Protein AF-0000000084991645 (afdb_homodimer)

Solvent-accessible surface area (backbone atoms only — not comparable to full-atom values): 66213 Å² total; per-residue (Å²): 34,76,32,82,81,72,76,71,93,60,74,43,80,43,55,63,69,74,59,46,62,80,83,34,65,67,55,45,44,59,74,73,52,82,64,73,61,48,51,68,72,48,49,83,68,48,49,91,61,70,72,67,43,76,24,62,48,41,53,52,46,53,53,43,52,25,33,62,68,34,44,82,46,57,60,59,41,47,58,47,40,65,35,20,52,59,52,23,55,68,50,42,47,54,89,88,53,82,75,77,60,52,61,56,59,56,50,39,51,72,48,69,46,44,94,54,62,62,58,60,49,52,35,51,50,53,43,50,52,38,39,76,71,65,46,53,80,43,35,43,37,27,41,49,72,44,76,26,35,39,67,50,62,66,83,64,44,37,53,42,75,59,69,72,48,53,76,64,55,48,52,48,45,48,37,61,76,48,49,66,68,72,61,86,70,67,70,86,71,74,75,81,66,82,75,81,72,88,77,85,83,84,90,86,90,83,91,86,89,86,84,88,86,88,85,77,91,81,88,89,80,90,86,80,91,80,90,85,79,78,77,76,79,75,80,75,80,76,74,83,76,76,80,70,74,72,75,68,74,68,66,78,62,73,68,78,83,42,69,88,48,32,40,34,77,85,28,66,53,42,25,52,31,72,50,92,64,43,69,75,38,34,8,31,28,43,35,38,29,24,27,69,74,63,51,36,60,72,43,79,48,66,43,41,26,66,58,69,67,48,73,49,49,62,60,52,53,53,50,39,30,68,75,72,64,39,67,52,47,32,38,22,42,47,46,88,44,36,41,69,69,49,49,53,54,36,48,75,70,62,25,46,63,44,38,50,54,70,80,82,68,78,74,53,86,73,33,68,52,70,82,64,41,45,76,39,78,89,78,52,31,35,33,40,86,86,70,47,63,20,40,62,70,85,46,57,50,92,77,45,24,35,37,25,36,34,54,44,78,72,40,69,81,38,91,55,38,74,40,52,30,89,52,89,79,48,39,44,72,47,73,38,50,76,60,41,67,58,53,53,50,41,53,57,51,51,68,35,71,68,29,54,54,41,52,49,42,40,60,56,32,52,50,48,54,50,50,44,36,39,73,47,34,52,48,52,45,37,90,42,66,41,63,69,48,37,36,48,52,50,38,49,41,50,40,36,51,39,50,52,47,51,41,52,64,70,66,47,82,70,71,69,85,64,77,67,74,81,63,80,80,74,77,80,69,82,73,80,72,80,78,76,74,71,74,63,66,70,59,65,67,62,61,66,71,71,63,64,73,84,67,79,74,73,77,69,119,34,75,31,81,82,70,76,68,94,60,73,43,83,43,54,63,70,72,61,46,63,80,82,33,66,67,54,44,44,60,72,72,51,81,63,73,61,47,51,68,73,48,49,83,68,46,48,90,63,69,73,68,42,76,23,62,47,39,52,52,46,53,53,43,52,24,32,63,67,35,44,82,45,56,60,58,41,45,57,46,40,67,34,20,53,60,53,23,55,70,50,42,47,54,89,87,52,81,75,77,60,52,63,56,58,55,50,37,51,70,47,70,46,44,94,53,62,62,56,58,51,52,35,51,51,52,44,51,52,38,38,74,72,63,46,51,78,44,34,44,37,28,41,49,72,46,75,27,36,40,68,51,64,65,85,66,43,38,52,44,74,61,70,72,48,54,75,66,55,51,52,46,47,49,39,59,76,49,48,65,66,69,59,85,67,60,67,84,64,67,64,84,61,76,77,76,73,84,81,87,75,84,86,82,82,80,82,77,83,84,83,80,84,87,84,84,87,89,91,90,84,77,83,75,84,81,88,85,81,74,79,78,77,75,82,77,80,71,78,85,72,80,79,70,74,70,72,70,75,63,68,73,60,73,66,79,82,42,68,87,46,32,40,34,78,84,26,65,54,42,25,51,30,72,49,92,64,43,69,74,39,33,8,31,28,42,35,37,30,23,24,68,72,64,53,34,61,74,41,77,48,64,42,40,26,66,58,67,67,47,73,49,48,60,59,52,52,53,51,40,31,67,75,71,64,38,66,52,46,32,39,22,42,48,47,88,44,35,42,70,69,49,48,52,55,36,48,74,72,63,24,47,62,44,39,49,55,69,81,82,68,79,75,54,85,72,33,67,53,71,83,64,40,45,74,39,78,88,78,53,30,33,34,40,85,86,68,46,64,21,40,61,69,84,46,57,50,93,77,43,26,34,36,25,37,34,54,44,78,71,41,68,81,39,91,56,38,73,39,51,29,90,52,89,79,47,39,43,72,47,75,40,49,74,60,42,66,60,53,52,50,39,54,56,52,52,69,36,71,67,30,53,54,41,51,51,42,40,59,56,34,52,50,47,54,51,51,45,34,40,73,46,35,52,49,52,44,38,90,40,67,42,63,69,48,36,37,48,52,51,38,48,42,49,39,35,51,39,50,53,46,51,43,51,64,70,66,47,83,70,72,68,84,62,78,67,73,79,63,81,80,73,76,80,68,83,73,76,76,79,79,75,74,72,73,62,65,68,58,63,67,59,59,66,72,70,60,62,71,86,66,77,73,76,75,72,118

Nearest PDB structures (foldseek):
  7pik-assembly1_B  TM=5.637E-01  e=6.445E-02  Escherichia coli
  7svw-assembly1_B  TM=2.177E-01  e=2.384E-02  [Scytonema hofmanni] UTEX 2349
  8ea4-assembly1_Z  TM=2.662E-01  e=5.770E-02  Scytonema hofmannii
  7pik-assembly1_D  TM=2.515E-01  e=8.496E-02  Escherichia coli
  7pik-assembly1_D  TM=5.291E-01  e=9.976E-02  Escherichia coli

InterPro domains:
  IPR008490 Transposase InsH, N-terminal [PF05598] (16-110)
  IPR025668 Transposase DDE domain [PF13751] (383-503)
  IPR047629 IS1182 transposase [NF033551] (4-504)

Organism: Ammonifex degensii (strain DSM 10501 / KC4) (NCBI:txid429009)

Foldseek 3Di:
DDDDDDDDDDDDDDDCVVVDDCPDPLNLLVVQDDLVCLCVLLVVLDDPDDDDADDRSLLLLLVLVCQLFVPLDLQVSQVCCLPDPSSCVSSPHDNPDDDDHSVSNVCCPVPSCPPHCSLVVLLQVLVLSCVVVVQFQLAEKEKDKDWAFEPAFPVQWDWPVVVPDDPVVNCVVCCVVVVPPPPPVPDDPPDVPDPDPDDDDYDDDDYDDDDDDDDDDDDDDDDDDDDDDDDDPPDPPPPPDPPPPPPPPPPCPVPPDAQNTIAHPVFRQWHWADDPPDDIGTTKMKMWMFGLQLLATQFIAIHHRPDQPLVVVLVGSVVSCVSNVRPYAEYEYEQSNDDPVSLVSCVVSNHQYLYHHDDPFDDPVQADGPVQWDADPVQRWIAHPVGFIWDFPPDAPVVFKTKTFGDPVVLVPPPCQRRADPDPRGGHIDIATPSNVSNVVSVVVCPDPVSVVSVVSNVPRPVVLVVCCVPRRPRNHQSDHDRVSSRSSVSSSSSSVNSSSSSVQVVPPPHDPRPPPPPDPPPPPPPPPPPDDPVPPVVPPVVPPPPDPPPPPPPPD/DDDDDDDDDDDDDDDCVVVDDCPDPLNLLVVQDDLVVLCVVLVVLDDPDDDDADDRSLLLLLVLVCQLFVPLDLQVSQVCCLPDPSSCVSSPHDNPDDDDHSVSNVCCPVPSCPPHCSLVVLLQVLVLSCVVVVQFQLAEKEKEKDWAFEPAFPVQWDWPVVVPDDPVVNVVVCCVVVVPPPPPVPPPPPCPVDPDPDDDDDDDDDDDDDPDDDDDYDYDDDPPDDDDDDPDPDDPPPPPDDPPPPPPPPPCPVPPDAQNTIAHPVFRQWHWADDPPDDIGTTKMKMWMFGLQLLATQFIAIHHRPDQSLVVVLVGSVVSCVSNVRPYAEYEYEQSNDDPVSLVSCVVSNHQYLYHHDDPFDDPVQADGPVQWDADPVQRWTAHPVGFIWDFPPDAPVVFKTKTFGDPVVLVPPPCQRRADPDPRGGHIDIATPSNVSNVVSVVVCPDPVSVVSVVSNVPRPVVLVVCCVPRRPRNHQSDHDRVSSRSSVSSSSSSVNSSSSSVQVVPPDHDPRPPPPPDPPPPPPPPPPPDDPVPPVVPPVVPPPPDPPPPPPPPD

pLDDT: mean 70.87, std 28.63, range [14.46, 98.44]

Secondary structure (DSSP, 8-state):
----PPP---EEEEEGGGGS-TT-HHHHHHHH---THHHHHHGGGS-SSSS----HHHHHHHHHHHHHTT---HHHHHHHHHHBHHHHHHHT--TTSPPPPTHHHHHHHHTTTTT--HHHHHHHHHHHHHHHTT----SEEEEEEEEEE-SS-GGG-EEHHHHTS-HHHHHHHHHHHS---GGGGSS----TT-----------------------------------------------------------------TTTEE-SS-TT-EEE--TTS--EEEEEEEEEEETTT--EEEEEEEETTS-THHHHHHHHHHHHHHH-----EEE--GGG--HHHHHHHHHTT-EEE------S---TTS--GGGSEEETTTTEEE-TTSPEEEEEEEEETTTEEEEE--HHHHHT-TTHHHH-S-SSS--EEEEETTHHHHHHHHHHHTSHHHHHHHHHHHHHHHHHHHHHHHHS-TTB-SSSSHHHHHHHHHHHHHHHHHHHHHHHHH-SS----------------------SGGGGGGTTHHHHTTS---------/----PPP---EEEEEGGGGS-TT-HHHHHHHH---THHHHHHGGGS-SSSS----HHHHHHHHHHHHHTT---HHHHHHHHHHBHHHHHHHT--TTSPPPPTHHHHHHHHTTTTT--HHHHHHHHHHHHHHHTT----SEEEEEEEEEE-SS-GGG-EEHHHHTS-HHHHHHHHHHHS---GGGGSS----TT------S----------------------------------------------------------TTTEE-SS-TT-EEE--TTS--EEEEEEEEEEETTT--EEEEEEEETTS-THHHHHHHHHHHHHHH-----EEE--GGG--HHHHHHHHHTT-EEE------S---TTS--GGGSEEETTTTEEE-TTSPEEEEEEEEETTTEEEEE--HHHHHT-TTHHHH-S-SSS--EEEEETTHHHHHHHHHHHTSHHHHHHHHHHHHHHHHHHHHHHHHS--SB-SSSSHHHHHHHHHHHHHHHHHHHHHHHHH-SS----------------------SGGGTHHHHHHHHTTS---------

Radius of gyration: 40.31 Å; Cα contacts (8 Å, |Δi|>4): 1397; chains: 2; bounding box: 101×146×81 Å

Structure (mmCIF, N/CA/C/O backbone):
data_AF-0000000084991645-model_v1
#
loop_
_entity.id
_entity.type
_entity.pdbx_description
1 polymer 'Transposase IS4 family protein'
#
loop_
_atom_site.group_PDB
_atom_site.id
_atom_site.type_symbol
_atom_site.label_atom_id
_atom_site.label_alt_id
_atom_site.label_comp_id
_atom_site.label_asym_id
_atom_site.label_entity_id
_atom_site.label_seq_id
_atom_site.pdbx_PDB_ins_code
_atom_site.Cartn_x
_atom_site.Cartn_y
_atom_site.Cartn_z
_atom_site.occupancy
_atom_site.B_iso_or_equiv
_atom_site.auth_seq_id
_atom_site.auth_comp_id
_atom_site.auth_asym_id
_atom_site.auth_atom_id
_atom_site.pdbx_PDB_model_num
ATOM 1 N N . MET A 1 1 ? 23.016 -5.145 -33.125 1 59.25 1 MET A N 1
ATOM 2 C CA . MET A 1 1 ? 23.844 -6.238 -32.594 1 59.25 1 MET A CA 1
ATOM 3 C C . MET A 1 1 ? 23.641 -6.395 -31.094 1 59.25 1 MET A C 1
ATOM 5 O O . MET A 1 1 ? 23.484 -5.406 -30.375 1 59.25 1 MET A O 1
ATOM 9 N N . MET A 1 2 ? 23.594 -7.562 -30.828 1 62.94 2 MET A N 1
ATOM 10 C CA . MET A 1 2 ? 23.406 -7.848 -29.406 1 62.94 2 MET A CA 1
ATOM 11 C C . MET A 1 2 ? 24.656 -7.5 -28.609 1 62.94 2 MET A C 1
ATOM 13 O O . MET A 1 2 ? 25.75 -7.961 -28.938 1 62.94 2 MET A O 1
ATOM 17 N N . GLY A 1 3 ? 24.594 -6.559 -27.672 1 61.94 3 GLY A N 1
ATOM 18 C CA . GLY A 1 3 ? 25.734 -6.273 -26.828 1 61.94 3 GLY A CA 1
ATOM 19 C C . GLY A 1 3 ? 26.062 -7.398 -25.859 1 61.94 3 GLY A C 1
ATOM 20 O O . GLY A 1 3 ? 25.172 -8.148 -25.453 1 61.94 3 GLY A O 1
ATOM 21 N N . GLN A 1 4 ? 27.422 -7.738 -25.75 1 62 4 GLN A N 1
ATOM 22 C CA . GLN A 1 4 ? 27.859 -8.734 -24.781 1 62 4 GLN A CA 1
ATOM 23 C C . GLN A 1 4 ? 28.734 -8.102 -23.703 1 62 4 GLN A C 1
ATOM 25 O O . GLN A 1 4 ? 29.734 -7.449 -24 1 62 4 GLN A O 1
ATOM 30 N N . LYS A 1 5 ? 28.281 -8.172 -22.484 1 66.94 5 LYS A N 1
ATOM 31 C CA . LYS A 1 5 ? 29.047 -7.629 -21.375 1 66.94 5 LYS A CA 1
ATOM 32 C C . LYS A 1 5 ? 29.875 -8.719 -20.688 1 66.94 5 LYS A C 1
ATOM 34 O O . LYS A 1 5 ? 29.359 -9.781 -20.359 1 66.94 5 LYS A O 1
ATOM 39 N N . VAL A 1 6 ? 31.203 -8.602 -20.688 1 56.81 6 VAL A N 1
ATOM 40 C CA . VAL A 1 6 ? 32.094 -9.516 -19.984 1 56.81 6 VAL A CA 1
ATOM 41 C C . VAL A 1 6 ? 32.438 -8.953 -18.609 1 56.81 6 VAL A C 1
ATOM 43 O O . VAL A 1 6 ? 32.812 -7.785 -18.484 1 56.81 6 VAL A O 1
ATOM 46 N N . ARG A 1 7 ? 32.219 -9.734 -17.625 1 60.66 7 ARG A N 1
ATOM 47 C CA . ARG A 1 7 ? 32.469 -9.312 -16.25 1 60.66 7 ARG A CA 1
ATOM 48 C C . ARG A 1 7 ? 33.969 -9.273 -15.961 1 60.66 7 ARG A C 1
ATOM 50 O O . ARG A 1 7 ? 34.688 -10.211 -16.281 1 60.66 7 ARG A O 1
ATOM 57 N N . GLN A 1 8 ? 34.531 -7.973 -15.633 1 57.75 8 GLN A N 1
ATOM 58 C CA . GLN A 1 8 ? 35.938 -7.812 -15.281 1 57.75 8 GLN A CA 1
ATOM 59 C C . GLN A 1 8 ? 36.094 -7.191 -13.891 1 57.75 8 GLN A C 1
ATOM 61 O O . GLN A 1 8 ? 35.219 -6.441 -13.445 1 57.75 8 GLN A O 1
ATOM 66 N N . CYS A 1 9 ? 36.875 -7.816 -12.969 1 58.09 9 CYS A N 1
ATOM 67 C CA . CYS A 1 9 ? 37.219 -7.215 -11.688 1 58.09 9 CYS A CA 1
ATOM 68 C C . CYS A 1 9 ? 38.281 -6.141 -11.859 1 58.09 9 CYS A C 1
ATOM 70 O O . CYS A 1 9 ? 39.406 -6.441 -12.234 1 58.09 9 CYS A O 1
ATOM 72 N N . SER A 1 10 ? 37.875 -4.871 -11.93 1 60.88 10 SER A N 1
ATOM 73 C CA . SER A 1 10 ? 38.812 -3.797 -12.133 1 60.88 10 SER A CA 1
ATOM 74 C C . SER A 1 10 ? 39.156 -3.088 -10.828 1 60.88 10 SER A C 1
ATOM 76 O O . SER A 1 10 ? 38.375 -3.164 -9.859 1 60.88 10 SER A O 1
ATOM 78 N N . MET A 1 11 ? 40.469 -2.699 -10.734 1 70.06 11 MET A N 1
ATOM 79 C CA . MET A 1 11 ? 40.938 -1.85 -9.641 1 70.06 11 MET A CA 1
ATOM 80 C C . MET A 1 11 ? 40.5 -0.405 -9.852 1 70.06 11 MET A C 1
ATOM 82 O O . MET A 1 11 ? 40.438 0.071 -10.984 1 70.06 11 MET A O 1
ATOM 86 N N . PHE A 1 12 ? 40 0.158 -8.859 1 69.19 12 PHE A N 1
ATOM 87 C CA . PHE A 1 12 ? 39.625 1.561 -8.938 1 69.19 12 PHE A CA 1
ATOM 88 C C . PHE A 1 12 ? 40.625 2.445 -8.203 1 69.19 12 PHE A C 1
ATOM 90 O O . PHE A 1 12 ? 41.031 2.131 -7.09 1 69.19 12 PHE A O 1
ATOM 97 N N . PHE A 1 13 ? 41.25 3.359 -9 1 68.69 13 PHE A N 1
ATOM 98 C CA . PHE A 1 13 ? 42.156 4.355 -8.43 1 68.69 13 PHE A CA 1
ATOM 99 C C . PHE A 1 13 ? 41.594 5.758 -8.602 1 68.69 13 PHE A C 1
ATOM 101 O O . PHE A 1 13 ? 41.594 6.309 -9.703 1 68.69 13 PHE A O 1
ATOM 108 N N . GLY A 1 14 ? 40.906 6.273 -7.594 1 69.38 14 GLY A N 1
ATOM 109 C CA . GLY A 1 14 ? 40.375 7.621 -7.684 1 69.38 14 GLY A CA 1
ATOM 110 C C . GLY A 1 14 ? 39.5 8 -6.5 1 69.38 14 GLY A C 1
ATOM 111 O O . GLY A 1 14 ? 39.375 7.234 -5.543 1 69.38 14 GLY A O 1
ATOM 112 N N . CYS A 1 15 ? 39.188 9.312 -6.523 1 77.5 15 CYS A N 1
ATOM 113 C CA . CYS A 1 15 ? 38.25 9.812 -5.539 1 77.5 15 CYS A CA 1
ATOM 114 C C . CYS A 1 15 ? 36.844 9.289 -5.828 1 77.5 15 CYS A C 1
ATOM 116 O O . CYS A 1 15 ? 36.25 9.633 -6.844 1 77.5 15 CYS A O 1
ATOM 118 N N . TRP A 1 16 ? 36.438 8.398 -4.98 1 81.75 16 TRP A N 1
ATOM 119 C CA . TRP A 1 16 ? 35.156 7.742 -5.227 1 81.75 16 TRP A CA 1
ATOM 120 C C . TRP A 1 16 ? 34 8.758 -5.184 1 81.75 16 TRP A C 1
ATOM 122 O O . TRP A 1 16 ? 32.938 8.508 -5.727 1 81.75 16 TRP A O 1
ATOM 132 N N . HIS A 1 17 ? 34.25 9.945 -4.613 1 83.5 17 HIS A N 1
ATOM 133 C CA . HIS A 1 17 ? 33.219 10.984 -4.551 1 83.5 17 HIS A CA 1
ATOM 134 C C . HIS A 1 17 ? 32.844 11.469 -5.945 1 83.5 17 HIS A C 1
ATOM 136 O O . HIS A 1 17 ? 31.719 11.961 -6.156 1 83.5 17 HIS A O 1
ATOM 142 N N . SER A 1 18 ? 33.781 11.344 -6.824 1 83.19 18 SER A N 1
ATOM 143 C CA . SER A 1 18 ? 33.531 11.828 -8.18 1 83.19 18 SER A CA 1
ATOM 144 C C . SER A 1 18 ? 32.531 10.945 -8.914 1 83.19 18 SER A C 1
ATOM 146 O O . SER A 1 18 ? 31.969 11.344 -9.938 1 83.19 18 SER A O 1
ATOM 148 N N . LEU A 1 19 ? 32.312 9.781 -8.352 1 85.69 19 LEU A N 1
ATOM 149 C CA . LEU A 1 19 ? 31.406 8.844 -8.984 1 85.69 19 LEU A CA 1
ATOM 150 C C . LEU A 1 19 ? 29.953 9.227 -8.703 1 85.69 19 LEU A C 1
ATOM 152 O O . LEU A 1 19 ? 29.031 8.742 -9.367 1 85.69 19 LEU A O 1
ATOM 156 N N . ILE A 1 20 ? 29.719 10.094 -7.738 1 90 20 ILE A N 1
ATOM 157 C CA . ILE A 1 20 ? 28.375 10.547 -7.387 1 90 20 ILE A CA 1
ATOM 158 C C . ILE A 1 20 ? 28.047 11.812 -8.172 1 90 20 ILE A C 1
ATOM 160 O O . ILE A 1 20 ? 28.781 12.805 -8.109 1 90 20 ILE A O 1
ATOM 164 N N . PRO A 1 21 ? 27 11.773 -8.898 1 90.31 21 PRO A N 1
ATOM 165 C CA . PRO A 1 21 ? 26.625 12.969 -9.664 1 90.31 21 PRO A CA 1
ATOM 166 C C . PRO A 1 21 ? 26.422 14.195 -8.773 1 90.31 21 PRO A C 1
ATOM 168 O O . PRO A 1 21 ? 25.906 14.078 -7.664 1 90.31 21 PRO A O 1
ATOM 171 N N . GLU A 1 22 ? 26.719 15.297 -9.281 1 89.56 22 GLU A N 1
ATOM 172 C CA . GLU A 1 22 ? 26.609 16.547 -8.523 1 89.56 22 GLU A CA 1
ATOM 173 C C . GLU A 1 22 ? 25.141 16.891 -8.234 1 89.56 22 GLU A C 1
ATOM 175 O O . GLU A 1 22 ? 24.844 17.484 -7.195 1 89.56 22 GLU A O 1
ATOM 180 N N . ASN A 1 23 ? 24.297 16.469 -9.086 1 90.38 23 ASN A N 1
ATOM 181 C CA . ASN A 1 23 ? 22.891 16.781 -8.93 1 90.38 23 ASN A CA 1
ATOM 182 C C . ASN A 1 23 ? 22.141 15.664 -8.203 1 90.38 23 ASN A C 1
ATOM 184 O O . ASN A 1 23 ? 20.906 15.633 -8.203 1 90.38 23 ASN A O 1
ATOM 188 N N . HIS A 1 24 ? 22.938 14.844 -7.594 1 93.81 24 HIS A N 1
ATOM 189 C CA . HIS A 1 24 ? 22.281 13.781 -6.832 1 93.81 24 HIS A CA 1
ATOM 190 C C . HIS A 1 24 ? 21.438 14.359 -5.699 1 93.81 24 HIS A C 1
ATOM 192 O O . HIS A 1 24 ? 21.828 15.336 -5.062 1 93.81 24 HIS A O 1
ATOM 198 N N . PHE A 1 25 ? 20.391 13.797 -5.422 1 94.75 25 PHE A N 1
ATOM 199 C CA . PHE A 1 25 ? 19.422 14.273 -4.453 1 94.75 25 PHE A CA 1
ATOM 200 C C . PHE A 1 25 ? 20.062 14.5 -3.094 1 94.75 25 PHE A C 1
ATOM 202 O O . PHE A 1 25 ? 19.875 15.547 -2.475 1 94.75 25 PHE A O 1
ATOM 209 N N . LEU A 1 26 ? 20.828 13.547 -2.598 1 95.94 26 LEU A N 1
ATOM 210 C CA . LEU A 1 26 ? 21.422 13.641 -1.265 1 95.94 26 LEU A CA 1
ATOM 211 C C . LEU A 1 26 ? 22.438 14.773 -1.199 1 95.94 26 LEU A C 1
ATOM 213 O O . LEU A 1 26 ? 22.625 15.391 -0.147 1 95.94 26 LEU A O 1
ATOM 217 N N . ARG A 1 27 ? 23.109 15.062 -2.281 1 94.44 27 ARG A N 1
ATOM 218 C CA . ARG A 1 27 ? 24.016 16.219 -2.326 1 94.44 27 ARG A CA 1
ATOM 219 C C . ARG A 1 27 ? 23.234 17.516 -2.297 1 94.44 27 ARG A C 1
ATOM 221 O O . ARG A 1 27 ? 23.688 18.5 -1.704 1 94.44 27 ARG A O 1
ATOM 228 N N . GLN A 1 28 ? 22.094 17.5 -2.957 1 95.62 28 GLN A N 1
ATOM 229 C CA . GLN A 1 28 ? 21.219 18.656 -2.896 1 95.62 28 GLN A CA 1
ATOM 230 C C . GLN A 1 28 ? 20.688 18.891 -1.479 1 95.62 28 GLN A C 1
ATOM 232 O O . GLN A 1 28 ? 20.578 20.031 -1.029 1 95.62 28 GLN A O 1
ATOM 237 N N . VAL A 1 29 ? 20.359 17.828 -0.797 1 96.88 29 VAL A N 1
ATOM 238 C CA . VAL A 1 29 ? 19.922 17.922 0.59 1 96.88 29 VAL A CA 1
ATOM 239 C C . VAL A 1 29 ? 21.016 18.578 1.439 1 96.88 29 VAL A C 1
ATOM 241 O O . VAL A 1 29 ? 20.734 19.453 2.26 1 96.88 29 VAL A O 1
ATOM 244 N N . GLU A 1 30 ? 22.25 18.141 1.214 1 93.75 30 GLU A N 1
ATOM 245 C CA . GLU A 1 30 ? 23.375 18.672 1.968 1 93.75 30 GLU A CA 1
ATOM 246 C C . GLU A 1 30 ? 23.547 20.156 1.729 1 93.75 30 GLU A C 1
ATOM 248 O O . GLU A 1 30 ? 23.984 20.891 2.625 1 93.75 30 GLU A O 1
ATOM 253 N N . ARG A 1 31 ? 23.188 20.594 0.629 1 92.88 31 ARG A N 1
ATOM 254 C CA . ARG A 1 31 ? 23.359 22 0.271 1 92.88 31 ARG A CA 1
ATOM 255 C C . ARG A 1 31 ? 22.266 22.859 0.891 1 92.88 31 ARG A C 1
ATOM 257 O O . ARG A 1 31 ? 22.484 24.016 1.239 1 92.88 31 ARG A O 1
ATOM 264 N N . VAL A 1 32 ? 21.125 22.266 1.075 1 93.88 32 VAL A N 1
ATOM 265 C CA . VAL A 1 32 ? 19.969 23.094 1.419 1 93.88 32 VAL A CA 1
ATOM 266 C C . VAL A 1 32 ? 19.672 22.969 2.912 1 93.88 32 VAL A C 1
ATOM 268 O O . VAL A 1 32 ? 19.156 23.906 3.523 1 93.88 32 VAL A O 1
ATOM 271 N N . VAL A 1 33 ? 19.984 21.875 3.539 1 96.19 33 VAL A N 1
ATOM 272 C CA . VAL A 1 33 ? 19.594 21.625 4.926 1 96.19 33 VAL A CA 1
ATOM 273 C C . VAL A 1 33 ? 20.828 21.688 5.82 1 96.19 33 VAL A C 1
ATOM 275 O O . VAL A 1 33 ? 21.859 21.078 5.5 1 96.19 33 VAL A O 1
ATOM 278 N N . ASP A 1 34 ? 20.719 22.375 6.906 1 94.81 34 ASP A N 1
ATOM 279 C CA . ASP A 1 34 ? 21.734 22.391 7.941 1 94.81 34 ASP A CA 1
ATOM 280 C C . ASP A 1 34 ? 21.422 21.391 9.055 1 94.81 34 ASP A C 1
ATOM 282 O O . ASP A 1 34 ? 20.484 21.609 9.828 1 94.81 34 ASP A O 1
ATOM 286 N N . PHE A 1 35 ? 22.219 20.359 9.188 1 93.94 35 PHE A N 1
ATOM 287 C CA . PHE A 1 35 ? 21.953 19.312 10.172 1 93.94 35 PHE A CA 1
ATOM 288 C C . PHE A 1 35 ? 22.781 19.547 11.438 1 93.94 35 PHE A C 1
ATOM 290 O O . PHE A 1 35 ? 22.688 18.781 12.391 1 93.94 35 PHE A O 1
ATOM 297 N N . SER A 1 36 ? 23.531 20.594 11.57 1 89.56 36 SER A N 1
ATOM 298 C CA . SER A 1 36 ? 24.453 20.828 12.672 1 89.56 36 SER A CA 1
ATOM 299 C C . SER A 1 36 ? 23.703 21.062 13.984 1 89.56 36 SER A C 1
ATOM 301 O O . SER A 1 36 ? 24.266 20.891 15.062 1 89.56 36 SER A O 1
ATOM 303 N N . PHE A 1 37 ? 22.438 21.438 13.891 1 92.06 37 PHE A N 1
ATOM 304 C CA . PHE A 1 37 ? 21.641 21.734 15.078 1 92.06 37 PHE A CA 1
ATOM 305 C C . PHE A 1 37 ? 21.375 20.469 15.891 1 92.06 37 PHE A C 1
ATOM 307 O O . PHE A 1 37 ? 21.078 20.531 17.078 1 92.06 37 PHE A O 1
ATOM 314 N N . ILE A 1 38 ? 21.5 19.312 15.297 1 91.31 38 ILE A N 1
ATOM 315 C CA . ILE A 1 38 ? 21.125 18.047 15.922 1 91.31 38 ILE A CA 1
ATOM 316 C C . ILE A 1 38 ? 22.047 17.766 17.109 1 91.31 38 ILE A C 1
ATOM 318 O O . ILE A 1 38 ? 21.578 17.391 18.188 1 91.31 38 ILE A O 1
ATOM 322 N N . ARG A 1 39 ? 23.328 17.969 16.969 1 87.31 39 ARG A N 1
ATOM 323 C CA . ARG A 1 39 ? 24.297 17.719 18.047 1 87.31 39 ARG A CA 1
ATOM 324 C C . ARG A 1 39 ? 23.984 18.578 19.266 1 87.31 39 ARG A C 1
ATOM 326 O O . ARG A 1 39 ? 24.016 18.094 20.391 1 87.31 39 ARG A O 1
ATOM 333 N N . LYS A 1 40 ? 23.578 19.797 18.984 1 87.25 40 LYS A N 1
ATOM 334 C CA . LYS A 1 40 ? 23.281 20.719 20.062 1 87.25 40 LYS A CA 1
ATOM 335 C C . LYS A 1 40 ? 22 20.297 20.797 1 87.25 40 LYS A C 1
ATOM 337 O O . LYS A 1 40 ? 21.938 20.375 22.031 1 87.25 40 LYS A O 1
ATOM 342 N N . LYS A 1 41 ? 21.094 19.812 20.062 1 87.06 41 LYS A N 1
ATOM 343 C CA . LYS A 1 41 ? 19.781 19.5 20.625 1 87.06 41 LYS A CA 1
ATOM 344 C C . LYS A 1 41 ? 19.844 18.219 21.469 1 87.06 41 LYS A C 1
ATOM 346 O O . LYS A 1 41 ? 19.078 18.062 22.422 1 87.06 41 LYS A O 1
ATOM 351 N N . VAL A 1 42 ? 20.797 17.328 21.156 1 85.94 42 VAL A N 1
ATOM 352 C CA . VAL A 1 42 ? 20.812 16.047 21.844 1 85.94 42 VAL A CA 1
ATOM 353 C C . VAL A 1 42 ? 21.984 16 22.828 1 85.94 42 VAL A C 1
ATOM 355 O O . VAL A 1 42 ? 22.156 15.008 23.547 1 85.94 42 VAL A O 1
ATOM 358 N N . ALA A 1 43 ? 22.797 16.969 22.984 1 82.69 43 ALA A N 1
ATOM 359 C CA . ALA A 1 43 ? 24 17.016 23.812 1 82.69 43 ALA A CA 1
ATOM 360 C C . ALA A 1 43 ? 23.688 16.625 25.25 1 82.69 43 ALA A C 1
ATOM 362 O O . ALA A 1 43 ? 24.484 15.953 25.906 1 82.69 43 ALA A O 1
ATOM 363 N N . HIS A 1 44 ? 22.516 17 25.688 1 81.62 44 HIS A N 1
ATOM 364 C CA . HIS A 1 44 ? 22.156 16.766 27.078 1 81.62 44 HIS A CA 1
ATOM 365 C C . HIS A 1 44 ? 21.844 15.297 27.344 1 81.62 44 HIS A C 1
ATOM 367 O O . HIS A 1 44 ? 21.828 14.859 28.484 1 81.62 44 HIS A O 1
ATOM 373 N N . LEU A 1 45 ? 21.656 14.531 26.344 1 80.06 45 LEU A N 1
ATOM 374 C CA . LEU A 1 45 ? 21.312 13.125 26.5 1 80.06 45 LEU A CA 1
ATOM 375 C C . LEU A 1 45 ? 22.547 12.25 26.562 1 80.06 45 LEU A C 1
ATOM 377 O O . LEU A 1 45 ? 22.469 11.055 26.844 1 80.06 45 LEU A O 1
ATOM 381 N N . TYR A 1 46 ? 23.688 12.805 26.266 1 78.88 46 TYR A N 1
ATOM 382 C CA . TYR A 1 46 ? 24.922 12.031 26.234 1 78.88 46 TYR A CA 1
ATOM 383 C C . TYR A 1 46 ? 25.766 12.305 27.484 1 78.88 46 TYR A C 1
ATOM 385 O O . TYR A 1 46 ? 25.797 13.43 27.984 1 78.88 46 TYR A O 1
ATOM 393 N N . SER A 1 47 ? 26.312 11.148 27.906 1 75 47 SER A N 1
ATOM 394 C CA . SER A 1 47 ? 27.203 11.273 29.047 1 75 47 SER A CA 1
ATOM 395 C C . SER A 1 47 ? 28.578 11.797 28.625 1 75 47 SER A C 1
ATOM 397 O O . SER A 1 47 ? 28.953 11.672 27.453 1 75 47 SER A O 1
ATOM 399 N N . HIS A 1 48 ? 29.203 12.477 29.484 1 70.38 48 HIS A N 1
ATOM 400 C CA . HIS A 1 48 ? 30.531 13.008 29.203 1 70.38 48 HIS A CA 1
ATOM 401 C C . HIS A 1 48 ? 31.594 11.922 29.312 1 70.38 48 HIS A C 1
ATOM 403 O O . HIS A 1 48 ? 32.719 12.117 28.891 1 70.38 48 HIS A O 1
ATOM 409 N N . THR A 1 49 ? 31.109 10.742 29.859 1 67.94 49 THR A N 1
ATOM 410 C CA . THR A 1 49 ? 32.062 9.664 30.062 1 67.94 49 THR A CA 1
ATOM 411 C C . THR A 1 49 ? 31.609 8.383 29.375 1 67.94 49 THR A C 1
ATOM 413 O O . THR A 1 49 ? 30.438 8.258 29.016 1 67.94 49 THR A O 1
ATOM 416 N N . GLY A 1 50 ? 32.562 7.512 28.859 1 63.19 50 GLY A N 1
ATOM 417 C CA . GLY A 1 50 ? 32.219 6.199 28.344 1 63.19 50 GLY A CA 1
ATOM 418 C C . GLY A 1 50 ? 32.625 6.016 26.891 1 63.19 50 GLY A C 1
ATOM 419 O O . GLY A 1 50 ? 33.25 6.898 26.297 1 63.19 50 GLY A O 1
ATOM 420 N N . ARG A 1 51 ? 32.375 4.898 26.375 1 63.75 51 ARG A N 1
ATOM 421 C CA . ARG A 1 51 ? 32.656 4.551 25 1 63.75 51 ARG A CA 1
ATOM 422 C C . ARG A 1 51 ? 31.859 5.414 24.031 1 63.75 51 ARG A C 1
ATOM 424 O O . ARG A 1 51 ? 30.672 5.645 24.234 1 63.75 51 ARG A O 1
ATOM 431 N N . PRO A 1 52 ? 32.656 5.977 23.219 1 68.81 52 PRO A N 1
ATOM 432 C CA . PRO A 1 52 ? 31.984 6.852 22.266 1 68.81 52 PRO A CA 1
ATOM 433 C C . PRO A 1 52 ? 30.891 6.125 21.469 1 68.81 52 PRO A C 1
ATOM 435 O O . PRO A 1 52 ? 31.094 4.984 21.047 1 68.81 52 PRO A O 1
ATOM 438 N N . SER A 1 53 ? 29.766 6.797 21.531 1 77.69 53 SER A N 1
ATOM 439 C CA . SER A 1 53 ? 28.625 6.285 20.766 1 77.69 53 SER A CA 1
ATOM 440 C C . SER A 1 53 ? 28.594 6.883 19.359 1 77.69 53 SER A C 1
ATOM 442 O O . SER A 1 53 ? 29.484 7.645 18.984 1 77.69 53 SER A O 1
ATOM 444 N N . ILE A 1 54 ? 27.734 6.492 18.578 1 82.38 54 ILE A N 1
ATOM 445 C CA . ILE A 1 54 ? 27.562 6.988 17.219 1 82.38 54 ILE A CA 1
ATOM 446 C C . ILE A 1 54 ? 27.156 8.461 17.25 1 82.38 54 ILE A C 1
ATOM 448 O O . ILE A 1 54 ? 26.406 8.883 18.141 1 82.38 54 ILE A O 1
ATOM 452 N N . ASP A 1 55 ? 27.766 9.234 16.391 1 86.38 55 ASP A N 1
ATOM 453 C CA . ASP A 1 55 ? 27.375 10.633 16.219 1 86.38 55 ASP A CA 1
ATOM 454 C C . ASP A 1 55 ? 25.875 10.758 15.969 1 86.38 55 ASP A C 1
ATOM 456 O O . ASP A 1 55 ? 25.344 10.148 15.039 1 86.38 55 ASP A O 1
ATOM 460 N N . PRO A 1 56 ? 25.188 11.547 16.812 1 88.31 56 PRO A N 1
ATOM 461 C CA . PRO A 1 56 ? 23.734 11.68 16.641 1 88.31 56 PRO A CA 1
ATOM 462 C C . PRO A 1 56 ? 23.344 12.227 15.273 1 88.31 56 PRO A C 1
ATOM 464 O O . PRO A 1 56 ? 22.281 11.891 14.758 1 88.31 56 PRO A O 1
ATOM 467 N N . GLU A 1 57 ? 24.156 13.109 14.773 1 91.31 57 GLU A N 1
ATOM 468 C CA . GLU A 1 57 ? 23.859 13.602 13.43 1 91.31 57 GLU A CA 1
ATOM 469 C C . GLU A 1 57 ? 23.875 12.461 12.414 1 91.31 57 GLU A C 1
ATOM 471 O O . GLU A 1 57 ? 23.016 12.398 11.539 1 91.31 57 GLU A O 1
ATOM 476 N N . VAL A 1 58 ? 24.859 11.602 12.547 1 91.62 58 VAL A N 1
ATOM 477 C CA . VAL A 1 58 ? 24.969 10.445 11.664 1 91.62 58 VAL A CA 1
ATOM 478 C C . VAL A 1 58 ? 23.75 9.539 11.828 1 91.62 58 VAL A C 1
ATOM 480 O O . VAL A 1 58 ? 23.203 9.047 10.844 1 91.62 58 VAL A O 1
ATOM 483 N N . LEU A 1 59 ? 23.375 9.398 13.062 1 91.5 59 LEU A N 1
ATOM 484 C CA . LEU A 1 59 ? 22.234 8.547 13.352 1 91.5 59 LEU A CA 1
ATOM 485 C C . LEU A 1 59 ? 20.969 9.078 12.664 1 91.5 59 LEU A C 1
ATOM 487 O O . LEU A 1 59 ? 20.25 8.32 12.023 1 91.5 59 LEU A O 1
ATOM 491 N N . ILE A 1 60 ? 20.719 10.328 12.742 1 93.19 60 ILE A N 1
ATOM 492 C CA . ILE A 1 60 ? 19.531 10.938 12.156 1 93.19 60 ILE A CA 1
ATOM 493 C C . ILE A 1 60 ? 19.609 10.891 10.633 1 93.19 60 ILE A C 1
ATOM 495 O O . ILE A 1 60 ? 18.609 10.648 9.953 1 93.19 60 ILE A O 1
ATOM 499 N N . ARG A 1 61 ? 20.797 11.102 10.094 1 95.69 61 ARG A N 1
ATOM 500 C CA . ARG A 1 61 ? 21 11.008 8.656 1 95.69 61 ARG A CA 1
ATOM 501 C C . ARG A 1 61 ? 20.688 9.609 8.148 1 95.69 61 ARG A C 1
ATOM 503 O O . ARG A 1 61 ? 20.062 9.453 7.09 1 95.69 61 ARG A O 1
ATOM 510 N N . ILE A 1 62 ? 21.109 8.609 8.914 1 95.5 62 ILE A N 1
ATOM 511 C CA . ILE A 1 62 ? 20.828 7.219 8.562 1 95.5 62 ILE A CA 1
ATOM 512 C C . ILE A 1 62 ? 19.328 6.992 8.531 1 95.5 62 ILE A C 1
ATOM 514 O O . ILE A 1 62 ? 18.797 6.422 7.57 1 95.5 62 ILE A O 1
ATOM 518 N N . LEU A 1 63 ? 18.656 7.492 9.523 1 94.56 63 LEU A N 1
ATOM 519 C CA . LEU A 1 63 ? 17.203 7.328 9.594 1 94.56 63 LEU A CA 1
ATOM 520 C C 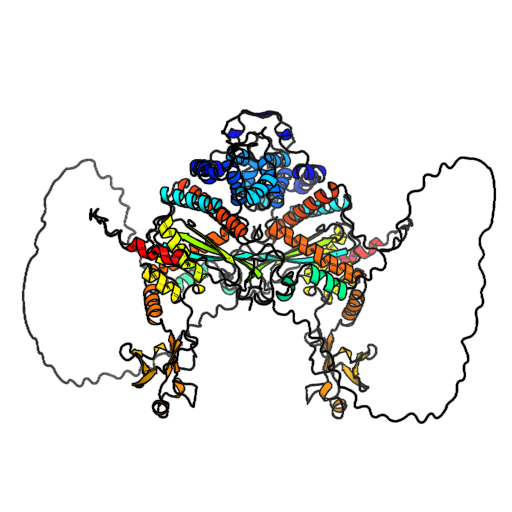. LEU A 1 63 ? 16.516 8.031 8.422 1 94.56 63 LEU A C 1
ATOM 522 O O . LEU A 1 63 ? 15.609 7.48 7.809 1 94.56 63 LEU A O 1
ATOM 526 N N . LEU A 1 64 ? 16.969 9.188 8.125 1 96.88 64 LEU A N 1
ATOM 527 C CA . LEU A 1 64 ? 16.359 9.961 7.047 1 96.88 64 LEU A CA 1
ATOM 528 C C . LEU A 1 64 ? 16.531 9.242 5.711 1 96.88 64 LEU A C 1
ATOM 530 O O . LEU A 1 64 ? 15.641 9.289 4.859 1 96.88 64 LEU A O 1
ATOM 534 N N . ILE A 1 65 ? 17.688 8.57 5.477 1 96.81 65 ILE A N 1
ATOM 535 C CA . ILE A 1 65 ? 17.891 7.797 4.254 1 96.81 65 ILE A CA 1
ATOM 536 C C . ILE A 1 65 ? 16.75 6.777 4.109 1 96.81 65 ILE A C 1
ATOM 538 O O . ILE A 1 65 ? 16.172 6.629 3.031 1 96.81 65 ILE A O 1
ATOM 542 N N . GLY A 1 66 ? 16.438 6.102 5.195 1 95.12 66 GLY A N 1
ATOM 543 C CA . GLY A 1 66 ? 15.352 5.137 5.172 1 95.12 66 GLY A CA 1
ATOM 544 C C . GLY A 1 66 ? 14.031 5.738 4.75 1 95.12 66 GLY A C 1
ATOM 545 O O . GLY A 1 66 ? 13.305 5.16 3.936 1 95.12 66 GLY A O 1
ATOM 546 N N . TYR A 1 67 ? 13.758 6.898 5.211 1 95.56 67 TYR A N 1
ATOM 547 C CA . TYR A 1 67 ? 12.469 7.531 4.945 1 95.56 67 TYR A CA 1
ATOM 548 C C . TYR A 1 67 ? 12.469 8.219 3.586 1 95.56 67 TYR A C 1
ATOM 550 O O . TYR A 1 67 ? 11.438 8.312 2.928 1 95.56 67 TYR A O 1
ATOM 558 N N . PHE A 1 68 ? 13.672 8.703 3.143 1 95.88 68 PHE A N 1
ATOM 559 C CA . PHE A 1 68 ? 13.773 9.289 1.811 1 95.88 68 PHE A CA 1
ATOM 560 C C . PHE A 1 68 ? 13.445 8.25 0.739 1 95.88 68 PHE A C 1
ATOM 562 O O . PHE A 1 68 ? 12.781 8.57 -0.251 1 95.88 68 PHE A O 1
ATOM 569 N N . TYR A 1 69 ? 13.891 7.082 0.966 1 92.5 69 TYR A N 1
ATOM 570 C CA . TYR A 1 69 ? 13.859 6.09 -0.104 1 92.5 69 TYR A CA 1
ATOM 571 C C . TYR A 1 69 ? 12.875 4.973 0.216 1 92.5 69 TYR A C 1
ATOM 573 O O . TYR A 1 69 ? 12.836 3.953 -0.479 1 92.5 69 TYR A O 1
ATOM 581 N N . GLY A 1 70 ? 12.172 5.102 1.301 1 88.88 70 GLY A N 1
ATOM 582 C CA . GLY A 1 70 ? 11.117 4.164 1.638 1 88.88 70 GLY A CA 1
ATOM 583 C C . GLY A 1 70 ? 11.641 2.809 2.074 1 88.88 70 GLY A C 1
ATOM 584 O O . GLY A 1 70 ? 11.039 1.776 1.762 1 88.88 70 GLY A O 1
ATOM 585 N N . ILE A 1 71 ? 12.789 2.717 2.691 1 90.06 71 ILE A N 1
ATOM 586 C CA . ILE A 1 71 ? 13.352 1.473 3.207 1 90.06 71 ILE A CA 1
ATOM 587 C C . ILE A 1 71 ? 12.828 1.221 4.621 1 90.06 71 ILE A C 1
ATOM 589 O O . ILE A 1 71 ? 13.203 1.929 5.559 1 90.06 71 ILE A O 1
ATOM 593 N N . THR A 1 72 ? 12.023 0.264 4.816 1 82.81 72 THR A N 1
ATOM 594 C CA . THR A 1 72 ? 11.305 0.07 6.07 1 82.81 72 THR A CA 1
ATOM 595 C C . THR A 1 72 ? 12.109 -0.802 7.027 1 82.81 72 THR A C 1
ATOM 597 O O . THR A 1 72 ? 12.031 -0.639 8.25 1 82.81 72 THR A O 1
ATOM 600 N N . SER A 1 73 ? 12.914 -1.683 6.539 1 87 73 SER A N 1
ATOM 601 C CA . SER A 1 73 ? 13.734 -2.553 7.375 1 87 73 SER A CA 1
ATOM 602 C C . SER A 1 73 ? 15.062 -1.894 7.723 1 87 73 SER A C 1
ATOM 604 O O . SER A 1 73 ? 15.82 -1.506 6.832 1 87 73 SER A O 1
ATOM 606 N N . GLU A 1 74 ? 15.305 -1.829 8.969 1 89.25 74 GLU A N 1
ATOM 607 C CA . GLU A 1 74 ? 16.562 -1.216 9.406 1 89.25 74 GLU A CA 1
ATOM 608 C C . GLU A 1 74 ? 17.75 -2.08 9.023 1 89.25 74 GLU A C 1
ATOM 610 O O . GLU A 1 74 ? 18.844 -1.561 8.75 1 89.25 74 GLU A O 1
ATOM 615 N N . ARG A 1 75 ? 17.531 -3.354 9.047 1 87.75 75 ARG A N 1
ATOM 616 C CA . ARG A 1 75 ? 18.594 -4.254 8.594 1 87.75 75 ARG A CA 1
ATOM 617 C C . ARG A 1 75 ? 18.922 -4.02 7.121 1 87.75 75 ARG A C 1
ATOM 619 O O . ARG A 1 75 ? 20.094 -3.9 6.75 1 87.75 75 ARG A O 1
ATOM 626 N N . GLU A 1 76 ? 17.875 -3.965 6.367 1 89.62 76 GLU A N 1
ATOM 627 C CA . GLU A 1 76 ? 18.047 -3.697 4.945 1 89.62 76 GLU A CA 1
ATOM 628 C C . GLU A 1 76 ? 18.672 -2.324 4.719 1 89.62 76 GLU A C 1
ATOM 630 O O . GLU A 1 76 ? 19.5 -2.154 3.818 1 89.62 76 GLU A O 1
ATOM 635 N N . LEU A 1 77 ? 18.297 -1.396 5.523 1 93.31 77 LEU A N 1
ATOM 636 C CA . LEU A 1 77 ? 18.844 -0.044 5.426 1 93.31 77 LEU A CA 1
ATOM 637 C C . LEU A 1 77 ? 20.359 -0.047 5.609 1 93.31 77 LEU A C 1
ATOM 639 O O . LEU A 1 77 ? 21.078 0.513 4.785 1 93.31 77 LEU A O 1
ATOM 643 N N . MET A 1 78 ? 20.828 -0.729 6.594 1 93.19 78 MET A N 1
ATOM 644 C CA . MET A 1 78 ? 22.25 -0.76 6.871 1 93.19 78 MET A CA 1
ATOM 645 C C . MET A 1 78 ? 23 -1.542 5.797 1 93.19 78 MET A C 1
ATOM 647 O O . MET A 1 78 ? 24.125 -1.191 5.438 1 93.19 78 MET A O 1
ATOM 651 N N . GLU A 1 79 ? 22.359 -2.564 5.277 1 91.44 79 GLU A N 1
ATOM 652 C CA . GLU A 1 79 ? 22.969 -3.33 4.188 1 91.44 79 GLU A CA 1
ATOM 653 C C . GLU A 1 79 ? 23.141 -2.473 2.939 1 91.44 79 GLU A C 1
ATOM 655 O O . GLU A 1 79 ? 24.156 -2.566 2.248 1 91.44 79 GLU A O 1
ATOM 660 N N . GLN A 1 80 ? 22.188 -1.669 2.697 1 92.81 80 GLN A N 1
ATOM 661 C CA . GLN A 1 80 ? 22.266 -0.8 1.527 1 92.81 80 GLN A CA 1
ATOM 662 C C . GLN A 1 80 ? 23.297 0.295 1.723 1 92.81 80 GLN A C 1
ATOM 664 O O . GLN A 1 80 ? 24.016 0.66 0.783 1 92.81 80 GLN A O 1
ATOM 669 N N . ILE A 1 81 ? 23.391 0.816 2.889 1 94.56 81 ILE A N 1
ATOM 670 C CA . ILE A 1 81 ? 24.359 1.87 3.176 1 94.56 81 ILE A CA 1
ATOM 671 C C . ILE A 1 81 ? 25.781 1.339 2.971 1 94.56 81 ILE A C 1
ATOM 673 O O . ILE A 1 81 ? 26.656 2.066 2.506 1 94.56 81 ILE A O 1
ATOM 677 N N . ARG A 1 82 ? 26 0.116 3.232 1 92.19 82 ARG A N 1
ATOM 678 C CA . ARG A 1 82 ? 27.312 -0.51 3.105 1 92.19 82 ARG A CA 1
ATOM 679 C C . ARG A 1 82 ? 27.797 -0.485 1.659 1 92.19 82 ARG A C 1
ATOM 681 O O . ARG A 1 82 ? 29 -0.378 1.401 1 92.19 82 ARG A O 1
ATOM 688 N N . VAL A 1 83 ? 26.875 -0.514 0.749 1 93.31 83 VAL A N 1
ATOM 689 C CA . VAL A 1 83 ? 27.297 -0.726 -0.631 1 93.31 83 VAL A CA 1
ATOM 690 C C . VAL A 1 83 ? 26.875 0.465 -1.49 1 93.31 83 VAL A C 1
ATOM 692 O O . VAL A 1 83 ? 27.109 0.481 -2.699 1 93.31 83 VAL A O 1
ATOM 695 N N . ASN A 1 84 ? 26.266 1.469 -0.958 1 94.75 84 ASN A N 1
ATOM 696 C CA . ASN A 1 84 ? 25.797 2.635 -1.704 1 94.75 84 ASN A CA 1
ATOM 697 C C . ASN A 1 84 ? 26.703 3.844 -1.466 1 94.75 84 ASN A C 1
ATOM 699 O O . ASN A 1 84 ? 26.797 4.34 -0.342 1 94.75 84 ASN A O 1
ATOM 703 N N . LEU A 1 85 ? 27.281 4.367 -2.482 1 92.38 85 LEU A N 1
ATOM 704 C CA . LEU A 1 85 ? 28.266 5.438 -2.389 1 92.38 85 LEU A CA 1
ATOM 705 C C . LEU A 1 85 ? 27.609 6.738 -1.931 1 92.38 85 LEU A C 1
ATOM 707 O O . LEU A 1 85 ? 28.172 7.465 -1.111 1 92.38 85 LEU A O 1
ATOM 711 N N . ALA A 1 86 ? 26.469 7.016 -2.43 1 94.38 86 ALA A N 1
ATOM 712 C CA . ALA A 1 86 ? 25.766 8.258 -2.084 1 94.38 86 ALA A CA 1
ATOM 713 C C . ALA A 1 86 ? 25.328 8.25 -0.621 1 94.38 86 ALA A C 1
ATOM 715 O O . ALA A 1 86 ? 25.391 9.281 0.055 1 94.38 86 ALA A O 1
ATOM 716 N N . PHE A 1 87 ? 24.875 7.059 -0.165 1 96.31 87 PHE A N 1
ATOM 717 C CA . PHE A 1 87 ? 24.469 6.93 1.229 1 96.31 87 PHE A CA 1
ATOM 718 C C . PHE A 1 87 ? 25.656 7.148 2.164 1 96.31 87 PHE A C 1
ATOM 720 O O . PHE A 1 87 ? 25.547 7.871 3.154 1 96.31 87 PHE A O 1
ATOM 727 N N . ARG A 1 88 ? 26.797 6.555 1.822 1 92.75 88 ARG A N 1
ATOM 728 C CA . ARG A 1 88 ? 28 6.684 2.643 1 92.75 88 ARG A CA 1
ATOM 729 C C . ARG A 1 88 ? 28.484 8.133 2.676 1 92.75 88 ARG A C 1
ATOM 731 O O . ARG A 1 88 ? 28.859 8.641 3.732 1 92.75 88 ARG A O 1
ATOM 738 N N . GLU A 1 89 ? 28.469 8.742 1.524 1 92.25 89 GLU A N 1
ATOM 739 C CA . GLU A 1 89 ? 28.875 10.148 1.483 1 92.25 89 GLU A CA 1
ATOM 740 C C . GLU A 1 89 ? 27.953 11.008 2.35 1 92.25 89 GLU A C 1
ATOM 742 O O . GLU A 1 89 ? 28.438 11.891 3.068 1 92.25 89 GLU A O 1
ATOM 747 N N . PHE A 1 90 ? 26.703 10.805 2.344 1 94.69 90 PHE A N 1
ATOM 748 C CA . PHE A 1 90 ? 25.719 11.586 3.066 1 94.69 90 PHE A CA 1
ATOM 749 C C . PHE A 1 90 ? 25.922 11.469 4.574 1 94.69 90 PHE A C 1
ATOM 751 O O . PHE A 1 90 ? 25.719 12.438 5.312 1 94.69 90 PHE A O 1
ATOM 758 N N . ILE A 1 91 ? 26.266 10.242 5.012 1 93.38 91 ILE A N 1
ATOM 759 C CA . ILE A 1 91 ? 26.438 10.055 6.449 1 93.38 91 ILE A CA 1
ATOM 760 C C . ILE A 1 91 ? 27.875 10.383 6.848 1 93.38 91 ILE A C 1
ATOM 762 O O . ILE A 1 91 ? 28.219 10.336 8.031 1 93.38 91 ILE A O 1
ATOM 766 N N . GLY A 1 92 ? 28.797 10.617 5.902 1 88.75 92 GLY A N 1
ATOM 767 C CA . GLY A 1 92 ? 30.156 11.047 6.16 1 88.75 92 GLY A CA 1
ATOM 768 C C . GLY A 1 92 ? 31.125 9.898 6.406 1 88.75 92 GLY A C 1
ATOM 769 O O . GLY A 1 92 ? 32.094 10.055 7.129 1 88.75 92 GLY A O 1
ATOM 770 N N . TYR A 1 93 ? 30.844 8.695 5.867 1 88.12 93 TYR A N 1
ATOM 771 C CA . TYR A 1 93 ? 31.688 7.531 6.047 1 88.12 93 TYR A CA 1
ATOM 772 C C . TYR A 1 93 ? 32.5 7.234 4.781 1 88.12 93 TYR A C 1
ATOM 774 O O . TYR A 1 93 ? 31.953 7.316 3.672 1 88.12 93 TYR A O 1
ATOM 782 N N . GLU A 1 94 ? 33.688 6.902 4.992 1 84.56 94 GLU A N 1
ATOM 783 C CA . GLU A 1 94 ? 34.531 6.504 3.879 1 84.56 94 GLU A CA 1
ATOM 784 C C . GLU A 1 94 ? 34.312 5.039 3.508 1 84.56 94 GLU A C 1
ATOM 786 O O . GLU A 1 94 ? 33.625 4.309 4.227 1 84.56 94 GLU A O 1
ATOM 791 N N . LEU A 1 95 ? 34.812 4.625 2.373 1 82.56 95 LEU A N 1
ATOM 792 C CA . LEU A 1 95 ? 34.531 3.305 1.821 1 82.56 95 LEU A CA 1
ATOM 793 C C . LEU A 1 95 ? 35.125 2.213 2.715 1 82.56 95 LEU A C 1
ATOM 795 O O . LEU A 1 95 ? 34.594 1.108 2.785 1 82.56 95 LEU A O 1
ATOM 799 N N . ASP A 1 96 ? 36.188 2.488 3.398 1 76.56 96 ASP A N 1
ATOM 800 C CA . ASP A 1 96 ? 36.875 1.471 4.191 1 76.56 96 ASP A CA 1
ATOM 801 C C . ASP A 1 96 ? 36.406 1.499 5.645 1 76.56 96 ASP A C 1
ATOM 803 O O . ASP A 1 96 ? 36.844 0.666 6.453 1 76.56 96 ASP A O 1
ATOM 807 N N . GLU A 1 97 ? 35.531 2.422 5.926 1 82.88 97 GLU A N 1
ATOM 808 C CA . GLU A 1 97 ? 35.031 2.52 7.289 1 82.88 97 GLU A CA 1
ATOM 809 C C . GLU A 1 97 ? 33.844 1.577 7.508 1 82.88 97 GLU A C 1
ATOM 811 O O . GLU A 1 97 ? 32.938 1.501 6.672 1 82.88 97 GLU A O 1
ATOM 816 N N . GLU A 1 98 ? 33.875 0.939 8.594 1 85.19 98 GLU A N 1
ATOM 817 C CA . GLU A 1 98 ? 32.812 0.013 8.914 1 85.19 98 GLU A CA 1
ATOM 818 C C . GLU A 1 98 ? 31.547 0.761 9.383 1 85.19 98 GLU A C 1
ATOM 820 O O . GLU A 1 98 ? 31.641 1.721 10.148 1 85.19 98 GLU A O 1
ATOM 825 N N . ILE A 1 99 ? 30.484 0.308 8.922 1 87.12 99 ILE A N 1
ATOM 826 C CA . ILE A 1 99 ? 29.219 0.921 9.266 1 87.12 99 ILE A CA 1
ATOM 827 C C . ILE A 1 99 ? 28.688 0.321 10.57 1 87.12 99 ILE A C 1
ATOM 829 O O . ILE A 1 99 ? 28.938 -0.853 10.859 1 87.12 99 ILE A O 1
ATOM 833 N N . PRO A 1 100 ? 28.031 1.139 11.328 1 86.44 100 PRO A N 1
ATOM 834 C CA . PRO A 1 100 ? 27.438 0.617 12.562 1 86.44 100 PRO A CA 1
ATOM 835 C C . PRO A 1 100 ? 26.469 -0.526 12.32 1 86.44 100 PRO A C 1
ATOM 837 O O . PRO A 1 100 ? 25.875 -0.624 11.234 1 86.44 100 PRO A O 1
ATOM 840 N N . ASP A 1 101 ? 26.266 -1.276 13.312 1 87.62 101 ASP A N 1
ATOM 841 C CA . ASP A 1 101 ? 25.312 -2.381 13.242 1 87.62 101 ASP A CA 1
ATOM 842 C C . ASP A 1 101 ? 23.875 -1.869 13.281 1 87.62 101 ASP A C 1
ATOM 844 O O . ASP A 1 101 ? 23.609 -0.821 13.875 1 87.62 101 ASP A O 1
ATOM 848 N N . HIS A 1 102 ? 23.062 -2.66 12.734 1 87.31 102 HIS A N 1
ATOM 849 C CA . HIS A 1 102 ? 21.656 -2.266 12.656 1 87.31 102 HIS A CA 1
ATOM 850 C C . HIS A 1 102 ? 21.047 -2.115 14.055 1 87.31 102 HIS A C 1
ATOM 852 O O . HIS A 1 102 ? 20.109 -1.338 14.25 1 87.31 102 HIS A O 1
ATOM 858 N N . SER A 1 103 ? 21.547 -2.805 15 1 88.25 103 SER A N 1
ATOM 859 C CA . SER A 1 103 ? 21.016 -2.783 16.359 1 88.25 103 SER A CA 1
ATOM 860 C C . SER A 1 103 ? 21.234 -1.424 17.016 1 88.25 103 SER A C 1
ATOM 862 O O . SER A 1 103 ? 20.578 -1.09 18 1 88.25 103 SER A O 1
ATOM 864 N N . THR A 1 104 ? 22.188 -0.646 16.5 1 87.25 104 THR A N 1
ATOM 865 C CA . THR A 1 104 ? 22.469 0.68 17.031 1 87.25 104 THR A CA 1
ATOM 866 C C . THR A 1 104 ? 21.234 1.582 16.922 1 87.25 104 THR A C 1
ATOM 868 O O . THR A 1 104 ? 20.984 2.4 17.812 1 87.25 104 THR A O 1
ATOM 871 N N . LEU A 1 105 ? 20.516 1.406 15.922 1 87.38 105 LEU A N 1
ATOM 872 C CA . LEU A 1 105 ? 19.328 2.232 15.703 1 87.38 105 LEU A CA 1
ATOM 873 C C . LEU A 1 105 ? 18.266 1.94 16.766 1 87.38 105 LEU A C 1
ATOM 875 O O . LEU A 1 105 ? 17.719 2.863 17.375 1 87.38 105 LEU A O 1
ATOM 879 N N . SER A 1 106 ? 18.062 0.686 16.953 1 85.25 106 SER A N 1
ATOM 880 C CA . SER A 1 106 ? 17.062 0.284 17.938 1 85.25 106 SER A CA 1
ATOM 881 C C . SER A 1 106 ? 17.531 0.62 19.359 1 85.25 106 SER A C 1
ATOM 883 O O . SER A 1 106 ? 16.719 1.039 20.188 1 85.25 106 SER A O 1
ATOM 885 N N . LYS A 1 107 ? 18.781 0.45 19.641 1 85.88 107 LYS A N 1
ATOM 886 C CA . LYS A 1 107 ? 19.312 0.745 20.953 1 85.88 107 LYS A CA 1
ATOM 887 C C . LYS A 1 107 ? 19.141 2.221 21.312 1 85.88 107 LYS A C 1
ATOM 889 O O . LYS A 1 107 ? 18.797 2.559 22.438 1 85.88 107 LYS A O 1
ATOM 894 N N . ASN A 1 108 ? 19.391 3.074 20.391 1 85.12 108 ASN A N 1
ATOM 895 C CA . ASN A 1 108 ? 19.234 4.504 20.641 1 85.12 108 ASN A CA 1
ATOM 896 C C . ASN A 1 108 ? 17.766 4.895 20.781 1 85.12 108 ASN A C 1
ATOM 898 O O . ASN A 1 108 ? 17.422 5.742 21.594 1 85.12 108 ASN A O 1
ATOM 902 N N . ARG A 1 109 ? 16.938 4.273 20 1 83.06 109 ARG A N 1
ATOM 903 C CA . ARG A 1 109 ? 15.5 4.551 20.047 1 83.06 109 ARG A CA 1
ATOM 904 C C . ARG A 1 109 ? 14.898 4.164 21.391 1 83.06 109 ARG A C 1
ATOM 906 O O . ARG A 1 109 ? 14.109 4.918 21.969 1 83.06 109 ARG A O 1
ATOM 913 N N . HIS A 1 110 ? 15.289 3.057 21.906 1 83.81 110 HIS A N 1
ATOM 914 C CA . HIS A 1 110 ? 14.719 2.527 23.125 1 83.81 110 HIS A CA 1
ATOM 915 C C . HIS A 1 110 ? 15.531 2.953 24.344 1 83.81 110 HIS A C 1
ATOM 917 O O . HIS A 1 110 ? 15.125 2.719 25.484 1 83.81 110 HIS A O 1
ATOM 923 N N . GLY A 1 111 ? 16.594 3.57 24.125 1 85.38 111 GLY A N 1
ATOM 924 C CA . GLY A 1 111 ? 17.438 3.994 25.234 1 85.38 111 GLY A CA 1
ATOM 925 C C . GLY A 1 111 ? 17.531 5.504 25.359 1 85.38 111 GLY A C 1
ATOM 926 O O . GLY A 1 111 ? 16.703 6.137 26 1 85.38 111 GLY A O 1
ATOM 927 N N . ARG A 1 112 ? 18.422 6.008 24.625 1 80.94 112 ARG A N 1
ATOM 928 C CA . ARG A 1 112 ? 18.812 7.406 24.75 1 80.94 112 ARG A CA 1
ATOM 929 C C . ARG A 1 112 ? 17.672 8.336 24.344 1 80.94 112 ARG A C 1
ATOM 931 O O . ARG A 1 112 ? 17.484 9.391 24.938 1 80.94 112 ARG A O 1
ATOM 938 N N . PHE A 1 113 ? 16.969 7.902 23.391 1 84.12 113 PHE A N 1
ATOM 939 C CA . PHE A 1 113 ? 15.969 8.805 22.828 1 84.12 113 PHE A CA 1
ATOM 940 C C . PHE A 1 113 ? 14.594 8.492 23.406 1 84.12 113 PHE A C 1
ATOM 942 O O . PHE A 1 113 ? 13.625 9.211 23.141 1 84.12 113 PHE A O 1
ATOM 949 N N . LYS A 1 114 ? 14.531 7.477 24.141 1 83.44 114 LYS A N 1
ATOM 950 C CA . LYS A 1 114 ? 13.242 7.078 24.688 1 83.44 114 LYS A CA 1
ATOM 951 C C . LYS A 1 114 ? 12.656 8.18 25.562 1 83.44 114 LYS A C 1
ATOM 953 O O . LYS A 1 114 ? 13.344 8.711 26.438 1 83.44 114 LYS A O 1
ATOM 958 N N . GLY A 1 115 ? 11.422 8.508 25.281 1 81.69 115 GLY A N 1
ATOM 959 C CA . GLY A 1 115 ? 10.727 9.477 26.094 1 81.69 115 GLY A CA 1
ATOM 960 C C . GLY A 1 115 ? 11.188 10.898 25.859 1 81.69 115 GLY A C 1
ATOM 961 O O . GLY A 1 115 ? 10.844 11.805 26.625 1 81.69 115 GLY A O 1
ATOM 962 N N . THR A 1 116 ? 11.984 11.062 24.875 1 86.56 116 THR A N 1
ATOM 963 C CA . THR A 1 116 ? 12.484 12.406 24.594 1 86.56 116 THR A CA 1
ATOM 964 C C . THR A 1 116 ? 11.695 13.031 23.438 1 86.56 116 THR A C 1
ATOM 966 O O . THR A 1 116 ? 10.898 12.359 22.781 1 86.56 116 THR A O 1
ATOM 969 N N . SER A 1 117 ? 11.898 14.312 23.281 1 89.38 117 SER A N 1
ATOM 970 C CA . SER A 1 117 ? 11.219 15.039 22.219 1 89.38 117 SER A CA 1
ATOM 971 C C . SER A 1 117 ? 12.164 15.312 21.047 1 89.38 117 SER A C 1
ATOM 973 O O . SER A 1 117 ? 11.977 16.281 20.312 1 89.38 117 SER A O 1
ATOM 975 N N . VAL A 1 118 ? 13.148 14.508 20.938 1 91.06 118 VAL A N 1
ATOM 976 C CA . VAL A 1 118 ? 14.219 14.758 19.969 1 91.06 118 VAL A CA 1
ATOM 977 C C . VAL A 1 118 ? 13.633 14.82 18.562 1 91.06 118 VAL A C 1
ATOM 979 O O . VAL A 1 118 ? 13.938 15.727 17.797 1 91.06 118 VAL A O 1
ATOM 982 N N . PHE A 1 119 ? 12.773 13.945 18.234 1 94.44 119 PHE A N 1
ATOM 983 C CA . PHE A 1 119 ? 12.258 13.875 16.875 1 94.44 119 PHE A CA 1
ATOM 984 C C . PHE A 1 119 ? 11.297 15.031 16.594 1 94.44 119 PHE A C 1
ATOM 986 O O . PHE A 1 119 ? 11.227 15.531 15.469 1 94.44 119 PHE A O 1
ATOM 993 N N . GLN A 1 120 ? 10.562 15.469 17.594 1 95.81 120 GLN A N 1
ATOM 994 C CA . GLN A 1 120 ? 9.742 16.672 17.453 1 95.81 120 GLN A CA 1
ATOM 995 C C . GLN A 1 120 ? 10.609 17.906 17.219 1 95.81 120 GLN A C 1
ATOM 997 O O . GLN A 1 120 ? 10.281 18.734 16.375 1 95.81 120 GLN A O 1
ATOM 1002 N N . GLU A 1 121 ? 11.656 17.938 17.922 1 95.12 121 GLU A N 1
ATOM 1003 C CA . GLU A 1 121 ? 12.57 19.062 17.781 1 95.12 121 GLU A CA 1
ATOM 1004 C C . GLU A 1 121 ? 13.211 19.109 16.406 1 95.12 121 GLU A C 1
ATOM 1006 O O . GLU A 1 121 ? 13.398 20.172 15.82 1 95.12 121 GLU A O 1
ATOM 1011 N N . ILE A 1 122 ? 13.555 17.938 15.977 1 95.88 122 ILE A N 1
ATOM 1012 C CA . ILE A 1 122 ? 14.141 17.859 14.641 1 95.88 122 ILE A CA 1
ATOM 1013 C C . ILE A 1 122 ? 13.125 18.312 13.602 1 95.88 122 ILE A C 1
ATOM 1015 O O . ILE A 1 122 ? 13.461 19.109 12.711 1 95.88 122 ILE A O 1
ATOM 1019 N N . PHE A 1 123 ? 11.977 17.859 13.734 1 98.06 123 PHE A N 1
ATOM 1020 C CA . PHE A 1 123 ? 10.906 18.266 12.828 1 98.06 123 PHE A CA 1
ATOM 1021 C C . PHE A 1 123 ? 10.711 19.766 12.852 1 98.06 123 PHE A C 1
ATOM 1023 O O . PHE A 1 123 ? 10.641 20.406 11.805 1 98.06 123 PHE A O 1
ATOM 1030 N N . ASP A 1 124 ? 10.633 20.344 14.023 1 97.81 124 ASP A N 1
ATOM 1031 C CA . ASP A 1 124 ? 10.414 21.781 14.203 1 97.81 124 ASP A CA 1
ATOM 1032 C C . ASP A 1 124 ? 11.531 22.594 13.555 1 97.81 124 ASP A C 1
ATOM 1034 O O . ASP A 1 124 ? 11.281 23.625 12.93 1 97.81 124 ASP A O 1
ATOM 1038 N N . GLU A 1 125 ? 12.719 22.094 13.734 1 97.56 125 GLU A N 1
ATOM 1039 C CA . GLU A 1 125 ? 13.859 22.828 13.18 1 97.56 125 GLU A CA 1
ATOM 1040 C C . GLU A 1 125 ? 13.828 22.812 11.648 1 97.56 125 GLU A C 1
ATOM 1042 O O . GLU A 1 125 ? 14.203 23.797 11.008 1 97.56 125 GLU A O 1
ATOM 1047 N N . ILE A 1 126 ? 13.461 21.719 11.102 1 97.88 126 ILE A N 1
ATOM 1048 C CA . ILE A 1 126 ? 13.359 21.656 9.648 1 97.88 126 ILE A CA 1
ATOM 1049 C C . ILE A 1 126 ? 12.266 22.609 9.164 1 97.88 126 ILE A C 1
ATOM 1051 O O . ILE A 1 126 ? 12.422 23.266 8.125 1 97.88 126 ILE A O 1
ATOM 1055 N N . VAL A 1 127 ? 11.141 22.688 9.891 1 98.19 127 VAL A N 1
ATOM 1056 C CA . VAL A 1 127 ? 10.086 23.641 9.547 1 98.19 127 VAL A CA 1
ATOM 1057 C C . VAL A 1 127 ? 10.633 25.062 9.594 1 98.19 127 VAL A C 1
ATOM 1059 O O . VAL A 1 127 ? 10.375 25.875 8.703 1 98.19 127 VAL A O 1
ATOM 1062 N N . ARG A 1 128 ? 11.461 25.406 10.602 1 97.81 128 ARG A N 1
ATOM 1063 C CA . ARG A 1 128 ? 12.062 26.734 10.727 1 97.81 128 ARG A CA 1
ATOM 1064 C C . ARG A 1 128 ? 12.977 27.031 9.539 1 97.81 128 ARG A C 1
ATOM 1066 O O . ARG A 1 128 ? 13 28.156 9.039 1 97.81 128 ARG A O 1
ATOM 1073 N N . GLN A 1 129 ? 13.703 26.016 9.156 1 97.5 129 GLN A N 1
ATOM 1074 C CA . GLN A 1 129 ? 14.562 26.219 8 1 97.5 129 GLN A CA 1
ATOM 1075 C C . GLN A 1 129 ? 13.742 26.438 6.734 1 97.5 129 GLN A C 1
ATOM 1077 O O . GLN A 1 129 ? 14.133 27.234 5.867 1 97.5 129 GLN A O 1
ATOM 1082 N N . CYS A 1 130 ? 12.625 25.75 6.617 1 97.69 130 CYS A N 1
ATOM 1083 C CA . CYS A 1 130 ? 11.734 26 5.492 1 97.69 130 CYS A CA 1
ATOM 1084 C C . CYS A 1 130 ? 11.188 27.422 5.535 1 97.69 130 CYS A C 1
ATOM 1086 O O . CYS A 1 130 ? 11.055 28.062 4.496 1 97.69 130 CYS A O 1
ATOM 1088 N N . MET A 1 131 ? 10.898 27.922 6.715 1 97.12 131 MET A N 1
ATOM 1089 C CA . MET A 1 131 ? 10.438 29.297 6.902 1 97.12 131 MET A CA 1
ATOM 1090 C C . MET A 1 131 ? 11.5 30.297 6.473 1 97.12 131 MET A C 1
ATOM 1092 O O . MET A 1 131 ? 11.211 31.25 5.754 1 97.12 131 MET A O 1
ATOM 1096 N N . ALA A 1 132 ? 12.711 30.016 6.902 1 96.44 132 ALA A N 1
ATOM 1097 C CA . ALA A 1 132 ? 13.828 30.891 6.574 1 96.44 132 ALA A CA 1
ATOM 1098 C C . ALA A 1 132 ? 14.062 30.938 5.066 1 96.44 132 ALA A C 1
ATOM 1100 O O . ALA A 1 132 ? 14.484 31.969 4.531 1 96.44 132 ALA A O 1
ATOM 1101 N N . ALA A 1 133 ? 13.719 29.875 4.391 1 95.81 133 ALA A N 1
ATOM 1102 C CA . ALA A 1 133 ? 13.883 29.797 2.943 1 95.81 133 ALA A CA 1
ATOM 1103 C C . ALA A 1 133 ? 12.695 30.406 2.217 1 95.81 133 ALA A C 1
ATOM 1105 O O . ALA A 1 133 ? 12.656 30.453 0.985 1 95.81 133 ALA A O 1
ATOM 1106 N N . GLY A 1 134 ? 11.641 30.797 2.988 1 94.62 134 GLY A N 1
ATOM 1107 C CA . GLY A 1 134 ? 10.484 31.469 2.398 1 94.62 134 GLY A CA 1
ATOM 1108 C C . GLY A 1 134 ? 9.461 30.5 1.847 1 94.62 134 GLY A C 1
ATOM 1109 O O . GLY A 1 134 ? 8.672 30.859 0.971 1 94.62 134 GLY A O 1
ATOM 1110 N N . LEU A 1 135 ? 9.453 29.297 2.357 1 96.19 135 LEU A N 1
ATOM 1111 C CA . LEU A 1 135 ? 8.57 28.281 1.796 1 96.19 135 LEU A CA 1
ATOM 1112 C C . LEU A 1 135 ? 7.297 28.156 2.621 1 96.19 135 LEU A C 1
ATOM 1114 O O . LEU A 1 135 ? 6.383 27.422 2.242 1 96.19 135 LEU A O 1
ATOM 1118 N N . VAL A 1 136 ? 7.223 28.859 3.754 1 96.75 136 VAL A N 1
ATOM 1119 C CA . VAL A 1 136 ? 6.066 28.812 4.641 1 96.75 136 VAL A CA 1
ATOM 1120 C C . VAL A 1 136 ? 5.551 30.219 4.906 1 96.75 136 VAL A C 1
ATOM 1122 O O . VAL A 1 136 ? 6.316 31.109 5.289 1 96.75 136 VAL A O 1
ATOM 1125 N N . ALA A 1 137 ? 4.305 30.453 4.754 1 94.19 137 ALA A N 1
ATOM 1126 C CA . ALA A 1 137 ? 3.688 31.75 5.047 1 94.19 137 ALA A CA 1
ATOM 1127 C C . ALA A 1 137 ? 3.053 31.75 6.438 1 94.19 137 ALA A C 1
ATOM 1129 O O . ALA A 1 137 ? 3.111 32.75 7.152 1 94.19 137 ALA A O 1
ATOM 1130 N N . GLY A 1 138 ? 2.486 30.641 6.824 1 93.88 138 GLY A N 1
ATOM 1131 C CA . GLY A 1 138 ? 1.848 30.531 8.125 1 93.88 138 GLY A CA 1
ATOM 1132 C C . GLY A 1 138 ? 0.51 31.234 8.203 1 93.88 138 GLY A C 1
ATOM 1133 O O . GLY A 1 138 ? 0.021 31.547 9.289 1 93.88 138 GLY A O 1
ATOM 1134 N N . LYS A 1 139 ? -0.12 31.562 7.125 1 94.5 139 LYS A N 1
ATOM 1135 C CA . LYS A 1 139 ? -1.37 32.312 7.074 1 94.5 139 LYS A CA 1
ATOM 1136 C C . LYS A 1 139 ? -2.572 31.375 6.965 1 94.5 139 LYS A C 1
ATOM 1138 O O . LYS A 1 139 ? -3.592 31.594 7.625 1 94.5 139 LYS A O 1
ATOM 1143 N N . HIS A 1 140 ? -2.467 30.453 6.105 1 95.81 140 HIS A N 1
ATOM 1144 C CA . HIS A 1 140 ? -3.52 29.453 5.965 1 95.81 140 HIS A CA 1
ATOM 1145 C C . HIS A 1 140 ? -2.977 28.047 6.195 1 95.81 140 HIS A C 1
ATOM 1147 O O . HIS A 1 140 ? -2.014 27.641 5.543 1 95.81 140 HIS A O 1
ATOM 1153 N N . LEU A 1 141 ? -3.617 27.375 7.055 1 96.88 141 LEU A N 1
ATOM 1154 C CA . LEU A 1 141 ? -3.234 26 7.355 1 96.88 141 LEU A CA 1
ATOM 1155 C C . LEU A 1 141 ? -4.387 25.031 7.07 1 96.88 141 LEU A C 1
ATOM 1157 O O . LEU A 1 141 ? -5.527 25.297 7.461 1 96.88 141 LEU A O 1
ATOM 1161 N N . SER A 1 142 ? -4.09 24.016 6.324 1 96.94 142 SER A N 1
ATOM 1162 C CA . SER A 1 142 ? -5.059 22.953 6.082 1 96.94 142 SER A CA 1
ATOM 1163 C C . SER A 1 142 ? -4.855 21.781 7.043 1 96.94 142 SER A C 1
ATOM 1165 O O . SER A 1 142 ? -3.725 21.328 7.25 1 96.94 142 SER A O 1
ATOM 1167 N N . PHE A 1 143 ? -5.918 21.406 7.668 1 96.62 143 PHE A N 1
ATOM 1168 C CA . PHE A 1 143 ? -5.891 20.312 8.641 1 96.62 143 PHE A CA 1
ATOM 1169 C C . PHE A 1 143 ? -6.609 19.094 8.102 1 96.62 143 PHE A C 1
ATOM 1171 O O . PHE A 1 143 ? -7.695 19.203 7.535 1 96.62 143 PHE A O 1
ATOM 1178 N N . ASP A 1 144 ? -5.992 17.938 8.227 1 95.12 144 ASP A N 1
ATOM 1179 C CA . ASP A 1 144 ? -6.613 16.672 7.836 1 95.12 144 ASP A CA 1
ATOM 1180 C C . ASP A 1 144 ? -5.988 15.492 8.586 1 95.12 144 ASP A C 1
ATOM 1182 O O . ASP A 1 144 ? -4.973 15.656 9.266 1 95.12 144 ASP A O 1
ATOM 1186 N N . GLY A 1 145 ? -6.711 14.398 8.531 1 93.12 145 GLY A N 1
ATOM 1187 C CA . GLY A 1 145 ? -6.234 13.188 9.18 1 93.12 145 GLY A CA 1
ATOM 1188 C C . GLY A 1 145 ? -6.219 11.984 8.266 1 93.12 145 GLY A C 1
ATOM 1189 O O . GLY A 1 145 ? -7.012 11.906 7.324 1 93.12 145 GLY A O 1
ATOM 1190 N N . THR A 1 146 ? -5.27 11.102 8.508 1 92.62 146 THR A N 1
ATOM 1191 C CA . THR A 1 146 ? -5.211 9.844 7.773 1 92.62 146 THR A CA 1
ATOM 1192 C C . THR A 1 146 ? -5.023 8.664 8.727 1 92.62 146 THR A C 1
ATOM 1194 O O . THR A 1 146 ? -4.523 8.844 9.844 1 92.62 146 THR A O 1
ATOM 1197 N N . THR A 1 147 ? -5.469 7.527 8.328 1 90.5 147 THR A N 1
ATOM 1198 C CA . THR A 1 147 ? -5.367 6.336 9.164 1 90.5 147 THR A CA 1
ATOM 1199 C C . THR A 1 147 ? -4.094 5.559 8.844 1 90.5 147 THR A C 1
ATOM 1201 O O . THR A 1 147 ? -3.662 5.512 7.688 1 90.5 147 THR A O 1
ATOM 1204 N N . ILE A 1 148 ? -3.488 5.043 9.844 1 92.38 148 ILE A N 1
ATOM 1205 C CA . ILE A 1 148 ? -2.324 4.168 9.742 1 92.38 148 ILE A CA 1
ATOM 1206 C C . ILE A 1 148 ? -2.648 2.807 10.352 1 92.38 148 ILE A C 1
ATOM 1208 O O . ILE A 1 148 ? -3.084 2.725 11.508 1 92.38 148 ILE A O 1
ATOM 1212 N N . GLN A 1 149 ? -2.443 1.767 9.617 1 89.94 149 GLN A N 1
ATOM 1213 C CA . GLN A 1 149 ? -2.703 0.428 10.133 1 89.94 149 GLN A CA 1
ATOM 1214 C C . GLN A 1 149 ? -1.647 0.023 11.156 1 89.94 149 GLN A C 1
ATOM 1216 O O . GLN A 1 149 ? -0.451 0.218 10.938 1 89.94 149 GLN A O 1
ATOM 1221 N N . ALA A 1 150 ? -2.131 -0.528 12.203 1 90.19 150 ALA A N 1
ATOM 1222 C CA . ALA A 1 150 ? -1.223 -0.913 13.273 1 90.19 150 ALA A CA 1
ATOM 1223 C C . ALA A 1 150 ? -0.415 -2.15 12.898 1 90.19 150 ALA A C 1
ATOM 1225 O O . ALA A 1 150 ? -0.791 -2.889 11.984 1 90.19 150 ALA A O 1
ATOM 1226 N N . ASN A 1 151 ? 0.72 -2.211 13.531 1 84.06 151 ASN A N 1
ATOM 1227 C CA . ASN A 1 151 ? 1.506 -3.436 13.414 1 84.06 151 ASN A CA 1
ATOM 1228 C C . ASN A 1 151 ? 0.959 -4.539 14.312 1 84.06 151 ASN A C 1
ATOM 1230 O O . ASN A 1 151 ? 1.644 -4.992 15.227 1 84.06 151 ASN A O 1
ATOM 1234 N N . ALA A 1 152 ? -0.229 -4.82 14.156 1 80.5 152 ALA A N 1
ATOM 1235 C CA . ALA A 1 152 ? -0.99 -5.824 14.898 1 80.5 152 ALA A CA 1
ATOM 1236 C C . ALA A 1 152 ? -2.221 -6.27 14.109 1 80.5 152 ALA A C 1
ATOM 1238 O O . ALA A 1 152 ? -2.789 -5.492 13.344 1 80.5 152 ALA A O 1
ATOM 1239 N N . SER A 1 153 ? -2.562 -7.48 14.289 1 75.06 153 SER A N 1
ATOM 1240 C CA . SER A 1 153 ? -3.686 -8.039 13.547 1 75.06 153 SER A CA 1
ATOM 1241 C C . SER A 1 153 ? -5.012 -7.723 14.227 1 75.06 153 SER A C 1
ATOM 1243 O O . SER A 1 153 ? -5.117 -7.773 15.453 1 75.06 153 SER A O 1
ATOM 1245 N N . TYR A 1 154 ? -5.961 -7.32 13.453 1 74.12 154 TYR A N 1
ATOM 1246 C CA . TYR A 1 154 ? -7.32 -7.082 13.93 1 74.12 154 TYR A CA 1
ATOM 1247 C C . TYR A 1 154 ? -7.898 -8.336 14.57 1 74.12 154 TYR A C 1
ATOM 1249 O O . TYR A 1 154 ? -8.57 -8.266 15.602 1 74.12 154 TYR A O 1
ATOM 1257 N N . ASP A 1 155 ? -7.59 -9.477 14.094 1 69.25 155 ASP A N 1
ATOM 1258 C CA . ASP A 1 155 ? -8.18 -10.742 14.523 1 69.25 155 ASP A CA 1
ATOM 1259 C C . ASP A 1 155 ? -7.574 -11.211 15.844 1 69.25 155 ASP A C 1
ATOM 1261 O O . ASP A 1 155 ? -8.156 -12.047 16.547 1 69.25 155 ASP A O 1
ATOM 1265 N N . SER A 1 156 ? -6.484 -10.633 16.219 1 70.5 156 SER A N 1
ATOM 1266 C CA . SER A 1 156 ? -5.797 -11.07 17.422 1 70.5 156 SER A CA 1
ATOM 1267 C C . SER A 1 156 ? -6.301 -10.32 18.656 1 70.5 156 SER A C 1
ATOM 1269 O O . SER A 1 156 ? -5.844 -10.562 19.766 1 70.5 156 SER A O 1
ATOM 1271 N N . MET A 1 157 ? -7.25 -9.555 18.469 1 77 157 MET A N 1
ATOM 1272 C CA . MET A 1 157 ? -7.758 -8.758 19.578 1 77 157 MET A CA 1
ATOM 1273 C C . MET A 1 157 ? -8.445 -9.648 20.609 1 77 157 MET A C 1
ATOM 1275 O O . MET A 1 157 ? -9.07 -10.648 20.25 1 77 157 MET A O 1
ATOM 1279 N N . VAL A 1 158 ? -8.273 -9.359 21.875 1 72.12 158 VAL A N 1
ATOM 1280 C CA . VAL A 1 158 ? -8.805 -10.148 22.969 1 72.12 158 VAL A CA 1
ATOM 1281 C C . VAL A 1 158 ? -9.789 -9.305 23.781 1 72.12 158 VAL A C 1
ATOM 1283 O O . VAL A 1 158 ? -9.672 -8.078 23.828 1 72.12 158 VAL A O 1
ATOM 1286 N N . PRO A 1 159 ? -10.844 -9.93 24.312 1 71.94 159 PRO A N 1
ATOM 1287 C CA . PRO A 1 159 ? -11.781 -9.18 25.156 1 71.94 159 PRO A CA 1
ATOM 1288 C C . PRO A 1 159 ? -11.102 -8.531 26.359 1 71.94 159 PRO A C 1
ATOM 1290 O O . PRO A 1 159 ? -10.148 -9.094 26.906 1 71.94 159 PRO A O 1
ATOM 1293 N N . ARG A 1 160 ? -11.453 -7.289 26.641 1 66.06 160 ARG A N 1
ATOM 1294 C CA . ARG A 1 160 ? -10.844 -6.48 27.703 1 66.06 160 ARG A CA 1
ATOM 1295 C C . ARG A 1 160 ? -10.883 -7.211 29.031 1 66.06 160 ARG A C 1
ATOM 1297 O O . ARG A 1 160 ? -9.977 -7.059 29.859 1 66.06 160 ARG A O 1
ATOM 1304 N N . ARG A 1 161 ? -11.898 -7.906 29.375 1 54.16 161 ARG A N 1
ATOM 1305 C CA . ARG A 1 161 ? -11.984 -8.594 30.656 1 54.16 161 ARG A CA 1
ATOM 1306 C C . ARG A 1 161 ? -10.805 -9.539 30.859 1 54.16 161 ARG A C 1
ATOM 1308 O O . ARG A 1 161 ? -10.328 -9.727 31.969 1 54.16 161 ARG A O 1
ATOM 1315 N N . VAL A 1 162 ? -10.406 -10.125 29.844 1 47.25 162 VAL A N 1
ATOM 1316 C CA . VAL A 1 162 ? -9.352 -11.125 29.938 1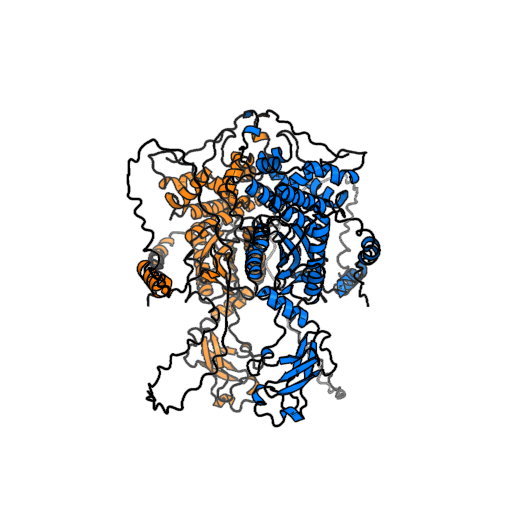 47.25 162 VAL A CA 1
ATOM 1317 C C . VAL A 1 162 ? -8.008 -10.438 30.188 1 47.25 162 VAL A C 1
ATOM 1319 O O . VAL A 1 162 ? -7.148 -10.977 30.891 1 47.25 162 VAL A O 1
ATOM 1322 N N . VAL A 1 163 ? -7.766 -9.414 29.562 1 48.94 163 VAL A N 1
ATOM 1323 C CA . VAL A 1 163 ? -6.48 -8.742 29.734 1 48.94 163 VAL A CA 1
ATOM 1324 C C . VAL A 1 163 ? -6.367 -8.188 31.156 1 48.94 163 VAL A C 1
ATOM 1326 O O . VAL A 1 163 ? -5.258 -7.984 31.656 1 48.94 163 VAL A O 1
ATOM 1329 N N . GLU A 1 164 ? -7.395 -7.871 31.875 1 43.28 164 GLU A N 1
ATOM 1330 C CA . GLU A 1 164 ? -7.246 -7.473 33.281 1 43.28 164 GLU A CA 1
ATOM 1331 C C . GLU A 1 164 ? -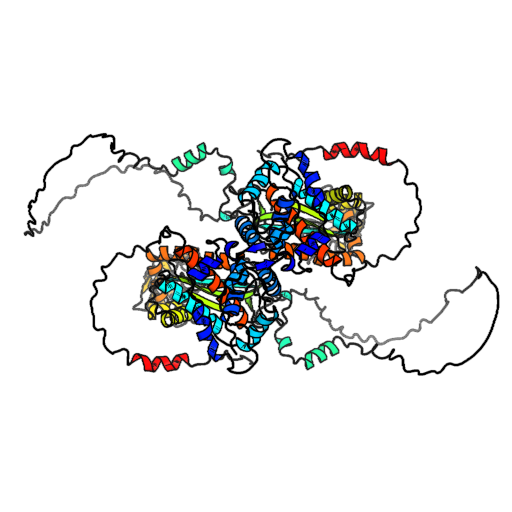6.91 -8.672 34.156 1 43.28 164 GLU A C 1
ATOM 1333 O O . GLU A 1 164 ? -6.66 -8.508 35.344 1 43.28 164 GLU A O 1
ATOM 1338 N N . MET A 1 165 ? -7.059 -9.977 33.812 1 38.03 165 MET A N 1
ATOM 1339 C CA . MET A 1 165 ? -6.645 -11.07 34.688 1 38.03 165 MET A CA 1
ATOM 1340 C C . MET A 1 165 ? -5.125 -11.219 34.719 1 38.03 165 MET A C 1
ATOM 1342 O O . MET A 1 165 ? -4.469 -10.977 33.688 1 38.03 165 MET A O 1
ATOM 1346 N N . SER A 1 166 ? -4.426 -11.328 35.875 1 36.75 166 SER A N 1
ATOM 1347 C CA . SER A 1 166 ? -2.992 -11.523 36.094 1 36.75 166 SER A CA 1
ATOM 1348 C C . SER A 1 166 ? -2.465 -12.672 35.25 1 36.75 166 SER A C 1
ATOM 1350 O O . SER A 1 166 ? -3.215 -13.586 34.875 1 36.75 166 SER A O 1
ATOM 1352 N N . PRO A 1 167 ? -1.304 -12.672 34.719 1 37.19 167 PRO A N 1
ATOM 1353 C CA . PRO A 1 167 ? -0.711 -13.859 34.125 1 37.19 167 PRO A CA 1
ATOM 1354 C C . PRO A 1 167 ? -1.036 -15.141 34.875 1 37.19 167 PRO A C 1
ATOM 1356 O O . PRO A 1 167 ? -1.24 -16.188 34.25 1 37.19 167 PRO A O 1
ATOM 1359 N N . ALA A 1 168 ? -1.04 -15.016 36.188 1 39.09 168 ALA A N 1
ATOM 1360 C CA . ALA A 1 168 ? -1.222 -16.172 37.031 1 39.09 168 ALA A CA 1
ATOM 1361 C C . ALA A 1 168 ? -2.619 -16.766 36.875 1 39.09 168 ALA A C 1
ATOM 1363 O O . ALA A 1 168 ? -2.775 -17.984 36.781 1 39.09 168 ALA A O 1
ATOM 1364 N N . GLU A 1 169 ? -3.576 -15.953 36.875 1 43 169 GLU A N 1
ATOM 1365 C CA . GLU A 1 169 ? -4.941 -16.469 36.875 1 43 169 GLU A CA 1
ATOM 1366 C C . GLU A 1 169 ? -5.344 -17.016 35.5 1 43 169 GLU A C 1
ATOM 1368 O O . GLU A 1 169 ? -6.074 -18 35.406 1 43 169 GLU A O 1
ATOM 1373 N N . TYR A 1 170 ? -4.824 -16.5 34.5 1 37.25 170 TYR A N 1
ATOM 1374 C CA . TYR A 1 170 ? -5.059 -16.953 33.125 1 37.25 170 TYR A CA 1
ATOM 1375 C C . TYR A 1 170 ? -4.379 -18.281 32.875 1 37.25 170 TYR A C 1
ATOM 1377 O O . TYR A 1 170 ? -4.984 -19.203 32.312 1 37.25 170 TYR A O 1
ATOM 1385 N N . ILE A 1 171 ? -3.152 -18.516 33.344 1 40.91 171 ILE A N 1
ATOM 1386 C CA . ILE A 1 171 ? -2.52 -19.828 33.344 1 40.91 171 ILE A CA 1
ATOM 1387 C C . ILE A 1 171 ? -3.385 -20.812 34.156 1 40.91 171 ILE A C 1
ATOM 1389 O O . ILE A 1 171 ? -3.586 -21.953 33.719 1 40.91 171 ILE A O 1
ATOM 1393 N N . GLN A 1 172 ? -3.871 -20.328 35.219 1 41.59 172 GLN A N 1
ATOM 1394 C CA . GLN A 1 172 ? -4.684 -21.234 36.031 1 41.59 172 GLN A CA 1
ATOM 1395 C C . GLN A 1 172 ? -5.965 -21.625 35.281 1 41.59 172 GLN A C 1
ATOM 1397 O O . GLN A 1 172 ? -6.367 -22.797 35.312 1 41.59 172 GLN A O 1
ATOM 1402 N N . LYS A 1 173 ? -6.637 -20.641 34.625 1 40.38 173 LYS A N 1
ATOM 1403 C CA . LYS A 1 173 ? -7.902 -20.984 33.969 1 40.38 173 LYS A CA 1
ATOM 1404 C C . LYS A 1 173 ? -7.664 -21.797 32.688 1 40.38 173 LYS A C 1
ATOM 1406 O O . LYS A 1 173 ? -8.398 -22.75 32.406 1 40.38 173 LYS A O 1
ATOM 1411 N N . VAL A 1 174 ? -6.691 -21.438 31.844 1 39.03 174 VAL A N 1
ATOM 1412 C CA . VAL A 1 174 ? -6.305 -22.328 30.766 1 39.03 174 VAL A CA 1
ATOM 1413 C C . VAL A 1 174 ? -5.898 -23.688 31.328 1 39.03 174 VAL A C 1
ATOM 1415 O O . VAL A 1 174 ? -6.262 -24.734 30.781 1 39.03 174 VAL A O 1
ATOM 1418 N N . GLU A 1 175 ? -5.098 -23.641 32.312 1 38.53 175 GLU A N 1
ATOM 1419 C CA . GLU A 1 175 ? -4.781 -24.891 33 1 38.53 175 GLU A CA 1
ATOM 1420 C C . GLU A 1 175 ? -6.043 -25.578 33.5 1 38.53 175 GLU A C 1
ATOM 1422 O O . GLU A 1 175 ? -6.141 -26.812 33.5 1 38.53 175 GLU A O 1
ATOM 1427 N N . GLN A 1 176 ? -6.961 -24.797 34.062 1 41.28 176 GLN A N 1
ATOM 1428 C CA . GLN A 1 176 ? -8.188 -25.438 34.5 1 41.28 176 GLN A CA 1
ATOM 1429 C C . GLN A 1 176 ? -9.039 -25.906 33.312 1 41.28 176 GLN A C 1
ATOM 1431 O O . GLN A 1 176 ? -9.688 -26.953 33.406 1 41.28 176 GLN A O 1
ATOM 1436 N N . GLU A 1 177 ? -9.312 -25.031 32.344 1 37.25 177 GLU A N 1
ATOM 1437 C CA . GLU A 1 177 ? -10.172 -25.469 31.25 1 37.25 177 GLU A CA 1
ATOM 1438 C C . GLU A 1 177 ? -9.453 -26.469 30.344 1 37.25 177 GLU A C 1
ATOM 1440 O O . GLU A 1 177 ? -10.086 -27.344 29.75 1 37.25 177 GLU A O 1
ATOM 1445 N N . ASN A 1 178 ? -8.172 -26.109 29.969 1 31.75 178 ASN A N 1
ATOM 1446 C CA . ASN A 1 178 ? -7.359 -27.188 29.406 1 31.75 178 ASN A CA 1
ATOM 1447 C C . ASN A 1 178 ? -6.465 -27.828 30.469 1 31.75 178 ASN A C 1
ATOM 1449 O O . ASN A 1 178 ? -5.363 -27.344 30.734 1 31.75 178 ASN A O 1
ATOM 1453 N N . PRO A 1 179 ? -7.027 -28.438 31.375 1 29.28 179 PRO A N 1
ATOM 1454 C CA . PRO A 1 179 ? -6.121 -29.172 32.25 1 29.28 179 PRO A CA 1
ATOM 1455 C C . PRO A 1 179 ? -5.035 -29.938 31.5 1 29.28 179 PRO A C 1
ATOM 1457 O O . PRO A 1 179 ? -5.344 -30.75 30.641 1 29.28 179 PRO A O 1
ATOM 1460 N N . VAL A 1 180 ? -4.008 -29.141 31.094 1 29.83 180 VAL A N 1
ATOM 1461 C CA . VAL A 1 180 ? -2.957 -30.094 30.734 1 29.83 180 VAL A CA 1
ATOM 1462 C C . VAL A 1 180 ? -2.986 -31.266 31.703 1 29.83 180 VAL A C 1
ATOM 1464 O O . VAL A 1 180 ? -2.898 -31.094 32.906 1 29.83 180 VAL A O 1
ATOM 1467 N N . THR A 1 181 ? -3.76 -32.219 31.375 1 26.47 181 THR A N 1
ATOM 1468 C CA . THR A 1 181 ? -3.408 -33.438 32.094 1 26.47 181 THR A CA 1
ATOM 1469 C C . THR A 1 181 ? -1.896 -33.562 32.25 1 26.47 181 THR A C 1
ATOM 1471 O O . THR A 1 181 ? -1.162 -33.438 31.266 1 26.47 181 THR A O 1
ATOM 1474 N N . PRO A 1 182 ? -1.283 -33.188 33.406 1 27.11 182 PRO A N 1
ATOM 1475 C CA . PRO A 1 182 ? 0.099 -33.5 33.781 1 27.11 182 PRO A CA 1
ATOM 1476 C C . PRO A 1 182 ? 0.56 -34.844 33.188 1 27.11 182 PRO A C 1
ATOM 1478 O O . PRO A 1 182 ? 1.605 -35.375 33.594 1 27.11 182 PRO A O 1
ATOM 1481 N N . GLU A 1 183 ? -0.348 -35.5 32.406 1 23.66 183 GLU A N 1
ATOM 1482 C CA . GLU A 1 183 ? 0.154 -36.875 32.406 1 23.66 183 GLU A CA 1
ATOM 1483 C C . GLU A 1 183 ? 1.619 -36.938 32 1 23.66 183 GLU A C 1
ATOM 1485 O O . GLU A 1 183 ? 2.41 -37.656 32.562 1 23.66 183 GLU A O 1
ATOM 1490 N N . VAL A 1 184 ? 1.955 -36.562 30.641 1 24.98 184 VAL A N 1
ATOM 1491 C CA . VAL A 1 184 ? 3.049 -37.438 30.219 1 24.98 184 VAL A CA 1
ATOM 1492 C C . VAL A 1 184 ? 4.383 -36.875 30.688 1 24.98 184 VAL A C 1
ATOM 1494 O O . VAL A 1 184 ? 5.129 -36.281 29.891 1 24.98 184 VAL A O 1
ATOM 1497 N N . GLU A 1 185 ? 4.426 -35.781 31.547 1 24.44 185 GLU A N 1
ATOM 1498 C CA . GLU A 1 185 ? 5.77 -35.438 32 1 24.44 185 GLU A CA 1
ATOM 1499 C C . GLU A 1 185 ? 6.539 -36.656 32.469 1 24.44 185 GLU A C 1
ATOM 1501 O O . GLU A 1 185 ? 7.746 -36.594 32.719 1 24.44 185 GLU A O 1
ATOM 1506 N N . GLU A 1 186 ? 5.879 -37.594 33.125 1 21.39 186 GLU A N 1
ATOM 1507 C CA . GLU A 1 186 ? 6.676 -38.344 34.094 1 21.39 186 GLU A CA 1
ATOM 1508 C C . GLU A 1 186 ? 7.816 -39.094 33.406 1 21.39 186 GLU A C 1
ATOM 1510 O O . GLU A 1 186 ? 8.875 -39.281 34 1 21.39 186 GLU A O 1
ATOM 1515 N N . GLU A 1 187 ? 7.574 -39.844 32.281 1 20.5 187 GLU A N 1
ATOM 1516 C CA . GLU A 1 187 ? 8.398 -41.062 32.375 1 20.5 187 GLU A CA 1
ATOM 1517 C C . GLU A 1 187 ? 9.859 -40.75 32.062 1 20.5 187 GLU A C 1
ATOM 1519 O O . GLU A 1 187 ? 10.758 -41.25 32.75 1 20.5 187 GLU A O 1
ATOM 1524 N N . GLN A 1 188 ? 10.328 -40.375 30.766 1 20.55 188 GLN A N 1
ATOM 1525 C CA . GLN A 1 188 ? 11.594 -41 30.438 1 20.55 188 GLN A CA 1
ATOM 1526 C C . GLN A 1 188 ? 12.773 -40.188 30.953 1 20.55 188 GLN A C 1
ATOM 1528 O O . GLN A 1 188 ? 13.203 -39.219 30.328 1 20.55 188 GLN A O 1
ATOM 1533 N N . GLN A 1 189 ? 12.758 -39.719 32.156 1 20.64 189 GLN A N 1
ATOM 1534 C CA . GLN A 1 189 ? 13.977 -39.312 32.844 1 20.64 189 GLN A CA 1
ATOM 1535 C C . GLN A 1 189 ? 15.047 -40.406 32.719 1 20.64 189 GLN A C 1
ATOM 1537 O O . GLN A 1 189 ? 15.164 -41.25 33.594 1 20.64 189 GLN A O 1
ATOM 1542 N N . MET A 1 190 ? 15.203 -41.156 31.484 1 21.02 190 MET A N 1
ATOM 1543 C CA . MET A 1 190 ? 16.219 -42.219 31.609 1 21.02 190 MET A CA 1
ATOM 1544 C C . MET A 1 190 ? 17.547 -41.625 32.094 1 21.02 190 MET A C 1
ATOM 1546 O O . MET A 1 190 ? 17.891 -40.5 31.734 1 21.02 190 MET A O 1
ATOM 1550 N N . SER A 1 191 ? 18.156 -42.312 33.062 1 20.62 191 SER A N 1
ATOM 1551 C CA . SER A 1 191 ? 19.328 -42.375 33.969 1 20.62 191 SER A CA 1
ATOM 1552 C C . SER A 1 191 ? 20.625 -42.438 33.156 1 20.62 191 SER A C 1
ATOM 1554 O O . SER A 1 191 ? 20.953 -43.469 32.594 1 20.62 191 SER A O 1
ATOM 1556 N N . MET A 1 192 ? 20.922 -41.562 32.125 1 21.22 192 MET A N 1
ATOM 1557 C CA . MET A 1 192 ? 22.172 -41.812 31.453 1 21.22 192 MET A CA 1
ATOM 1558 C C . MET A 1 192 ? 23.344 -41.844 32.438 1 21.22 192 MET A C 1
ATOM 1560 O O . MET A 1 192 ? 24.219 -40.969 32.375 1 21.22 192 MET A O 1
ATOM 1564 N N . GLU A 1 193 ? 23.125 -42 33.688 1 18.77 193 GLU A N 1
ATOM 1565 C CA . GLU A 1 193 ? 24.328 -41.938 34.531 1 18.77 193 GLU A CA 1
ATOM 1566 C C . GLU A 1 193 ? 25.344 -43 34.125 1 18.77 193 GLU A C 1
ATOM 1568 O O . GLU A 1 193 ? 26.531 -42.906 34.438 1 18.77 193 GLU A O 1
ATOM 1573 N N . GLU A 1 194 ? 24.969 -44.219 33.719 1 18.73 194 GLU A N 1
ATOM 1574 C CA . GLU A 1 194 ? 25.781 -45.281 34.344 1 18.73 194 GLU A CA 1
ATOM 1575 C C . GLU A 1 194 ? 27.188 -45.281 33.75 1 18.73 194 GLU A C 1
ATOM 1577 O O . GLU A 1 194 ? 27.359 -45.125 32.531 1 18.73 194 GLU A O 1
ATOM 1582 N N . GLY A 1 195 ? 28.328 -45.312 34.562 1 18.77 195 GLY A N 1
ATOM 1583 C CA . GLY A 1 195 ? 29.766 -45.5 34.719 1 18.77 195 GLY A CA 1
ATOM 1584 C C . GLY A 1 195 ? 30.25 -46.844 34.188 1 18.77 195 GLY A C 1
ATOM 1585 O O . GLY A 1 195 ? 31.406 -47.188 34.344 1 18.77 195 GLY A O 1
ATOM 1586 N N . THR A 1 196 ? 29.359 -47.812 33.688 1 18.14 196 THR A N 1
ATOM 1587 C CA . THR A 1 196 ? 30 -49.094 33.875 1 18.14 196 THR A CA 1
ATOM 1588 C C . THR A 1 196 ? 31.25 -49.219 33 1 18.14 196 THR A C 1
ATOM 1590 O O . THR A 1 196 ? 31.281 -48.688 31.875 1 18.14 196 THR A O 1
ATOM 1593 N N . THR A 1 197 ? 32.344 -49.812 33.594 1 18.08 197 THR A N 1
ATOM 1594 C CA . THR A 1 197 ? 33.656 -50.438 33.5 1 18.08 197 THR A CA 1
ATOM 1595 C C . THR A 1 197 ? 33.656 -51.594 32.531 1 18.08 197 THR A C 1
ATOM 1597 O O . THR A 1 197 ? 34.625 -52.312 32.375 1 18.08 197 THR A O 1
ATOM 1600 N N . LEU A 1 198 ? 32.562 -51.812 31.766 1 17.22 198 LEU A N 1
ATOM 1601 C CA . LEU A 1 198 ? 32.594 -53.25 31.438 1 17.22 198 LEU A CA 1
ATOM 1602 C C . LEU A 1 198 ? 33.875 -53.594 30.703 1 17.22 198 LEU A C 1
ATOM 1604 O O . LEU A 1 198 ? 34.281 -52.906 29.781 1 17.22 198 LEU A O 1
ATOM 1608 N N . ASP A 1 199 ? 34.469 -54.594 31.219 1 16.73 199 ASP A N 1
ATOM 1609 C CA . ASP A 1 199 ? 35.625 -55.5 31.141 1 16.73 199 ASP A CA 1
ATOM 1610 C C . ASP A 1 199 ? 35.688 -56.188 29.781 1 16.73 199 ASP A C 1
ATOM 1612 O O . ASP A 1 199 ? 36.719 -56.125 29.109 1 16.73 199 ASP A O 1
ATOM 1616 N N . ASP A 1 200 ? 35.219 -57.406 29.875 1 15.91 200 ASP A N 1
ATOM 1617 C CA . ASP A 1 200 ? 35.906 -58.656 29.672 1 15.91 200 ASP A CA 1
ATOM 1618 C C . ASP A 1 200 ? 35.844 -59.125 28.219 1 15.91 200 ASP A C 1
ATOM 1620 O O . ASP A 1 200 ? 35.188 -58.469 27.406 1 15.91 200 ASP A O 1
ATOM 1624 N N . SER A 1 201 ? 35.188 -60.375 28.047 1 16.19 201 SER A N 1
ATOM 1625 C CA . SER A 1 201 ? 35.719 -61.625 27.547 1 16.19 201 SER A CA 1
ATOM 1626 C C . SER A 1 201 ? 35.375 -61.844 26.078 1 16.19 201 SER A C 1
ATOM 1628 O O . SER A 1 201 ? 36.281 -62.062 25.25 1 16.19 201 SER A O 1
ATOM 1630 N N . GLY A 1 202 ? 34.5 -62.938 25.844 1 15.69 202 GLY A N 1
ATOM 1631 C CA . GLY A 1 202 ? 34.75 -64.188 25.156 1 15.69 202 GLY A CA 1
ATOM 1632 C C . GLY A 1 202 ? 34.375 -64.125 23.688 1 15.69 202 GLY A C 1
ATOM 1633 O O . GLY A 1 202 ? 34.031 -63.094 23.172 1 15.69 202 GLY A O 1
ATOM 1634 N N . THR A 1 203 ? 33.375 -65.125 23.359 1 15.86 203 THR A N 1
ATOM 1635 C CA . THR A 1 203 ? 33.438 -66.312 22.484 1 15.86 203 THR A CA 1
ATOM 1636 C C . THR A 1 203 ? 32.844 -66 21.109 1 15.86 203 THR A C 1
ATOM 1638 O O . THR A 1 203 ? 32.094 -65.062 20.953 1 15.86 203 THR A O 1
ATOM 1641 N N . PRO A 1 204 ? 32.438 -67.188 20.5 1 17.06 204 PRO A N 1
ATOM 1642 C CA . PRO A 1 204 ? 32.719 -67.812 19.219 1 17.06 204 PRO A CA 1
ATOM 1643 C C . PRO A 1 204 ? 31.703 -67.5 18.141 1 17.06 204 PRO A C 1
ATOM 1645 O O . PRO A 1 204 ? 32.062 -67.062 17.047 1 17.06 204 PRO A O 1
ATOM 1648 N N . PRO A 1 205 ? 30.547 -68.312 18.125 1 16.11 205 PRO A N 1
ATOM 1649 C CA . PRO A 1 205 ? 30.281 -69.375 17.094 1 16.11 205 PRO A CA 1
ATOM 1650 C C . PRO A 1 205 ? 29.312 -68.875 16.016 1 16.11 205 PRO A C 1
ATOM 1652 O O . PRO A 1 205 ? 28.719 -67.812 16.156 1 16.11 205 PRO A O 1
ATOM 1655 N N . GLY A 1 206 ? 28.266 -69.75 15.82 1 15.24 206 GLY A N 1
ATOM 1656 C CA . GLY A 1 206 ? 27.828 -70.562 14.75 1 15.24 206 GLY A CA 1
ATOM 1657 C C . GLY A 1 206 ? 26.688 -70 13.938 1 15.24 206 GLY A C 1
ATOM 1658 O O . GLY A 1 206 ? 26.875 -69.562 12.812 1 15.24 206 GLY A O 1
ATOM 1659 N N . SER A 1 207 ? 25.422 -70.5 14.273 1 15.24 207 SER A N 1
ATOM 1660 C CA . SER A 1 207 ? 24.625 -71.438 13.469 1 15.24 207 SER A CA 1
ATOM 1661 C C . SER A 1 207 ? 23.594 -70.688 12.633 1 15.24 207 SER A C 1
ATOM 1663 O O . SER A 1 207 ? 23.359 -69.5 12.844 1 15.24 207 SER A O 1
ATOM 1665 N N . ASN A 1 208 ? 22.359 -71.312 12.531 1 15.59 208 ASN A N 1
ATOM 1666 C CA . ASN A 1 208 ? 21.531 -72.062 11.586 1 15.59 208 ASN A CA 1
ATOM 1667 C C . ASN A 1 208 ? 20.359 -71.25 11.078 1 15.59 208 ASN A C 1
ATOM 1669 O O . ASN A 1 208 ? 20.375 -70.75 9.938 1 15.59 208 ASN A O 1
ATOM 1673 N N . GLY A 1 209 ? 19.078 -71.625 11.445 1 15.2 209 GLY A N 1
ATOM 1674 C CA . GLY A 1 209 ? 18 -72.312 10.742 1 15.2 209 GLY A CA 1
ATOM 1675 C C . GLY A 1 209 ? 16.938 -71.375 10.227 1 15.2 209 GLY A C 1
ATOM 1676 O O . GLY A 1 209 ? 17.016 -70.125 10.438 1 15.2 209 GLY A O 1
ATOM 1677 N N . ASN A 1 210 ? 15.586 -71.625 10.586 1 15.67 210 ASN A N 1
ATOM 1678 C CA . ASN A 1 210 ? 14.336 -72.125 10.016 1 15.67 210 ASN A CA 1
ATOM 1679 C C . ASN A 1 210 ? 13.336 -71 9.773 1 15.67 210 ASN A C 1
ATOM 1681 O O . ASN A 1 210 ? 13.328 -70 10.508 1 15.67 210 ASN A O 1
ATOM 1685 N N . PHE A 1 211 ? 12.602 -71 8.477 1 17.56 211 PHE A N 1
ATOM 1686 C CA . PHE A 1 211 ? 11.648 -70.562 7.48 1 17.56 211 PHE A CA 1
ATOM 1687 C C . PHE A 1 211 ? 10.242 -70.5 8.062 1 17.56 211 PHE A C 1
ATOM 1689 O O . PHE A 1 211 ? 9.641 -71.562 8.336 1 17.56 211 PHE A O 1
ATOM 1696 N N . CYS A 1 212 ? 9.852 -69.562 8.945 1 15.11 212 CYS A N 1
ATOM 1697 C CA . CYS A 1 212 ? 8.594 -69.688 9.688 1 15.11 212 CYS A CA 1
ATOM 1698 C C . CYS A 1 212 ? 7.406 -69.75 8.742 1 15.11 212 CYS A C 1
ATOM 1700 O O . CYS A 1 212 ? 7.344 -69.062 7.73 1 15.11 212 CYS A O 1
ATOM 1702 N N . SER A 1 213 ? 6.516 -70.875 9.031 1 15.04 213 SER A N 1
ATOM 1703 C CA . SER A 1 213 ? 5.266 -71.562 8.844 1 15.04 213 SER A CA 1
ATOM 1704 C C . SER A 1 213 ? 4.07 -70.625 8.844 1 15.04 213 SER A C 1
ATOM 1706 O O . SER A 1 213 ? 4.125 -69.562 9.43 1 15.04 213 SER A O 1
ATOM 1708 N N . VAL A 1 214 ? 2.959 -71.125 8.062 1 16.31 214 VAL A N 1
ATOM 1709 C CA . VAL A 1 214 ? 1.692 -70.938 7.352 1 16.31 214 VAL A CA 1
ATOM 1710 C C . VAL A 1 214 ? 0.578 -70.625 8.336 1 16.31 214 VAL A C 1
ATOM 1712 O O . VAL A 1 214 ? -0.201 -69.688 8.102 1 16.31 214 VAL A O 1
ATOM 1715 N N . ALA A 1 215 ? 0.097 -71.625 9.227 1 15.26 215 ALA A N 1
ATOM 1716 C CA . ALA A 1 215 ? -1.179 -72.312 9.094 1 15.26 215 ALA A CA 1
ATOM 1717 C C . ALA A 1 215 ? -2.307 -71.5 9.758 1 15.26 215 ALA A C 1
ATOM 1719 O O . ALA A 1 215 ? -3.344 -71.25 9.141 1 15.26 215 ALA A O 1
ATOM 1720 N N . SER A 1 216 ? -2.633 -71.938 11.047 1 14.77 216 SER A N 1
ATOM 1721 C CA . SER A 1 216 ? -3.84 -72.625 11.469 1 14.77 216 SER A CA 1
ATOM 1722 C C . SER A 1 216 ? -4.941 -71.688 11.859 1 14.77 216 SER A C 1
ATOM 1724 O O . SER A 1 216 ? -6.102 -71.812 11.477 1 14.77 216 SER A O 1
ATOM 1726 N N . GLY A 1 217 ? -5 -70.875 12.977 1 14.91 217 GLY A N 1
ATOM 1727 C CA . GLY A 1 217 ? -5.895 -71.375 14.008 1 14.91 217 GLY A CA 1
ATOM 1728 C C . GLY A 1 217 ? -7.34 -70.938 13.789 1 14.91 217 GLY A C 1
ATOM 1729 O O . GLY A 1 217 ? -7.621 -70.062 12.992 1 14.91 217 GLY A O 1
ATOM 1730 N N . PRO A 1 218 ? -8.289 -71.5 14.742 1 15.69 218 PRO A N 1
ATOM 1731 C CA . PRO A 1 218 ? -9.609 -72.062 15.016 1 15.69 218 PRO A CA 1
ATOM 1732 C C . PRO A 1 218 ? -10.688 -71 15.234 1 15.69 218 PRO A C 1
ATOM 1734 O O . PRO A 1 218 ? -11.836 -71.188 14.805 1 15.69 218 PRO A O 1
ATOM 1737 N N . GLU A 1 219 ? -10.57 -69.938 16.062 1 15.27 219 GLU A N 1
ATOM 1738 C CA . GLU A 1 219 ? -11.484 -69.938 17.203 1 15.27 219 GLU A CA 1
ATOM 1739 C C . GLU A 1 219 ? -12.906 -69.625 16.766 1 15.27 219 GLU A C 1
ATOM 1741 O O . GLU A 1 219 ? -13.117 -68.938 15.75 1 15.27 219 GLU A O 1
ATOM 1746 N N . ASP A 1 220 ? -13.875 -70 17.734 1 15.54 220 ASP A N 1
ATOM 1747 C CA . ASP A 1 220 ? -15.18 -70.438 18.188 1 15.54 220 ASP A CA 1
ATOM 1748 C C . ASP A 1 220 ? -16.219 -69.312 18.125 1 15.54 220 ASP A C 1
ATOM 1750 O O . ASP A 1 220 ? -15.875 -68.125 18.094 1 15.54 220 ASP A O 1
ATOM 1754 N N . ALA A 1 221 ? -17.547 -69.875 18.281 1 16.81 221 ALA A N 1
ATOM 1755 C CA . ALA A 1 221 ? -19 -69.812 18.172 1 16.81 221 ALA A CA 1
ATOM 1756 C C . ALA A 1 221 ? -19.609 -68.812 19.094 1 16.81 221 ALA A C 1
ATOM 1758 O O . ALA A 1 221 ? -19.219 -68.688 20.266 1 16.81 221 ALA A O 1
ATOM 1759 N N . LEU A 1 222 ? -20.031 -67.75 18.391 1 16.25 222 LEU A N 1
ATOM 1760 C CA . LEU A 1 222 ? -20.969 -66.688 18.828 1 16.25 222 LEU A CA 1
ATOM 1761 C C . LEU A 1 222 ? -22 -67.312 19.797 1 16.25 222 LEU A C 1
ATOM 1763 O O . LEU A 1 222 ? -22.625 -68.312 19.5 1 16.25 222 LEU A O 1
ATOM 1767 N N . VAL A 1 223 ? -21.969 -66.75 21.031 1 15.42 223 VAL A N 1
ATOM 1768 C CA . VAL A 1 223 ? -22.531 -66.812 22.375 1 15.42 223 VAL A CA 1
ATOM 1769 C C . VAL A 1 223 ? -24.062 -66.75 22.281 1 15.42 223 VAL A C 1
ATOM 1771 O O . VAL A 1 223 ? -24.594 -66 21.469 1 15.42 223 VAL A O 1
ATOM 1774 N N . THR A 1 224 ? -24.844 -67.562 23.062 1 15.9 224 THR A N 1
ATOM 1775 C CA . THR A 1 224 ? -26.094 -68.188 23.484 1 15.9 224 THR A CA 1
ATOM 1776 C C . THR A 1 224 ? -27.031 -67.188 24.094 1 15.9 224 THR A C 1
ATOM 1778 O O . THR A 1 224 ? -28.25 -67.188 23.859 1 15.9 224 THR A O 1
ATOM 1781 N N . ASP A 1 225 ? -26.719 -66.375 25.125 1 15.34 225 ASP A N 1
ATOM 1782 C CA . ASP A 1 225 ? -27.469 -66.562 26.359 1 15.34 225 ASP A CA 1
ATOM 1783 C C . ASP A 1 225 ? -28.875 -66 26.266 1 15.34 225 ASP A C 1
ATOM 1785 O O . ASP A 1 225 ? -29.109 -65.062 25.484 1 15.34 225 ASP A O 1
ATOM 1789 N N . ASP A 1 226 ? -29.891 -66.375 27.266 1 16.45 226 ASP A N 1
ATOM 1790 C CA . ASP A 1 226 ? -31.188 -66.812 27.781 1 16.45 226 ASP A CA 1
ATOM 1791 C C . ASP A 1 226 ? -32 -65.625 28.266 1 16.45 226 ASP A C 1
ATOM 1793 O O . ASP A 1 226 ? -33.25 -65.625 28.281 1 16.45 226 ASP A O 1
ATOM 1797 N N . THR A 1 227 ? -31.516 -64.688 29.062 1 16.64 227 THR A N 1
ATOM 1798 C CA . THR A 1 227 ? -32.25 -64.5 30.328 1 16.64 227 THR A CA 1
ATOM 1799 C C . THR A 1 227 ? -33.594 -63.875 30.094 1 16.64 227 THR A C 1
ATOM 1801 O O . THR A 1 227 ? -33.812 -63.188 29.078 1 16.64 227 THR A O 1
ATOM 1804 N N . ALA A 1 228 ? -34.562 -64 31.234 1 17.33 228 ALA A N 1
ATOM 1805 C CA . ALA A 1 228 ? -35.875 -64.125 31.891 1 17.33 228 ALA A CA 1
ATOM 1806 C C . ALA A 1 228 ? -36.562 -62.75 31.984 1 17.33 228 ALA A C 1
ATOM 1808 O O . ALA A 1 228 ? -35.906 -61.719 32.125 1 17.33 228 ALA A O 1
ATOM 1809 N N . ASP A 1 229 ? -37.938 -62.75 31.875 1 18.28 229 ASP A N 1
ATOM 1810 C CA . ASP A 1 229 ? -39.156 -61.938 31.641 1 18.28 229 ASP A CA 1
ATOM 1811 C C . ASP A 1 229 ? -39.5 -61.125 32.875 1 18.28 229 ASP A C 1
ATOM 1813 O O . ASP A 1 229 ? -40.594 -60.531 32.938 1 18.28 229 ASP A O 1
ATOM 1817 N N . THR A 1 230 ? -38.75 -61.344 33.969 1 17.88 230 THR A N 1
ATOM 1818 C CA . THR A 1 230 ? -39.531 -61 35.156 1 17.88 230 THR A CA 1
ATOM 1819 C C . THR A 1 230 ? -40.188 -59.625 35.031 1 17.88 230 THR A C 1
ATOM 1821 O O . THR A 1 230 ? -39.594 -58.719 34.406 1 17.88 230 THR A O 1
ATOM 1824 N N . PRO A 1 231 ? -41.344 -59.562 35.75 1 19.83 231 PRO A N 1
ATOM 1825 C CA . PRO A 1 231 ? -42.531 -58.719 35.688 1 19.83 231 PRO A CA 1
ATOM 1826 C C . PRO A 1 231 ? -42.281 -57.281 36.156 1 19.83 231 PRO A C 1
ATOM 1828 O O . PRO A 1 231 ? -43.156 -56.406 36.031 1 19.83 231 PRO A O 1
ATOM 1831 N N . GLN A 1 232 ? -41.031 -57.031 36.562 1 16.8 232 GLN A N 1
ATOM 1832 C CA . GLN A 1 232 ? -40.969 -56.094 37.656 1 16.8 232 GLN A CA 1
ATOM 1833 C C . GLN A 1 232 ? -41.781 -54.844 37.344 1 16.8 232 GLN A C 1
ATOM 1835 O O . GLN A 1 232 ? -41.75 -54.312 36.219 1 16.8 232 GLN A O 1
ATOM 1840 N N . GLU A 1 233 ? -42.75 -54.469 38.281 1 19.83 233 GLU A N 1
ATOM 1841 C CA . GLU A 1 233 ? -43.781 -53.5 38.625 1 19.83 233 GLU A CA 1
ATOM 1842 C C . GLU A 1 233 ? -43.25 -52.062 38.5 1 19.83 233 GLU A C 1
ATOM 1844 O O . GLU A 1 233 ? -43.969 -51.094 38.781 1 19.83 233 GLU A O 1
ATOM 1849 N N . GLY A 1 234 ? -42.094 -51.844 38 1 16.48 234 GLY A N 1
ATOM 1850 C CA . GLY A 1 234 ? -41.406 -50.656 38.469 1 16.48 234 GLY A CA 1
ATOM 1851 C C . GLY A 1 234 ? -42.219 -49.406 38.281 1 16.48 234 GLY A C 1
ATOM 1852 O O . GLY A 1 234 ? -43.031 -49.281 37.375 1 16.48 234 GLY A O 1
ATOM 1853 N N . LEU A 1 235 ? -42.406 -48.594 39.438 1 19.08 235 LEU A N 1
ATOM 1854 C CA . LEU A 1 235 ? -43.031 -47.375 39.938 1 19.08 235 LEU A CA 1
ATOM 1855 C C . LEU A 1 235 ? -42.938 -46.25 38.906 1 19.08 235 LEU A C 1
ATOM 1857 O O . LEU A 1 235 ? -41.875 -46.031 38.312 1 19.08 235 LEU A O 1
ATOM 1861 N N . SER A 1 236 ? -44.062 -45.781 38.375 1 18.72 236 SER A N 1
ATOM 1862 C CA . SER A 1 236 ? -44.469 -44.906 37.281 1 18.72 236 SER A CA 1
ATOM 1863 C C . SER A 1 236 ? -43.906 -43.5 37.469 1 18.72 236 SER A C 1
ATOM 1865 O O . SER A 1 236 ? -44.375 -42.531 36.875 1 18.72 236 SER A O 1
ATOM 1867 N N . PHE A 1 237 ? -42.906 -43.281 38.281 1 17.34 237 PHE A N 1
ATOM 1868 C CA . PHE A 1 237 ? -42.656 -41.906 38.688 1 17.34 237 PHE A CA 1
ATOM 1869 C C . PHE A 1 237 ? -42.594 -41 37.469 1 17.34 237 PHE A C 1
ATOM 1871 O O . PHE A 1 237 ? -41.781 -41.219 36.562 1 17.34 237 PHE A O 1
ATOM 1878 N N . ALA A 1 238 ? -43.719 -40.312 37.062 1 19.45 238 ALA A N 1
ATOM 1879 C CA . ALA A 1 238 ? -44.156 -39.281 36.125 1 19.45 238 ALA A CA 1
ATOM 1880 C C . ALA A 1 238 ? -43.156 -38.094 36.094 1 19.45 238 ALA A C 1
ATOM 1882 O O . ALA A 1 238 ? -43.5 -36.969 36.469 1 19.45 238 ALA A O 1
ATOM 1883 N N . SER A 1 239 ? -41.969 -38.25 36.438 1 17.55 239 SER A N 1
ATOM 1884 C CA . SER A 1 239 ? -41.125 -37.062 36.719 1 17.55 239 SER A CA 1
ATOM 1885 C C . SER A 1 239 ? -41.156 -36.094 35.531 1 17.55 239 SER A C 1
ATOM 1887 O O . SER A 1 239 ? -41.031 -36.531 34.375 1 17.55 239 SER A O 1
ATOM 1889 N N . LYS A 1 240 ? -41.781 -34.906 35.625 1 22 240 LYS A N 1
ATOM 1890 C CA . LYS A 1 240 ? -42 -33.656 34.906 1 22 240 LYS A CA 1
ATOM 1891 C C . LYS A 1 240 ? -40.719 -33.156 34.25 1 22 240 LYS A C 1
ATOM 1893 O O . LYS A 1 240 ? -39.781 -32.75 34.906 1 22 240 LYS A O 1
ATOM 1898 N N . ALA A 1 241 ? -40.312 -33.625 33.125 1 21.58 241 ALA A N 1
ATOM 1899 C CA . ALA A 1 241 ? -39.156 -33.75 32.25 1 21.58 241 ALA A CA 1
ATOM 1900 C C . ALA A 1 241 ? -38.625 -32.406 31.828 1 21.58 241 ALA A C 1
ATOM 1902 O O . ALA A 1 241 ? -39.344 -31.609 31.188 1 21.58 241 ALA A O 1
ATOM 1903 N N . GLY A 1 242 ? -37.75 -31.766 32.594 1 20.84 242 GLY A N 1
ATOM 1904 C CA . GLY A 1 242 ? -37.125 -30.469 32.625 1 20.84 242 GLY A CA 1
ATOM 1905 C C . GLY A 1 242 ? -36.562 -30.016 31.297 1 20.84 242 GLY A C 1
ATOM 1906 O O . GLY A 1 242 ? -35.844 -30.781 30.625 1 20.84 242 GLY A O 1
ATOM 1907 N N . GLY A 1 243 ? -37.312 -29.172 30.547 1 22.06 243 GLY A N 1
ATOM 1908 C CA . GLY A 1 243 ? -37.188 -28.562 29.219 1 22.06 243 GLY A CA 1
ATOM 1909 C C . GLY A 1 243 ? -35.781 -28.062 28.922 1 22.06 243 GLY A C 1
ATOM 1910 O O . GLY A 1 243 ? -35.375 -27.031 29.453 1 22.06 243 GLY A O 1
ATOM 1911 N N . GLY A 1 244 ? -34.875 -28.797 28.953 1 22.39 244 GLY A N 1
ATOM 1912 C CA . GLY A 1 244 ? -33.5 -28.359 28.766 1 22.39 244 GLY A CA 1
ATOM 1913 C C . GLY A 1 244 ? -33.281 -27.578 27.484 1 22.39 244 GLY A C 1
ATOM 1914 O O . GLY A 1 244 ? -33.656 -28.031 26.406 1 22.39 244 GLY A O 1
ATOM 1915 N N . LYS A 1 245 ? -33.25 -26.234 27.594 1 25.06 245 LYS A N 1
ATOM 1916 C CA . LYS A 1 245 ? -33 -25.203 26.609 1 25.06 245 LYS A CA 1
ATOM 1917 C C . LYS A 1 245 ? -31.906 -25.609 25.625 1 25.06 245 LYS A C 1
ATOM 1919 O O . LYS A 1 245 ? -30.781 -25.891 26.031 1 25.06 245 LYS A O 1
ATOM 1924 N N . LYS A 1 246 ? -32.281 -26.359 24.672 1 23.95 246 LYS A N 1
ATOM 1925 C CA . LYS A 1 246 ? -31.453 -26.578 23.5 1 23.95 246 LYS A CA 1
ATOM 1926 C C . LYS A 1 246 ? -30.484 -25.422 23.297 1 23.95 246 LYS A C 1
ATOM 1928 O O . LYS A 1 246 ? -30.906 -24.266 23.172 1 23.95 246 LYS A O 1
ATOM 1933 N N . MET A 1 247 ? -29.375 -25.547 23.891 1 23.72 247 MET A N 1
ATOM 1934 C CA . MET A 1 247 ? -28.281 -24.594 23.656 1 23.72 247 MET A CA 1
ATOM 1935 C C . MET A 1 247 ? -28.188 -24.25 22.172 1 23.72 247 MET A C 1
ATOM 1937 O O . MET A 1 247 ? -27.875 -25.109 21.344 1 23.72 247 MET A O 1
ATOM 1941 N N . SER A 1 248 ? -29.188 -23.578 21.578 1 26.41 248 SER A N 1
ATOM 1942 C CA . SER A 1 248 ? -29.078 -22.859 20.312 1 26.41 248 SER A CA 1
ATOM 1943 C C . SER A 1 248 ? -27.625 -22.5 20 1 26.41 248 SER A C 1
ATOM 1945 O O . SER A 1 248 ? -26.969 -21.828 20.781 1 26.41 248 SER A O 1
ATOM 1947 N N . GLY A 1 249 ? -26.906 -23.453 19.609 1 24.73 249 GLY A N 1
ATOM 1948 C CA . GLY A 1 249 ? -25.562 -23.125 19.125 1 24.73 249 GLY A CA 1
ATOM 1949 C C . GLY A 1 249 ? -25.5 -21.75 18.484 1 24.73 249 GLY A C 1
ATOM 1950 O O . GLY A 1 249 ? -26.047 -21.531 17.406 1 24.73 249 GLY A O 1
ATOM 1951 N N . LYS A 1 250 ? -25.656 -20.719 19.281 1 30.62 250 LYS A N 1
ATOM 1952 C CA . LYS A 1 250 ? -25.328 -19.344 18.922 1 30.62 250 LYS A CA 1
ATOM 1953 C C . LYS A 1 250 ? -24.266 -19.312 17.812 1 30.62 250 LYS A C 1
ATOM 1955 O O . LYS A 1 250 ? -23.156 -19.812 18 1 30.62 250 LYS A O 1
ATOM 1960 N N . SER A 1 251 ? -24.594 -19.609 16.656 1 30.23 251 SER A N 1
ATOM 1961 C CA . SER A 1 251 ? -23.766 -19.188 15.523 1 30.23 251 SER A CA 1
ATOM 1962 C C . SER A 1 251 ? -22.734 -18.141 15.953 1 30.23 251 SER A C 1
ATOM 1964 O O . SER A 1 251 ? -23.078 -17.156 16.594 1 30.23 251 SER A O 1
ATOM 1966 N N . ARG A 1 252 ? -21.625 -18.531 16.375 1 32.72 252 ARG A N 1
ATOM 1967 C CA . ARG A 1 252 ? -20.594 -17.531 16.672 1 32.72 252 ARG A CA 1
ATOM 1968 C C . ARG A 1 252 ? -20.797 -16.266 15.844 1 32.72 252 ARG A C 1
ATOM 1970 O O . ARG A 1 252 ? -20.375 -16.203 14.68 1 32.72 252 ARG A O 1
ATOM 1977 N N . ARG A 1 253 ? -21.922 -15.758 15.805 1 34.38 253 ARG A N 1
ATOM 1978 C CA . ARG A 1 253 ? -21.953 -14.359 15.375 1 34.38 253 ARG A CA 1
ATOM 1979 C C . ARG A 1 253 ? -20.672 -13.641 15.773 1 34.38 253 ARG A C 1
ATOM 1981 O O . ARG A 1 253 ? -20.344 -13.539 16.953 1 34.38 253 ARG A O 1
ATOM 1988 N N . SER A 1 254 ? -19.609 -13.836 15.039 1 42.41 254 SER A N 1
ATOM 1989 C CA . SER A 1 254 ? -18.406 -13.039 15.266 1 42.41 254 SER A CA 1
ATOM 1990 C C . SER A 1 254 ? -18.75 -11.719 15.953 1 42.41 254 SER A C 1
ATOM 1992 O O . SER A 1 254 ? -19.516 -10.914 15.43 1 42.41 254 SER A O 1
ATOM 1994 N N . GLU A 1 255 ? -19.094 -11.734 17.109 1 48.5 255 GLU A N 1
ATOM 1995 C CA . GLU A 1 255 ? -19.266 -10.516 17.891 1 48.5 255 GLU A CA 1
ATOM 1996 C C . GLU A 1 255 ? -18.469 -9.359 17.312 1 48.5 255 GLU A C 1
ATOM 1998 O O . GLU A 1 255 ? -17.281 -9.523 16.969 1 48.5 255 GLU A O 1
ATOM 2003 N N . LYS A 1 256 ? -19.156 -8.523 16.719 1 63.5 256 LYS A N 1
ATOM 2004 C CA . LYS A 1 256 ? -18.562 -7.301 16.203 1 63.5 256 LYS A CA 1
ATOM 2005 C C . LYS A 1 256 ? -17.562 -6.711 17.203 1 63.5 256 LYS A C 1
ATOM 2007 O O . LYS A 1 256 ? -17.922 -6.398 18.328 1 63.5 256 LYS A O 1
ATOM 2012 N N . LYS A 1 257 ? -16.297 -6.973 17.078 1 77 257 LYS A N 1
ATOM 2013 C CA . LYS A 1 257 ? -15.234 -6.402 17.906 1 77 257 LYS A CA 1
ATOM 2014 C C . LYS A 1 257 ? -15.344 -4.883 17.984 1 77 257 LYS A C 1
ATOM 2016 O O . LYS A 1 257 ? -15.492 -4.219 16.953 1 77 257 LYS A O 1
ATOM 2021 N N . THR A 1 258 ? -15.633 -4.375 19.297 1 76.31 258 THR A N 1
ATOM 2022 C CA . THR A 1 258 ? -15.664 -2.934 19.5 1 76.31 258 THR A CA 1
ATOM 2023 C C . THR A 1 258 ? -14.523 -2.492 20.422 1 76.31 258 THR A C 1
ATOM 2025 O O . THR A 1 258 ? -13.898 -3.32 21.078 1 76.31 258 THR A O 1
ATOM 2028 N N . ASN A 1 259 ? -14.148 -1.331 20.422 1 81.81 259 ASN A N 1
ATOM 2029 C CA . ASN A 1 259 ? -13.078 -0.77 21.25 1 81.81 259 ASN A CA 1
ATOM 2030 C C . ASN A 1 259 ? -13.406 -0.885 22.734 1 81.81 259 ASN A C 1
ATOM 2032 O O . ASN A 1 259 ? -12.5 -0.885 23.562 1 81.81 259 ASN A O 1
ATOM 2036 N N . ALA A 1 260 ? -14.641 -0.92 23.062 1 73.31 260 ALA A N 1
ATOM 2037 C CA . ALA A 1 260 ? -15.055 -1.053 24.453 1 73.31 260 ALA A CA 1
ATOM 2038 C C . ALA A 1 260 ? -14.867 -2.484 24.953 1 73.31 260 ALA A C 1
ATOM 2040 O O . ALA A 1 260 ? -14.555 -2.707 26.125 1 73.31 260 ALA A O 1
ATOM 2041 N N . THR A 1 261 ? -14.898 -3.422 24.062 1 72.75 261 THR A N 1
ATOM 2042 C CA . THR A 1 261 ? -14.93 -4.82 24.484 1 72.75 261 THR A CA 1
ATOM 2043 C C . THR A 1 261 ? -13.594 -5.496 24.203 1 72.75 261 THR A C 1
ATOM 2045 O O . THR A 1 261 ? -13.234 -6.473 24.859 1 72.75 261 THR A O 1
ATOM 2048 N N . HIS A 1 262 ? -12.914 -4.965 23.25 1 78.94 262 HIS A N 1
ATOM 2049 C CA . HIS A 1 262 ? -11.719 -5.68 22.812 1 78.94 262 HIS A CA 1
ATOM 2050 C C . HIS A 1 262 ? -10.508 -4.754 22.797 1 78.94 262 HIS A C 1
ATOM 2052 O O . HIS A 1 262 ? -10.648 -3.543 22.609 1 78.94 262 HIS A O 1
ATOM 2058 N N . ILE A 1 263 ? -9.414 -5.336 23.172 1 78.06 263 ILE A N 1
ATOM 2059 C CA . ILE A 1 263 ? -8.148 -4.609 23.141 1 78.06 263 ILE A CA 1
ATOM 2060 C C . ILE A 1 263 ? -7.07 -5.473 22.484 1 78.06 263 ILE A C 1
ATOM 2062 O O . ILE A 1 263 ? -7.113 -6.703 22.578 1 78.06 263 ILE A O 1
ATOM 2066 N N . SER A 1 264 ? -6.184 -4.859 21.812 1 82.69 264 SER A N 1
ATOM 2067 C CA . SER A 1 264 ? -5.066 -5.582 21.219 1 82.69 264 SER A CA 1
ATOM 2068 C C . SER A 1 264 ? -3.982 -5.875 22.25 1 82.69 264 SER A C 1
ATOM 2070 O O . SER A 1 264 ? -3.525 -4.973 22.953 1 82.69 264 SER A O 1
ATOM 2072 N N . ARG A 1 265 ? -3.512 -7.082 22.281 1 77.5 265 ARG A N 1
ATOM 2073 C CA . ARG A 1 265 ? -2.447 -7.473 23.203 1 77.5 265 ARG A CA 1
ATOM 2074 C C . ARG A 1 265 ? -1.084 -7.031 22.672 1 77.5 265 ARG A C 1
ATOM 2076 O O . ARG A 1 265 ? -0.227 -6.594 23.453 1 77.5 265 ARG A O 1
ATOM 2083 N N . THR A 1 266 ? -0.902 -7.133 21.484 1 82.31 266 THR A N 1
ATOM 2084 C CA . THR A 1 266 ? 0.379 -6.863 20.844 1 82.31 266 THR A CA 1
ATOM 2085 C C . THR A 1 266 ? 0.654 -5.363 20.797 1 82.31 266 THR A C 1
ATOM 2087 O O . THR A 1 266 ? 1.793 -4.93 20.984 1 82.31 266 THR A O 1
ATOM 2090 N N . ASP A 1 267 ? -0.382 -4.562 20.578 1 87.94 267 ASP A N 1
ATOM 2091 C CA . ASP A 1 267 ? -0.29 -3.107 20.531 1 87.94 267 ASP A CA 1
ATOM 2092 C C . ASP A 1 267 ? -1.456 -2.455 21.266 1 87.94 267 ASP A C 1
ATOM 2094 O O . ASP A 1 267 ? -2.428 -2.021 20.641 1 87.94 267 ASP A O 1
ATOM 2098 N N . PRO A 1 268 ? -1.292 -2.23 22.391 1 82.75 268 PRO A N 1
ATOM 2099 C CA . PRO A 1 268 ? -2.398 -1.764 23.219 1 82.75 268 PRO A CA 1
ATOM 2100 C C . PRO A 1 268 ? -2.832 -0.338 22.891 1 82.75 268 PRO A C 1
ATOM 2102 O O . PRO A 1 268 ? -3.949 0.065 23.219 1 82.75 268 PRO A O 1
ATOM 2105 N N . ASP A 1 269 ? -2.055 0.398 22.344 1 87.5 269 ASP A N 1
ATOM 2106 C CA . ASP A 1 269 ? -2.398 1.783 22.031 1 87.5 269 ASP A CA 1
ATOM 2107 C C . ASP A 1 269 ? -3.215 1.875 20.75 1 87.5 269 ASP A C 1
ATOM 2109 O O . ASP A 1 269 ? -3.852 2.896 20.484 1 87.5 269 ASP A O 1
ATOM 2113 N N . ALA A 1 270 ? -3.145 0.872 19.953 1 88.19 270 ALA A N 1
ATOM 2114 C CA . ALA A 1 270 ? -3.916 0.852 18.719 1 88.19 270 ALA A CA 1
ATOM 2115 C C . ALA A 1 270 ? -5.395 0.593 19 1 88.19 270 ALA A C 1
ATOM 2117 O O . ALA A 1 270 ? -5.738 -0.182 19.891 1 88.19 270 ALA A O 1
ATOM 2118 N N . ARG A 1 271 ? -6.246 1.312 18.266 1 87.38 271 ARG A N 1
ATOM 2119 C CA . ARG A 1 271 ? -7.684 1.141 18.438 1 87.38 271 ARG A CA 1
ATOM 2120 C C . ARG A 1 271 ? -8.375 0.926 17.094 1 87.38 271 ARG A C 1
ATOM 2122 O O . ARG A 1 271 ? -7.809 1.218 16.047 1 87.38 271 ARG A O 1
ATOM 2129 N N . ILE A 1 272 ? -9.547 0.411 17.203 1 84.25 272 ILE A N 1
ATOM 2130 C CA . ILE A 1 272 ? -10.312 0.074 16 1 84.25 272 ILE A CA 1
ATOM 2131 C C . ILE A 1 272 ? -10.883 1.346 15.383 1 84.25 272 ILE A C 1
ATOM 2133 O O . ILE A 1 272 ? -11.406 2.211 16.094 1 84.25 272 ILE A O 1
ATOM 2137 N N . PHE A 1 273 ? -10.688 1.505 14.133 1 82.44 273 PHE A N 1
ATOM 2138 C CA . PHE A 1 273 ? -11.32 2.584 13.391 1 82.44 273 PHE A CA 1
ATOM 2139 C C . PHE A 1 273 ? -12.125 2.029 12.219 1 82.44 273 PHE A C 1
ATOM 2141 O O . PHE A 1 273 ? -11.789 0.972 11.68 1 82.44 273 PHE A O 1
ATOM 2148 N N . ALA A 1 274 ? -13.25 2.654 11.945 1 77 274 ALA A N 1
ATOM 2149 C CA . ALA A 1 274 ? -14.133 2.225 10.867 1 77 274 ALA A CA 1
ATOM 2150 C C . ALA A 1 274 ? -14.469 3.387 9.93 1 77 274 ALA A C 1
ATOM 2152 O O . ALA A 1 274 ? -14.852 4.465 10.391 1 77 274 ALA A O 1
ATOM 2153 N N . ARG A 1 275 ? -14.07 3.344 8.727 1 71.69 275 ARG A N 1
ATOM 2154 C CA . ARG A 1 275 ? -14.5 4.289 7.703 1 71.69 275 ARG A CA 1
ATOM 2155 C C . ARG A 1 275 ? -15.602 3.695 6.836 1 71.69 275 ARG A C 1
ATOM 2157 O O . ARG A 1 275 ? -15.633 2.484 6.605 1 71.69 275 ARG A O 1
ATOM 2164 N N . PRO A 1 276 ? -16.484 4.582 6.52 1 65.25 276 PRO A N 1
ATOM 2165 C CA . PRO A 1 276 ? -17.609 4.059 5.719 1 65.25 276 PRO A CA 1
ATOM 2166 C C . PRO A 1 276 ? -17.141 3.305 4.477 1 65.25 276 PRO A C 1
ATOM 2168 O O . PRO A 1 276 ? -16.281 3.797 3.736 1 65.25 276 PRO A O 1
ATOM 2171 N N . GLY A 1 277 ? -17.625 2.195 4.281 1 62.81 277 GLY A N 1
ATOM 2172 C CA . GLY A 1 277 ? -17.328 1.395 3.102 1 62.81 277 GLY A CA 1
ATOM 2173 C C . GLY A 1 277 ? -16.062 0.571 3.242 1 62.81 277 GLY A C 1
ATOM 2174 O O . GLY A 1 277 ? -15.664 -0.134 2.311 1 62.81 277 GLY A O 1
ATOM 2175 N N . GLN A 1 278 ? -15.398 0.799 4.371 1 70.19 278 GLN A N 1
ATOM 2176 C CA . GLN A 1 278 ? -14.172 0.047 4.586 1 70.19 278 GLN A CA 1
ATOM 2177 C C . GLN A 1 278 ? -14.289 -0.872 5.797 1 70.19 278 GLN A C 1
ATOM 2179 O O . GLN A 1 278 ? -15.039 -0.582 6.73 1 70.19 278 GLN A O 1
ATOM 2184 N N . PRO A 1 279 ? -13.664 -1.982 5.688 1 70.62 279 PRO A N 1
ATOM 2185 C CA . PRO A 1 279 ? -13.664 -2.855 6.863 1 70.62 279 PRO A CA 1
ATOM 2186 C C . PRO A 1 279 ? -13 -2.209 8.078 1 70.62 279 PRO A C 1
ATOM 2188 O O . PRO A 1 279 ? -12.18 -1.296 7.926 1 70.62 279 PRO A O 1
ATOM 2191 N N . LYS A 1 280 ? -13.477 -2.686 9.227 1 78.88 280 LYS A N 1
ATOM 2192 C CA . LYS A 1 280 ? -12.875 -2.201 10.461 1 78.88 280 LYS A CA 1
ATOM 2193 C C . LYS A 1 280 ? -11.406 -2.6 10.555 1 78.88 280 LYS A C 1
ATOM 2195 O O . LYS A 1 280 ? -11.031 -3.705 10.156 1 78.88 280 LYS A O 1
ATOM 2200 N N . LYS A 1 281 ? -10.625 -1.689 10.922 1 83.44 281 LYS A N 1
ATOM 2201 C CA . LYS A 1 281 ? -9.195 -1.939 11.062 1 83.44 281 LYS A CA 1
ATOM 2202 C C . LYS A 1 281 ? -8.672 -1.412 12.391 1 83.44 281 LYS A C 1
ATOM 2204 O O . LYS A 1 281 ? -9.328 -0.607 13.055 1 83.44 281 LYS A O 1
ATOM 2209 N N . LEU A 1 282 ? -7.578 -2.021 12.797 1 86.94 282 LEU A N 1
ATOM 2210 C CA . LEU A 1 282 ? -6.867 -1.583 13.992 1 86.94 282 LEU A CA 1
ATOM 2211 C C . LEU A 1 282 ? -5.723 -0.642 13.633 1 86.94 282 LEU A C 1
ATOM 2213 O O . LEU A 1 282 ? -4.91 -0.953 12.758 1 86.94 282 LEU A O 1
ATOM 2217 N N . GLY A 1 283 ? -5.781 0.544 14.266 1 92.06 283 GLY A N 1
ATOM 2218 C CA . GLY A 1 283 ? -4.664 1.398 13.906 1 92.06 283 GLY A CA 1
ATOM 2219 C C . GLY A 1 283 ? -4.707 2.756 14.586 1 92.06 283 GLY A C 1
ATOM 2220 O O . GLY A 1 283 ? -5.156 2.871 15.727 1 92.06 283 GLY A O 1
ATOM 2221 N N . TYR A 1 284 ? -3.994 3.67 14.039 1 94.44 284 TYR A N 1
ATOM 2222 C CA . TYR A 1 284 ? -3.801 5.031 14.523 1 94.44 284 TYR A CA 1
ATOM 2223 C C . TYR A 1 284 ? -4.273 6.051 13.492 1 94.44 284 TYR A C 1
ATOM 2225 O O . TYR A 1 284 ? -4.559 5.695 12.352 1 94.44 284 TYR A O 1
ATOM 2233 N N . ILE A 1 285 ? -4.426 7.297 13.961 1 94.12 285 ILE A N 1
ATOM 2234 C CA . ILE A 1 285 ? -4.738 8.406 13.07 1 94.12 285 ILE A CA 1
ATOM 2235 C C . ILE A 1 285 ? -3.625 9.453 13.133 1 94.12 285 ILE A C 1
ATOM 2237 O O . ILE A 1 285 ? -3.232 9.883 14.219 1 94.12 285 ILE A O 1
ATOM 2241 N N . GLU A 1 286 ? -3.059 9.703 12.039 1 96.5 286 GLU A N 1
ATOM 2242 C CA . GLU A 1 286 ? -2.105 10.805 11.93 1 96.5 286 GLU A CA 1
ATOM 2243 C C . GLU A 1 286 ? -2.799 12.102 11.508 1 96.5 286 GLU A C 1
ATOM 2245 O O . GLU A 1 286 ? -3.422 12.156 10.445 1 96.5 286 GLU A O 1
ATOM 2250 N N . CYS A 1 287 ? -2.719 13.117 12.289 1 96.75 287 CYS A N 1
ATOM 2251 C CA . CYS A 1 287 ? -3.23 14.453 11.984 1 96.75 287 CYS A CA 1
ATOM 2252 C C . CYS A 1 287 ? -2.102 15.383 11.547 1 96.75 287 CYS A C 1
ATOM 2254 O O . CYS A 1 287 ? -1.057 15.438 12.195 1 96.75 287 CYS A O 1
ATOM 2256 N N . VAL A 1 288 ? -2.328 16.094 10.453 1 97.56 288 VAL A N 1
ATOM 2257 C CA . VAL A 1 288 ? -1.269 16.969 9.961 1 97.56 288 VAL A CA 1
ATOM 2258 C C . VAL A 1 288 ? -1.847 18.344 9.625 1 97.56 288 VAL A C 1
ATOM 2260 O O . VAL A 1 288 ? -3.041 18.469 9.344 1 97.56 288 VAL A O 1
ATOM 2263 N N . THR A 1 289 ? -1.101 19.344 9.75 1 97.56 289 THR A N 1
ATOM 2264 C CA . THR A 1 289 ? -1.348 20.688 9.211 1 97.56 289 THR A CA 1
ATOM 2265 C C . THR A 1 289 ? -0.376 21 8.07 1 97.56 289 THR A C 1
ATOM 2267 O O . THR A 1 289 ? 0.817 20.703 8.172 1 97.56 289 THR A O 1
ATOM 2270 N N . VAL A 1 290 ? -0.913 21.484 7.02 1 97.81 290 VAL A N 1
ATOM 2271 C CA . VAL A 1 290 ? -0.105 21.766 5.836 1 97.81 290 VAL A CA 1
ATOM 2272 C C . VAL A 1 290 ? -0.27 23.219 5.426 1 97.81 290 VAL A C 1
ATOM 2274 O O . VAL A 1 290 ? -1.394 23.719 5.324 1 97.81 290 VAL A O 1
ATOM 2277 N N . ASP A 1 291 ? 0.829 23.859 5.281 1 96.88 291 ASP A N 1
ATOM 2278 C CA . ASP A 1 291 ? 0.803 25.234 4.77 1 96.88 291 ASP A CA 1
ATOM 2279 C C . ASP A 1 291 ? 0.492 25.25 3.275 1 96.88 291 ASP A C 1
ATOM 2281 O O . ASP A 1 291 ? 0.988 24.422 2.52 1 96.88 291 ASP A O 1
ATOM 2285 N N . SER A 1 292 ? -0.176 26.188 2.768 1 90.38 292 SER A N 1
ATOM 2286 C CA . SER A 1 292 ? -0.735 26.203 1.419 1 90.38 292 SER A CA 1
ATOM 2287 C C . SER A 1 292 ? 0.299 26.656 0.396 1 90.38 292 SER A C 1
ATOM 2289 O O . SER A 1 292 ? 0.138 26.422 -0.804 1 90.38 292 SER A O 1
ATOM 2291 N N . LEU A 1 293 ? 1.327 27.266 0.74 1 90.56 293 LEU A N 1
ATOM 2292 C CA . LEU A 1 293 ? 2.262 27.859 -0.207 1 90.56 293 LEU A CA 1
ATOM 2293 C C . LEU A 1 293 ? 3.006 26.781 -0.99 1 90.56 293 LEU A C 1
ATOM 2295 O O . LEU A 1 293 ? 2.93 26.734 -2.221 1 90.56 293 LEU A O 1
ATOM 2299 N N . TYR A 1 294 ? 3.697 25.875 -0.293 1 93 294 TYR A N 1
ATOM 2300 C CA . TYR A 1 294 ? 4.484 24.828 -0.938 1 93 294 TYR A CA 1
ATOM 2301 C C . TYR A 1 294 ? 4.152 23.453 -0.353 1 93 294 TYR A C 1
ATOM 2303 O O . TYR A 1 294 ? 4.918 22.5 -0.518 1 93 294 TYR A O 1
ATOM 2311 N N . ASN A 1 295 ? 3.025 23.406 0.393 1 94.88 295 ASN A N 1
ATOM 2312 C CA . ASN A 1 295 ? 2.572 22.156 1.003 1 94.88 295 ASN A CA 1
ATOM 2313 C C . ASN A 1 295 ? 3.578 21.641 2.021 1 94.88 295 ASN A C 1
ATOM 2315 O O . ASN A 1 295 ? 3.857 20.438 2.064 1 94.88 295 ASN A O 1
ATOM 2319 N N . ILE A 1 296 ? 4.145 22.578 2.725 1 97.81 296 ILE A N 1
ATOM 2320 C CA . ILE A 1 296 ? 5.035 22.188 3.811 1 97.81 296 ILE A CA 1
ATOM 2321 C C . ILE A 1 296 ? 4.219 21.734 5.02 1 97.81 296 ILE A C 1
ATOM 2323 O O . ILE A 1 296 ? 3.256 22.406 5.406 1 97.81 296 ILE A O 1
ATOM 2327 N N . ILE A 1 297 ? 4.551 20.594 5.562 1 98.44 297 ILE A N 1
ATOM 2328 C CA . ILE A 1 297 ? 3.895 20.109 6.766 1 98.44 297 ILE A CA 1
ATOM 2329 C C . ILE A 1 297 ? 4.395 20.875 7.984 1 98.44 297 ILE A C 1
ATOM 2331 O O . ILE A 1 297 ? 5.594 20.906 8.258 1 98.44 297 ILE A O 1
ATOM 2335 N N . THR A 1 298 ? 3.514 21.5 8.734 1 98.31 298 THR A N 1
ATOM 2336 C CA . THR A 1 298 ? 3.936 22.359 9.836 1 98.31 298 THR A CA 1
ATOM 2337 C C . THR A 1 298 ? 3.578 21.734 11.18 1 98.31 298 THR A C 1
ATOM 2339 O O . THR A 1 298 ? 4.074 22.156 12.219 1 98.31 298 THR A O 1
ATOM 2342 N N . GLY A 1 299 ? 2.791 20.719 11.117 1 97.88 299 GLY A N 1
ATOM 2343 C CA . GLY A 1 299 ? 2.424 20.031 12.344 1 97.88 299 GLY A CA 1
ATOM 2344 C C . GLY A 1 299 ? 2.025 18.578 12.125 1 97.88 299 GLY A C 1
ATOM 2345 O O . GLY A 1 299 ? 1.432 18.25 11.102 1 97.88 299 GLY A O 1
ATOM 2346 N N . VAL A 1 300 ? 2.346 17.766 13.133 1 97.88 300 VAL A N 1
ATOM 2347 C CA . VAL A 1 300 ? 2.021 16.344 13.102 1 97.88 300 VAL A CA 1
ATOM 2348 C C . VAL A 1 300 ? 1.588 15.875 14.484 1 97.88 300 VAL A C 1
ATOM 2350 O O . VAL A 1 300 ? 2.232 16.203 15.484 1 97.88 300 VAL A O 1
ATOM 2353 N N . GLU A 1 301 ? 0.493 15.258 14.562 1 96.88 301 GLU A N 1
ATOM 2354 C CA . GLU A 1 301 ? 0.022 14.617 15.781 1 96.88 301 GLU A CA 1
ATOM 2355 C C . GLU A 1 301 ? -0.579 13.242 15.492 1 96.88 301 GLU A C 1
ATOM 2357 O O . GLU A 1 301 ? -1.232 13.055 14.461 1 96.88 301 GLU A O 1
ATOM 2362 N N . VAL A 1 302 ? -0.295 12.32 16.359 1 96.19 302 VAL A N 1
ATOM 2363 C CA . VAL A 1 302 ? -0.816 10.969 16.188 1 96.19 302 VAL A CA 1
ATOM 2364 C C . VAL A 1 302 ? -1.744 10.617 17.344 1 96.19 302 VAL A C 1
ATOM 2366 O O . VAL A 1 302 ? -1.401 10.828 18.5 1 96.19 302 VAL A O 1
ATOM 2369 N N . ILE A 1 303 ? -2.904 10.141 17.016 1 94.62 303 ILE A N 1
ATOM 2370 C CA . ILE A 1 303 ? -3.887 9.75 18.031 1 94.62 303 ILE A CA 1
ATOM 2371 C C . ILE A 1 303 ? -4.363 8.328 17.75 1 94.62 303 ILE A C 1
ATOM 2373 O O . ILE A 1 303 ? -4.172 7.797 16.656 1 94.62 303 ILE A O 1
ATOM 2377 N N . PRO A 1 304 ? -4.883 7.703 18.766 1 91.81 304 PRO A N 1
ATOM 2378 C CA . PRO A 1 304 ? -5.422 6.359 18.531 1 91.81 304 PRO A CA 1
ATOM 2379 C C . PRO A 1 304 ? -6.566 6.344 17.531 1 91.81 304 PRO A C 1
ATOM 2381 O O . PRO A 1 304 ? -7.246 7.355 17.344 1 91.81 304 PRO A O 1
ATOM 2384 N N . GLY A 1 305 ? -6.828 5.27 16.953 1 87.5 305 GLY A N 1
ATOM 2385 C CA . GLY A 1 305 ? -7.766 5.125 15.859 1 87.5 305 GLY A CA 1
ATOM 2386 C C . GLY A 1 305 ? -9.188 5.516 16.234 1 87.5 305 GLY A C 1
ATOM 2387 O O . GLY A 1 305 ? -9.977 5.898 15.367 1 87.5 305 GLY A O 1
ATOM 2388 N N . ASN A 1 306 ? -9.555 5.48 17.453 1 84.81 306 ASN A N 1
ATOM 2389 C CA . ASN A 1 306 ? -10.922 5.766 17.875 1 84.81 306 ASN A CA 1
ATOM 2390 C C . ASN A 1 306 ? -11.078 7.207 18.344 1 84.81 306 ASN A C 1
ATOM 2392 O O . ASN A 1 306 ? -12.188 7.668 18.594 1 84.81 306 ASN A O 1
ATOM 2396 N N . ALA A 1 307 ? -10.008 7.895 18.438 1 86.06 307 ALA A N 1
ATOM 2397 C CA . ALA A 1 307 ? -10.047 9.242 19 1 86.06 307 ALA A CA 1
ATOM 2398 C C . ALA A 1 307 ? -10.625 10.242 18.016 1 86.06 307 ALA A C 1
ATOM 2400 O O . ALA A 1 307 ? -10.664 9.977 16.812 1 86.06 307 ALA A O 1
ATOM 2401 N N . ASP A 1 308 ? -11.055 11.328 18.562 1 87.75 308 ASP A N 1
ATOM 2402 C CA . ASP A 1 308 ? -11.664 12.398 17.766 1 87.75 308 ASP A CA 1
ATOM 2403 C C . ASP A 1 308 ? -10.609 13.352 17.219 1 87.75 308 ASP A C 1
ATOM 2405 O O . ASP A 1 308 ? -9.906 14.016 17.984 1 87.75 308 ASP A O 1
ATOM 2409 N N . GLU A 1 309 ? -10.578 13.523 15.977 1 90.5 309 GLU A N 1
ATOM 2410 C CA . GLU A 1 309 ? -9.617 14.383 15.297 1 90.5 309 GLU A CA 1
ATOM 2411 C C . GLU A 1 309 ? -9.867 15.852 15.625 1 90.5 309 GLU A C 1
ATOM 2413 O O . GLU A 1 309 ? -8.93 16.656 15.68 1 90.5 309 GLU A O 1
ATOM 2418 N N . ALA A 1 310 ? -11.109 16.188 15.82 1 91 310 ALA A N 1
ATOM 2419 C CA . ALA A 1 310 ? -11.484 17.578 16.047 1 91 310 ALA A CA 1
ATOM 2420 C C . ALA A 1 310 ? -10.844 18.109 17.328 1 91 310 ALA A C 1
ATOM 2422 O O . ALA A 1 310 ? -10.555 19.312 17.438 1 91 310 ALA A O 1
ATOM 2423 N N . ARG A 1 311 ? -10.594 17.281 18.219 1 90.5 311 ARG A N 1
ATOM 2424 C CA . ARG A 1 311 ? -10.07 17.703 19.516 1 90.5 311 ARG A CA 1
ATOM 2425 C C . ARG A 1 311 ? -8.609 18.141 19.406 1 90.5 311 ARG A C 1
ATOM 2427 O O . ARG A 1 311 ? -8.109 18.875 20.25 1 90.5 311 ARG A O 1
ATOM 2434 N N . VAL A 1 312 ? -8.016 17.656 18.422 1 94.38 312 VAL A N 1
ATOM 2435 C CA . VAL A 1 312 ? -6.586 17.922 18.328 1 94.38 312 VAL A CA 1
ATOM 2436 C C . VAL A 1 312 ? -6.344 19.141 17.438 1 94.38 312 VAL A C 1
ATOM 2438 O O . VAL A 1 312 ? -5.266 19.734 17.469 1 94.38 312 VAL A O 1
ATOM 2441 N N . LEU A 1 313 ? -7.301 19.562 16.703 1 96.31 313 LEU A N 1
ATOM 2442 C CA . LEU A 1 313 ? -7.141 20.609 15.68 1 96.31 313 LEU A CA 1
ATOM 2443 C C . LEU A 1 313 ? -6.668 21.906 16.312 1 96.31 313 LEU A C 1
ATOM 2445 O O . LEU A 1 313 ? -5.609 22.438 15.938 1 96.31 313 LEU A O 1
ATOM 2449 N N . VAL A 1 314 ? -7.371 22.453 17.297 1 96 314 VAL A N 1
ATOM 2450 C CA . VAL A 1 314 ? -7.094 23.781 17.844 1 96 314 VAL A CA 1
ATOM 2451 C C . VAL A 1 314 ? -5.773 23.75 18.609 1 96 314 VAL A C 1
ATOM 2453 O O . VAL A 1 314 ? -4.918 24.609 18.422 1 96 314 VAL A O 1
ATOM 2456 N N . PRO A 1 315 ? -5.578 22.703 19.422 1 95.5 315 PRO A N 1
ATOM 2457 C CA . PRO A 1 315 ? -4.285 22.641 20.109 1 95.5 315 PRO A CA 1
ATOM 2458 C C . PRO A 1 315 ? -3.105 22.594 19.141 1 95.5 315 PRO A C 1
ATOM 2460 O O . PRO A 1 315 ? -2.055 23.172 19.406 1 95.5 315 PRO A O 1
ATOM 2463 N N . MET A 1 316 ? -3.246 21.969 18.078 1 96.69 316 MET A N 1
ATOM 2464 C CA . MET A 1 316 ? -2.18 21.891 17.094 1 96.69 316 MET A CA 1
ATOM 2465 C C . MET A 1 316 ? -1.892 23.266 16.484 1 96.69 316 MET A C 1
ATOM 2467 O O . MET A 1 316 ? -0.731 23.641 16.328 1 96.69 316 MET A O 1
ATOM 2471 N N . ILE A 1 317 ? -2.928 23.969 16.172 1 96.94 317 ILE A N 1
ATOM 2472 C CA . ILE A 1 317 ? -2.777 25.297 15.586 1 96.94 317 ILE A CA 1
ATOM 2473 C C . ILE A 1 317 ? -2.133 26.25 16.594 1 96.94 317 ILE A C 1
ATOM 2475 O O . ILE A 1 317 ? -1.191 26.969 16.25 1 96.94 317 ILE A O 1
ATOM 2479 N N . THR A 1 318 ? -2.607 26.188 17.812 1 96.38 318 THR A N 1
ATOM 2480 C CA . THR A 1 318 ? -2.098 27.094 18.859 1 96.38 318 THR A CA 1
ATOM 2481 C C . THR A 1 318 ? -0.623 26.812 19.125 1 96.38 318 THR A C 1
ATOM 2483 O O . THR A 1 318 ? 0.171 27.734 19.297 1 96.38 318 THR A O 1
ATOM 2486 N N . SER A 1 319 ? -0.313 25.578 19.156 1 95.69 319 SER A N 1
ATOM 2487 C CA . SER A 1 319 ? 1.078 25.203 19.391 1 95.69 319 SER A CA 1
ATOM 2488 C C . SER A 1 319 ? 1.985 25.75 18.297 1 95.69 319 SER A C 1
ATOM 2490 O O . SER A 1 319 ? 3.092 26.219 18.562 1 95.69 319 SER A O 1
ATOM 2492 N N . GLN A 1 320 ? 1.545 25.766 17.109 1 96.19 320 GLN A N 1
ATOM 2493 C CA . GLN A 1 320 ? 2.342 26.234 15.984 1 96.19 320 GLN A CA 1
ATOM 2494 C C . GLN A 1 320 ? 2.463 27.75 15.992 1 96.19 320 GLN A C 1
ATOM 2496 O O . GLN A 1 320 ? 3.5 28.297 15.609 1 96.19 320 GLN A O 1
ATOM 2501 N N . MET A 1 321 ? 1.367 28.406 16.391 1 96.25 321 MET A N 1
ATOM 2502 C CA . MET A 1 321 ? 1.424 29.875 16.516 1 96.25 321 MET A CA 1
ATOM 2503 C C . MET A 1 321 ? 2.492 30.281 17.531 1 96.25 321 MET A C 1
ATOM 2505 O O . MET A 1 321 ? 3.236 31.234 17.281 1 96.25 321 MET A O 1
ATOM 2509 N N . PHE A 1 322 ? 2.652 29.531 18.531 1 94.25 322 PHE A N 1
ATOM 2510 C CA . PHE A 1 322 ? 3.617 29.844 19.578 1 94.25 322 PHE A CA 1
ATOM 2511 C C . PHE A 1 322 ? 5.023 29.438 19.156 1 94.25 322 PHE A C 1
ATOM 2513 O O . PHE A 1 322 ? 5.969 30.219 19.297 1 94.25 322 PHE A O 1
ATOM 2520 N N . LYS A 1 323 ? 5.156 28.297 18.609 1 94.38 323 LYS A N 1
ATOM 2521 C CA . LYS A 1 323 ? 6.461 27.734 18.281 1 94.38 323 LYS A CA 1
ATOM 2522 C C . LYS A 1 323 ? 7.09 28.469 17.094 1 94.38 323 LYS A C 1
ATOM 2524 O O . LYS A 1 323 ? 8.297 28.719 17.078 1 94.38 323 LYS A O 1
ATOM 2529 N N . PHE A 1 324 ? 6.281 28.812 16.094 1 97 324 PHE A N 1
ATOM 2530 C CA . PHE A 1 324 ? 6.816 29.312 14.844 1 97 324 PHE A CA 1
ATOM 2531 C C . PHE A 1 324 ? 6.484 30.781 14.664 1 97 324 PHE A C 1
ATOM 2533 O O . PHE A 1 324 ? 6.973 31.438 13.742 1 97 324 PHE A O 1
ATOM 2540 N N . GLY A 1 325 ? 5.625 31.281 15.516 1 95 325 GLY A N 1
ATOM 2541 C CA . GLY A 1 325 ? 5.23 32.688 15.383 1 95 325 GLY A CA 1
ATOM 2542 C C . GLY A 1 325 ? 4.289 32.938 14.227 1 95 325 GLY A C 1
ATOM 2543 O O . GLY A 1 325 ? 4.32 34 13.609 1 95 325 GLY A O 1
ATOM 2544 N N . PHE A 1 326 ? 3.484 31.922 13.914 1 95 326 PHE A N 1
ATOM 2545 C CA . PHE A 1 326 ? 2.545 32.031 12.805 1 95 326 PHE A CA 1
ATOM 2546 C C . PHE A 1 326 ? 1.438 33.031 13.141 1 95 326 PHE A C 1
ATOM 2548 O O . PHE A 1 326 ? 0.943 33.062 14.273 1 95 326 PHE A O 1
ATOM 2555 N N . ARG A 1 327 ? 1.079 33.844 12.25 1 94.25 327 ARG A N 1
ATOM 2556 C CA . ARG A 1 327 ? -0.154 34.625 12.281 1 94.25 327 ARG A CA 1
ATOM 2557 C C . ARG A 1 327 ? -1.217 34.031 11.383 1 94.25 327 ARG A C 1
ATOM 2559 O O . ARG A 1 327 ? -1.426 34.469 10.258 1 94.25 327 ARG A O 1
ATOM 2566 N N . VAL A 1 328 ? -1.854 33.094 11.922 1 96.25 328 VAL A N 1
ATOM 2567 C CA . VAL A 1 328 ? -2.791 32.281 11.141 1 96.25 328 VAL A CA 1
ATOM 2568 C C . VAL A 1 328 ? -4.078 33.062 10.906 1 96.25 328 VAL A C 1
ATOM 2570 O O . VAL A 1 328 ? -4.699 33.562 11.859 1 96.25 328 VAL A O 1
ATOM 2573 N N . ASP A 1 329 ? -4.465 33.156 9.68 1 95.44 329 ASP A N 1
ATOM 2574 C CA . ASP A 1 329 ? -5.68 33.875 9.305 1 95.44 329 ASP A CA 1
ATOM 2575 C C . ASP A 1 329 ? -6.867 32.906 9.172 1 95.44 329 ASP A C 1
ATOM 2577 O O . ASP A 1 329 ? -7.992 33.281 9.531 1 95.44 329 ASP A O 1
ATOM 2581 N N . SER A 1 330 ? -6.57 31.812 8.641 1 96.44 330 SER A N 1
ATOM 2582 C CA . SER A 1 330 ? -7.668 30.891 8.375 1 96.44 330 SER A CA 1
ATOM 2583 C C . SER A 1 330 ? -7.199 29.453 8.43 1 96.44 330 SER A C 1
ATOM 2585 O O . SER A 1 330 ? -6.012 29.156 8.258 1 96.44 330 SER A O 1
ATOM 2587 N N . VAL A 1 331 ? -8.141 28.562 8.664 1 96.88 331 VAL A N 1
ATOM 2588 C CA . VAL A 1 331 ? -7.887 27.125 8.734 1 96.88 331 VAL A CA 1
ATOM 2589 C C . VAL A 1 331 ? -8.961 26.375 7.949 1 96.88 331 VAL A C 1
ATOM 2591 O O . VAL A 1 331 ? -10.141 26.719 8.016 1 96.88 331 VAL A O 1
ATOM 2594 N N . SER A 1 332 ? -8.516 25.438 7.176 1 96.12 332 SER A N 1
ATOM 2595 C CA . SER A 1 332 ? -9.461 24.594 6.453 1 96.12 332 SER A CA 1
ATOM 2596 C C . SER A 1 332 ? -9.414 23.156 6.953 1 96.12 332 SER A C 1
ATOM 2598 O O . SER A 1 332 ? -8.367 22.688 7.391 1 96.12 332 SER A O 1
ATOM 2600 N N . GLY A 1 333 ? -10.516 22.5 6.93 1 93.81 333 GLY A N 1
ATOM 2601 C CA . GLY A 1 333 ? -10.656 21.109 7.352 1 93.81 333 GLY A CA 1
ATOM 2602 C C . GLY A 1 333 ? -11.844 20.406 6.715 1 93.81 333 GLY A C 1
ATOM 2603 O O . GLY A 1 333 ? -12.531 20.984 5.875 1 93.81 333 GLY A O 1
ATOM 2604 N N . ASP A 1 334 ? -12.031 19.203 7.137 1 90.38 334 ASP A N 1
ATOM 2605 C CA . ASP A 1 334 ? -13.125 18.406 6.594 1 90.38 334 ASP A CA 1
ATOM 2606 C C . ASP A 1 334 ? -14.383 18.562 7.441 1 90.38 334 ASP A C 1
ATOM 2608 O O . ASP A 1 334 ? -14.352 19.188 8.508 1 90.38 334 ASP A O 1
ATOM 2612 N N . LYS A 1 335 ? -15.484 18.016 6.934 1 88.69 335 LYS A N 1
ATOM 2613 C CA . LYS A 1 335 ? -16.781 18.141 7.582 1 88.69 335 LYS A CA 1
ATOM 2614 C C . LYS A 1 335 ? -16.781 17.5 8.961 1 88.69 335 LYS A C 1
ATOM 2616 O O . LYS A 1 335 ? -17.5 17.922 9.867 1 88.69 335 LYS A O 1
ATOM 2621 N N . ALA A 1 336 ? -15.906 16.531 9.094 1 85.38 336 ALA A N 1
ATOM 2622 C CA . ALA A 1 336 ? -15.836 15.805 10.359 1 85.38 336 ALA A CA 1
ATOM 2623 C C . ALA A 1 336 ? -15.266 16.688 11.469 1 85.38 336 ALA A C 1
ATOM 2625 O O . ALA A 1 336 ? -15.508 16.438 12.656 1 85.38 336 ALA A O 1
ATOM 2626 N N . HIS A 1 337 ? -14.656 17.734 11.125 1 91.62 337 HIS A N 1
ATOM 2627 C CA . HIS A 1 337 ? -14.016 18.609 12.102 1 91.62 337 HIS A CA 1
ATOM 2628 C C . HIS A 1 337 ? -14.906 19.797 12.461 1 91.62 337 HIS A C 1
ATOM 2630 O O . HIS A 1 337 ? -14.555 20.609 13.32 1 91.62 337 HIS A O 1
ATOM 2636 N N . GLY A 1 338 ? -15.984 19.875 11.742 1 91.69 338 GLY A N 1
ATOM 2637 C CA . GLY A 1 338 ? -16.844 21.031 11.906 1 91.69 338 GLY A CA 1
ATOM 2638 C C . GLY A 1 338 ? -17.766 20.922 13.109 1 91.69 338 GLY A C 1
ATOM 2639 O O . GLY A 1 338 ? -18.969 20.75 12.961 1 91.69 338 GLY A O 1
ATOM 2640 N N . GLU A 1 339 ? -17.188 21.172 14.266 1 91 339 GLU A N 1
ATOM 2641 C CA . GLU A 1 339 ? -17.922 21.172 15.523 1 91 339 GLU A CA 1
ATOM 2642 C C . GLU A 1 339 ? -17.984 22.578 16.125 1 91 339 GLU A C 1
ATOM 2644 O O . GLU A 1 339 ? -17.125 23.422 15.836 1 91 339 GLU A O 1
ATOM 2649 N N . SER A 1 340 ? -19.047 22.797 16.938 1 90.5 340 SER A N 1
ATOM 2650 C CA . SER A 1 340 ? -19.25 24.109 17.531 1 90.5 340 SER A CA 1
ATOM 2651 C C . SER A 1 340 ? -18.078 24.5 18.406 1 90.5 340 SER A C 1
ATOM 2653 O O . SER A 1 340 ? -17.641 25.656 18.406 1 90.5 340 SER A O 1
ATOM 2655 N N . ARG A 1 341 ? -17.609 23.516 19.125 1 90.81 341 ARG A N 1
ATOM 2656 C CA . ARG A 1 341 ? -16.469 23.781 20.016 1 90.81 341 ARG A CA 1
ATOM 2657 C C . ARG A 1 341 ? -15.266 24.266 19.219 1 90.81 341 ARG A C 1
ATOM 2659 O O . ARG A 1 341 ? -14.609 25.234 19.609 1 90.81 341 ARG A O 1
ATOM 2666 N N . VAL A 1 342 ? -15 23.688 18.125 1 95.25 342 VAL A N 1
ATOM 2667 C CA . VAL A 1 342 ? -13.867 24.031 17.281 1 95.25 342 VAL A CA 1
ATOM 2668 C C . VAL A 1 342 ? -14.062 25.438 16.703 1 95.25 342 VAL A C 1
ATOM 2670 O O . VAL A 1 342 ? -13.133 26.25 16.719 1 95.25 342 VAL A O 1
ATOM 2673 N N . TYR A 1 343 ? -15.258 25.734 16.297 1 95.88 343 TYR A N 1
ATOM 2674 C CA . TYR A 1 343 ? -15.555 27.047 15.75 1 95.88 343 TYR A CA 1
ATOM 2675 C C . TYR A 1 343 ? -15.32 28.141 16.781 1 95.88 343 TYR A C 1
ATOM 2677 O O . TYR A 1 343 ? -14.648 29.141 16.484 1 95.88 343 TYR A O 1
ATOM 2685 N N . LYS A 1 344 ? -15.852 27.938 17.922 1 95.19 344 LYS A N 1
ATOM 2686 C CA . LYS A 1 344 ? -15.758 28.938 18.984 1 95.19 344 LYS A CA 1
ATOM 2687 C C . LYS A 1 344 ? -14.297 29.203 19.359 1 95.19 344 LYS A C 1
ATOM 2689 O O . LYS A 1 344 ? -13.891 30.344 19.5 1 95.19 344 LYS A O 1
ATOM 2694 N N . GLU A 1 345 ? -13.594 28.156 19.422 1 95.94 345 GLU A N 1
ATOM 2695 C CA . GLU A 1 345 ? -12.195 28.281 19.812 1 95.94 345 GLU A CA 1
ATOM 2696 C C . GLU A 1 345 ? -11.383 28.984 18.719 1 95.94 345 GLU A C 1
ATOM 2698 O O . GLU A 1 345 ? -10.547 29.844 19.016 1 95.94 345 GLU A O 1
ATOM 2703 N N . LEU A 1 346 ? -11.625 28.672 17.516 1 96.75 346 LEU A N 1
ATOM 2704 C CA . LEU A 1 346 ? -10.906 29.297 16.422 1 96.75 346 LEU A CA 1
ATOM 2705 C C . LEU A 1 346 ? -11.266 30.781 16.312 1 96.75 346 LEU A C 1
ATOM 2707 O O . LEU A 1 346 ? -10.383 31.625 16.141 1 96.75 346 LEU A O 1
ATOM 2711 N N . LEU A 1 347 ? -12.492 31.094 16.422 1 95.69 347 LEU A N 1
ATOM 2712 C CA . LEU A 1 347 ? -12.953 32.469 16.312 1 95.69 347 LEU A CA 1
ATOM 2713 C C . LEU A 1 347 ? -12.406 33.312 17.469 1 95.69 347 LEU A C 1
ATOM 2715 O O . LEU A 1 347 ? -12.094 34.5 17.297 1 95.69 347 LEU A O 1
ATOM 2719 N N . ALA A 1 348 ? -12.367 32.688 18.609 1 95.38 348 ALA A N 1
ATOM 2720 C CA . ALA A 1 348 ? -11.805 33.375 19.766 1 95.38 348 ALA A CA 1
ATOM 2721 C C . ALA A 1 348 ? -10.344 33.75 19.531 1 95.38 348 ALA A C 1
ATOM 2723 O O . ALA A 1 348 ? -9.859 34.75 20.078 1 95.38 348 ALA A O 1
ATOM 2724 N N . LEU A 1 349 ? -9.648 33.031 18.672 1 95.25 349 LEU A N 1
ATOM 2725 C CA . LEU A 1 349 ? -8.25 33.312 18.328 1 95.25 349 LEU A CA 1
ATOM 2726 C C . LEU A 1 349 ? -8.148 34.25 17.141 1 95.25 349 LEU A C 1
ATOM 2728 O O . LEU A 1 349 ? -7.047 34.594 16.703 1 95.25 349 LEU A O 1
ATOM 2732 N N . GLY A 1 350 ? -9.297 34.562 16.594 1 94.88 350 GLY A N 1
ATOM 2733 C CA . GLY A 1 350 ? -9.305 35.438 15.438 1 94.88 350 GLY A CA 1
ATOM 2734 C C . GLY A 1 350 ? -9.047 34.719 14.133 1 94.88 350 GLY A C 1
ATOM 2735 O O . GLY A 1 350 ? -8.633 35.344 13.141 1 94.88 350 GLY A O 1
ATOM 2736 N N . ILE A 1 351 ? -9.219 33.469 14.109 1 97.06 351 ILE A N 1
ATOM 2737 C CA . ILE A 1 351 ? -8.953 32.656 12.938 1 97.06 351 ILE A CA 1
ATOM 2738 C C . ILE A 1 351 ? -10.273 32.281 12.242 1 97.06 351 ILE A C 1
ATOM 2740 O O . ILE A 1 351 ? -11.234 31.891 12.898 1 97.06 351 ILE A O 1
ATOM 2744 N N . LYS A 1 352 ? -10.336 32.438 10.945 1 96.69 352 LYS A N 1
ATOM 2745 C CA . LYS A 1 352 ? -11.531 32.094 10.18 1 96.69 352 LYS A CA 1
ATOM 2746 C C . LYS A 1 352 ? -11.594 30.594 9.891 1 96.69 352 LYS A C 1
ATOM 2748 O O . LYS A 1 352 ? -10.727 30.047 9.203 1 96.69 352 LYS A O 1
ATOM 2753 N N . PRO A 1 353 ? -12.57 29.938 10.375 1 96.75 353 PRO A N 1
ATOM 2754 C CA . PRO A 1 353 ? -12.703 28.5 10.094 1 96.75 353 PRO A CA 1
ATOM 2755 C C . PRO A 1 353 ? -13.375 28.219 8.75 1 96.75 353 PRO A C 1
ATOM 2757 O O . PRO A 1 353 ? -14.562 28.484 8.578 1 96.75 353 PRO A O 1
ATOM 2760 N N . PHE A 1 354 ? -12.68 27.781 7.84 1 96.38 354 PHE A N 1
ATOM 2761 C CA . PHE A 1 354 ? -13.242 27.281 6.59 1 96.38 354 PHE A CA 1
ATOM 2762 C C . PHE A 1 354 ? -13.461 25.781 6.645 1 96.38 354 PHE A C 1
ATOM 2764 O O . PHE A 1 354 ? -12.852 25.031 5.883 1 96.38 354 PHE A O 1
ATOM 2771 N N . ILE A 1 355 ? -14.305 25.344 7.523 1 95.5 355 ILE A N 1
ATOM 2772 C CA . ILE A 1 355 ? -14.633 23.938 7.793 1 95.5 355 ILE A CA 1
ATOM 2773 C C . ILE A 1 355 ? -16.141 23.734 7.695 1 95.5 355 ILE A C 1
ATOM 2775 O O . ILE A 1 355 ? -16.906 24.25 8.523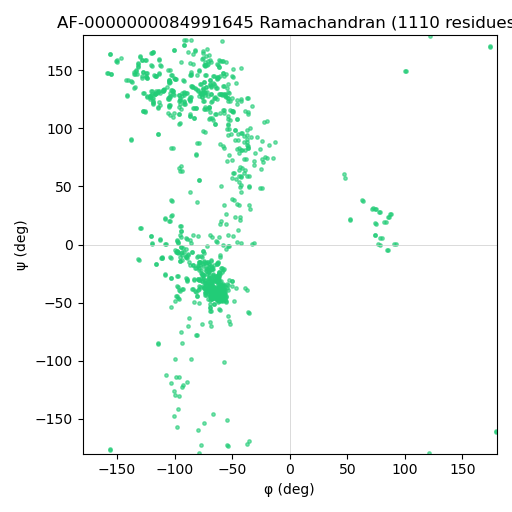 1 95.5 355 ILE A O 1
ATOM 2779 N N . PRO A 1 356 ? -16.516 23.016 6.773 1 92.44 356 PRO A N 1
ATOM 2780 C CA . PRO A 1 356 ? -17.953 22.734 6.699 1 92.44 356 PRO A CA 1
ATOM 2781 C C . PRO A 1 356 ? -18.438 21.859 7.844 1 92.44 356 PRO A C 1
ATOM 2783 O O . PRO A 1 356 ? -17.641 21.25 8.547 1 92.44 356 PRO A O 1
ATOM 2786 N N . HIS A 1 357 ? -19.719 21.938 8.117 1 89.31 357 HIS A N 1
ATOM 2787 C CA . HIS A 1 357 ? -20.297 21.125 9.18 1 89.31 357 HIS A CA 1
ATOM 2788 C C . HIS A 1 357 ? -21.375 20.203 8.633 1 89.31 357 HIS A C 1
ATOM 2790 O O . HIS A 1 357 ? -21.906 20.422 7.539 1 89.31 357 HIS A O 1
ATOM 2796 N N . GLN A 1 358 ? -21.5 19.141 9.391 1 80.69 358 GLN A N 1
ATOM 2797 C CA . GLN A 1 358 ? -22.562 18.203 9.031 1 80.69 358 GLN A CA 1
ATOM 2798 C C . GLN A 1 358 ? -23.938 18.844 9.219 1 80.69 358 GLN A C 1
ATOM 2800 O O . GLN A 1 358 ? -24.109 19.719 10.07 1 80.69 358 GLN A O 1
ATOM 2805 N N . ASN A 1 359 ? -24.844 18.453 8.32 1 69.19 359 ASN A N 1
ATOM 2806 C CA . ASN A 1 359 ? -26.188 18.984 8.422 1 69.19 359 ASN A CA 1
ATOM 2807 C C . ASN A 1 359 ? -26.953 18.359 9.594 1 69.19 359 ASN A C 1
ATOM 2809 O O . ASN A 1 359 ? -26.969 17.141 9.758 1 69.19 359 ASN A O 1
ATOM 2813 N N . PHE A 1 360 ? -27.312 19.266 10.5 1 65.5 360 PHE A N 1
ATOM 2814 C CA . PHE A 1 360 ? -28.031 18.797 11.688 1 65.5 360 PHE A CA 1
ATOM 2815 C C . PHE A 1 360 ? -29.5 18.562 11.367 1 65.5 360 PHE A C 1
ATOM 2817 O O . PHE A 1 360 ? -30.219 17.938 12.141 1 65.5 360 PHE A O 1
ATOM 2824 N N . HIS A 1 361 ? -29.875 19.156 10.25 1 60.75 361 HIS A N 1
ATOM 2825 C CA . HIS A 1 361 ? -31.328 19.156 10.047 1 60.75 361 HIS A CA 1
ATOM 2826 C C . HIS A 1 361 ? -31.75 17.984 9.172 1 60.75 361 HIS A C 1
ATOM 2828 O O . HIS A 1 361 ? -31.141 17.719 8.141 1 60.75 361 HIS A O 1
ATOM 2834 N N . GLU A 1 362 ? -32.312 16.984 9.797 1 57.16 362 GLU A N 1
ATOM 2835 C CA . GLU A 1 362 ? -32.938 15.914 9.047 1 57.16 362 GLU A CA 1
ATOM 2836 C C . GLU A 1 362 ? -33.969 16.469 8.055 1 57.16 362 GLU A C 1
ATOM 2838 O O . GLU A 1 362 ? -34.812 17.266 8.422 1 57.16 362 GLU A O 1
ATOM 2843 N N . THR A 1 363 ? -33.656 16.516 6.844 1 54.97 363 THR A N 1
ATOM 2844 C CA . THR A 1 363 ? -34.625 17.047 5.895 1 54.97 363 THR A CA 1
ATOM 2845 C C . THR A 1 363 ? -35.656 15.992 5.539 1 54.97 363 THR A C 1
ATOM 2847 O O . THR A 1 363 ? -35.312 14.922 5.031 1 54.97 363 THR A O 1
ATOM 2850 N N . ASN A 1 364 ? -36.688 15.938 6.336 1 58.34 364 ASN A N 1
ATOM 2851 C CA . ASN A 1 364 ? -37.844 15.188 5.836 1 58.34 364 ASN A CA 1
ATOM 2852 C C . ASN A 1 364 ? -38.438 15.836 4.594 1 58.34 364 ASN A C 1
ATOM 2854 O O . ASN A 1 364 ? -38.875 16.984 4.641 1 58.34 364 ASN A O 1
ATOM 2858 N N . ARG A 1 365 ? -38.312 15.195 3.57 1 60.25 365 ARG A N 1
ATOM 2859 C CA . ARG A 1 365 ? -38.688 15.727 2.264 1 60.25 365 ARG A CA 1
ATOM 2860 C C . ARG A 1 365 ? -40.188 16.031 2.209 1 60.25 365 ARG A C 1
ATOM 2862 O O . ARG A 1 365 ? -40.656 16.812 1.375 1 60.25 365 ARG A O 1
ATOM 2869 N N . ASN A 1 366 ? -40.875 15.523 3.08 1 66.25 366 ASN A N 1
ATOM 2870 C CA . ASN A 1 366 ? -42.344 15.648 2.951 1 66.25 366 ASN A CA 1
ATOM 2871 C C . ASN A 1 366 ? -42.844 16.859 3.732 1 66.25 366 ASN A C 1
ATOM 2873 O O . ASN A 1 366 ? -44.031 17.172 3.662 1 66.25 366 ASN A O 1
ATOM 2877 N N . ILE A 1 367 ? -42 17.516 4.504 1 73.19 367 ILE A N 1
ATOM 2878 C CA . ILE A 1 367 ? -42.438 18.641 5.309 1 73.19 367 ILE A CA 1
ATOM 2879 C C . ILE A 1 367 ? -41.562 19.859 5.012 1 73.19 367 ILE A C 1
ATOM 2881 O O . ILE A 1 367 ? -40.5 19.719 4.41 1 73.19 367 ILE A O 1
ATOM 2885 N N . TRP A 1 368 ? -42.219 21.031 5.371 1 75.44 368 TRP A N 1
ATOM 2886 C CA . TRP A 1 368 ? -41.469 22.25 5.148 1 75.44 368 TRP A CA 1
ATOM 2887 C C . TRP A 1 368 ? -40.094 22.188 5.824 1 75.44 368 TRP A C 1
ATOM 2889 O O . TRP A 1 368 ? -40 21.844 7.008 1 75.44 368 TRP A O 1
ATOM 2899 N N . PRO A 1 369 ? -39.188 22.422 5.031 1 78.69 369 PRO A N 1
ATOM 2900 C CA . PRO A 1 369 ? -37.844 22.469 5.648 1 78.69 369 PRO A CA 1
ATOM 2901 C C . PRO A 1 369 ? -37.719 23.578 6.684 1 78.69 369 PRO A C 1
ATOM 2903 O O . PRO A 1 369 ? -38.5 24.516 6.688 1 78.69 369 PRO A O 1
ATOM 2906 N N . GLN A 1 370 ? -36.875 23.453 7.586 1 81.44 370 GLN A N 1
ATOM 2907 C CA . GLN A 1 370 ? -36.688 24.391 8.68 1 81.44 370 GLN A CA 1
ATOM 2908 C C . GLN A 1 370 ? -36.344 25.781 8.156 1 81.44 370 GLN A C 1
ATOM 2910 O O . GLN A 1 370 ? -36.625 26.781 8.82 1 81.44 370 GLN A O 1
ATOM 2915 N N . GLU A 1 371 ? -35.906 25.859 7.027 1 78.62 371 GLU A N 1
ATOM 2916 C CA . GLU A 1 371 ? -35.469 27.141 6.438 1 78.62 371 GLU A CA 1
ATOM 2917 C C . GLU A 1 371 ? -36.688 28.047 6.176 1 78.62 371 GLU A C 1
ATOM 2919 O O . GLU A 1 371 ? -36.531 29.266 6.078 1 78.62 371 GLU A O 1
ATOM 2924 N N . LYS A 1 372 ? -37.781 27.438 6.137 1 81.06 372 LYS A N 1
ATOM 2925 C CA . LYS A 1 372 ? -38.969 28.203 5.875 1 81.06 372 LYS A CA 1
ATOM 2926 C C . LYS A 1 372 ? -39.469 28.922 7.133 1 81.06 372 LYS A C 1
ATOM 2928 O O . LYS A 1 372 ? -40.25 29.875 7.051 1 81.06 372 LYS A O 1
ATOM 2933 N N . PHE A 1 373 ? -39.031 28.469 8.211 1 86.81 373 PHE A N 1
ATOM 2934 C CA . PHE A 1 373 ? -39.406 29.078 9.477 1 86.81 373 PHE A CA 1
ATOM 2935 C C . PHE A 1 373 ? -38.406 30.188 9.852 1 86.81 373 PHE A C 1
ATOM 2937 O O . PHE A 1 373 ? -37.188 29.984 9.758 1 86.81 373 PHE A O 1
ATOM 2944 N N . ARG A 1 374 ? -38.938 31.281 10.18 1 88.25 374 ARG A N 1
ATOM 2945 C CA . ARG A 1 374 ? -38.062 32.406 10.516 1 88.25 374 ARG A CA 1
ATOM 2946 C C . ARG A 1 374 ? -37.781 32.438 12.008 1 88.25 374 ARG A C 1
ATOM 2948 O O . ARG A 1 374 ? -38.688 32.406 12.836 1 88.25 374 ARG A O 1
ATOM 2955 N N . TYR A 1 375 ? -36.562 32.562 12.281 1 90.5 375 TYR A N 1
ATOM 2956 C CA . TYR A 1 375 ? -36.156 32.625 13.68 1 90.5 375 TYR A CA 1
ATOM 2957 C C . TYR A 1 375 ? -36.062 34.062 14.156 1 90.5 375 TYR A C 1
ATOM 2959 O O . TYR A 1 375 ? -35.438 34.906 13.5 1 90.5 375 TYR A O 1
ATOM 2967 N N . ASP A 1 376 ? -36.688 34.344 15.289 1 89.06 376 ASP A N 1
ATOM 2968 C CA . ASP A 1 376 ? -36.625 35.625 15.953 1 89.06 376 ASP A CA 1
ATOM 2969 C C . ASP A 1 376 ? -35.688 35.562 17.172 1 89.06 376 ASP A C 1
ATOM 2971 O O . ASP A 1 376 ? -36.062 35 18.203 1 89.06 376 ASP A O 1
ATOM 2975 N N . ALA A 1 377 ? -34.594 36.188 17.156 1 87.44 377 ALA A N 1
ATOM 2976 C CA . ALA A 1 377 ? -33.562 36.094 18.188 1 87.44 377 ALA A CA 1
ATOM 2977 C C . ALA A 1 377 ? -33.969 36.875 19.438 1 87.44 377 ALA A C 1
ATOM 2979 O O . ALA A 1 377 ? -33.594 36.531 20.562 1 87.44 377 ALA A O 1
ATOM 2980 N N . LYS A 1 378 ? -34.75 37.906 19.25 1 88.06 378 LYS A N 1
ATOM 2981 C CA . LYS A 1 378 ? -35.125 38.719 20.391 1 88.06 378 LYS A CA 1
ATOM 2982 C C . LYS A 1 378 ? -36.062 37.969 21.328 1 88.06 378 LYS A C 1
ATOM 2984 O O . LYS A 1 378 ? -35.844 37.938 22.547 1 88.06 378 LYS A O 1
ATOM 2989 N N . GLU A 1 379 ? -37.031 37.312 20.719 1 88.06 379 GLU A N 1
ATOM 2990 C CA . GLU A 1 379 ? -38.031 36.594 21.531 1 88.06 379 GLU A CA 1
ATOM 2991 C C . GLU A 1 379 ? -37.656 35.094 21.641 1 88.06 379 GLU A C 1
ATOM 2993 O O . GLU A 1 379 ? -38.312 34.344 22.359 1 88.06 379 GLU A O 1
ATOM 2998 N N . ASP A 1 380 ? -36.531 34.781 21.016 1 87.94 380 ASP A N 1
ATOM 2999 C CA . ASP A 1 380 ? -36.094 33.406 21 1 87.94 380 ASP A CA 1
ATOM 3000 C C . ASP A 1 380 ? -37.219 32.469 20.609 1 87.94 380 ASP A C 1
ATOM 3002 O O . ASP A 1 380 ? -37.594 31.562 21.359 1 87.94 380 ASP A O 1
ATOM 3006 N N . CYS A 1 381 ? -37.812 32.656 19.484 1 90.56 381 CYS A N 1
ATOM 3007 C CA . CYS A 1 381 ? -38.906 31.844 18.969 1 90.56 381 CYS A CA 1
ATOM 3008 C C . CYS A 1 381 ? -38.844 31.75 17.453 1 90.56 381 CYS A C 1
ATOM 3010 O O . CYS A 1 381 ? -38.094 32.5 16.812 1 90.56 381 CYS A O 1
ATOM 3012 N N . TYR A 1 382 ? -39.531 30.734 16.953 1 91.62 382 TYR A N 1
ATOM 3013 C CA . TYR A 1 382 ? -39.688 30.594 15.516 1 91.62 382 TYR A CA 1
ATOM 3014 C C . TYR A 1 382 ? -41.062 31.031 15.062 1 91.62 382 TYR A C 1
ATOM 3016 O O . TYR A 1 382 ? -42.031 30.859 15.805 1 91.62 382 TYR A O 1
ATOM 3024 N N . ILE A 1 383 ? -41.094 31.594 13.883 1 90.38 383 ILE A N 1
ATOM 3025 C CA . ILE A 1 383 ? -42.344 32.031 13.312 1 90.38 383 ILE A CA 1
ATOM 3026 C C . ILE A 1 383 ? -42.688 31.172 12.078 1 90.38 383 ILE A C 1
ATOM 3028 O O . ILE A 1 383 ? -41.875 31.094 11.141 1 90.38 383 ILE A O 1
ATOM 3032 N N . CYS A 1 384 ? -43.75 30.547 12.125 1 86.75 384 CYS A N 1
ATOM 3033 C CA . CYS A 1 384 ? -44.188 29.734 11 1 86.75 384 CYS A CA 1
ATOM 3034 C C . CYS A 1 384 ? -44.625 30.609 9.836 1 86.75 384 CYS A C 1
ATOM 3036 O O . CYS A 1 384 ? -45.031 31.766 10.031 1 86.75 384 CYS A O 1
ATOM 3038 N N . PRO A 1 385 ? -44.594 30.016 8.695 1 84.44 385 PRO A N 1
ATOM 3039 C CA . PRO A 1 385 ? -45.031 30.766 7.531 1 84.44 385 PRO A CA 1
ATOM 3040 C C . PRO A 1 385 ? -46.5 31.234 7.652 1 84.44 385 PRO A C 1
ATOM 3042 O O . PRO A 1 385 ? -46.875 32.219 7.016 1 84.44 385 PRO A O 1
ATOM 3045 N N . ASN A 1 386 ? -47.25 30.625 8.484 1 83.06 386 ASN A N 1
ATOM 3046 C CA . ASN A 1 386 ? -48.656 31 8.688 1 83.06 386 ASN A CA 1
ATOM 3047 C C . ASN A 1 386 ? -48.812 31.953 9.867 1 83.06 386 ASN A C 1
ATOM 3049 O O . ASN A 1 386 ? -49.906 32.188 10.336 1 83.06 386 ASN A O 1
ATOM 3053 N N . GLY A 1 387 ? -47.719 32.406 10.383 1 82.5 387 GLY A N 1
ATOM 3054 C CA . GLY A 1 387 ? -47.75 33.438 11.391 1 82.5 387 GLY A CA 1
ATOM 3055 C C . GLY A 1 387 ? -47.812 32.906 12.812 1 82.5 387 GLY A C 1
ATOM 3056 O O . GLY A 1 387 ? -47.906 33.688 13.766 1 82.5 387 GLY A O 1
ATOM 3057 N N . LYS A 1 388 ? -47.812 31.656 12.938 1 85.75 388 LYS A N 1
ATOM 3058 C CA . LYS A 1 388 ? -47.844 31.109 14.289 1 85.75 388 LYS A CA 1
ATOM 3059 C C . LYS A 1 388 ? -46.438 31 14.891 1 85.75 388 LYS A C 1
ATOM 3061 O O . LYS A 1 388 ? -45.469 30.875 14.156 1 85.75 388 LYS A O 1
ATOM 3066 N N . VAL A 1 389 ? -46.406 31.156 16.234 1 87.69 389 VAL A N 1
ATOM 3067 C CA . VAL A 1 389 ? -45.125 31.234 16.922 1 87.69 389 VAL A CA 1
ATOM 3068 C C . VAL A 1 389 ? -44.812 29.891 17.578 1 87.69 389 VAL A C 1
ATOM 3070 O O . VAL A 1 389 ? -45.688 29.266 18.188 1 87.69 389 VAL A O 1
ATOM 3073 N N . LEU A 1 390 ? -43.625 29.438 17.297 1 90 390 LEU A N 1
ATOM 3074 C CA . LEU A 1 390 ? -43.062 28.281 18 1 90 390 LEU A CA 1
ATOM 3075 C C . LEU A 1 390 ? -42.188 28.719 19.172 1 90 390 LEU A C 1
ATOM 3077 O O . LEU A 1 390 ? -41.188 29.406 18.969 1 90 390 LEU A O 1
ATOM 3081 N N . ARG A 1 391 ? -42.5 28.312 20.344 1 87.81 391 ARG A N 1
ATOM 3082 C CA . ARG A 1 391 ? -41.812 28.766 21.547 1 87.81 391 ARG A CA 1
ATOM 3083 C C . ARG A 1 391 ? -40.875 27.688 22.062 1 87.81 391 ARG A C 1
ATOM 3085 O O . ARG A 1 391 ? -41.094 26.484 21.859 1 87.81 391 ARG A O 1
ATOM 3092 N N . TYR A 1 392 ? -39.844 28.203 22.688 1 89.12 392 TYR A N 1
ATOM 3093 C CA . TYR A 1 392 ? -38.875 27.312 23.312 1 89.12 392 TYR A CA 1
ATOM 3094 C C . TYR A 1 392 ? -39.5 26.547 24.469 1 89.12 392 TYR A C 1
ATOM 3096 O O . TYR A 1 392 ? -40.125 27.141 25.344 1 89.12 392 TYR A O 1
ATOM 3104 N N . GLN A 1 393 ? -39.375 25.234 24.422 1 83.19 393 GLN A N 1
ATOM 3105 C CA . GLN A 1 393 ? -40.031 24.375 25.406 1 83.19 393 GLN A CA 1
ATOM 3106 C C . GLN A 1 393 ? -39.156 24.219 26.641 1 83.19 393 GLN A C 1
ATOM 3108 O O . GLN A 1 393 ? -39.562 23.578 27.625 1 83.19 393 GLN A O 1
ATOM 3113 N N . GLY A 1 394 ? -37.969 24.859 26.719 1 78.94 394 GLY A N 1
ATOM 3114 C CA . GLY A 1 394 ? -37.094 24.797 27.891 1 78.94 394 GLY A CA 1
ATOM 3115 C C . GLY A 1 394 ? -36.281 23.516 27.938 1 78.94 394 GLY A C 1
ATOM 3116 O O . GLY A 1 394 ? -35.625 23.234 28.953 1 78.94 394 GLY A O 1
ATOM 3117 N N . CYS A 1 395 ? -36.344 22.688 26.922 1 78 395 CYS A N 1
ATOM 3118 C CA . CYS A 1 395 ? -35.594 21.438 26.922 1 78 395 CYS A CA 1
ATOM 3119 C C . CYS A 1 395 ? -34.5 21.453 25.859 1 78 395 CYS A C 1
ATOM 3121 O O . CYS A 1 395 ? -34.688 22.031 24.781 1 78 395 CYS A O 1
ATOM 3123 N N . ILE A 1 396 ? -33.312 21.094 26.312 1 78.81 396 ILE A N 1
ATOM 3124 C CA . ILE A 1 396 ? -32.219 20.906 25.391 1 78.81 396 ILE A CA 1
ATOM 3125 C C . ILE A 1 396 ? -32.031 19.406 25.125 1 78.81 396 ILE A C 1
ATOM 3127 O O . ILE A 1 396 ? -31.688 18.641 26.031 1 78.81 396 ILE A O 1
ATOM 3131 N N . ASP A 1 397 ? -32.312 19.109 23.922 1 75.25 397 ASP A N 1
ATOM 3132 C CA . ASP A 1 397 ? -32.188 17.719 23.5 1 75.25 397 ASP A CA 1
ATOM 3133 C C . ASP A 1 397 ? -30.719 17.328 23.344 1 75.25 397 ASP A C 1
ATOM 3135 O O . ASP A 1 397 ? -29.953 18.016 22.656 1 75.25 397 ASP A O 1
ATOM 3139 N N . ARG A 1 398 ? -30.391 16.297 23.938 1 73.19 398 ARG A N 1
ATOM 3140 C CA . ARG A 1 398 ? -29.047 15.734 23.891 1 73.19 398 ARG A CA 1
ATOM 3141 C C . ARG A 1 398 ? -28 16.781 24.25 1 73.19 398 ARG A C 1
ATOM 3143 O O . ARG A 1 398 ? -26.875 16.734 23.766 1 73.19 398 ARG A O 1
ATOM 3150 N N . GLY A 1 399 ? -28.484 17.766 24.938 1 70.88 399 GLY A N 1
ATOM 3151 C CA . GLY A 1 399 ? -27.578 18.781 25.469 1 70.88 399 GLY A CA 1
ATOM 3152 C C . GLY A 1 399 ? -27.109 19.766 24.406 1 70.88 399 GLY A C 1
ATOM 3153 O O . GLY A 1 399 ? -26.344 20.688 24.719 1 70.88 399 GLY A O 1
ATOM 3154 N N . ILE A 1 400 ? -27.625 19.516 23.219 1 81.06 400 ILE A N 1
ATOM 3155 C CA . ILE A 1 400 ? -27.047 20.391 22.203 1 81.06 400 ILE A CA 1
ATOM 3156 C C . ILE A 1 400 ? -28.156 21.031 21.359 1 81.06 400 ILE A C 1
ATOM 3158 O O . ILE A 1 400 ? -27.938 22.062 20.719 1 81.06 400 ILE A O 1
ATOM 3162 N N . MET A 1 401 ? -29.359 20.484 21.516 1 86 401 MET A N 1
ATOM 3163 C CA . MET A 1 401 ? -30.422 20.969 20.641 1 86 401 MET A CA 1
ATOM 3164 C C . MET A 1 401 ? -31.562 21.594 21.453 1 86 401 MET A C 1
ATOM 3166 O O . MET A 1 401 ? -32.188 20.922 22.266 1 86 401 MET A O 1
ATOM 3170 N N . LYS A 1 402 ? -31.859 22.844 21.156 1 86.38 402 LYS A N 1
ATOM 3171 C CA . LYS A 1 402 ? -33.031 23.5 21.734 1 86.38 402 LYS A CA 1
ATOM 3172 C C . LYS A 1 402 ? -34.312 23.125 20.984 1 86.38 402 LYS A C 1
ATOM 3174 O O . LYS A 1 402 ? -34.312 23.125 19.75 1 86.38 402 LYS A O 1
ATOM 3179 N N . VAL A 1 403 ? -35.281 22.812 21.703 1 87.81 403 VAL A N 1
ATOM 3180 C CA . VAL A 1 403 ? -36.5 22.328 21.078 1 87.81 403 VAL A CA 1
ATOM 3181 C C . VAL A 1 403 ? -37.562 23.438 21.109 1 87.81 403 VAL A C 1
ATOM 3183 O O . VAL A 1 403 ? -37.844 24 22.172 1 87.81 403 VAL A O 1
ATOM 3186 N N . TYR A 1 404 ? -38.125 23.734 19.922 1 88.75 404 TYR A N 1
ATOM 3187 C CA . TYR A 1 404 ? -39.219 24.703 19.75 1 88.75 404 TYR A CA 1
ATOM 3188 C C . TYR A 1 404 ? -40.469 24.016 19.25 1 88.75 404 TYR A C 1
ATOM 3190 O O . TYR A 1 404 ? -40.406 23.188 18.344 1 88.75 404 TYR A O 1
ATOM 3198 N N . ARG A 1 405 ? -41.531 24.297 19.859 1 87.19 405 ARG A N 1
ATOM 3199 C CA . ARG A 1 405 ? -42.812 23.656 19.469 1 87.19 405 ARG A CA 1
ATOM 3200 C C . ARG A 1 405 ? -43.938 24.656 19.406 1 87.19 405 ARG A C 1
ATOM 3202 O O . ARG A 1 405 ? -43.938 25.672 20.109 1 87.19 405 ARG A O 1
ATOM 3209 N N . THR A 1 406 ? -44.844 24.328 18.469 1 83.88 406 THR A N 1
ATOM 3210 C CA . THR A 1 406 ? -46.062 25.094 18.391 1 83.88 406 THR A CA 1
ATOM 3211 C C . THR A 1 406 ? -47.125 24.531 19.359 1 83.88 406 THR A C 1
ATOM 3213 O O . THR A 1 406 ? -47.031 23.359 19.734 1 83.88 406 THR A O 1
ATOM 3216 N N . ARG A 1 407 ? -48.031 25.422 19.719 1 79.5 407 ARG A N 1
ATOM 3217 C CA . ARG A 1 407 ? -49.156 24.922 20.5 1 79.5 407 ARG A CA 1
ATOM 3218 C C . ARG A 1 407 ? -50.125 24.125 19.641 1 79.5 407 ARG A C 1
ATOM 3220 O O . ARG A 1 407 ? -50.438 24.531 18.516 1 79.5 407 ARG A O 1
ATOM 3227 N N . PRO A 1 408 ? -50.438 23.047 20.094 1 77.5 408 PRO A N 1
ATOM 3228 C CA . PRO A 1 408 ? -51.344 22.203 19.312 1 77.5 408 PRO A CA 1
ATOM 3229 C C . PRO A 1 408 ? -52.594 22.953 18.859 1 77.5 408 PRO A C 1
ATOM 3231 O O . PRO A 1 408 ? -53.094 22.719 17.766 1 77.5 408 PRO A O 1
ATOM 3234 N N . ARG A 1 409 ? -53.062 23.906 19.625 1 76.38 409 ARG A N 1
ATOM 3235 C CA . ARG A 1 409 ? -54.312 24.625 19.297 1 76.38 409 ARG A CA 1
ATOM 3236 C C . ARG A 1 409 ? -54.094 25.516 18.078 1 76.38 409 ARG A C 1
ATOM 3238 O O . ARG A 1 409 ? -55.031 25.766 17.328 1 76.38 409 ARG A O 1
ATOM 3245 N N . ASP A 1 410 ? -52.938 25.922 17.938 1 78.25 410 ASP A N 1
ATOM 3246 C CA . ASP A 1 410 ? -52.625 26.844 16.844 1 78.25 410 ASP A CA 1
ATOM 3247 C C . ASP A 1 410 ? -52.531 26.094 15.516 1 78.25 410 ASP A C 1
ATOM 3249 O O . ASP A 1 410 ? -52.75 26.703 14.453 1 78.25 410 ASP A O 1
ATOM 3253 N N . CYS A 1 411 ? -52.281 24.781 15.555 1 77 411 CYS A N 1
ATOM 3254 C CA . CYS A 1 411 ? -52.094 24.016 14.32 1 77 411 CYS A CA 1
ATOM 3255 C C . CYS A 1 411 ? -53.312 23.188 13.984 1 77 411 CYS A C 1
ATOM 3257 O O . CYS A 1 411 ? -53.406 22.625 12.891 1 77 411 CYS A O 1
ATOM 3259 N N . LYS A 1 412 ? -54.188 23.094 14.875 1 74.31 412 LYS A N 1
ATOM 3260 C CA . LYS A 1 412 ? -55.344 22.219 14.672 1 74.31 412 LYS A CA 1
ATOM 3261 C C . LYS A 1 412 ? -56.125 22.625 13.422 1 74.31 412 LYS A C 1
ATOM 3263 O O . LYS A 1 412 ? -56.5 21.766 12.625 1 74.31 412 LYS A O 1
ATOM 3268 N N . ASP A 1 413 ? -56.344 23.906 13.258 1 73.62 413 ASP A N 1
ATOM 3269 C CA . ASP A 1 413 ? -57.125 24.359 12.133 1 73.62 413 ASP A CA 1
ATOM 3270 C C . ASP A 1 413 ? -56.281 24.969 11.047 1 73.62 413 ASP A C 1
ATOM 3272 O O . ASP A 1 413 ? -56.75 25.766 10.234 1 73.62 413 ASP A O 1
ATOM 3276 N N . CYS A 1 414 ? -55 24.641 11.062 1 79.75 414 CYS A N 1
ATOM 3277 C CA . CYS A 1 414 ? -54.094 25.234 10.102 1 79.75 414 CYS A CA 1
ATOM 3278 C C . CYS A 1 414 ? -54.25 24.594 8.727 1 79.75 414 CYS A C 1
ATOM 3280 O O . CYS A 1 414 ? -54.281 23.359 8.609 1 79.75 414 CYS A O 1
ATOM 3282 N N . PRO A 1 415 ? -54.406 25.328 7.691 1 77.56 415 PRO A N 1
ATOM 3283 C CA . PRO A 1 415 ? -54.562 24.781 6.34 1 77.56 415 PRO A CA 1
ATOM 3284 C C . PRO A 1 415 ? -53.312 24.062 5.848 1 77.56 415 PRO A C 1
ATOM 3286 O O . PRO A 1 415 ? -53.375 23.266 4.914 1 77.56 415 PRO A O 1
ATOM 3289 N N . TYR A 1 416 ? -52.219 24.297 6.453 1 78.56 416 TYR A N 1
ATOM 3290 C CA . TYR A 1 416 ? -50.969 23.703 5.992 1 78.56 416 TYR A CA 1
ATOM 3291 C C . TYR A 1 416 ? -50.5 22.609 6.949 1 78.56 416 TYR A C 1
ATOM 3293 O O . TYR A 1 416 ? -49.312 22.297 6.996 1 78.56 416 TYR A O 1
ATOM 3301 N N . LYS A 1 417 ? -51.312 22.125 7.629 1 76.06 417 LYS A N 1
ATOM 3302 C CA . LYS A 1 417 ? -50.969 21.141 8.648 1 76.06 417 LYS A CA 1
ATOM 3303 C C . LYS A 1 417 ? -50.25 19.953 8.031 1 76.06 417 LYS A C 1
ATOM 3305 O O . LYS A 1 417 ? -49.25 19.484 8.57 1 76.06 417 LYS A O 1
ATOM 3310 N N . SER A 1 418 ? -50.625 19.562 6.941 1 72 418 SER A N 1
ATOM 3311 C CA . SER A 1 418 ? -50.062 18.391 6.312 1 72 418 SER A CA 1
ATOM 3312 C C . SER A 1 418 ? -48.625 18.641 5.848 1 72 418 SER A C 1
ATOM 3314 O O . SER A 1 418 ? -47.844 17.703 5.742 1 72 418 SER A O 1
ATOM 3316 N N . GLN A 1 419 ? -48.344 19.812 5.652 1 74.44 419 GLN A N 1
ATOM 3317 C CA . GLN A 1 419 ? -47 20.125 5.168 1 74.44 419 GLN A CA 1
ATOM 3318 C C . GLN A 1 419 ? -46.062 20.484 6.324 1 74.44 419 GLN A C 1
ATOM 3320 O O . GLN A 1 419 ? -44.844 20.547 6.145 1 74.44 419 GLN A O 1
ATOM 3325 N N . ARG A 1 420 ? -46.688 20.656 7.422 1 69.69 420 ARG A N 1
ATOM 3326 C CA . ARG A 1 420 ? -45.875 21.141 8.547 1 69.69 420 ARG A CA 1
ATOM 3327 C C . ARG A 1 420 ? -45.469 20 9.453 1 69.69 420 ARG A C 1
ATOM 3329 O O . ARG A 1 420 ? -44.375 20.047 10.039 1 69.69 420 ARG A O 1
ATOM 3336 N N . THR A 1 421 ? -46.312 19.156 9.758 1 66.94 421 THR A N 1
ATOM 3337 C CA . THR A 1 421 ? -46 18.125 10.734 1 66.94 421 THR A CA 1
ATOM 3338 C C . THR A 1 421 ? -46.594 16.781 10.312 1 66.94 421 THR A C 1
ATOM 3340 O O . THR A 1 421 ? -47.625 16.734 9.633 1 66.94 421 THR A O 1
ATOM 3343 N N . THR A 1 422 ? -45.875 15.828 10.555 1 65.69 422 THR A N 1
ATOM 3344 C CA . THR A 1 422 ? -46.375 14.484 10.344 1 65.69 422 THR A CA 1
ATOM 3345 C C . THR A 1 422 ? -47.125 13.984 11.594 1 65.69 422 THR A C 1
ATOM 3347 O O . THR A 1 422 ? -47.844 12.992 11.539 1 65.69 422 THR A O 1
ATOM 3350 N N . SER A 1 423 ? -46.906 14.617 12.688 1 66.12 423 SER A N 1
ATOM 3351 C CA . SER A 1 423 ? -47.531 14.148 13.914 1 66.12 423 SER A CA 1
ATOM 3352 C C . SER A 1 423 ? -48.938 14.727 14.07 1 66.12 423 SER A C 1
ATOM 3354 O O . SER A 1 423 ? -49.156 15.914 13.836 1 66.12 423 SER A O 1
ATOM 3356 N N . GLU A 1 424 ? -49.906 13.906 14.266 1 62.34 424 GLU A N 1
ATOM 3357 C CA . GLU A 1 424 ? -51.312 14.305 14.469 1 62.34 424 GLU A CA 1
ATOM 3358 C C . GLU A 1 424 ? -51.5 14.984 15.82 1 62.34 424 GLU A C 1
ATOM 3360 O O . GLU A 1 424 ? -52.406 15.797 15.992 1 62.34 424 GLU A O 1
ATOM 3365 N N . LYS A 1 425 ? -50.75 14.625 16.781 1 61.31 425 LYS A N 1
ATOM 3366 C CA . LYS A 1 425 ? -51 15.062 18.156 1 61.31 425 LYS A CA 1
ATOM 3367 C C . LYS A 1 425 ? -50.219 16.328 18.484 1 61.31 425 LYS A C 1
ATOM 3369 O O . LYS A 1 425 ? -50.688 17.188 19.25 1 61.31 425 LYS A O 1
ATOM 3374 N N . VAL A 1 426 ? -48.938 16.281 17.875 1 64.19 426 VAL A N 1
ATOM 3375 C CA . VAL A 1 426 ? -48.062 17.359 18.312 1 64.19 426 VAL A CA 1
ATOM 3376 C C . VAL A 1 426 ? -47.75 18.281 17.125 1 64.19 426 VAL A C 1
ATOM 3378 O O . VAL A 1 426 ? -47.812 17.844 15.977 1 64.19 426 VAL A O 1
ATOM 3381 N N . GLY A 1 427 ? -47.875 19.547 17.281 1 70.75 427 GLY A N 1
ATOM 3382 C CA . GLY A 1 427 ? -47.531 20.531 16.25 1 70.75 427 GLY A CA 1
ATOM 3383 C C . GLY A 1 427 ? -46.094 20.359 15.734 1 70.75 427 GLY A C 1
ATOM 3384 O O . GLY A 1 427 ? -45.5 19.312 15.914 1 70.75 427 GLY A O 1
ATOM 3385 N N . ARG A 1 428 ? -45.656 21.25 14.93 1 78.69 428 ARG A N 1
ATOM 3386 C CA . ARG A 1 428 ? -44.312 21.25 14.32 1 78.69 428 ARG A CA 1
ATOM 3387 C C . ARG A 1 428 ? -43.25 21.469 15.375 1 78.69 428 ARG A C 1
ATOM 3389 O O . ARG A 1 428 ? -43.375 22.328 16.25 1 78.69 428 ARG A O 1
ATOM 3396 N N . THR A 1 429 ? -42.375 20.562 15.414 1 83 429 THR A N 1
ATOM 3397 C CA . THR A 1 429 ? -41.219 20.688 16.297 1 83 429 THR A CA 1
ATOM 3398 C C . THR A 1 429 ? -39.969 21.016 15.492 1 83 429 THR A C 1
ATOM 3400 O O . THR A 1 429 ? -39.688 20.391 14.469 1 83 429 THR A O 1
ATOM 3403 N N . ILE A 1 430 ? -39.344 22.094 15.898 1 84.56 430 ILE A N 1
ATOM 3404 C CA . ILE A 1 430 ? -38.062 22.484 15.273 1 84.56 430 ILE A CA 1
ATOM 3405 C C . ILE A 1 430 ? -36.969 22.438 16.312 1 84.56 430 ILE A C 1
ATOM 3407 O O . ILE A 1 430 ? -37.125 22.906 17.438 1 84.56 430 ILE A O 1
ATOM 3411 N N . LYS A 1 431 ? -35.969 21.797 15.984 1 84.69 431 LYS A N 1
ATOM 3412 C CA . LYS A 1 431 ? -34.781 21.719 16.859 1 84.69 431 LYS A CA 1
ATOM 3413 C C . LYS A 1 431 ? -33.656 22.625 16.344 1 84.69 431 LYS A C 1
ATOM 3415 O O . LYS A 1 431 ? -33.375 22.656 15.148 1 84.69 431 LYS A O 1
ATOM 3420 N N . ARG A 1 432 ? -33.219 23.438 17.25 1 86 432 ARG A N 1
ATOM 3421 C CA . ARG A 1 432 ? -32.156 24.359 16.922 1 86 432 ARG A CA 1
ATOM 3422 C C . ARG A 1 432 ? -30.922 24.125 17.797 1 86 432 ARG A C 1
ATOM 3424 O O . ARG A 1 432 ? -31.047 23.984 19.016 1 86 432 ARG A O 1
ATOM 3431 N N . HIS A 1 433 ? -29.844 24.062 17.172 1 87.62 433 HIS A N 1
ATOM 3432 C CA . HIS A 1 433 ? -28.609 23.875 17.922 1 87.62 433 HIS A CA 1
ATOM 3433 C C . HIS A 1 433 ? -28.344 25.062 18.844 1 87.62 433 HIS A C 1
ATOM 3435 O O . HIS A 1 433 ? -28.578 26.219 18.469 1 87.62 433 HIS A O 1
ATOM 3441 N N . VAL A 1 434 ? -27.828 24.844 20 1 86.31 434 VAL A N 1
ATOM 3442 C CA . VAL A 1 434 ? -27.531 25.859 21 1 86.31 434 VAL A CA 1
ATOM 3443 C C . VAL A 1 434 ? -26.578 26.891 20.406 1 86.31 434 VAL A C 1
ATOM 3445 O O . VAL A 1 434 ? -26.719 28.094 20.672 1 86.31 434 VAL A O 1
ATOM 3448 N N . ASP A 1 435 ? -25.688 26.422 19.625 1 89.12 435 ASP A N 1
ATOM 3449 C CA . ASP A 1 435 ? -24.703 27.312 19 1 89.12 435 ASP A CA 1
ATOM 3450 C C . ASP A 1 435 ? -25.062 27.578 17.547 1 89.12 435 ASP A C 1
ATOM 3452 O O . ASP A 1 435 ? -24.188 27.672 16.688 1 89.12 435 ASP A O 1
ATOM 3456 N N . ALA A 1 436 ? -26.266 27.703 17.266 1 87.56 436 ALA A N 1
ATOM 3457 C CA . ALA A 1 436 ? -26.734 27.875 15.898 1 87.56 436 ALA A CA 1
ATOM 3458 C C . ALA A 1 436 ? -26.156 29.141 15.273 1 87.56 436 ALA A C 1
ATOM 3460 O O . ALA A 1 436 ? -25.875 29.172 14.078 1 87.56 436 ALA A O 1
ATOM 3461 N N . ARG A 1 437 ? -26.016 30.172 16.062 1 87.38 437 ARG A N 1
ATOM 3462 C CA . ARG A 1 437 ? -25.484 31.438 15.562 1 87.38 437 ARG A CA 1
ATOM 3463 C C . ARG A 1 437 ? -24.062 31.266 15.016 1 87.38 437 ARG A C 1
ATOM 3465 O O . ARG A 1 437 ? -23.719 31.859 14 1 87.38 437 ARG A O 1
ATOM 3472 N N . VAL A 1 438 ? -23.359 30.484 15.742 1 92.38 438 VAL A N 1
ATOM 3473 C CA . VAL A 1 438 ? -21.984 30.25 15.32 1 92.38 438 VAL A CA 1
ATOM 3474 C C . VAL A 1 438 ? -21.969 29.5 13.984 1 92.38 438 VAL A C 1
ATOM 3476 O O . VAL A 1 438 ? -21.203 29.828 13.086 1 92.38 438 VAL A O 1
ATOM 3479 N N . PHE A 1 439 ? -22.812 28.531 13.836 1 91.81 439 PHE A N 1
ATOM 3480 C CA . PHE A 1 439 ? -22.906 27.766 12.602 1 91.81 439 PHE A CA 1
ATOM 3481 C C . PHE A 1 439 ? -23.328 28.656 11.445 1 91.81 439 PHE A C 1
ATOM 3483 O O . PHE A 1 439 ? -22.812 28.531 10.336 1 91.81 439 PHE A O 1
ATOM 3490 N N . GLU A 1 440 ? -24.297 29.5 11.719 1 88.88 440 GLU A N 1
ATOM 3491 C CA . GLU A 1 440 ? -24.766 30.422 10.688 1 88.88 440 GLU A CA 1
ATOM 3492 C C . GLU A 1 440 ? -23.641 31.359 10.242 1 88.88 440 GLU A C 1
ATOM 3494 O O . GLU A 1 440 ? -23.516 31.672 9.055 1 88.88 440 GLU A O 1
ATOM 3499 N N . TYR A 1 441 ? -22.938 31.797 11.242 1 92.62 441 TYR A N 1
ATOM 3500 C CA . TYR A 1 441 ? -21.812 32.656 10.922 1 92.62 441 TYR A CA 1
ATOM 3501 C C . TYR A 1 441 ? -20.812 31.953 10.016 1 92.62 441 TYR A C 1
ATOM 3503 O O . TYR A 1 441 ? -20.359 32.5 9.016 1 92.62 441 TYR A O 1
ATOM 3511 N N . VAL A 1 442 ? -20.453 30.766 10.359 1 94.44 442 VAL A N 1
ATOM 3512 C CA . VAL A 1 442 ? -19.484 29.984 9.578 1 94.44 442 VAL A CA 1
ATOM 3513 C C . VAL A 1 442 ? -20.047 29.719 8.188 1 94.44 442 VAL A C 1
ATOM 3515 O O . VAL A 1 442 ? -19.312 29.719 7.199 1 94.44 442 VAL A O 1
ATOM 3518 N N . ASP A 1 443 ? -21.297 29.469 8.109 1 92.06 443 ASP A N 1
ATOM 3519 C CA . ASP A 1 443 ? -21.938 29.25 6.812 1 92.06 443 ASP A CA 1
ATOM 3520 C C . ASP A 1 443 ? -21.75 30.484 5.91 1 92.06 443 ASP A C 1
ATOM 3522 O O . ASP A 1 443 ? -21.531 30.344 4.707 1 92.06 443 ASP A O 1
ATOM 3526 N N . ARG A 1 444 ? -21.875 31.625 6.473 1 92.12 444 ARG A N 1
ATOM 3527 C CA . ARG A 1 444 ? -21.656 32.844 5.719 1 92.12 444 ARG A CA 1
ATOM 3528 C C . ARG A 1 444 ? -20.203 32.969 5.262 1 92.12 444 ARG A C 1
ATOM 3530 O O . ARG A 1 444 ? -19.922 33.406 4.145 1 92.12 444 ARG A O 1
ATOM 3537 N N . LEU A 1 445 ? -19.359 32.594 6.113 1 93.94 445 LEU A N 1
ATOM 3538 C CA . LEU A 1 445 ? -17.938 32.656 5.781 1 93.94 445 LEU A CA 1
ATOM 3539 C C . LEU A 1 445 ? -17.625 31.703 4.625 1 93.94 445 LEU A C 1
ATOM 3541 O O . LEU A 1 445 ? -16.797 32.031 3.766 1 93.94 445 LEU A O 1
ATOM 3545 N N . LEU A 1 446 ? -18.234 30.516 4.609 1 94.06 446 LEU A N 1
ATOM 3546 C CA . LEU A 1 446 ? -17.969 29.469 3.617 1 94.06 446 LEU A CA 1
ATOM 3547 C C . LEU A 1 446 ? -18.469 29.891 2.242 1 94.06 446 LEU A C 1
ATOM 3549 O O . LEU A 1 446 ? -18.094 29.297 1.229 1 94.06 446 LEU A O 1
ATOM 3553 N N . LYS A 1 447 ? -19.25 30.891 2.188 1 91.81 447 LYS A N 1
ATOM 3554 C CA . LYS A 1 447 ? -19.781 31.375 0.914 1 91.81 447 LYS A CA 1
ATOM 3555 C C . LYS A 1 447 ? -18.844 32.406 0.298 1 91.81 447 LYS A C 1
ATOM 3557 O O . LYS A 1 447 ? -18.969 32.75 -0.88 1 91.81 447 LYS A O 1
ATOM 3562 N N . ARG A 1 448 ? -17.953 32.844 1.005 1 91.81 448 ARG A N 1
ATOM 3563 C CA . ARG A 1 448 ? -16.984 33.812 0.513 1 91.81 448 ARG A CA 1
ATOM 3564 C C . ARG A 1 448 ? -16.016 33.156 -0.475 1 91.81 448 ARG A C 1
ATOM 3566 O O . ARG A 1 448 ? -15.812 31.953 -0.456 1 91.81 448 ARG A O 1
ATOM 3573 N N . PRO A 1 449 ? -15.445 33.938 -1.353 1 90.81 449 PRO A N 1
ATOM 3574 C CA . PRO A 1 449 ? -14.508 33.406 -2.342 1 90.81 449 PRO A CA 1
ATOM 3575 C C . PRO A 1 449 ? -13.25 32.812 -1.703 1 90.81 449 PRO A C 1
ATOM 3577 O O . PRO A 1 449 ? -12.695 31.859 -2.227 1 90.81 449 PRO A O 1
ATOM 3580 N N . GLU A 1 450 ? -12.914 33.375 -0.646 1 90.62 450 GLU A N 1
ATOM 3581 C CA . GLU A 1 450 ? -11.75 32.875 0.061 1 90.62 450 GLU A CA 1
ATOM 3582 C C . GLU A 1 450 ? -11.969 31.406 0.47 1 90.62 450 GLU A C 1
ATOM 3584 O O . GLU A 1 450 ? -11.016 30.625 0.544 1 90.62 450 GLU A O 1
ATOM 3589 N N . ALA A 1 451 ? -13.133 31.094 0.732 1 91.19 451 ALA A N 1
ATOM 3590 C CA . ALA A 1 451 ? -13.477 29.75 1.168 1 91.19 451 ALA A CA 1
ATOM 3591 C C . ALA A 1 451 ? -13.297 28.734 0.031 1 91.19 451 ALA A C 1
ATOM 3593 O O . ALA A 1 451 ? -12.945 27.578 0.266 1 91.19 451 ALA A O 1
ATOM 3594 N N . ARG A 1 452 ? -13.508 29.188 -1.109 1 90.12 452 ARG A N 1
ATOM 3595 C CA . ARG A 1 452 ? -13.328 28.328 -2.273 1 90.12 452 ARG A CA 1
ATOM 3596 C C . ARG A 1 452 ? -11.852 27.984 -2.477 1 90.12 452 ARG A C 1
ATOM 3598 O O . ARG A 1 452 ? -11.508 26.844 -2.785 1 90.12 452 ARG A O 1
ATOM 3605 N N . GLU A 1 453 ? -11.156 28.938 -2.346 1 90 453 GLU A N 1
ATOM 3606 C CA . GLU A 1 453 ? -9.719 28.719 -2.447 1 90 453 GLU A CA 1
ATOM 3607 C C . GLU A 1 453 ? -9.227 27.781 -1.356 1 90 453 GLU A C 1
ATOM 3609 O O . GLU A 1 453 ? -8.414 26.891 -1.616 1 90 453 GLU A O 1
ATOM 3614 N N . ALA A 1 454 ? -9.703 28 -0.188 1 90.81 454 ALA A N 1
ATOM 3615 C CA . ALA A 1 454 ? -9.336 27.141 0.94 1 90.81 454 ALA A CA 1
ATOM 3616 C C . ALA A 1 454 ? -9.719 25.688 0.681 1 90.81 454 ALA A C 1
ATOM 3618 O O . ALA A 1 454 ? -8.992 24.766 1.066 1 90.81 454 ALA A O 1
ATOM 3619 N N . ALA A 1 455 ? -10.812 25.562 0.045 1 88.88 455 ALA A N 1
ATOM 3620 C CA . ALA A 1 455 ? -11.281 24.219 -0.278 1 88.88 455 ALA A CA 1
ATOM 3621 C C . ALA A 1 455 ? -10.336 23.531 -1.257 1 88.88 455 ALA A C 1
ATOM 3623 O O . ALA A 1 455 ? -10.078 22.328 -1.143 1 88.88 455 ALA A O 1
ATOM 3624 N N . ILE A 1 456 ? -9.852 24.281 -2.125 1 88.88 456 ILE A N 1
ATOM 3625 C CA . ILE A 1 456 ? -8.906 23.75 -3.096 1 88.88 456 ILE A CA 1
ATOM 3626 C C . ILE A 1 456 ? -7.617 23.344 -2.389 1 88.88 456 ILE A C 1
ATOM 3628 O O . ILE A 1 456 ? -7.082 22.25 -2.633 1 88.88 456 ILE A O 1
ATOM 3632 N N . TRP A 1 457 ? -7.207 24.141 -1.521 1 88.19 457 TRP A N 1
ATOM 3633 C CA . TRP A 1 457 ? -5.98 23.844 -0.789 1 88.19 457 TRP A CA 1
ATOM 3634 C C . TRP A 1 457 ? -6.141 22.578 0.059 1 88.19 457 TRP A C 1
ATOM 3636 O O . TRP A 1 457 ? -5.211 21.781 0.172 1 88.19 457 TRP A O 1
ATOM 3646 N N . ARG A 1 458 ? -7.203 22.484 0.611 1 86.81 458 ARG A N 1
ATOM 3647 C CA . ARG A 1 458 ? -7.469 21.297 1.429 1 86.81 458 ARG A CA 1
ATOM 3648 C C . ARG A 1 458 ? -7.395 20.031 0.593 1 86.81 458 ARG A C 1
ATOM 3650 O O . ARG A 1 458 ? -6.875 19 1.051 1 86.81 458 ARG A O 1
ATOM 3657 N N . ARG A 1 459 ? -7.879 20.125 -0.556 1 85.31 459 ARG A N 1
ATOM 3658 C CA . ARG A 1 459 ? -7.926 18.969 -1.435 1 85.31 459 ARG A CA 1
ATOM 3659 C C . ARG A 1 459 ? -6.547 18.672 -2.018 1 85.31 459 ARG A C 1
ATOM 3661 O O . ARG A 1 459 ? -6.18 17.5 -2.186 1 85.31 459 ARG A O 1
ATOM 3668 N N . THR A 1 460 ? -5.797 19.594 -2.215 1 85.62 460 THR A N 1
ATOM 3669 C CA . THR A 1 460 ? -4.535 19.406 -2.92 1 85.62 460 THR A CA 1
ATOM 3670 C C . THR A 1 460 ? -3.383 19.25 -1.932 1 85.62 460 THR A C 1
ATOM 3672 O O . THR A 1 460 ? -2.383 18.594 -2.23 1 85.62 460 THR A O 1
ATOM 3675 N N . GLY A 1 461 ? -3.52 19.797 -0.82 1 91.5 461 GLY A N 1
ATOM 3676 C CA . GLY A 1 461 ? -2.418 19.797 0.13 1 91.5 461 GLY A CA 1
ATOM 3677 C C . GLY A 1 461 ? -2.311 18.5 0.912 1 91.5 461 GLY A C 1
ATOM 3678 O O . GLY A 1 461 ? -1.55 17.609 0.539 1 91.5 461 GLY A O 1
ATOM 3679 N N . PRO A 1 462 ? -3.174 18.344 1.919 1 92.56 462 PRO A N 1
ATOM 3680 C CA . PRO A 1 462 ? -3.076 17.156 2.777 1 92.56 462 PRO A CA 1
ATOM 3681 C C . PRO A 1 462 ? -3.223 15.852 2.002 1 92.56 462 PRO A C 1
ATOM 3683 O O . PRO A 1 462 ? -2.539 14.867 2.305 1 92.56 462 PRO A O 1
ATOM 3686 N N . GLU A 1 463 ? -4.047 15.797 1.021 1 87.5 463 GLU A N 1
ATOM 3687 C CA . GLU A 1 463 ? -4.238 14.578 0.244 1 87.5 463 GLU A CA 1
ATOM 3688 C C . GLU A 1 463 ? -2.947 14.164 -0.459 1 87.5 463 GLU A C 1
ATOM 3690 O O . GLU A 1 463 ? -2.596 12.984 -0.477 1 87.5 463 GLU A O 1
ATOM 3695 N N . THR A 1 464 ? -2.26 15.109 -0.993 1 90.81 464 THR A N 1
ATOM 3696 C CA . THR A 1 464 ? -0.993 14.844 -1.665 1 90.81 464 THR A CA 1
ATOM 3697 C C . THR A 1 464 ? 0.063 14.383 -0.664 1 90.81 464 THR A C 1
ATOM 3699 O O . THR A 1 464 ? 0.804 13.43 -0.929 1 90.81 464 THR A O 1
ATOM 3702 N N . VAL A 1 465 ? 0.069 15.07 0.416 1 95.31 465 VAL A N 1
ATOM 3703 C CA . VAL A 1 465 ? 1.044 14.75 1.453 1 95.31 465 VAL A CA 1
ATOM 3704 C C . VAL A 1 465 ? 0.822 13.32 1.947 1 95.31 465 VAL A C 1
ATOM 3706 O O . VAL A 1 465 ? 1.775 12.555 2.086 1 95.31 465 VAL A O 1
ATOM 3709 N N . PHE A 1 466 ? -0.406 12.961 2.168 1 94.62 466 PHE A N 1
ATOM 3710 C CA . PHE A 1 466 ? -0.719 11.625 2.643 1 94.62 466 PHE A CA 1
ATOM 3711 C C . PHE A 1 466 ? -0.422 10.586 1.567 1 94.62 466 PHE A C 1
ATOM 3713 O O . PHE A 1 466 ? 0.104 9.508 1.863 1 94.62 466 PHE A O 1
ATOM 3720 N N . GLY A 1 467 ? -0.789 10.922 0.32 1 89.94 467 GLY A N 1
ATOM 3721 C CA . GLY A 1 467 ? -0.48 10.023 -0.78 1 89.94 467 GLY A CA 1
ATOM 3722 C C . GLY A 1 467 ? 1.001 9.719 -0.902 1 89.94 467 GLY A C 1
ATOM 3723 O O . GLY A 1 467 ? 1.39 8.555 -1.042 1 89.94 467 GLY A O 1
ATOM 3724 N N . GLU A 1 468 ? 1.787 10.672 -0.778 1 92.62 468 GLU A N 1
ATOM 3725 C CA . GLU A 1 468 ? 3.236 10.523 -0.853 1 92.62 468 GLU A CA 1
ATOM 3726 C C . GLU A 1 468 ? 3.766 9.695 0.315 1 92.62 468 GLU A C 1
ATOM 3728 O O . GLU A 1 468 ? 4.629 8.828 0.132 1 92.62 468 GLU A O 1
ATOM 3733 N N . ALA A 1 469 ? 3.273 10.039 1.458 1 94.94 469 ALA A N 1
ATOM 3734 C CA . ALA A 1 469 ? 3.73 9.352 2.66 1 94.94 469 ALA A CA 1
ATOM 3735 C C . ALA A 1 469 ? 3.473 7.852 2.562 1 94.94 469 ALA A C 1
ATOM 3737 O O . ALA A 1 469 ? 4.332 7.043 2.918 1 94.94 469 ALA A O 1
ATOM 3738 N N . LYS A 1 470 ? 2.342 7.496 2.055 1 88.44 470 LYS A N 1
ATOM 3739 C CA . LYS A 1 470 ? 1.938 6.094 1.986 1 88.44 470 LYS A CA 1
ATOM 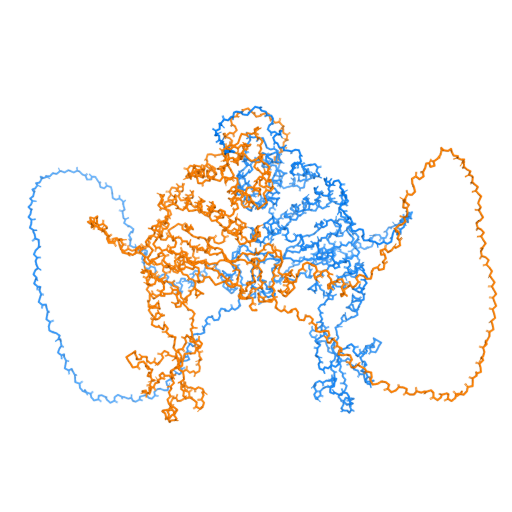3740 C C . LYS A 1 470 ? 2.631 5.379 0.829 1 88.44 470 LYS A C 1
ATOM 3742 O O . LYS A 1 470 ? 3.033 4.223 0.959 1 88.44 470 LYS A O 1
ATOM 3747 N N . GLU A 1 471 ? 2.826 6.027 -0.235 1 83.06 471 GLU A N 1
ATOM 3748 C CA . GLU A 1 471 ? 3.342 5.387 -1.441 1 83.06 471 GLU A CA 1
ATOM 3749 C C . GLU A 1 471 ? 4.867 5.309 -1.415 1 83.06 471 GLU A C 1
ATOM 3751 O O . GLU A 1 471 ? 5.449 4.309 -1.837 1 83.06 471 GLU A O 1
ATOM 3756 N N . TYR A 1 472 ? 5.484 6.379 -0.886 1 85.75 472 TYR A N 1
ATOM 3757 C CA . TYR A 1 472 ? 6.922 6.465 -1.124 1 85.75 472 TYR A CA 1
ATOM 3758 C C . TYR A 1 472 ? 7.699 6.383 0.186 1 85.75 472 TYR A C 1
ATOM 3760 O O . TYR A 1 472 ? 8.914 6.164 0.184 1 85.75 472 TYR A O 1
ATOM 3768 N N . HIS A 1 473 ? 7.012 6.59 1.261 1 90.44 473 HIS A N 1
ATOM 3769 C CA . HIS A 1 473 ? 7.773 6.711 2.498 1 90.44 473 HIS A CA 1
ATOM 3770 C C . HIS A 1 473 ? 7.363 5.645 3.506 1 90.44 473 HIS A C 1
ATOM 3772 O O . HIS A 1 473 ? 7.715 5.73 4.688 1 90.44 473 HIS A O 1
ATOM 3778 N N . GLY A 1 474 ? 6.551 4.727 3.125 1 83.25 474 GLY A N 1
ATOM 3779 C CA . GLY A 1 474 ? 6.266 3.545 3.926 1 83.25 474 GLY A CA 1
ATOM 3780 C C . GLY A 1 474 ? 5.297 3.814 5.062 1 83.25 474 GLY A C 1
ATOM 3781 O O . GLY A 1 474 ? 5.363 3.166 6.109 1 83.25 474 GLY A O 1
ATOM 3782 N N . LEU A 1 475 ? 4.426 4.762 4.953 1 89.94 475 LEU A N 1
ATOM 3783 C CA . LEU A 1 475 ? 3.574 5.141 6.074 1 89.94 475 LEU A CA 1
ATOM 3784 C C . LEU A 1 475 ? 2.23 4.418 6.004 1 89.94 475 LEU A C 1
ATOM 3786 O O . LEU A 1 475 ? 1.291 4.781 6.719 1 89.94 475 LEU A O 1
ATOM 3790 N N . ARG A 1 476 ? 2.047 3.463 5.203 1 85.25 476 ARG A N 1
ATOM 3791 C CA . ARG A 1 476 ? 0.796 2.713 5.145 1 85.25 476 ARG A CA 1
ATOM 3792 C C . ARG A 1 476 ? 0.589 1.893 6.41 1 85.25 476 ARG A C 1
ATOM 3794 O O . ARG A 1 476 ? -0.539 1.748 6.887 1 85.25 476 ARG A O 1
ATOM 3801 N N . ARG A 1 477 ? 1.669 1.389 6.871 1 87.06 477 ARG A N 1
ATOM 3802 C CA . ARG A 1 477 ? 1.647 0.58 8.086 1 87.06 477 ARG A CA 1
ATOM 3803 C C . ARG A 1 477 ? 2.621 1.125 9.125 1 87.06 477 ARG A C 1
ATOM 3805 O O . ARG A 1 477 ? 3.695 1.621 8.773 1 87.06 477 ARG A O 1
ATOM 3812 N N . ALA A 1 478 ? 2.143 0.982 10.359 1 91.38 478 ALA A N 1
ATOM 3813 C CA . ALA A 1 478 ? 3.049 1.341 11.445 1 91.38 478 ALA A CA 1
ATOM 3814 C C . ALA A 1 478 ? 4.219 0.365 11.531 1 91.38 478 ALA A C 1
ATOM 3816 O O . ALA A 1 478 ? 4.023 -0.853 11.508 1 91.38 478 ALA A O 1
ATOM 3817 N N . LYS A 1 479 ? 5.367 0.901 11.57 1 87.56 479 LYS A N 1
ATOM 3818 C CA . LYS A 1 479 ? 6.57 0.088 11.711 1 87.56 479 LYS A CA 1
ATOM 3819 C C . LYS A 1 479 ? 6.773 -0.337 13.164 1 87.56 479 LYS A C 1
ATOM 3821 O O . LYS A 1 479 ? 7.34 -1.398 13.438 1 87.56 479 LYS A O 1
ATOM 3826 N N . PHE A 1 480 ? 6.309 0.522 13.992 1 88.69 480 PHE A N 1
ATOM 3827 C CA . PHE A 1 480 ? 6.543 0.313 15.414 1 88.69 480 PHE A CA 1
ATOM 3828 C C . PHE A 1 480 ? 5.223 0.166 16.156 1 88.69 480 PHE A C 1
ATOM 3830 O O . PHE A 1 480 ? 4.152 0.429 15.609 1 88.69 480 PHE A O 1
ATOM 3837 N N . ARG A 1 481 ? 5.406 -0.321 17.359 1 88.62 481 ARG A N 1
ATOM 3838 C CA . ARG A 1 481 ? 4.242 -0.457 18.234 1 88.62 481 ARG A CA 1
ATOM 3839 C C . ARG A 1 481 ? 4.238 0.624 19.312 1 88.62 481 ARG A C 1
ATOM 3841 O O . ARG A 1 481 ? 5.293 1.003 19.828 1 88.62 481 ARG A O 1
ATOM 3848 N N . GLY A 1 482 ? 3.023 1.095 19.578 1 90.44 482 GLY A N 1
ATOM 3849 C CA . GLY A 1 482 ? 2.891 2.141 20.578 1 90.44 482 GLY A CA 1
ATOM 3850 C C . GLY A 1 482 ? 2.74 3.525 19.984 1 90.44 482 GLY A C 1
ATOM 3851 O O . GLY A 1 482 ? 3.346 3.83 18.953 1 90.44 482 GLY A O 1
ATOM 3852 N N . LEU A 1 483 ? 2.07 4.285 20.672 1 91.94 483 LEU A N 1
ATOM 3853 C CA . LEU A 1 483 ? 1.729 5.617 20.188 1 91.94 483 LEU A CA 1
ATOM 3854 C C . LEU A 1 483 ? 2.979 6.477 20.016 1 91.94 483 LEU A C 1
ATOM 3856 O O . LEU A 1 483 ? 3.137 7.168 19.016 1 91.94 483 LEU A O 1
ATOM 3860 N N . GLU A 1 484 ? 3.844 6.422 20.969 1 91.06 484 GLU A N 1
ATOM 3861 C CA . GLU A 1 484 ? 5.051 7.246 20.953 1 91.06 484 GLU A CA 1
ATOM 3862 C C . GLU A 1 484 ? 5.949 6.895 19.781 1 91.06 484 GLU A C 1
ATOM 3864 O O . GLU A 1 484 ? 6.445 7.785 19.078 1 91.06 484 GLU A O 1
ATOM 3869 N N . HIS A 1 485 ? 6.098 5.656 19.562 1 91.38 485 HIS A N 1
ATOM 3870 C CA . HIS A 1 485 ? 6.98 5.211 18.484 1 91.38 485 HIS A CA 1
ATOM 3871 C C . HIS A 1 485 ? 6.359 5.473 17.125 1 91.38 485 HIS A C 1
ATOM 3873 O O . HIS A 1 485 ? 7.074 5.754 16.156 1 91.38 485 HIS A O 1
ATOM 3879 N N . VAL A 1 486 ? 5.055 5.344 17.031 1 93.56 486 VAL A N 1
ATOM 3880 C CA . VAL A 1 486 ? 4.379 5.648 15.781 1 93.56 486 VAL A CA 1
ATOM 3881 C C . VAL A 1 486 ? 4.48 7.145 15.492 1 93.56 486 VAL A C 1
ATOM 3883 O O . VAL A 1 486 ? 4.617 7.551 14.328 1 93.56 486 VAL A O 1
ATOM 3886 N N . LYS A 1 487 ? 4.406 7.934 16.562 1 95.25 487 LYS A N 1
ATOM 3887 C CA . LYS A 1 487 ? 4.582 9.375 16.391 1 95.25 487 LYS A CA 1
ATOM 3888 C C . LYS A 1 487 ? 5.965 9.703 15.836 1 95.25 487 LYS A C 1
ATOM 3890 O O . LYS A 1 487 ? 6.102 10.562 14.969 1 95.25 487 LYS A O 1
ATOM 3895 N N . GLU A 1 488 ? 6.953 9.016 16.328 1 94.38 488 GLU A N 1
ATOM 3896 C CA . GLU A 1 488 ? 8.305 9.211 15.82 1 94.38 488 GLU A CA 1
ATOM 3897 C C . GLU A 1 488 ? 8.391 8.891 14.336 1 94.38 488 GLU A C 1
ATOM 3899 O O . GLU A 1 488 ? 9.016 9.625 13.57 1 94.38 488 GLU A O 1
ATOM 3904 N N . GLN A 1 489 ? 7.77 7.805 13.953 1 94.75 489 GLN A N 1
ATOM 3905 C CA . GLN A 1 489 ? 7.727 7.414 12.547 1 94.75 489 GLN A CA 1
ATOM 3906 C C . GLN A 1 489 ? 7.074 8.5 11.695 1 94.75 489 GLN A C 1
ATOM 3908 O O . GLN A 1 489 ? 7.578 8.844 10.625 1 94.75 489 GLN A O 1
ATOM 3913 N N . CYS A 1 490 ? 5.977 9.031 12.188 1 97.44 490 CYS A N 1
ATOM 3914 C CA . CYS A 1 490 ? 5.238 10.055 11.453 1 97.44 490 CYS A CA 1
ATOM 3915 C C . CYS A 1 490 ? 6.039 11.344 11.352 1 97.44 490 CYS A C 1
ATOM 3917 O O . CYS A 1 490 ? 6.07 11.984 10.297 1 97.44 490 CYS A O 1
ATOM 3919 N N . LEU A 1 491 ? 6.68 11.711 12.391 1 97.62 491 LEU A N 1
ATOM 3920 C CA . LEU A 1 491 ? 7.492 12.922 12.414 1 97.62 491 LEU A CA 1
ATOM 3921 C C . LEU A 1 491 ? 8.648 12.812 11.422 1 97.62 491 LEU A C 1
ATOM 3923 O O . LEU A 1 491 ? 8.922 13.758 10.68 1 97.62 491 LEU A O 1
ATOM 3927 N N . LEU A 1 492 ? 9.273 11.695 11.406 1 96.88 492 LEU A N 1
ATOM 3928 C CA . LEU A 1 492 ? 10.398 11.5 10.492 1 96.88 492 LEU A CA 1
ATOM 3929 C C . LEU A 1 492 ? 9.93 11.469 9.047 1 96.88 492 LEU A C 1
ATOM 3931 O O . LEU A 1 492 ? 10.625 11.969 8.156 1 96.88 492 LEU A O 1
ATOM 3935 N N . THR A 1 493 ? 8.789 10.844 8.836 1 97.75 493 THR A N 1
ATOM 3936 C CA . THR A 1 493 ? 8.219 10.844 7.492 1 97.75 493 THR A CA 1
ATOM 3937 C C . THR A 1 493 ? 7.93 12.273 7.027 1 97.75 493 THR A C 1
ATOM 3939 O O . THR A 1 493 ? 8.281 12.648 5.906 1 97.75 493 THR A O 1
ATOM 3942 N N . ALA A 1 494 ? 7.297 13.039 7.895 1 98.38 494 ALA A N 1
ATOM 3943 C CA . ALA A 1 494 ? 6.988 14.43 7.574 1 98.38 494 ALA A CA 1
ATOM 3944 C C . ALA A 1 494 ? 8.258 15.234 7.336 1 98.38 494 ALA A C 1
ATOM 3946 O O . ALA A 1 494 ? 8.312 16.078 6.441 1 98.38 494 ALA A O 1
ATOM 3947 N N . THR A 1 495 ? 9.266 14.977 8.133 1 98.31 495 THR A N 1
ATOM 3948 C CA . THR A 1 495 ? 10.555 15.633 7.965 1 98.31 495 THR A CA 1
ATOM 3949 C C . THR A 1 495 ? 11.148 15.328 6.59 1 98.31 495 THR A C 1
ATOM 3951 O O . THR A 1 495 ? 11.609 16.234 5.895 1 98.31 495 THR A O 1
ATOM 3954 N N . ALA A 1 496 ? 11.094 14.078 6.277 1 98.06 496 ALA A N 1
ATOM 3955 C CA . ALA A 1 496 ? 11.609 13.664 4.973 1 98.06 496 ALA A CA 1
ATOM 3956 C C . ALA A 1 496 ? 10.844 14.352 3.842 1 98.06 496 ALA A C 1
ATOM 3958 O O . ALA A 1 496 ? 11.445 14.82 2.875 1 98.06 496 ALA A O 1
ATOM 3959 N N . GLN A 1 497 ? 9.594 14.422 3.941 1 98 497 GLN A N 1
ATOM 3960 C CA . GLN A 1 497 ? 8.773 15.062 2.92 1 98 497 GLN A CA 1
ATOM 3961 C C . GLN A 1 497 ? 9.094 16.547 2.805 1 98 497 GLN A C 1
ATOM 3963 O O . GLN A 1 497 ? 9.203 17.078 1.699 1 98 497 GLN A O 1
ATOM 3968 N N . ASN A 1 498 ? 9.18 17.266 3.957 1 98.38 498 ASN A N 1
ATOM 3969 C CA . ASN A 1 498 ? 9.508 18.672 3.949 1 98.38 498 ASN A CA 1
ATOM 3970 C C . ASN A 1 498 ? 10.859 18.938 3.291 1 98.38 498 ASN A C 1
ATOM 3972 O O . ASN A 1 498 ? 11.016 19.891 2.525 1 98.38 498 ASN A O 1
ATOM 3976 N N . ILE A 1 499 ? 11.828 18.078 3.582 1 98.12 499 ILE A N 1
ATOM 3977 C CA . ILE A 1 499 ? 13.156 18.234 3.006 1 98.12 499 ILE A CA 1
ATOM 3978 C C . ILE A 1 499 ? 13.086 18.047 1.49 1 98.12 499 ILE A C 1
ATOM 3980 O O . ILE A 1 499 ? 13.695 18.812 0.739 1 98.12 499 ILE A O 1
ATOM 3984 N N . LYS A 1 500 ? 12.398 17.062 1.058 1 97.06 500 LYS A N 1
ATOM 3985 C CA . LYS A 1 500 ? 12.25 16.844 -0.376 1 97.06 500 LYS A CA 1
ATOM 3986 C C . LYS A 1 500 ? 11.609 18.047 -1.062 1 97.06 500 LYS A C 1
ATOM 3988 O O . LYS A 1 500 ? 12.039 18.453 -2.145 1 97.06 500 LYS A O 1
ATOM 3993 N N . ARG A 1 501 ? 10.648 18.594 -0.424 1 96.31 501 ARG A N 1
ATOM 3994 C CA . ARG A 1 501 ? 9.992 19.766 -0.985 1 96.31 501 ARG A CA 1
ATOM 3995 C C . ARG A 1 501 ? 10.922 20.969 -0.982 1 96.31 501 ARG A C 1
ATOM 3997 O O . ARG A 1 501 ? 10.898 21.781 -1.913 1 96.31 501 ARG A O 1
ATOM 4004 N N . MET A 1 502 ? 11.641 21.109 0.045 1 96.69 502 MET A N 1
ATOM 4005 C CA . MET A 1 502 ? 12.617 22.188 0.118 1 96.69 502 MET A CA 1
ATOM 4006 C C . MET A 1 502 ? 13.633 22.094 -1.018 1 96.69 502 MET A C 1
ATOM 4008 O O . MET A 1 502 ? 13.938 23.078 -1.68 1 96.69 502 MET A O 1
ATOM 4012 N N . VAL A 1 503 ? 14.117 20.859 -1.262 1 95.94 503 VAL A N 1
ATOM 4013 C CA . VAL A 1 503 ? 15.086 20.625 -2.326 1 95.94 503 VAL A CA 1
ATOM 4014 C C . VAL A 1 503 ? 14.461 20.953 -3.68 1 95.94 503 VAL A C 1
ATOM 4016 O O . VAL A 1 503 ? 15.078 21.625 -4.504 1 95.94 503 VAL A O 1
ATOM 4019 N N . LYS A 1 504 ? 13.297 20.516 -3.865 1 94 504 LYS A N 1
ATOM 4020 C CA . LYS A 1 504 ? 12.609 20.766 -5.133 1 94 504 LYS A CA 1
ATOM 4021 C C . LYS A 1 504 ? 12.391 22.25 -5.359 1 94 504 LYS A C 1
ATOM 4023 O O . LYS A 1 504 ? 12.578 22.75 -6.473 1 94 504 LYS A O 1
ATOM 4028 N N . ALA A 1 505 ? 11.969 22.938 -4.355 1 93.06 505 ALA A N 1
ATOM 4029 C CA . ALA A 1 505 ? 11.656 24.375 -4.453 1 93.06 505 ALA A CA 1
ATOM 4030 C C . ALA A 1 505 ? 12.922 25.188 -4.695 1 93.06 505 ALA A C 1
ATOM 4032 O O . ALA A 1 505 ? 12.906 26.156 -5.453 1 93.06 505 ALA A O 1
ATOM 4033 N N . LEU A 1 506 ? 13.977 24.828 -4.125 1 91.88 506 LEU A N 1
ATOM 4034 C CA . LEU A 1 506 ? 15.188 25.641 -4.176 1 91.88 506 LEU A CA 1
ATOM 4035 C C . LEU A 1 506 ? 16.047 25.281 -5.387 1 91.88 506 LEU A C 1
ATOM 4037 O O . LEU A 1 506 ? 16.859 26.078 -5.836 1 91.88 506 LEU A O 1
ATOM 4041 N N . THR A 1 507 ? 16.031 24.047 -5.852 1 84.44 507 THR A N 1
ATOM 4042 C CA . THR A 1 507 ? 16.812 23.656 -7.016 1 84.44 507 THR A CA 1
ATOM 4043 C C . THR A 1 507 ? 16.094 24.031 -8.305 1 84.44 507 THR A C 1
ATOM 4045 O O . THR A 1 507 ? 16.734 24.188 -9.352 1 84.44 507 THR A O 1
ATOM 4048 N N . ARG A 1 508 ? 14.766 23.828 -8.359 1 65.81 508 ARG A N 1
ATOM 4049 C CA . ARG A 1 508 ? 14.047 24.172 -9.586 1 65.81 508 ARG A CA 1
ATOM 4050 C C . ARG A 1 508 ? 14.094 25.672 -9.852 1 65.81 508 ARG A C 1
ATOM 4052 O O . ARG A 1 508 ? 13.961 26.469 -8.93 1 65.81 508 ARG A O 1
ATOM 4059 N N . ARG A 1 509 ? 14.969 26.156 -10.844 1 54.28 509 ARG A N 1
ATOM 4060 C CA . ARG A 1 509 ? 15.055 27.547 -11.289 1 54.28 509 ARG A CA 1
ATOM 4061 C C . ARG A 1 509 ? 13.688 28.203 -11.289 1 54.28 509 ARG A C 1
ATOM 4063 O O . ARG A 1 509 ? 13.57 29.422 -11.094 1 54.28 509 ARG A O 1
ATOM 4070 N N . LYS A 1 510 ? 12.641 27.672 -12.062 1 47.25 510 LYS A N 1
ATOM 4071 C CA . LYS A 1 510 ? 11.453 28.5 -12.312 1 47.25 510 LYS A CA 1
ATOM 4072 C C . LYS A 1 510 ? 10.469 28.406 -11.156 1 47.25 510 LYS A C 1
ATOM 4074 O O . LYS A 1 510 ? 10.148 27.312 -10.688 1 47.25 510 LYS A O 1
ATOM 4079 N N . PRO A 1 511 ? 10.203 29.438 -10.508 1 43.78 511 PRO A N 1
ATOM 4080 C CA . PRO A 1 511 ? 9.328 29.562 -9.336 1 43.78 511 PRO A CA 1
ATOM 4081 C C . PRO A 1 511 ? 8 28.828 -9.508 1 43.78 511 PRO A C 1
ATOM 4083 O O . PRO A 1 511 ? 7.434 28.828 -10.602 1 43.78 511 PRO A O 1
ATOM 4086 N N . PRO A 1 512 ? 7.77 27.734 -8.844 1 42.06 512 PRO A N 1
ATOM 4087 C CA . PRO A 1 512 ? 6.438 27.156 -9.023 1 42.06 512 PRO A CA 1
ATOM 4088 C C . PRO A 1 512 ? 5.348 28.219 -9.148 1 42.06 512 PRO A C 1
ATOM 4090 O O . PRO A 1 512 ? 5.512 29.344 -8.648 1 42.06 512 PRO A O 1
ATOM 4093 N N . LYS A 1 513 ? 4.516 28.281 -10.125 1 37.5 513 LYS A N 1
ATOM 4094 C CA . LYS A 1 513 ? 3.412 29.25 -10.117 1 37.5 513 LYS A CA 1
ATOM 4095 C C . LYS A 1 513 ? 2.84 29.406 -8.711 1 37.5 513 LYS A C 1
ATOM 4097 O O . LYS A 1 513 ? 2.25 28.484 -8.156 1 37.5 513 LYS A O 1
ATOM 4102 N N . VAL A 1 514 ? 3.545 30.062 -7.863 1 38.25 514 VAL A N 1
ATOM 4103 C CA . VAL A 1 514 ? 3.053 30.484 -6.559 1 38.25 514 VAL A CA 1
ATOM 4104 C C . VAL A 1 514 ? 1.584 30.891 -6.664 1 38.25 514 VAL A C 1
ATOM 4106 O O . VAL A 1 514 ? 1.229 31.766 -7.465 1 38.25 514 VAL A O 1
ATOM 4109 N N . ARG A 1 515 ? 0.725 30.047 -6.566 1 37.66 515 ARG A N 1
ATOM 4110 C CA . ARG A 1 515 ? -0.66 30.484 -6.48 1 37.66 515 ARG A CA 1
ATOM 4111 C C . ARG A 1 515 ? -0.792 31.672 -5.535 1 37.66 515 ARG A C 1
ATOM 4113 O O . ARG A 1 515 ? -0.712 31.516 -4.312 1 37.66 515 ARG A O 1
ATOM 4120 N N . GLU A 1 516 ? -0.279 32.844 -5.777 1 33.88 516 GLU A N 1
ATOM 4121 C CA . GLU A 1 516 ? -0.527 34.062 -5.023 1 33.88 516 GLU A CA 1
ATOM 4122 C C . GLU A 1 516 ? -1.993 34.188 -4.613 1 33.88 516 GLU A C 1
ATOM 4124 O O . GLU A 1 516 ? -2.887 34.094 -5.457 1 33.88 516 GLU A O 1
ATOM 4129 N N . ALA A 1 517 ? -2.424 33.75 -3.41 1 34.97 517 ALA A N 1
ATOM 4130 C CA . ALA A 1 517 ? -3.695 34.281 -2.932 1 34.97 517 ALA A CA 1
ATOM 4131 C C . ALA A 1 517 ? -3.846 35.75 -3.309 1 34.97 517 ALA A C 1
ATOM 4133 O O . ALA A 1 517 ? -2.959 36.562 -3.033 1 34.97 517 ALA A O 1
ATOM 4134 N N . ALA A 1 518 ? -4.371 36.125 -4.359 1 31.31 518 ALA A N 1
ATOM 4135 C CA . ALA A 1 518 ? -4.758 37.5 -4.742 1 31.31 518 ALA A CA 1
ATOM 4136 C C . ALA A 1 518 ? -5.258 38.281 -3.533 1 31.31 518 ALA A C 1
ATOM 4138 O O . ALA A 1 518 ? -6.461 38.344 -3.277 1 31.31 518 ALA A O 1
ATOM 4139 N N . MET A 1 519 ? -4.809 38.156 -2.23 1 31.03 519 MET A N 1
ATOM 4140 C CA . MET A 1 519 ? -5.234 39.281 -1.434 1 31.03 519 MET A CA 1
ATOM 4141 C C . MET A 1 519 ? -4.707 40.594 -2.025 1 31.03 519 MET A C 1
ATOM 4143 O O . MET A 1 519 ? -3.623 40.625 -2.611 1 31.03 519 MET A O 1
ATOM 4147 N N . PRO A 1 520 ? -5.492 41.625 -2.275 1 28.31 520 PRO A N 1
ATOM 4148 C CA . PRO A 1 520 ? -5.012 42.938 -2.705 1 28.31 520 PRO A CA 1
ATOM 4149 C C . PRO A 1 520 ? -3.77 43.406 -1.945 1 28.31 520 PRO A C 1
ATOM 4151 O O . PRO A 1 520 ? -3.576 43 -0.788 1 28.31 520 PRO A O 1
ATOM 4154 N N . ALA A 1 521 ? -2.684 43.719 -2.574 1 27.3 521 ALA A N 1
ATOM 4155 C CA . ALA A 1 521 ? -1.453 44.375 -2.113 1 27.3 521 ALA A CA 1
ATOM 4156 C C . ALA A 1 521 ? -1.757 45.531 -1.196 1 27.3 521 ALA A C 1
ATOM 4158 O O . ALA A 1 521 ? -2.039 46.656 -1.668 1 27.3 521 ALA A O 1
ATOM 4159 N N . ARG A 1 522 ? -2.572 45.531 -0.082 1 26.17 522 ARG A N 1
ATOM 4160 C CA . ARG A 1 522 ? -2.357 46.75 0.721 1 26.17 522 ARG A CA 1
ATOM 4161 C C . ARG A 1 522 ? -0.869 46.969 0.961 1 26.17 522 ARG A C 1
ATOM 4163 O O . ARG A 1 522 ? -0.118 46.031 1.216 1 26.17 522 ARG A O 1
ATOM 4170 N N . THR A 1 523 ? -0.299 48.062 0.418 1 25.27 523 THR A N 1
ATOM 4171 C CA . THR A 1 523 ? 0.97 48.75 0.688 1 25.27 523 THR A CA 1
ATOM 4172 C C . THR A 1 523 ? 1.285 48.719 2.182 1 25.27 523 THR A C 1
ATOM 4174 O O . THR A 1 523 ? 0.529 49.25 2.988 1 25.27 523 THR A O 1
ATOM 4177 N N . LEU A 1 524 ? 1.827 47.719 2.662 1 22.77 524 LEU A N 1
ATOM 4178 C CA . LEU A 1 524 ? 2.383 47.75 4.012 1 22.77 524 LEU A CA 1
ATOM 4179 C C . LEU A 1 524 ? 3.277 48.969 4.188 1 22.77 524 LEU A C 1
ATOM 4181 O O . LEU A 1 524 ? 4.391 49.031 3.662 1 22.77 524 LEU A O 1
ATOM 4185 N N . LYS A 1 525 ? 2.672 50.156 4.043 1 24.09 525 LYS A N 1
ATOM 4186 C CA . LYS A 1 525 ? 3.371 51.25 4.715 1 24.09 525 LYS A CA 1
ATOM 4187 C C . LYS A 1 525 ? 3.781 50.844 6.129 1 24.09 525 LYS A C 1
ATOM 4189 O O . LYS A 1 525 ? 2.994 50.219 6.863 1 24.09 525 LYS A O 1
ATOM 4194 N N . ALA A 1 526 ? 5.074 50.875 6.449 1 24.92 526 ALA A N 1
ATOM 4195 C CA . ALA A 1 526 ? 5.875 50.781 7.668 1 24.92 526 ALA A CA 1
ATOM 4196 C C . ALA A 1 526 ? 5.258 51.625 8.789 1 24.92 526 ALA A C 1
ATOM 4198 O O . ALA A 1 526 ? 5.555 52.812 8.93 1 24.92 526 ALA A O 1
ATOM 4199 N N . ASN A 1 527 ? 3.979 51.781 8.922 1 21.72 527 ASN A N 1
ATOM 4200 C CA . ASN A 1 527 ? 3.682 52.5 10.148 1 21.72 527 ASN A CA 1
ATOM 4201 C C . ASN A 1 527 ? 4.348 51.875 11.359 1 21.72 527 ASN A C 1
ATOM 4203 O O . ASN A 1 527 ? 4.199 50.656 11.594 1 21.72 527 ASN A O 1
ATOM 4207 N N . GLN A 1 528 ? 5.461 52.5 11.977 1 22.94 528 GLN A N 1
ATOM 4208 C CA . GLN A 1 528 ? 6.211 52.469 13.227 1 22.94 528 GLN A CA 1
ATOM 4209 C C . GLN A 1 528 ? 5.273 52.406 14.43 1 22.94 528 GLN A C 1
ATOM 4211 O O . GLN A 1 528 ? 5.105 53.406 15.141 1 22.94 528 GLN A O 1
ATOM 4216 N N . VAL A 1 529 ? 4.043 52 14.367 1 21.77 529 VAL A N 1
ATOM 4217 C CA . VAL A 1 529 ? 3.381 52.156 15.664 1 21.77 529 VAL A CA 1
ATOM 4218 C C . VAL A 1 529 ? 4.152 51.406 16.734 1 21.77 529 VAL A C 1
ATOM 4220 O O . VAL A 1 529 ? 4.578 50.25 16.5 1 21.77 529 VAL A O 1
ATOM 4223 N N . GLN A 1 530 ? 4.742 52.094 17.766 1 22.25 530 GLN A N 1
ATOM 4224 C CA . GLN A 1 530 ? 5.305 51.844 19.094 1 22.25 530 GLN A CA 1
ATOM 4225 C C . GLN A 1 530 ? 4.426 50.906 19.891 1 22.25 530 GLN A C 1
ATOM 4227 O O . GLN A 1 530 ? 3.391 51.312 20.438 1 22.25 530 GLN A O 1
ATOM 4232 N N . THR A 1 531 ? 4.016 49.844 19.422 1 22.09 531 THR A N 1
ATOM 4233 C CA . THR A 1 531 ? 3.207 48.938 20.219 1 22.09 531 THR A CA 1
ATOM 4234 C C . THR A 1 531 ? 3.891 48.625 21.547 1 22.09 531 THR A C 1
ATOM 4236 O O . THR A 1 531 ? 4.93 47.938 21.578 1 22.09 531 THR A O 1
ATOM 4239 N N . ARG A 1 532 ? 3.877 49.531 22.547 1 22.66 532 ARG A N 1
ATOM 4240 C CA . ARG A 1 532 ? 4.199 49.5 23.984 1 22.66 532 ARG A CA 1
ATOM 4241 C C . ARG A 1 532 ? 3.797 48.156 24.609 1 22.66 532 ARG A C 1
ATOM 4243 O O . ARG A 1 532 ? 3.008 47.406 24.031 1 22.66 532 ARG A O 1
ATOM 4250 N N . SER A 1 533 ? 3.83 48.062 26.172 1 22.92 533 SER A N 1
ATOM 4251 C CA . SER A 1 533 ? 4.102 47.25 27.344 1 22.92 533 SER A CA 1
ATOM 4252 C C . SER A 1 533 ? 2.943 46.312 27.656 1 22.92 533 SER A C 1
ATOM 4254 O O . SER A 1 533 ? 2.957 45.594 28.672 1 22.92 533 SER A O 1
ATOM 4256 N N . SER A 1 534 ? 1.802 46.469 27.031 1 22.42 534 SER A N 1
ATOM 4257 C CA . SER A 1 534 ? 0.722 45.844 27.781 1 22.42 534 SER A CA 1
ATOM 4258 C C . SER A 1 534 ? 0.853 44.344 27.766 1 22.42 534 SER A C 1
ATOM 4260 O O . SER A 1 534 ? -0.077 43.625 28.141 1 22.42 534 SER A O 1
ATOM 4262 N N . PHE A 1 535 ? 1.903 43.781 27.281 1 23.89 535 PHE A N 1
ATOM 4263 C CA . PHE A 1 535 ? 2.084 42.344 27.312 1 23.89 535 PHE A CA 1
ATOM 4264 C C . PHE A 1 535 ? 2.098 41.844 28.75 1 23.89 535 PHE A C 1
ATOM 4266 O O . PHE A 1 535 ? 2.299 40.625 28.984 1 23.89 535 PHE A O 1
ATOM 4273 N N . SER A 1 536 ? 2.17 42.75 29.75 1 24.34 536 SER A N 1
ATOM 4274 C CA . SER A 1 536 ? 2.385 42.25 31.109 1 24.34 536 SER A CA 1
ATOM 4275 C C . SER A 1 536 ? 1.202 41.438 31.594 1 24.34 536 SER A C 1
ATOM 4277 O O . SER A 1 536 ? 1.382 40.469 32.344 1 24.34 536 SER A O 1
ATOM 4279 N N . LEU A 1 537 ? -0.029 41.906 31.344 1 23.28 537 LEU A N 1
ATOM 4280 C CA . LEU A 1 537 ? -1.105 41.344 32.156 1 23.28 537 LEU A CA 1
ATOM 4281 C C . LEU A 1 537 ? -1.466 39.938 31.703 1 23.28 537 LEU A C 1
ATOM 4283 O O . LEU A 1 537 ? -1.867 39.125 32.531 1 23.28 537 LEU A O 1
ATOM 4287 N N . ILE A 1 538 ? -1.418 39.656 30.406 1 25.08 538 ILE A N 1
ATOM 4288 C CA . ILE A 1 538 ? -2.049 38.406 30.047 1 25.08 538 ILE A CA 1
ATOM 4289 C C . ILE A 1 538 ? -1.143 37.219 30.453 1 25.08 538 ILE A C 1
ATOM 4291 O O . ILE A 1 538 ? -1.492 36.062 30.25 1 25.08 538 ILE A O 1
ATOM 4295 N N . GLN A 1 539 ? 0.093 37.406 30.953 1 25.78 539 GLN A N 1
ATOM 4296 C CA . GLN A 1 539 ? 0.979 36.375 31.438 1 25.78 539 GLN A CA 1
ATOM 4297 C C . GLN A 1 539 ? 0.317 35.562 32.562 1 25.78 539 GLN A C 1
ATOM 4299 O O . GLN A 1 539 ? 0.56 34.344 32.688 1 25.78 539 GLN A O 1
ATOM 4304 N N . SER A 1 540 ? -0.374 36.25 33.5 1 25.97 540 SER A N 1
ATOM 4305 C CA . SER A 1 540 ? -0.698 35.562 34.75 1 25.97 540 SER A CA 1
ATOM 4306 C C . SER A 1 540 ? -1.661 34.406 34.5 1 25.97 540 SER A C 1
ATOM 4308 O O . SER A 1 540 ? -1.532 33.344 35.125 1 25.97 540 SER A O 1
ATOM 4310 N N . ASN A 1 541 ? -2.793 34.656 33.781 1 25.31 541 ASN A N 1
ATOM 4311 C CA . ASN A 1 541 ? -3.846 33.625 33.875 1 25.31 541 ASN A CA 1
ATOM 4312 C C . ASN A 1 541 ? -3.537 32.406 33.031 1 25.31 541 ASN A C 1
ATOM 4314 O O . ASN A 1 541 ? -4.227 31.391 33.125 1 25.31 541 ASN A O 1
ATOM 4318 N N . LEU A 1 542 ? -2.77 32.531 32.031 1 25.47 542 LEU A N 1
ATOM 4319 C CA . LEU A 1 542 ? -2.588 31.406 31.125 1 25.47 542 LEU A CA 1
ATOM 4320 C C . LEU A 1 542 ? -1.754 30.312 31.797 1 25.47 542 LEU A C 1
ATOM 4322 O O . LEU A 1 542 ? -1.559 29.25 31.219 1 25.47 542 LEU A O 1
ATOM 4326 N N . THR A 1 543 ? -0.965 30.562 32.844 1 27.62 543 THR A N 1
ATOM 4327 C CA . THR A 1 543 ? -0.203 29.547 33.562 1 27.62 543 THR A CA 1
ATOM 4328 C C . THR A 1 543 ? -1.13 28.469 34.094 1 27.62 543 THR A C 1
ATOM 4330 O O . THR A 1 543 ? -0.693 27.344 34.375 1 27.62 543 THR A O 1
ATOM 4333 N N . ALA A 1 544 ? -2.332 28.859 34.594 1 25.84 544 ALA A N 1
ATOM 4334 C CA . ALA A 1 544 ? -3.15 27.922 35.375 1 25.84 544 ALA A CA 1
ATOM 4335 C C . ALA A 1 544 ? -3.668 26.797 34.469 1 25.84 544 ALA A C 1
ATOM 4337 O O . ALA A 1 544 ? -3.82 25.656 34.938 1 25.84 544 ALA A O 1
ATOM 4338 N N . LEU A 1 545 ? -4.176 27.141 33.312 1 25.66 545 LEU A N 1
ATOM 4339 C CA . LEU A 1 545 ? -4.93 26.109 32.625 1 25.66 545 LEU A CA 1
ATOM 4340 C C . LEU A 1 545 ? -3.994 25.031 32.062 1 25.66 545 LEU A C 1
ATOM 4342 O O . LEU A 1 545 ? -4.438 23.938 31.688 1 25.66 545 LEU A O 1
ATOM 4346 N N . CYS A 1 546 ? -2.828 25.375 31.688 1 27.11 546 CYS A N 1
ATOM 4347 C CA . CYS A 1 546 ? -1.993 24.422 30.953 1 27.11 546 CYS A CA 1
ATOM 4348 C C . CYS A 1 546 ? -1.429 23.359 31.891 1 27.11 546 CYS A C 1
ATOM 4350 O O . CYS A 1 546 ? -0.636 22.516 31.469 1 27.11 546 CYS A O 1
ATOM 4352 N N . SER A 1 547 ? -1.438 23.578 33.188 1 26.14 547 SER A N 1
ATOM 4353 C CA . SER A 1 547 ? -0.679 22.641 34 1 26.14 547 SER A CA 1
ATOM 4354 C C . SER A 1 547 ? -1.381 21.281 34.062 1 26.14 547 SER A C 1
ATOM 4356 O O . SER A 1 547 ? -0.933 20.375 34.781 1 26.14 547 SER A O 1
ATOM 4358 N N . GLY A 1 548 ? -2.748 21.203 33.875 1 25.09 548 GLY A N 1
ATOM 4359 C CA . GLY A 1 548 ? -3.338 19.984 34.406 1 25.09 548 GLY A CA 1
ATOM 4360 C C . GLY A 1 548 ? -2.947 18.75 33.594 1 25.09 548 GLY A C 1
ATOM 4361 O O . GLY A 1 548 ? -2.711 18.844 32.375 1 25.09 548 GLY A O 1
ATOM 4362 N N . PRO A 1 549 ? -2.254 17.797 34.219 1 26.66 549 PRO A N 1
ATOM 4363 C CA . PRO A 1 549 ? -1.996 16.5 33.594 1 26.66 549 PRO A CA 1
ATOM 4364 C C . PRO A 1 549 ? -3.248 15.883 32.969 1 26.66 549 PRO A C 1
ATOM 4366 O O . PRO A 1 549 ? -4.336 15.984 33.531 1 26.66 549 PRO A O 1
ATOM 4369 N N . ILE A 1 550 ? -3.562 16.125 31.75 1 25.55 550 ILE A N 1
ATOM 4370 C CA . ILE A 1 550 ? -4.695 15.43 31.156 1 25.55 550 ILE A CA 1
ATOM 4371 C C . ILE A 1 550 ? -4.703 13.977 31.625 1 25.55 550 ILE A C 1
ATOM 4373 O O . ILE A 1 550 ? -3.877 13.172 31.188 1 25.55 550 ILE A O 1
ATOM 4377 N N . VAL A 1 551 ? -4.836 13.672 32.938 1 23.88 551 VAL A N 1
ATOM 4378 C CA . VAL A 1 551 ? -5.004 12.344 33.531 1 23.88 551 VAL A CA 1
ATOM 4379 C C . VAL A 1 551 ? -6.262 11.688 32.938 1 23.88 551 VAL A C 1
ATOM 4381 O O . VAL A 1 551 ? -7.363 12.227 33.094 1 23.88 551 VAL A O 1
ATOM 4384 N N . PHE A 1 552 ? -6.199 11.07 31.844 1 23.06 552 PHE A N 1
ATOM 4385 C CA . PHE A 1 552 ? -7.25 10.148 31.438 1 23.06 552 PHE A CA 1
ATOM 4386 C C . PHE A 1 552 ? -7.676 9.258 32.594 1 23.06 552 PHE A C 1
ATOM 4388 O O . PHE A 1 552 ? -6.84 8.625 33.25 1 23.06 552 PHE A O 1
ATOM 4395 N N . GLN A 1 553 ? -8.555 9.734 33.469 1 20.06 553 GLN A N 1
ATOM 4396 C CA . GLN A 1 553 ? -9.234 8.961 34.5 1 20.06 553 GLN A CA 1
ATOM 4397 C C . GLN A 1 553 ? -9.562 7.551 34 1 20.06 553 GLN A C 1
ATOM 4399 O O . GLN A 1 553 ? -10.031 7.375 32.875 1 20.06 553 GLN A O 1
ATOM 4404 N N . ARG A 1 554 ? -8.906 6.602 34.625 1 21.03 554 ARG A N 1
ATOM 4405 C CA . ARG A 1 554 ? -9.125 5.16 34.719 1 21.03 554 ARG A CA 1
ATOM 4406 C C . ARG A 1 554 ? -10.578 4.844 35.031 1 21.03 554 ARG A C 1
ATOM 4408 O O . ARG A 1 554 ? -11.039 5.094 36.156 1 21.03 554 ARG A O 1
ATOM 4415 N N . ALA A 1 555 ? -11.562 5.273 34.281 1 19.33 555 ALA A N 1
ATOM 4416 C CA . ALA A 1 555 ? -12.883 4.773 34.656 1 19.33 555 ALA A CA 1
ATOM 4417 C C . ALA A 1 555 ? -12.836 3.283 34.969 1 19.33 555 ALA A C 1
ATOM 4419 O O . ALA A 1 555 ? -12.734 2.443 34.094 1 19.33 555 ALA A O 1
ATOM 4420 N N . ILE A 1 556 ? -12.008 2.871 35.969 1 18.88 556 ILE A N 1
ATOM 4421 C CA . ILE A 1 556 ? -12.117 1.574 36.625 1 18.88 556 ILE A CA 1
ATOM 4422 C C . ILE A 1 556 ? -13.469 1.467 37.344 1 18.88 556 ILE A C 1
ATOM 4424 O O . ILE A 1 556 ? -13.867 0.383 37.781 1 18.88 556 ILE A O 1
ATOM 4428 N N . ALA A 1 557 ? -14.43 2.443 37.312 1 19.48 557 ALA A N 1
ATOM 4429 C CA . ALA A 1 557 ? -15.469 1.729 38.031 1 19.48 557 ALA A CA 1
ATOM 4430 C C . ALA A 1 557 ? -16.078 0.619 37.188 1 19.48 557 ALA A C 1
ATOM 4432 O O . ALA A 1 557 ? -16.266 0.784 35.969 1 19.48 557 ALA A O 1
ATOM 4433 N N . MET B 1 1 ? 30.188 9.266 25.375 1 59.59 1 MET B N 1
ATOM 4434 C CA . MET B 1 1 ? 30.641 10.453 24.672 1 59.59 1 MET B CA 1
ATOM 4435 C C . MET B 1 1 ? 30.016 10.539 23.281 1 59.59 1 MET B C 1
ATOM 4437 O O . MET B 1 1 ? 29.828 9.516 22.609 1 59.59 1 MET B O 1
ATOM 4441 N N . MET B 1 2 ? 29.703 11.664 23.062 1 63.34 2 MET B N 1
ATOM 4442 C CA . MET B 1 2 ? 29.078 11.875 21.75 1 63.34 2 MET B CA 1
ATOM 4443 C C . MET B 1 2 ? 30.094 11.719 20.641 1 63.34 2 MET B C 1
ATOM 4445 O O . MET B 1 2 ? 31.156 12.359 20.656 1 63.34 2 MET B O 1
ATOM 4449 N N . GLY B 1 3 ? 29.922 10.742 19.719 1 62.19 3 GLY B N 1
ATOM 4450 C CA . GLY B 1 3 ? 30.828 10.633 18.578 1 62.19 3 GLY B CA 1
ATOM 4451 C C . GLY B 1 3 ? 30.688 11.773 17.594 1 62.19 3 GLY B C 1
ATOM 4452 O O . GLY B 1 3 ? 29.609 12.359 17.453 1 62.19 3 GLY B O 1
ATOM 4453 N N . GLN B 1 4 ? 31.891 12.328 17.109 1 62.16 4 GLN B N 1
ATOM 4454 C CA . GLN B 1 4 ? 31.875 13.367 16.078 1 62.16 4 GLN B CA 1
ATOM 4455 C C . GLN B 1 4 ? 32.5 12.859 14.789 1 62.16 4 GLN B C 1
ATOM 4457 O O . GLN B 1 4 ? 33.625 12.391 14.789 1 62.16 4 GLN B O 1
ATOM 4462 N N . LYS B 1 5 ? 31.719 12.812 13.75 1 67.38 5 LYS B N 1
ATOM 4463 C CA . LYS B 1 5 ? 32.219 12.375 12.453 1 67.38 5 LYS B CA 1
ATOM 4464 C C . LYS B 1 5 ? 32.656 13.57 11.602 1 67.38 5 LYS B C 1
ATOM 4466 O O . LYS B 1 5 ? 31.906 14.531 11.453 1 67.38 5 LYS B O 1
ATOM 4471 N N . VAL B 1 6 ? 33.938 13.672 11.25 1 56.97 6 VAL B N 1
ATOM 4472 C CA . VAL B 1 6 ? 34.438 14.695 10.352 1 56.97 6 VAL B CA 1
ATOM 4473 C C . VAL B 1 6 ? 34.469 14.164 8.922 1 56.97 6 VAL B C 1
ATOM 4475 O O . VAL B 1 6 ? 34.969 13.062 8.664 1 56.97 6 VAL B O 1
ATOM 4478 N N . ARG B 1 7 ? 33.875 14.898 8.039 1 60.53 7 ARG B N 1
ATOM 4479 C CA . ARG B 1 7 ? 33.812 14.492 6.641 1 60.53 7 ARG B CA 1
ATOM 4480 C C . ARG B 1 7 ? 35.156 14.68 5.953 1 60.53 7 ARG B C 1
ATOM 4482 O O . ARG B 1 7 ? 35.781 15.727 6.09 1 60.53 7 ARG B O 1
ATOM 4489 N N . GLN B 1 8 ? 35.812 13.484 5.465 1 58.38 8 GLN B N 1
ATOM 4490 C CA . GLN B 1 8 ? 37.062 13.539 4.727 1 58.38 8 GLN B CA 1
ATOM 4491 C C . GLN B 1 8 ? 36.938 12.914 3.344 1 58.38 8 GLN B C 1
ATOM 4493 O O . GLN B 1 8 ? 36.125 12.008 3.146 1 58.38 8 GLN B O 1
ATOM 4498 N N . CYS B 1 9 ? 37.281 13.633 2.256 1 58.5 9 CYS B N 1
ATOM 4499 C CA . CYS B 1 9 ? 37.344 13.062 0.916 1 58.5 9 CYS B CA 1
ATOM 4500 C C . CYS B 1 9 ? 38.562 12.18 0.754 1 58.5 9 CYS B C 1
ATOM 4502 O O . CYS B 1 9 ? 39.719 12.672 0.791 1 58.5 9 CYS B O 1
ATOM 4504 N N . SER B 1 10 ? 38.438 10.859 0.91 1 61.22 10 SER B N 1
ATOM 4505 C CA . SER B 1 10 ? 39.562 9.961 0.814 1 61.22 10 SER B CA 1
ATOM 4506 C C . SER B 1 10 ? 39.625 9.273 -0.549 1 61.22 10 SER B C 1
ATOM 4508 O O . SER B 1 10 ? 38.625 9.195 -1.25 1 61.22 10 SER B O 1
ATOM 4510 N N . MET B 1 11 ? 40.938 9.102 -1.015 1 70.06 11 MET B N 1
ATOM 4511 C CA . MET B 1 11 ? 41.188 8.312 -2.215 1 70.06 11 MET B CA 1
ATOM 4512 C C . MET B 1 11 ? 41.062 6.82 -1.923 1 70.06 11 MET B C 1
ATOM 4514 O O . MET B 1 11 ? 41.406 6.367 -0.827 1 70.06 11 MET B O 1
ATOM 4518 N N . PHE B 1 12 ? 40.406 6.18 -2.76 1 69.5 12 PHE B N 1
ATOM 4519 C CA . PHE B 1 12 ? 40.281 4.734 -2.611 1 69.5 12 PHE B CA 1
ATOM 4520 C C . PHE B 1 12 ? 41.156 4.004 -3.609 1 69.5 12 PHE B C 1
ATOM 4522 O O . PHE B 1 12 ? 41.219 4.355 -4.789 1 69.5 12 PHE B O 1
ATOM 4529 N N . PHE B 1 13 ? 42.125 3.203 -3.031 1 68.88 13 PHE B N 1
ATOM 4530 C CA . PHE B 1 13 ? 43 2.352 -3.852 1 68.88 13 PHE B CA 1
ATOM 4531 C C . PHE B 1 13 ? 42.719 0.879 -3.564 1 68.88 13 PHE B C 1
ATOM 4533 O O . PHE B 1 13 ? 43.125 0.361 -2.521 1 68.88 13 PHE B O 1
ATOM 4540 N N . GLY B 1 14 ? 41.875 0.245 -4.352 1 69.75 14 GLY B N 1
ATOM 4541 C CA . GLY B 1 14 ? 41.594 -1.171 -4.148 1 69.75 14 GLY B CA 1
ATOM 4542 C C . GLY B 1 14 ? 40.5 -1.706 -5.055 1 69.75 14 GLY B C 1
ATOM 4543 O O . GLY B 1 14 ? 40 -0.989 -5.926 1 69.75 14 GLY B O 1
ATOM 4544 N N . CYS B 1 15 ? 40.438 -3.062 -4.98 1 77.56 15 CYS B N 1
ATOM 4545 C CA . CYS B 1 15 ? 39.312 -3.727 -5.676 1 77.56 15 CYS B CA 1
ATOM 4546 C C . CYS B 1 15 ? 38 -3.428 -5 1 77.56 15 CYS B C 1
ATOM 4548 O O . CYS B 1 15 ? 37.75 -3.844 -3.863 1 77.56 15 CYS B O 1
ATOM 4550 N N . TRP B 1 16 ? 37.219 -2.625 -5.68 1 81.88 16 TRP B N 1
ATOM 4551 C CA . TRP B 1 16 ? 35.969 -2.184 -5.07 1 81.88 16 TRP B CA 1
ATOM 4552 C C . TRP B 1 16 ? 35.031 -3.365 -4.82 1 81.88 16 TRP B C 1
ATOM 4554 O O . TRP B 1 16 ? 34.125 -3.281 -3.992 1 81.88 16 TRP B O 1
ATOM 4564 N N . HIS B 1 17 ? 35.312 -4.523 -5.461 1 83.5 17 HIS B N 1
ATOM 4565 C CA . HIS B 1 17 ? 34.469 -5.711 -5.262 1 83.5 17 HIS B CA 1
ATOM 4566 C C . HIS B 1 17 ? 34.594 -6.219 -3.828 1 83.5 17 HIS B C 1
ATOM 4568 O O . HIS B 1 17 ? 33.656 -6.879 -3.33 1 83.5 17 HIS B O 1
ATOM 4574 N N . SER B 1 18 ? 35.688 -5.926 -3.236 1 83.31 18 SER B N 1
ATOM 4575 C CA . SER B 1 18 ? 35.906 -6.406 -1.877 1 83.31 18 SER B CA 1
ATOM 4576 C C . SER B 1 18 ? 35.031 -5.676 -0.877 1 83.31 18 SER B C 1
ATOM 4578 O O . SER B 1 18 ? 34.844 -6.133 0.254 1 83.31 18 SER B O 1
ATOM 4580 N N . LEU B 1 19 ? 34.5 -4.578 -1.326 1 85.69 19 LEU B N 1
ATOM 4581 C CA . LEU B 1 19 ? 33.656 -3.779 -0.448 1 85.69 19 LEU B CA 1
ATOM 4582 C C . LEU B 1 19 ? 32.25 -4.395 -0.328 1 85.69 19 LEU B C 1
ATOM 4584 O O . LEU B 1 19 ? 31.5 -4.043 0.575 1 85.69 19 LEU B O 1
ATOM 4588 N N . ILE B 1 20 ? 31.906 -5.312 -1.203 1 90.06 20 ILE B N 1
ATOM 4589 C CA . ILE B 1 20 ? 30.625 -5.984 -1.18 1 90.06 20 ILE B CA 1
ATOM 4590 C C . ILE B 1 20 ? 30.719 -7.273 -0.366 1 90.06 20 ILE B C 1
ATOM 4592 O O . ILE B 1 20 ? 31.562 -8.133 -0.65 1 90.06 20 ILE B O 1
ATOM 4596 N N . PRO B 1 21 ? 29.922 -7.375 0.621 1 90.38 21 PRO B N 1
ATOM 4597 C CA . PRO B 1 21 ? 29.969 -8.602 1.427 1 90.38 21 PRO B CA 1
ATOM 4598 C C . PRO B 1 21 ? 29.719 -9.859 0.601 1 90.38 21 PRO B C 1
ATOM 4600 O O . PRO B 1 21 ? 28.906 -9.852 -0.325 1 90.38 21 PRO B O 1
ATOM 4603 N N . GLU B 1 22 ? 30.328 -10.891 0.985 1 89.69 22 GLU B N 1
ATOM 4604 C CA . GLU B 1 22 ? 30.219 -12.148 0.261 1 89.69 22 GLU B CA 1
ATOM 4605 C C . GLU B 1 22 ? 28.797 -12.727 0.369 1 89.69 22 GLU B C 1
ATOM 4607 O O . GLU B 1 22 ? 28.328 -13.391 -0.555 1 89.69 22 GLU B O 1
ATOM 4612 N N . ASN B 1 23 ? 28.172 -12.43 1.428 1 90.38 23 ASN B N 1
ATOM 4613 C CA . ASN B 1 23 ? 26.844 -12.984 1.652 1 90.38 23 ASN B CA 1
ATOM 4614 C C . ASN B 1 23 ? 25.75 -12.016 1.189 1 90.38 23 ASN B C 1
ATOM 4616 O O . ASN B 1 23 ? 24.578 -12.188 1.535 1 90.38 23 ASN B O 1
ATOM 4620 N N . HIS B 1 24 ? 26.203 -11.094 0.411 1 93.94 24 HIS B N 1
ATOM 4621 C CA . HIS B 1 24 ? 25.203 -10.172 -0.119 1 93.94 24 HIS B CA 1
ATOM 4622 C C . HIS B 1 24 ? 24.172 -10.898 -0.983 1 93.94 24 HIS B C 1
ATOM 4624 O O . HIS B 1 24 ? 24.531 -11.812 -1.733 1 93.94 24 HIS B O 1
ATOM 4630 N N . PHE B 1 25 ? 23.031 -10.516 -0.952 1 94.75 25 PHE B N 1
ATOM 4631 C CA . PHE B 1 25 ? 21.906 -11.172 -1.624 1 94.75 25 PHE B CA 1
ATOM 4632 C C . PHE B 1 25 ? 22.188 -11.32 -3.115 1 94.75 25 PHE B C 1
ATOM 4634 O O . PHE B 1 25 ? 21.984 -12.398 -3.684 1 94.75 25 PHE B O 1
ATOM 4641 N N . LEU B 1 26 ? 22.609 -10.258 -3.775 1 96 26 LEU B N 1
ATOM 4642 C CA . LEU B 1 26 ? 22.812 -10.289 -5.219 1 96 26 LEU B CA 1
ATOM 4643 C C . LEU B 1 26 ? 23.938 -11.242 -5.594 1 96 26 LEU B C 1
ATOM 4645 O O . LEU B 1 26 ? 23.922 -11.844 -6.668 1 96 26 LEU B O 1
ATOM 4649 N N . ARG B 1 27 ? 24.938 -11.398 -4.742 1 94.44 27 ARG B N 1
ATOM 4650 C CA . ARG B 1 27 ? 25.984 -12.383 -4.973 1 94.44 27 ARG B CA 1
ATOM 4651 C C . ARG B 1 27 ? 25.438 -13.805 -4.82 1 94.44 27 ARG B C 1
ATOM 4653 O O . ARG B 1 27 ? 25.859 -14.711 -5.539 1 94.44 27 ARG B O 1
ATOM 4660 N N . GLN B 1 28 ? 24.531 -13.945 -3.871 1 95.56 28 GLN B N 1
ATOM 4661 C CA . GLN B 1 28 ? 23.875 -15.234 -3.715 1 95.56 28 GLN B CA 1
ATOM 4662 C C . GLN B 1 28 ? 23.031 -15.57 -4.938 1 95.56 28 GLN B C 1
ATOM 4664 O O . GLN B 1 28 ? 22.969 -16.719 -5.367 1 95.56 28 GLN B O 1
ATOM 4669 N N . VAL B 1 29 ? 22.359 -14.609 -5.477 1 96.81 29 VAL B N 1
ATOM 4670 C CA . VAL B 1 29 ? 21.562 -14.797 -6.688 1 96.81 29 VAL B CA 1
ATOM 4671 C C . VAL B 1 29 ? 22.469 -15.281 -7.824 1 96.81 29 VAL B C 1
ATOM 4673 O O . VAL B 1 29 ? 22.125 -16.219 -8.547 1 96.81 29 VAL B O 1
ATOM 4676 N N . GLU B 1 30 ? 23.625 -14.648 -7.93 1 93.81 30 GLU B N 1
ATOM 4677 C CA . GLU B 1 30 ? 24.578 -15 -8.984 1 93.81 30 GLU B CA 1
ATOM 4678 C C . GLU B 1 30 ? 25.047 -16.453 -8.836 1 93.81 30 GLU B C 1
ATOM 4680 O O . GLU B 1 30 ? 25.328 -17.125 -9.836 1 93.81 30 GLU B O 1
ATOM 4685 N N . ARG B 1 31 ? 25.078 -16.906 -7.691 1 92.75 31 ARG B N 1
ATOM 4686 C CA . ARG B 1 31 ? 25.562 -18.25 -7.426 1 92.75 31 ARG B CA 1
ATOM 4687 C C . ARG B 1 31 ? 24.484 -19.297 -7.742 1 92.75 31 ARG B C 1
ATOM 4689 O O . ARG B 1 31 ? 24.797 -20.406 -8.164 1 92.75 31 ARG B O 1
ATOM 4696 N N . VAL B 1 32 ? 23.266 -18.906 -7.598 1 93.75 32 VAL B N 1
ATOM 4697 C CA . VAL B 1 32 ? 22.203 -19.906 -7.629 1 93.75 32 VAL B CA 1
ATOM 4698 C C . VAL B 1 32 ? 21.484 -19.859 -8.977 1 93.75 32 VAL B C 1
ATOM 4700 O O . VAL B 1 32 ? 20.969 -20.891 -9.445 1 93.75 32 VAL B O 1
ATOM 4703 N N . VAL B 1 33 ? 21.438 -18.75 -9.625 1 96.12 33 VAL B N 1
ATOM 4704 C CA . VAL B 1 33 ? 20.641 -18.594 -10.844 1 96.12 33 VAL B CA 1
ATOM 4705 C C . VAL B 1 33 ? 21.578 -18.469 -12.055 1 96.12 33 VAL B C 1
ATOM 4707 O O . VAL B 1 33 ? 22.547 -17.703 -12.016 1 96.12 33 VAL B O 1
ATOM 4710 N N . ASP B 1 34 ? 21.266 -19.203 -13.078 1 94.75 34 ASP B N 1
ATOM 4711 C CA . ASP B 1 34 ? 21.953 -19.078 -14.359 1 94.75 34 ASP B CA 1
ATOM 4712 C C . ASP B 1 34 ? 21.188 -18.172 -15.312 1 94.75 34 ASP B C 1
ATOM 4714 O O . ASP B 1 34 ? 20.109 -18.547 -15.805 1 94.75 34 ASP B O 1
ATOM 4718 N N . PHE B 1 35 ? 21.734 -17.031 -15.633 1 93.88 35 PHE B N 1
ATOM 4719 C CA . PHE B 1 35 ? 21.047 -16.062 -16.484 1 93.88 35 PHE B CA 1
ATOM 4720 C C . PHE B 1 35 ? 21.516 -16.188 -17.922 1 93.88 35 PHE B C 1
ATOM 4722 O O . PHE B 1 35 ? 21.031 -15.461 -18.812 1 93.88 35 PHE B O 1
ATOM 4729 N N . SER B 1 36 ? 22.375 -17.094 -18.297 1 89.38 36 SER B N 1
ATOM 4730 C CA . SER B 1 36 ? 22.984 -17.203 -19.609 1 89.38 36 SER B CA 1
ATOM 4731 C C . SER B 1 36 ? 21.938 -17.578 -20.672 1 89.38 36 SER B C 1
ATOM 4733 O O . SER B 1 36 ? 22.141 -17.328 -21.859 1 89.38 36 SER B O 1
ATOM 4735 N N . PHE B 1 37 ? 20.828 -18.156 -20.234 1 91.94 37 PHE B N 1
ATOM 4736 C CA . PHE B 1 37 ? 19.781 -18.609 -21.156 1 91.94 37 PHE B CA 1
ATOM 4737 C C . PHE B 1 37 ? 19.125 -17.406 -21.844 1 91.94 37 PHE B C 1
ATOM 4739 O O . PHE B 1 37 ? 18.516 -17.547 -22.906 1 91.94 37 PHE B O 1
ATOM 4746 N N . ILE B 1 38 ? 19.219 -16.234 -21.281 1 91.25 38 ILE B N 1
ATOM 4747 C CA . ILE B 1 38 ? 18.484 -15.062 -21.734 1 91.25 38 ILE B CA 1
ATOM 4748 C C . ILE B 1 38 ? 18.969 -14.672 -23.141 1 91.25 38 ILE B C 1
ATOM 4750 O O . ILE B 1 38 ? 18.172 -14.398 -24.031 1 91.25 38 ILE B O 1
ATOM 4754 N N . ARG B 1 39 ? 20.266 -14.664 -23.359 1 87.31 39 ARG B N 1
ATOM 4755 C CA . ARG B 1 39 ? 20.844 -14.289 -24.641 1 87.31 39 ARG B CA 1
ATOM 4756 C C . ARG B 1 39 ? 20.344 -15.211 -25.75 1 87.31 39 ARG B C 1
ATOM 4758 O O . ARG B 1 39 ? 19.984 -14.75 -26.844 1 87.31 39 ARG B O 1
ATOM 4765 N N . LYS B 1 40 ? 20.234 -16.469 -25.406 1 87.06 40 LYS B N 1
ATOM 4766 C CA . LYS B 1 40 ? 19.797 -17.453 -26.391 1 87.06 40 LYS B CA 1
ATOM 4767 C C . LYS B 1 40 ? 18.312 -17.266 -26.734 1 87.06 40 LYS B C 1
ATOM 4769 O O . LYS B 1 40 ? 17.922 -17.359 -27.891 1 87.06 40 LYS B O 1
ATOM 4774 N N . LYS B 1 41 ? 17.594 -16.922 -25.75 1 86.94 41 LYS B N 1
ATOM 4775 C CA . LYS B 1 41 ? 16.141 -16.828 -25.922 1 86.94 41 LYS B CA 1
ATOM 4776 C C . LYS B 1 41 ? 15.766 -15.578 -26.719 1 86.94 41 LYS B C 1
ATOM 4778 O O . LYS B 1 41 ? 14.75 -15.562 -27.422 1 86.94 41 LYS B O 1
ATOM 4783 N N . VAL B 1 42 ? 16.609 -14.531 -26.672 1 85.94 42 VAL B N 1
ATOM 4784 C CA . VAL B 1 42 ? 16.219 -13.273 -27.297 1 85.94 42 VAL B CA 1
ATOM 4785 C C . VAL B 1 42 ? 17.047 -13.062 -28.562 1 85.94 42 VAL B C 1
ATOM 4787 O O . VAL B 1 42 ? 16.875 -12.07 -29.281 1 85.94 42 VAL B O 1
ATOM 4790 N N . ALA B 1 43 ? 17.938 -13.898 -28.969 1 82.38 43 ALA B N 1
ATOM 4791 C CA . ALA B 1 43 ? 18.859 -13.766 -30.094 1 82.38 43 ALA B CA 1
ATOM 4792 C C . ALA B 1 43 ? 18.094 -13.469 -31.391 1 82.38 43 ALA B C 1
ATOM 4794 O O . ALA B 1 43 ? 18.562 -12.68 -32.219 1 82.38 43 ALA B O 1
ATOM 4795 N N . HIS B 1 44 ? 16.938 -14.023 -31.484 1 81.44 44 HIS B N 1
ATOM 4796 C CA . HIS B 1 44 ? 16.156 -13.891 -32.719 1 81.44 44 HIS B CA 1
ATOM 4797 C C . HIS B 1 44 ? 15.562 -12.5 -32.844 1 81.44 44 HIS B C 1
ATOM 4799 O O . HIS B 1 44 ? 15.156 -12.086 -33.938 1 81.44 44 HIS B O 1
ATOM 4805 N N . LEU B 1 45 ? 15.539 -11.742 -31.828 1 79.69 45 LEU B N 1
ATOM 4806 C CA . LEU B 1 45 ? 14.93 -10.414 -31.828 1 79.69 45 LEU B CA 1
ATOM 4807 C C . LEU B 1 45 ? 15.953 -9.352 -32.219 1 79.69 45 LEU B C 1
ATOM 4809 O O . LEU B 1 45 ? 15.594 -8.188 -32.438 1 79.69 45 LEU B O 1
ATOM 4813 N N . TYR B 1 46 ? 17.203 -9.719 -32.281 1 78.75 46 TYR B N 1
ATOM 4814 C CA . TYR B 1 46 ? 18.25 -8.75 -32.562 1 78.75 46 TYR B CA 1
ATOM 4815 C C . TYR B 1 46 ? 18.75 -8.914 -34 1 78.75 46 TYR B C 1
ATOM 4817 O O . TYR B 1 46 ? 18.828 -10.039 -34.5 1 78.75 46 TYR B O 1
ATOM 4825 N N . SER B 1 47 ? 18.969 -7.691 -34.531 1 74.81 47 SER B N 1
ATOM 4826 C CA . SER B 1 47 ? 19.516 -7.703 -35.875 1 74.81 47 SER B CA 1
ATOM 4827 C C . SER B 1 47 ? 21.016 -7.988 -35.875 1 74.81 47 SER B C 1
ATOM 4829 O O . SER B 1 47 ? 21.672 -7.773 -34.844 1 74.81 47 SER B O 1
ATOM 4831 N N . HIS B 1 48 ? 21.469 -8.594 -36.875 1 70.38 48 HIS B N 1
ATOM 4832 C CA . HIS B 1 48 ? 22.891 -8.898 -36.969 1 70.38 48 HIS B CA 1
ATOM 4833 C C . HIS B 1 48 ? 23.688 -7.664 -37.344 1 70.38 48 HIS B C 1
ATOM 4835 O O . HIS B 1 48 ? 24.922 -7.668 -37.281 1 70.38 48 HIS B O 1
ATOM 4841 N N . THR B 1 49 ? 22.906 -6.582 -37.75 1 67.75 49 THR B N 1
ATOM 4842 C CA . THR B 1 49 ? 23.594 -5.371 -38.188 1 67.75 49 THR B CA 1
ATOM 4843 C C . THR B 1 49 ? 23.125 -4.164 -37.375 1 67.75 49 THR B C 1
ATOM 4845 O O . THR B 1 49 ? 22.094 -4.227 -36.688 1 67.75 49 THR B O 1
ATOM 4848 N N . GLY B 1 50 ? 24.016 -3.143 -37.125 1 62.72 50 GLY B N 1
ATOM 4849 C CA . GLY B 1 50 ? 23.625 -1.89 -36.5 1 62.72 50 GLY B CA 1
ATOM 4850 C C . GLY B 1 50 ? 24.375 -1.605 -35.188 1 62.72 50 GLY B C 1
ATOM 4851 O O . GLY B 1 50 ? 25.266 -2.355 -34.812 1 62.72 50 GLY B O 1
ATOM 4852 N N . ARG B 1 51 ? 24.078 -0.535 -34.594 1 63.44 51 ARG B N 1
ATOM 4853 C CA . ARG B 1 51 ? 24.703 -0.104 -33.344 1 63.44 51 ARG B CA 1
ATOM 4854 C C . ARG B 1 51 ? 24.359 -1.063 -32.219 1 63.44 51 ARG B C 1
ATOM 4856 O O . ARG B 1 51 ? 23.219 -1.501 -32.094 1 63.44 51 ARG B O 1
ATOM 4863 N N . PRO B 1 52 ? 25.438 -1.456 -31.688 1 68.56 52 PRO B N 1
ATOM 4864 C CA . PRO B 1 52 ? 25.203 -2.406 -30.594 1 68.56 52 PRO B CA 1
ATOM 4865 C C . PRO B 1 52 ? 24.281 -1.851 -29.516 1 68.56 52 PRO B C 1
ATOM 4867 O O . PRO B 1 52 ? 24.391 -0.68 -29.141 1 68.56 52 PRO B O 1
ATOM 4870 N N . SER B 1 53 ? 23.312 -2.715 -29.266 1 77.5 53 SER B N 1
ATOM 4871 C CA . SER B 1 53 ? 22.359 -2.377 -28.219 1 77.5 53 SER B CA 1
ATOM 4872 C C . SER B 1 53 ? 22.812 -2.941 -26.875 1 77.5 53 SER B C 1
ATOM 4874 O O . SER B 1 53 ? 23.875 -3.541 -26.766 1 77.5 53 SER B O 1
ATOM 4876 N N . ILE B 1 54 ? 22.141 -2.67 -25.875 1 82.19 54 ILE B N 1
ATOM 4877 C CA . ILE B 1 54 ? 22.453 -3.156 -24.531 1 82.19 54 ILE B CA 1
ATOM 4878 C C . ILE B 1 54 ? 22.281 -4.676 -24.484 1 82.19 54 ILE B C 1
ATOM 4880 O O . ILE B 1 54 ? 21.406 -5.234 -25.125 1 82.19 54 ILE B O 1
ATOM 4884 N N . ASP B 1 55 ? 23.219 -5.324 -23.828 1 86.19 55 ASP B N 1
ATOM 4885 C CA . ASP B 1 55 ? 23.125 -6.762 -23.594 1 86.19 55 ASP B CA 1
ATOM 4886 C C . ASP B 1 55 ? 21.797 -7.121 -22.938 1 86.19 55 ASP B C 1
ATOM 4888 O O . ASP B 1 55 ? 21.453 -6.582 -21.875 1 86.19 55 ASP B O 1
ATOM 4892 N N . PRO B 1 56 ? 21.047 -8.023 -23.578 1 88.19 56 PRO B N 1
ATOM 4893 C CA . PRO B 1 56 ? 19.734 -8.383 -23.031 1 88.19 56 PRO B CA 1
ATOM 4894 C C . PRO B 1 56 ? 19.828 -8.953 -21.609 1 88.19 56 PRO B C 1
ATOM 4896 O O . PRO B 1 56 ? 18.906 -8.789 -20.812 1 88.19 56 PRO B O 1
ATOM 4899 N N . GLU B 1 57 ? 20.875 -9.688 -21.375 1 91.25 57 GLU B N 1
ATOM 4900 C CA . GLU B 1 57 ? 21.047 -10.188 -20.016 1 91.25 57 GLU B CA 1
ATOM 4901 C C . GLU B 1 57 ? 21.172 -9.039 -19.016 1 91.25 57 GLU B C 1
ATOM 4903 O O . GLU B 1 57 ? 20.578 -9.094 -17.938 1 91.25 57 GLU B O 1
ATOM 4908 N N . VAL B 1 58 ? 21.922 -8.023 -19.391 1 91.56 58 VAL B N 1
ATOM 4909 C CA . VAL B 1 58 ? 22.078 -6.848 -18.547 1 91.56 58 VAL B CA 1
ATOM 4910 C C . VAL B 1 58 ? 20.734 -6.156 -18.344 1 91.56 58 VAL B C 1
ATOM 4912 O O . VAL B 1 58 ? 20.406 -5.738 -17.234 1 91.56 58 VAL B O 1
ATOM 4915 N N . LEU B 1 59 ? 20.016 -6.109 -19.422 1 91.44 59 LEU B N 1
ATOM 4916 C CA . LEU B 1 59 ? 18.703 -5.461 -19.359 1 91.44 59 LEU B CA 1
ATOM 4917 C C . LEU B 1 59 ? 17.797 -6.172 -18.375 1 91.44 59 LEU B C 1
ATOM 4919 O O . LEU B 1 59 ? 17.172 -5.527 -17.531 1 91.44 59 LEU B O 1
ATOM 4923 N N . ILE B 1 60 ? 17.734 -7.449 -18.406 1 93.12 60 ILE B N 1
ATOM 4924 C CA . ILE B 1 60 ? 16.859 -8.227 -17.531 1 93.12 60 ILE B CA 1
ATOM 4925 C C . ILE B 1 60 ? 17.359 -8.125 -16.094 1 93.12 60 ILE B C 1
ATOM 4927 O O . ILE B 1 60 ? 16.562 -8.039 -15.148 1 93.12 60 ILE B O 1
ATOM 4931 N N . ARG B 1 61 ? 18.672 -8.133 -15.898 1 95.62 61 ARG B N 1
ATOM 4932 C CA . ARG B 1 61 ? 19.25 -7.977 -14.562 1 95.62 61 ARG B CA 1
ATOM 4933 C C . ARG B 1 61 ? 18.859 -6.633 -13.953 1 95.62 61 ARG B C 1
ATOM 4935 O O . ARG B 1 61 ? 18.547 -6.555 -12.766 1 95.62 61 ARG B O 1
ATOM 4942 N N . ILE B 1 62 ? 18.891 -5.59 -14.797 1 95.5 62 ILE B N 1
ATOM 4943 C CA . ILE B 1 62 ? 18.5 -4.258 -14.344 1 95.5 62 ILE B CA 1
ATOM 4944 C C . ILE B 1 62 ? 17.047 -4.277 -13.891 1 95.5 62 ILE B C 1
ATOM 4946 O O . ILE B 1 62 ? 16.719 -3.779 -12.805 1 95.5 62 ILE B O 1
ATOM 4950 N N . LEU B 1 63 ? 16.219 -4.902 -14.664 1 94.56 63 LEU B N 1
ATOM 4951 C CA . LEU B 1 63 ? 14.797 -4.98 -14.328 1 94.56 63 LEU B CA 1
ATOM 4952 C C . LEU B 1 63 ? 14.594 -5.758 -13.031 1 94.56 63 LEU B C 1
ATOM 4954 O O . LEU B 1 63 ? 13.805 -5.348 -12.18 1 94.56 63 LEU B O 1
ATOM 4958 N N . LEU B 1 64 ? 15.273 -6.812 -12.898 1 96.88 64 LEU B N 1
ATOM 4959 C CA . LEU B 1 64 ? 15.133 -7.648 -11.711 1 96.88 64 LEU B CA 1
ATOM 4960 C C . LEU B 1 64 ? 15.547 -6.887 -10.461 1 96.88 64 LEU B C 1
ATOM 4962 O O . LEU B 1 64 ? 14.945 -7.059 -9.398 1 96.88 64 LEU B O 1
ATOM 4966 N N . ILE B 1 65 ? 16.609 -6.035 -10.531 1 96.81 65 ILE B N 1
ATOM 4967 C CA . ILE B 1 65 ? 17 -5.215 -9.391 1 96.81 65 ILE B CA 1
ATOM 4968 C C . ILE B 1 65 ? 15.812 -4.383 -8.922 1 96.81 65 ILE B C 1
ATOM 4970 O O . ILE B 1 65 ? 15.539 -4.305 -7.719 1 96.81 65 ILE B O 1
ATOM 4974 N N . GLY B 1 66 ? 15.102 -3.793 -9.859 1 95.12 66 GLY B N 1
ATOM 4975 C CA . GLY B 1 66 ? 13.922 -3.014 -9.516 1 95.12 66 GLY B CA 1
ATOM 4976 C C . GLY B 1 66 ? 12.875 -3.812 -8.758 1 95.12 66 GLY B C 1
ATOM 4977 O O . GLY B 1 66 ? 12.328 -3.338 -7.766 1 95.12 66 GLY B O 1
ATOM 4978 N N . TYR B 1 67 ? 12.68 -5 -9.156 1 95.62 67 TYR B N 1
ATOM 4979 C CA . TYR B 1 67 ? 11.641 -5.828 -8.555 1 95.62 67 TYR B CA 1
ATOM 4980 C C . TYR B 1 67 ? 12.133 -6.477 -7.266 1 95.62 67 TYR B C 1
ATOM 4982 O O . TYR B 1 67 ? 11.344 -6.715 -6.348 1 95.62 67 TYR B O 1
ATOM 4990 N N . PHE B 1 68 ? 13.461 -6.754 -7.18 1 95.88 68 PHE B N 1
ATOM 4991 C CA . PHE B 1 68 ? 14.023 -7.281 -5.945 1 95.88 68 PHE B CA 1
ATOM 4992 C C . PHE B 1 68 ? 13.836 -6.293 -4.801 1 95.88 68 PHE B C 1
ATOM 4994 O O . PHE B 1 68 ? 13.539 -6.688 -3.672 1 95.88 68 PHE B O 1
ATOM 5001 N N . TYR B 1 69 ? 14.016 -5.066 -5.117 1 92.5 69 TYR B N 1
ATOM 5002 C CA . TYR B 1 69 ? 14.125 -4.07 -4.055 1 92.5 69 TYR B CA 1
ATOM 5003 C C . TYR B 1 69 ? 12.93 -3.129 -4.066 1 92.5 69 TYR B C 1
ATOM 5005 O O . TYR B 1 69 ? 12.922 -2.115 -3.361 1 92.5 69 TYR B O 1
ATOM 5013 N N . GLY B 1 70 ? 11.977 -3.406 -4.914 1 88.88 70 GLY B N 1
ATOM 5014 C CA . GLY B 1 70 ? 10.734 -2.656 -4.922 1 88.88 70 GLY B CA 1
ATOM 5015 C C . GLY B 1 70 ? 10.891 -1.243 -5.453 1 88.88 70 GLY B C 1
ATOM 5016 O O . GLY B 1 70 ? 10.25 -0.314 -4.965 1 88.88 70 GLY B O 1
ATOM 5017 N N . ILE B 1 71 ? 11.805 -0.979 -6.367 1 90.12 71 ILE B N 1
ATOM 5018 C CA . ILE B 1 71 ? 11.992 0.327 -6.988 1 90.12 71 ILE B CA 1
ATOM 5019 C C . ILE B 1 71 ? 11.07 0.46 -8.195 1 90.12 71 ILE B C 1
ATOM 5021 O O . ILE B 1 71 ? 11.273 -0.198 -9.219 1 90.12 71 ILE B O 1
ATOM 5025 N N . THR B 1 72 ? 10.094 1.265 -8.141 1 82.94 72 THR B N 1
ATOM 5026 C CA . THR B 1 72 ? 9.031 1.309 -9.141 1 82.94 72 THR B CA 1
ATOM 5027 C C . THR B 1 72 ? 9.391 2.275 -10.266 1 82.94 72 THR B C 1
ATOM 5029 O O . THR B 1 72 ? 9 2.068 -11.414 1 82.94 72 THR B O 1
ATOM 5032 N N . SER B 1 73 ? 10.148 3.301 -9.992 1 87.06 73 SER B N 1
ATOM 5033 C CA . SER B 1 73 ? 10.547 4.27 -11.008 1 87.06 73 SER B CA 1
ATOM 5034 C C . SER B 1 73 ? 11.812 3.824 -11.727 1 87.06 73 SER B C 1
ATOM 5036 O O . SER B 1 73 ? 12.844 3.582 -11.094 1 87.06 73 SER B O 1
ATOM 5038 N N . GLU B 1 74 ? 11.711 3.768 -12.992 1 89.44 74 GLU B N 1
ATOM 5039 C CA . GLU B 1 74 ? 12.875 3.354 -13.773 1 89.44 74 GLU B CA 1
ATOM 5040 C C . GLU B 1 74 ? 13.977 4.406 -13.719 1 89.44 74 GLU B C 1
ATOM 5042 O O . GLU B 1 74 ? 15.164 4.074 -13.766 1 89.44 74 GLU B O 1
ATOM 5047 N N . ARG B 1 75 ? 13.562 5.633 -13.648 1 87.94 75 ARG B N 1
ATOM 5048 C CA . ARG B 1 75 ? 14.547 6.699 -13.492 1 87.94 75 ARG B CA 1
ATOM 5049 C C . ARG B 1 75 ? 15.297 6.555 -12.172 1 87.94 75 ARG B C 1
ATOM 5051 O O . ARG B 1 75 ? 16.531 6.637 -12.141 1 87.94 75 ARG B O 1
ATOM 5058 N N . GLU B 1 76 ? 14.523 6.344 -11.148 1 89.62 76 GLU B N 1
ATOM 5059 C CA . GLU B 1 76 ? 15.133 6.137 -9.844 1 89.62 76 GLU B CA 1
ATOM 5060 C C . GLU B 1 76 ? 16.016 4.891 -9.828 1 89.62 76 GLU B C 1
ATOM 5062 O O . GLU B 1 76 ? 17.062 4.871 -9.203 1 89.62 76 GLU B O 1
ATOM 5067 N N . LEU B 1 77 ? 15.57 3.898 -10.523 1 93.31 77 LEU B N 1
ATOM 5068 C CA . LEU B 1 77 ? 16.328 2.652 -10.609 1 93.31 77 LEU B CA 1
ATOM 5069 C C . LEU B 1 77 ? 17.703 2.898 -11.203 1 93.31 77 LEU B C 1
ATOM 5071 O O . LEU B 1 77 ? 18.719 2.482 -10.625 1 93.31 77 LEU B O 1
ATOM 5075 N N . MET B 1 78 ? 17.781 3.621 -12.266 1 93.19 78 MET B N 1
ATOM 5076 C CA . MET B 1 78 ? 19.047 3.875 -12.93 1 93.19 78 MET B CA 1
ATOM 5077 C C . MET B 1 78 ? 19.938 4.793 -12.086 1 93.19 78 MET B C 1
ATOM 5079 O O . MET B 1 78 ? 21.156 4.633 -12.062 1 93.19 78 MET B O 1
ATOM 5083 N N . GLU B 1 79 ? 19.312 5.715 -11.383 1 91.38 79 GLU B N 1
ATOM 5084 C CA . GLU B 1 79 ? 20.062 6.594 -10.492 1 91.38 79 GLU B CA 1
ATOM 5085 C C . GLU B 1 79 ? 20.703 5.805 -9.359 1 91.38 79 GLU B C 1
ATOM 5087 O O . GLU B 1 79 ? 21.844 6.078 -8.969 1 91.38 79 GLU B O 1
ATOM 5092 N N . GLN B 1 80 ? 20 4.855 -8.875 1 92.81 80 GLN B N 1
ATOM 5093 C CA . GLN B 1 80 ? 20.531 4.039 -7.793 1 92.81 80 GLN B CA 1
ATOM 5094 C C . GLN B 1 80 ? 21.641 3.119 -8.297 1 92.81 80 GLN B C 1
ATOM 5096 O O . GLN B 1 80 ? 22.641 2.896 -7.602 1 92.81 80 GLN B O 1
ATOM 5101 N N . ILE B 1 81 ? 21.484 2.598 -9.453 1 94.56 81 ILE B N 1
ATOM 5102 C CA . ILE B 1 81 ? 22.484 1.706 -10.023 1 94.56 81 ILE B CA 1
ATOM 5103 C C . ILE B 1 81 ? 23.797 2.463 -10.203 1 94.56 81 ILE B C 1
ATOM 5105 O O . ILE B 1 81 ? 24.891 1.896 -10.023 1 94.56 81 ILE B O 1
ATOM 5109 N N . ARG B 1 82 ? 23.75 3.691 -10.5 1 92.12 82 ARG B N 1
ATOM 5110 C CA . ARG B 1 82 ? 24.922 4.523 -10.727 1 92.12 82 ARG B CA 1
ATOM 5111 C C . ARG B 1 82 ? 25.797 4.605 -9.477 1 92.12 82 ARG B C 1
ATOM 5113 O O . ARG B 1 82 ? 27.016 4.699 -9.562 1 92.12 82 ARG B O 1
ATOM 5120 N N . VAL B 1 83 ? 25.156 4.508 -8.336 1 93.31 83 VAL B N 1
ATOM 5121 C CA . VAL B 1 83 ? 25.906 4.816 -7.129 1 93.31 83 VAL B CA 1
ATOM 5122 C C . VAL B 1 83 ? 25.953 3.594 -6.215 1 93.31 83 VAL B C 1
ATOM 5124 O O . VAL B 1 83 ? 26.516 3.643 -5.125 1 93.31 83 VAL B O 1
ATOM 5127 N N . ASN B 1 84 ? 25.375 2.492 -6.578 1 94.75 84 ASN B N 1
ATOM 5128 C CA . ASN B 1 84 ? 25.328 1.286 -5.758 1 94.75 84 ASN B CA 1
ATOM 5129 C C . ASN B 1 84 ? 26.312 0.234 -6.262 1 94.75 84 ASN B C 1
ATOM 5131 O O . ASN B 1 84 ? 26.172 -0.267 -7.379 1 94.75 84 ASN B O 1
ATOM 5135 N N . LEU B 1 85 ? 27.234 -0.167 -5.453 1 92.44 85 LEU B N 1
ATOM 5136 C CA . LEU B 1 85 ? 28.312 -1.071 -5.84 1 92.44 85 LEU B CA 1
ATOM 5137 C C . LEU B 1 85 ? 27.781 -2.469 -6.129 1 92.44 85 LEU B C 1
ATOM 5139 O O . LEU B 1 85 ? 28.203 -3.115 -7.086 1 92.44 85 LEU B O 1
ATOM 5143 N N . ALA B 1 86 ? 26.859 -2.922 -5.348 1 94.44 86 ALA B N 1
ATOM 5144 C CA . ALA B 1 86 ? 26.312 -4.262 -5.516 1 94.44 86 ALA B CA 1
ATOM 5145 C C . ALA B 1 86 ? 25.484 -4.359 -6.801 1 94.44 86 ALA B C 1
ATOM 5147 O O . ALA B 1 86 ? 25.531 -5.379 -7.488 1 94.44 86 ALA B O 1
ATOM 5148 N N . PHE B 1 87 ? 24.734 -3.271 -7.086 1 96.38 87 PHE B N 1
ATOM 5149 C CA . PHE B 1 87 ? 23.953 -3.242 -8.312 1 96.38 87 PHE B CA 1
ATOM 5150 C C . PHE B 1 87 ? 24.844 -3.291 -9.539 1 96.38 87 PHE B C 1
ATOM 5152 O O . PHE B 1 87 ? 24.578 -4.051 -10.477 1 96.38 87 PHE B O 1
ATOM 5159 N N . ARG B 1 88 ? 25.922 -2.502 -9.508 1 92.81 88 ARG B N 1
ATOM 5160 C CA . ARG B 1 88 ? 26.859 -2.459 -10.625 1 92.81 88 ARG B CA 1
ATOM 5161 C C . ARG B 1 88 ? 27.531 -3.809 -10.828 1 92.81 88 ARG B C 1
ATOM 5163 O O . ARG B 1 88 ? 27.688 -4.273 -11.961 1 92.81 88 ARG B O 1
ATOM 5170 N N . GLU B 1 89 ? 27.938 -4.395 -9.727 1 92.25 89 GLU B N 1
ATOM 5171 C CA . GLU B 1 89 ? 28.562 -5.715 -9.828 1 92.25 89 GLU B CA 1
ATOM 5172 C C . GLU B 1 89 ? 27.594 -6.73 -10.43 1 92.25 89 GLU B C 1
ATOM 5174 O O . GLU B 1 89 ? 27.969 -7.543 -11.266 1 92.25 89 GLU B O 1
ATOM 5179 N N . PHE B 1 90 ? 26.375 -6.727 -10.086 1 94.69 90 PHE B N 1
ATOM 5180 C CA . PHE B 1 90 ? 25.359 -7.676 -10.523 1 94.69 90 PHE B CA 1
ATOM 5181 C C . PHE B 1 90 ? 25.109 -7.559 -12.023 1 94.69 90 PHE B C 1
ATOM 5183 O O . PHE B 1 90 ? 24.875 -8.562 -12.695 1 94.69 90 PHE B O 1
ATOM 5190 N N . ILE B 1 91 ? 25.125 -6.301 -12.508 1 93.44 91 ILE B N 1
ATOM 5191 C CA . ILE B 1 91 ? 24.859 -6.125 -13.93 1 93.44 91 ILE B CA 1
ATOM 5192 C C . ILE B 1 91 ? 26.172 -6.227 -14.719 1 93.44 91 ILE B C 1
ATOM 5194 O O . ILE B 1 91 ? 26.172 -6.164 -15.945 1 93.44 91 ILE B O 1
ATOM 5198 N N . GLY B 1 92 ? 27.344 -6.27 -14.07 1 88.81 92 GLY B N 1
ATOM 5199 C CA . GLY B 1 92 ? 28.625 -6.488 -14.703 1 88.81 92 GLY B CA 1
ATOM 5200 C C . GLY B 1 92 ? 29.281 -5.203 -15.188 1 88.81 92 GLY B C 1
ATOM 5201 O O . GLY B 1 92 ? 30.047 -5.215 -16.156 1 88.81 92 GLY B O 1
ATOM 5202 N N . TYR B 1 93 ? 28.969 -4.059 -14.562 1 88.12 93 TYR B N 1
ATOM 5203 C CA . TYR B 1 93 ? 29.547 -2.775 -14.953 1 88.12 93 TYR B CA 1
ATOM 5204 C C . TYR B 1 93 ? 30.609 -2.324 -13.945 1 88.12 93 TYR B C 1
ATOM 5206 O O . TYR B 1 93 ? 30.422 -2.465 -12.734 1 88.12 93 TYR B O 1
ATOM 5214 N N . GLU B 1 94 ? 31.625 -1.804 -14.477 1 84.69 94 GLU B N 1
ATOM 5215 C CA . GLU B 1 94 ? 32.688 -1.244 -13.633 1 84.69 94 GLU B CA 1
ATOM 5216 C C . GLU B 1 94 ? 32.344 0.17 -13.18 1 84.69 94 GLU B C 1
ATOM 5218 O O . GLU B 1 94 ? 31.359 0.759 -13.656 1 84.69 94 GLU B O 1
ATOM 5223 N N . LEU B 1 95 ? 33.062 0.68 -12.219 1 82.81 95 LEU B N 1
ATOM 5224 C CA . LEU B 1 95 ? 32.75 1.954 -11.586 1 82.81 95 LEU B CA 1
ATOM 5225 C C . LEU B 1 95 ? 32.875 3.104 -12.578 1 82.81 95 LEU B C 1
ATOM 5227 O O . LEU B 1 95 ? 32.156 4.105 -12.469 1 82.81 95 LEU B O 1
ATOM 5231 N N . ASP B 1 96 ? 33.75 2.992 -13.539 1 76.75 96 ASP B N 1
ATOM 5232 C CA . ASP B 1 96 ? 34 4.086 -14.469 1 76.75 96 ASP B CA 1
ATOM 5233 C C . ASP B 1 96 ? 33.156 3.949 -15.734 1 76.75 96 ASP B C 1
ATOM 5235 O O . ASP B 1 96 ? 33.188 4.824 -16.594 1 76.75 96 ASP B O 1
ATOM 5239 N N . GLU B 1 97 ? 32.406 2.891 -15.789 1 83.06 97 GLU B N 1
ATOM 5240 C CA . GLU B 1 97 ? 31.562 2.678 -16.953 1 83.06 97 GLU B CA 1
ATOM 5241 C C . GLU B 1 97 ? 30.234 3.412 -16.812 1 83.06 97 GLU B C 1
ATOM 5243 O O . GLU B 1 97 ? 29.594 3.361 -15.766 1 83.06 97 GLU B O 1
ATOM 5248 N N . GLU B 1 98 ? 29.844 4.023 -17.844 1 85.12 98 GLU B N 1
ATOM 5249 C CA . GLU B 1 98 ? 28.578 4.758 -17.828 1 85.12 98 GLU B CA 1
ATOM 5250 C C . GLU B 1 98 ? 27.391 3.811 -17.953 1 85.12 98 GLU B C 1
ATOM 5252 O O . GLU B 1 98 ? 27.422 2.861 -18.734 1 85.12 98 GLU B O 1
ATOM 5257 N N . ILE B 1 99 ? 26.438 4.098 -17.203 1 87.12 99 ILE B N 1
ATOM 5258 C CA . ILE B 1 99 ? 25.234 3.283 -17.203 1 87.12 99 ILE B CA 1
ATOM 5259 C C . ILE B 1 99 ? 24.281 3.762 -18.297 1 87.12 99 ILE B C 1
ATOM 5261 O O . ILE B 1 99 ? 24.234 4.953 -18.609 1 87.12 99 ILE B O 1
ATOM 5265 N N . PRO B 1 100 ? 23.578 2.834 -18.859 1 86.38 100 PRO B N 1
ATOM 5266 C CA . PRO B 1 100 ? 22.594 3.227 -19.875 1 86.38 100 PRO B CA 1
ATOM 5267 C C . PRO B 1 100 ? 21.547 4.199 -19.328 1 86.38 100 PRO B C 1
ATOM 5269 O O . PRO B 1 100 ? 21.281 4.223 -18.125 1 86.38 100 PRO B O 1
ATOM 5272 N N . ASP B 1 101 ? 20.969 4.891 -20.219 1 87.56 101 ASP B N 1
ATOM 5273 C CA . ASP B 1 101 ? 19.906 5.828 -19.859 1 87.56 101 ASP B CA 1
ATOM 5274 C C . ASP B 1 101 ? 18.625 5.09 -19.516 1 87.56 101 ASP B C 1
ATOM 5276 O O . ASP B 1 101 ? 18.375 3.996 -20.031 1 87.56 101 ASP B O 1
ATOM 5280 N N . HIS B 1 102 ? 17.875 5.734 -18.734 1 87.44 102 HIS B N 1
ATOM 5281 C CA . HIS B 1 102 ? 16.625 5.121 -18.297 1 87.44 102 HIS B CA 1
ATOM 5282 C C . HIS B 1 102 ? 15.695 4.844 -19.469 1 87.44 102 HIS B C 1
ATOM 5284 O O . HIS B 1 102 ? 14.883 3.918 -19.422 1 87.44 102 HIS B O 1
ATOM 5290 N N . SER B 1 103 ? 15.797 5.594 -20.5 1 88.25 103 SER B N 1
ATOM 5291 C CA . SER B 1 103 ? 14.922 5.457 -21.656 1 88.25 103 SER B CA 1
ATOM 5292 C C . SER B 1 103 ? 15.164 4.133 -22.391 1 88.25 103 SER B C 1
ATOM 5294 O O . SER B 1 103 ? 14.32 3.674 -23.156 1 88.25 103 SER B O 1
ATOM 5296 N N . THR B 1 104 ? 16.328 3.531 -22.156 1 87.25 104 THR B N 1
ATOM 5297 C CA . THR B 1 104 ? 16.672 2.256 -22.781 1 87.25 104 THR B CA 1
ATOM 5298 C C . THR B 1 104 ? 15.68 1.171 -22.359 1 87.25 104 THR B C 1
ATOM 5300 O O . THR B 1 104 ? 15.32 0.303 -23.156 1 87.25 104 THR B O 1
ATOM 5303 N N . LEU B 1 105 ? 15.234 1.262 -21.188 1 87.56 105 LEU B N 1
ATOM 5304 C CA . LEU B 1 105 ? 14.305 0.262 -20.672 1 87.56 105 LEU B CA 1
ATOM 5305 C C . LEU B 1 105 ? 12.961 0.355 -21.391 1 87.56 105 LEU B C 1
ATOM 5307 O O . LEU B 1 105 ? 12.43 -0.656 -21.844 1 87.56 105 LEU B O 1
ATOM 5311 N N . SER B 1 106 ? 12.516 1.552 -21.484 1 85.38 106 SER B N 1
ATOM 5312 C CA . SER B 1 106 ? 11.234 1.764 -22.141 1 85.38 106 SER B CA 1
ATOM 5313 C C . SER B 1 106 ? 11.328 1.472 -23.641 1 85.38 106 SER B C 1
ATOM 5315 O O . SER B 1 106 ? 10.398 0.908 -24.219 1 85.38 106 SER B O 1
ATOM 5317 N N . LYS B 1 107 ? 12.406 1.83 -24.25 1 85.94 107 LYS B N 1
ATOM 5318 C CA . LYS B 1 107 ? 12.609 1.595 -25.672 1 85.94 107 LYS B CA 1
ATOM 5319 C C . LYS B 1 107 ? 12.586 0.102 -26 1 85.94 107 LYS B C 1
ATOM 5321 O O . LYS B 1 107 ? 12 -0.315 -27 1 85.94 107 LYS B O 1
ATOM 5326 N N . ASN B 1 108 ? 13.195 -0.679 -25.219 1 85.12 108 ASN B N 1
ATOM 5327 C CA . ASN B 1 108 ? 13.211 -2.119 -25.438 1 85.12 108 ASN B CA 1
ATOM 5328 C C . ASN B 1 108 ? 11.844 -2.744 -25.172 1 85.12 108 ASN B C 1
ATOM 5330 O O . ASN B 1 108 ? 11.422 -3.66 -25.875 1 85.12 108 ASN B O 1
ATOM 5334 N N . ARG B 1 109 ? 11.172 -2.246 -24.188 1 83.31 109 ARG B N 1
ATOM 5335 C CA . ARG B 1 109 ? 9.852 -2.754 -23.828 1 83.31 109 ARG B CA 1
ATOM 5336 C C . ARG B 1 109 ? 8.844 -2.504 -24.953 1 83.31 109 ARG B C 1
ATOM 5338 O O . ARG B 1 109 ? 8.062 -3.391 -25.297 1 83.31 109 ARG B O 1
ATOM 5345 N N . HIS B 1 110 ? 8.883 -1.354 -25.516 1 84 110 HIS B N 1
ATOM 5346 C CA . HIS B 1 110 ? 7.914 -0.957 -26.531 1 84 110 HIS B CA 1
ATOM 5347 C C . HIS B 1 110 ? 8.414 -1.281 -27.938 1 84 110 HIS B C 1
ATOM 5349 O O . HIS B 1 110 ? 7.668 -1.157 -28.906 1 84 110 HIS B O 1
ATOM 5355 N N . GLY B 1 111 ? 9.586 -1.698 -28.016 1 85.25 111 GLY B N 1
ATOM 5356 C CA . GLY B 1 111 ? 10.148 -2.008 -29.328 1 85.25 111 GLY B CA 1
ATOM 5357 C C . GLY B 1 111 ? 10.453 -3.482 -29.516 1 85.25 111 GLY B C 1
ATOM 5358 O O . GLY B 1 111 ? 9.586 -4.258 -29.922 1 85.25 111 GLY B O 1
ATOM 5359 N N . ARG B 1 112 ? 11.578 -3.822 -29.062 1 80.88 112 ARG B N 1
ATOM 5360 C CA . ARG B 1 112 ? 12.133 -5.145 -29.328 1 80.88 112 ARG B CA 1
ATOM 5361 C C . ARG B 1 112 ? 11.328 -6.23 -28.625 1 80.88 112 ARG B C 1
ATOM 5363 O O . ARG B 1 112 ? 11.148 -7.324 -29.172 1 80.88 112 ARG B O 1
ATOM 5370 N N . PHE B 1 113 ? 10.844 -5.895 -27.516 1 84.19 113 PHE B N 1
ATOM 5371 C CA . PHE B 1 113 ? 10.188 -6.934 -26.734 1 84.19 113 PHE B CA 1
ATOM 5372 C C . PHE B 1 113 ? 8.68 -6.859 -26.891 1 84.19 113 PHE B C 1
ATOM 5374 O O . PHE B 1 113 ? 7.953 -7.723 -26.391 1 84.19 113 PHE B O 1
ATOM 5381 N N . LYS B 1 114 ? 8.242 -5.895 -27.562 1 83.5 114 LYS B N 1
ATOM 5382 C CA . LYS B 1 114 ? 6.805 -5.727 -27.719 1 83.5 114 LYS B CA 1
ATOM 5383 C C . LYS B 1 114 ? 6.188 -6.93 -28.438 1 83.5 114 LYS B C 1
ATOM 5385 O O . LYS B 1 114 ? 6.688 -7.359 -29.469 1 83.5 114 LYS B O 1
ATOM 5390 N N . GLY B 1 115 ? 5.156 -7.434 -27.828 1 81.75 115 GLY B N 1
ATOM 5391 C CA . GLY B 1 115 ? 4.43 -8.523 -28.453 1 81.75 115 GLY B CA 1
ATOM 5392 C C . GLY B 1 115 ? 5.164 -9.852 -28.391 1 81.75 115 GLY B C 1
ATOM 5393 O O . GLY B 1 115 ? 4.777 -10.82 -29.047 1 81.75 115 GLY B O 1
ATOM 5394 N N . THR B 1 116 ? 6.219 -9.859 -27.656 1 86.31 116 THR B N 1
ATOM 5395 C CA . THR B 1 116 ? 6.988 -11.094 -27.547 1 86.31 116 THR B CA 1
ATOM 5396 C C . THR B 1 116 ? 6.664 -11.812 -26.234 1 86.31 116 THR B C 1
ATOM 5398 O O . THR B 1 116 ? 5.988 -11.258 -25.359 1 86.31 116 THR B O 1
ATOM 5401 N N . SER B 1 117 ? 7.098 -13.039 -26.172 1 89.44 117 SER B N 1
ATOM 5402 C CA . SER B 1 117 ? 6.871 -13.844 -24.969 1 89.44 117 SER B CA 1
ATOM 5403 C C . SER B 1 117 ? 8.133 -13.93 -24.125 1 89.44 117 SER B C 1
ATOM 5405 O O . SER B 1 117 ? 8.32 -14.898 -23.375 1 89.44 117 SER B O 1
ATOM 5407 N N . VAL B 1 118 ? 8.969 -12.969 -24.25 1 91.06 118 VAL B N 1
ATOM 5408 C CA . VAL B 1 118 ? 10.281 -13.023 -23.625 1 91.06 118 VAL B CA 1
ATOM 5409 C C . VAL B 1 118 ? 10.133 -13.141 -22.109 1 91.06 118 VAL B C 1
ATOM 5411 O O . VAL B 1 118 ? 10.781 -13.969 -21.484 1 91.06 118 VAL B O 1
ATOM 5414 N N . PHE B 1 119 ? 9.258 -12.414 -21.547 1 94.44 119 PHE B N 1
ATOM 5415 C CA . PHE B 1 119 ? 9.133 -12.391 -20.094 1 94.44 119 PHE B CA 1
ATOM 5416 C C . PHE B 1 119 ? 8.484 -13.68 -19.578 1 94.44 119 PHE B C 1
ATOM 5418 O O . PHE B 1 119 ? 8.812 -14.164 -18.5 1 94.44 119 PHE B O 1
ATOM 5425 N N . GLN B 1 120 ? 7.594 -14.242 -20.344 1 95.81 120 GLN B N 1
ATOM 5426 C CA . GLN B 1 120 ? 7.047 -15.555 -20.016 1 95.81 120 GLN B CA 1
ATOM 5427 C C . GLN B 1 120 ? 8.133 -16.625 -20.062 1 95.81 120 GLN B C 1
ATOM 5429 O O . GLN B 1 120 ? 8.195 -17.484 -19.172 1 95.81 120 GLN B O 1
ATOM 5434 N N . GLU B 1 121 ? 8.938 -16.516 -21.031 1 95.12 121 GLU B N 1
ATOM 5435 C CA . GLU B 1 121 ? 10.016 -17.484 -21.172 1 95.12 121 GLU B CA 1
ATOM 5436 C C . GLU B 1 121 ? 11.016 -17.375 -20.031 1 95.12 121 GLU B C 1
ATOM 5438 O O . GLU B 1 121 ? 11.523 -18.391 -19.547 1 95.12 121 GLU B O 1
ATOM 5443 N N . ILE B 1 122 ? 11.266 -16.172 -19.688 1 95.88 122 ILE B N 1
ATOM 5444 C CA . ILE B 1 122 ? 12.18 -15.961 -18.562 1 95.88 122 ILE B CA 1
ATOM 5445 C C . ILE B 1 122 ? 11.578 -16.562 -17.297 1 95.88 122 ILE B C 1
ATOM 5447 O O . ILE B 1 122 ? 12.266 -17.266 -16.547 1 95.88 122 ILE B O 1
ATOM 5451 N N . PHE B 1 123 ? 10.375 -16.297 -17.094 1 98.06 123 PHE B N 1
ATOM 5452 C CA . PHE B 1 123 ? 9.672 -16.844 -15.938 1 98.06 123 PHE B CA 1
ATOM 5453 C C . PHE B 1 123 ? 9.727 -18.359 -15.945 1 98.06 123 PHE B C 1
ATOM 5455 O O . PHE B 1 123 ? 10.055 -18.984 -14.93 1 98.06 123 PHE B O 1
ATOM 5462 N N . ASP B 1 124 ? 9.422 -18.984 -17.062 1 97.81 124 ASP B N 1
ATOM 5463 C CA . ASP B 1 124 ? 9.391 -20.438 -17.203 1 97.81 124 ASP B CA 1
ATOM 5464 C C . ASP B 1 124 ? 10.766 -21.031 -16.906 1 97.81 124 ASP B C 1
ATOM 5466 O O . ASP B 1 124 ? 10.867 -22.078 -16.266 1 97.81 124 ASP B O 1
ATOM 5470 N N . GLU B 1 125 ? 11.766 -20.359 -17.406 1 97.5 125 GLU B N 1
ATOM 5471 C CA . GLU B 1 125 ? 13.109 -20.875 -17.188 1 97.5 125 GLU B CA 1
ATOM 5472 C C . GLU B 1 125 ? 13.508 -20.828 -15.719 1 97.5 125 GLU B C 1
ATOM 5474 O O . GLU B 1 125 ? 14.188 -21.734 -15.227 1 97.5 125 GLU B O 1
ATOM 5479 N N . ILE B 1 126 ? 13.133 -19.812 -15.07 1 97.88 126 ILE B N 1
ATOM 5480 C CA . ILE B 1 126 ? 13.422 -19.719 -13.641 1 97.88 126 ILE B CA 1
ATOM 5481 C C . ILE B 1 126 ? 12.672 -20.828 -12.891 1 97.88 126 ILE B C 1
ATOM 5483 O O . ILE B 1 126 ? 13.211 -21.422 -11.953 1 97.88 126 ILE B O 1
ATOM 5487 N N . VAL B 1 127 ? 11.422 -21.109 -13.281 1 98.19 127 VAL B N 1
ATOM 5488 C CA . VAL B 1 127 ? 10.672 -22.203 -12.68 1 98.19 127 VAL B CA 1
ATOM 5489 C C . VAL B 1 127 ? 11.406 -23.531 -12.922 1 98.19 127 VAL B C 1
ATOM 5491 O O . VAL B 1 127 ? 11.531 -24.344 -12.008 1 98.19 127 VAL B O 1
ATOM 5494 N N . ARG B 1 128 ? 11.961 -23.75 -14.117 1 97.81 128 ARG B N 1
ATOM 5495 C CA . ARG B 1 128 ? 12.711 -24.969 -14.438 1 97.81 128 ARG B CA 1
ATOM 5496 C C . ARG B 1 128 ? 13.953 -25.094 -13.555 1 97.81 128 ARG B C 1
ATOM 5498 O O . ARG B 1 128 ? 14.297 -26.188 -13.109 1 97.81 128 ARG B O 1
ATOM 5505 N N . GLN B 1 129 ? 14.586 -23.969 -13.375 1 97.5 129 GLN B N 1
ATOM 5506 C CA . GLN B 1 129 ? 15.758 -24 -12.508 1 97.5 129 GLN B CA 1
ATOM 5507 C C . GLN B 1 129 ? 15.367 -24.328 -11.07 1 97.5 129 GLN B C 1
ATOM 5509 O O . GLN B 1 129 ? 16.109 -25.031 -10.367 1 97.5 129 GLN B O 1
ATOM 5514 N N . CYS B 1 130 ? 14.227 -23.812 -10.625 1 97.69 130 CYS B N 1
ATOM 5515 C CA . CYS B 1 130 ? 13.734 -24.188 -9.305 1 97.69 130 CYS B CA 1
ATOM 5516 C C . CYS B 1 130 ? 13.438 -25.672 -9.234 1 97.69 130 CYS B C 1
ATOM 5518 O O . CYS B 1 130 ? 13.703 -26.312 -8.211 1 97.69 130 CYS B O 1
ATOM 5520 N N . MET B 1 131 ? 12.914 -26.25 -10.297 1 97.06 131 MET B N 1
ATOM 5521 C CA . MET B 1 131 ? 12.641 -27.688 -10.383 1 97.06 131 MET B CA 1
ATOM 5522 C C . MET B 1 131 ? 13.938 -28.484 -10.289 1 97.06 131 MET B C 1
ATOM 5524 O O . MET B 1 131 ? 14.008 -29.469 -9.531 1 97.06 131 MET B O 1
ATOM 5528 N N . ALA B 1 132 ? 14.914 -28.016 -11.031 1 96.38 132 ALA B N 1
ATOM 5529 C CA . ALA B 1 132 ? 16.203 -28.688 -11.047 1 96.38 132 ALA B CA 1
ATOM 5530 C C . ALA B 1 132 ? 16.859 -28.672 -9.664 1 96.38 132 ALA B C 1
ATOM 5532 O O . ALA B 1 132 ? 17.562 -29.609 -9.289 1 96.38 132 ALA B O 1
ATOM 5533 N N . ALA B 1 133 ? 16.547 -27.656 -8.898 1 95.69 133 ALA B N 1
ATOM 5534 C CA . ALA B 1 133 ? 17.094 -27.531 -7.551 1 95.69 133 ALA B CA 1
ATOM 5535 C C . ALA B 1 133 ? 16.266 -28.312 -6.539 1 95.69 133 ALA B C 1
ATOM 5537 O O . ALA B 1 133 ? 16.578 -28.328 -5.348 1 95.69 133 ALA B O 1
ATOM 5538 N N . GLY B 1 134 ? 15.102 -28.875 -7 1 94.56 134 GLY B N 1
ATOM 5539 C CA . GLY B 1 134 ? 14.281 -29.703 -6.133 1 94.56 134 GLY B CA 1
ATOM 5540 C C . GLY B 1 134 ? 13.305 -28.906 -5.293 1 94.56 134 GLY B C 1
ATOM 5541 O O . GLY B 1 134 ? 12.852 -29.359 -4.242 1 94.56 134 GLY B O 1
ATOM 5542 N N . LEU B 1 135 ? 12.977 -27.734 -5.746 1 96.12 135 LEU B N 1
ATOM 5543 C CA . LEU B 1 135 ? 12.133 -26.859 -4.941 1 96.12 135 LEU B CA 1
ATOM 5544 C C . LEU B 1 135 ? 10.672 -26.953 -5.375 1 96.12 135 LEU B C 1
ATOM 5546 O O . LEU B 1 135 ? 9.789 -26.375 -4.742 1 96.12 135 LEU B O 1
ATOM 5550 N N . VAL B 1 136 ? 10.391 -27.703 -6.457 1 96.75 136 VAL B N 1
ATOM 5551 C CA . VAL B 1 136 ? 9.039 -27.859 -6.988 1 96.75 136 VAL B CA 1
ATOM 5552 C C . VAL B 1 136 ? 8.703 -29.344 -7.137 1 96.75 136 VAL B C 1
ATOM 5554 O O . VAL B 1 136 ? 9.477 -30.109 -7.73 1 96.75 136 VAL B O 1
ATOM 5557 N N . ALA B 1 137 ? 7.602 -29.766 -6.648 1 94.19 137 ALA B N 1
ATOM 5558 C CA . ALA B 1 137 ? 7.145 -31.141 -6.793 1 94.19 137 ALA B CA 1
ATOM 5559 C C . ALA B 1 137 ? 6.152 -31.266 -7.949 1 94.19 137 ALA B C 1
ATOM 5561 O O . ALA B 1 137 ? 6.168 -32.25 -8.68 1 94.19 137 ALA B O 1
ATOM 5562 N N . GLY B 1 138 ? 5.34 -30.281 -8.141 1 94 138 GLY B N 1
ATOM 5563 C CA . GLY B 1 138 ? 4.352 -30.297 -9.211 1 94 138 GLY B CA 1
ATOM 5564 C C . GLY B 1 138 ? 3.18 -31.219 -8.922 1 94 138 GLY B C 1
ATOM 5565 O O . GLY B 1 138 ? 2.463 -31.625 -9.844 1 94 138 GLY B O 1
ATOM 5566 N N . LYS B 1 139 ? 2.932 -31.609 -7.719 1 94.56 139 LYS B N 1
ATOM 5567 C CA . LYS B 1 139 ? 1.883 -32.562 -7.34 1 94.56 139 LYS B CA 1
ATOM 5568 C C . LYS B 1 139 ? 0.626 -31.828 -6.879 1 94.56 139 LYS B C 1
ATOM 5570 O O . LYS B 1 139 ? -0.49 -32.219 -7.234 1 94.56 139 LYS B O 1
ATOM 5575 N N . HIS B 1 140 ? 0.822 -30.875 -6.066 1 95.88 140 HIS B N 1
ATOM 5576 C CA . HIS B 1 140 ? -0.295 -30.047 -5.617 1 95.88 140 HIS B CA 1
ATOM 5577 C C . HIS B 1 140 ? -0.069 -28.578 -5.953 1 95.88 140 HIS B C 1
ATOM 5579 O O . HIS B 1 140 ? 0.96 -28.016 -5.59 1 95.88 140 HIS B O 1
ATOM 5585 N N . LEU B 1 141 ? -1.028 -28.031 -6.586 1 96.94 141 LEU B N 1
ATOM 5586 C CA . LEU B 1 141 ? -0.966 -26.625 -6.945 1 96.94 141 LEU B CA 1
ATOM 5587 C C . LEU B 1 141 ? -2.129 -25.844 -6.332 1 96.94 141 LEU B C 1
ATOM 5589 O O . LEU B 1 141 ? -3.279 -26.297 -6.402 1 96.94 141 LEU B O 1
ATOM 5593 N N . SER B 1 142 ? -1.803 -24.781 -5.672 1 96.94 142 SER B N 1
ATOM 5594 C CA . SER B 1 142 ? -2.822 -23.891 -5.141 1 96.94 142 SER B CA 1
ATOM 5595 C C . SER B 1 142 ? -3.084 -22.719 -6.098 1 96.94 142 SER B C 1
ATOM 5597 O O . SER B 1 142 ? -2.145 -22.094 -6.59 1 96.94 142 SER B O 1
ATOM 5599 N N . PHE B 1 143 ? -4.328 -22.531 -6.387 1 96.69 143 PHE B N 1
ATOM 5600 C CA . PHE B 1 143 ? -4.742 -21.484 -7.305 1 96.69 143 PHE B CA 1
ATOM 5601 C C . PHE B 1 143 ? -5.469 -20.359 -6.562 1 96.69 143 PHE B C 1
ATOM 5603 O O . PHE B 1 143 ? -6.32 -20.641 -5.711 1 96.69 143 PHE B O 1
ATOM 5610 N N . ASP B 1 144 ? -5.098 -19.125 -6.828 1 95.25 144 ASP B N 1
ATOM 5611 C CA . ASP B 1 144 ? -5.781 -17.984 -6.25 1 95.25 144 ASP B CA 1
ATOM 5612 C C . ASP B 1 144 ? -5.586 -16.734 -7.113 1 95.25 144 ASP B C 1
ATOM 5614 O O . ASP B 1 144 ? -4.781 -16.734 -8.047 1 95.25 144 ASP B O 1
ATOM 5618 N N . GLY B 1 145 ? -6.434 -15.758 -6.84 1 93.19 145 GLY B N 1
ATOM 5619 C CA . GLY B 1 145 ? -6.352 -14.508 -7.57 1 93.19 145 GLY B CA 1
ATOM 5620 C C . GLY B 1 145 ? -6.273 -13.289 -6.66 1 93.19 145 GLY B C 1
ATOM 5621 O O . GLY B 1 145 ? -6.773 -13.32 -5.535 1 93.19 145 GLY B O 1
ATOM 5622 N N . THR B 1 146 ? -5.582 -12.273 -7.141 1 92.69 146 THR B N 1
ATOM 5623 C CA . THR B 1 146 ? -5.527 -11.008 -6.422 1 92.69 146 THR B CA 1
ATOM 5624 C C . THR B 1 146 ? -5.801 -9.836 -7.363 1 92.69 146 THR B C 1
ATOM 5626 O O . THR B 1 146 ? -5.602 -9.945 -8.578 1 92.69 146 THR B O 1
ATOM 5629 N N . THR B 1 147 ? -6.305 -8.781 -6.832 1 90.56 147 THR B N 1
ATOM 5630 C CA . THR B 1 147 ? -6.633 -7.602 -7.629 1 90.56 147 THR B CA 1
ATOM 5631 C C . THR B 1 147 ? -5.461 -6.625 -7.656 1 90.56 147 THR B C 1
ATOM 5633 O O . THR B 1 147 ? -4.734 -6.492 -6.672 1 90.56 147 THR B O 1
ATOM 5636 N N . ILE B 1 148 ? -5.238 -6.051 -8.773 1 92.44 148 ILE B N 1
ATOM 5637 C CA . ILE B 1 148 ? -4.25 -5 -8.984 1 92.44 148 ILE B CA 1
ATOM 5638 C C . ILE B 1 148 ? -4.941 -3.723 -9.445 1 92.44 148 ILE B C 1
ATOM 5640 O O . ILE B 1 148 ? -5.688 -3.734 -10.43 1 92.44 148 ILE B O 1
ATOM 5644 N N . GLN B 1 149 ? -4.711 -2.635 -8.773 1 89.94 149 GLN B N 1
ATOM 5645 C CA . GLN B 1 149 ? -5.316 -1.369 -9.164 1 89.94 149 GLN B CA 1
ATOM 5646 C C . GLN B 1 149 ? -4.668 -0.82 -10.43 1 89.94 149 GLN B C 1
ATOM 5648 O O . GLN B 1 149 ? -3.439 -0.805 -10.547 1 89.94 149 GLN B O 1
ATOM 5653 N N . ALA B 1 150 ? -5.488 -0.379 -11.297 1 90.25 150 ALA B N 1
ATOM 5654 C CA . ALA B 1 150 ? -4.988 0.123 -12.57 1 90.25 150 ALA B CA 1
ATOM 5655 C C . ALA B 1 150 ? -4.316 1.483 -12.398 1 90.25 150 ALA B C 1
ATOM 5657 O O . ALA B 1 150 ? -4.551 2.176 -11.406 1 90.25 150 ALA B O 1
ATOM 5658 N N . ASN B 1 151 ? -3.428 1.705 -13.312 1 84.06 151 ASN B N 1
ATOM 5659 C CA . ASN B 1 151 ? -2.848 3.043 -13.391 1 84.06 151 ASN B CA 1
ATOM 5660 C C . ASN B 1 151 ? -3.793 4.02 -14.086 1 84.06 151 ASN B C 1
ATOM 5662 O O . ASN B 1 151 ? -3.475 4.543 -15.148 1 84.06 151 ASN B O 1
ATOM 5666 N N . ALA B 1 152 ? -4.922 4.117 -13.594 1 80.44 152 ALA B N 1
ATOM 5667 C CA . ALA B 1 152 ? -6.012 4.961 -14.086 1 80.44 152 ALA B CA 1
ATOM 5668 C C . ALA B 1 152 ? -7.031 5.227 -12.984 1 80.44 152 ALA B C 1
ATOM 5670 O O . ALA B 1 152 ? -7.223 4.395 -12.086 1 80.44 152 ALA B O 1
ATOM 5671 N N . SER B 1 153 ? -7.598 6.355 -13.047 1 74.88 153 SER B N 1
ATOM 5672 C CA . SER B 1 153 ? -8.547 6.75 -12.008 1 74.88 153 SER B CA 1
ATOM 5673 C C . SER B 1 153 ? -9.945 6.207 -12.305 1 74.88 153 SER B C 1
ATOM 5675 O O . SER B 1 153 ? -10.383 6.215 -13.453 1 74.88 153 SER B O 1
ATOM 5677 N N . TYR B 1 154 ? -10.562 5.68 -11.305 1 74.12 154 TYR B N 1
ATOM 5678 C CA . TYR B 1 154 ? -11.945 5.215 -11.398 1 74.12 154 TYR B CA 1
ATOM 5679 C C . TYR B 1 154 ? -12.867 6.344 -11.82 1 74.12 154 TYR B C 1
ATOM 5681 O O . TYR B 1 154 ? -13.781 6.137 -12.625 1 74.12 154 TYR B O 1
ATOM 5689 N N . ASP B 1 155 ? -12.625 7.543 -11.43 1 68.94 155 ASP B N 1
ATOM 5690 C CA . ASP B 1 155 ? -13.516 8.688 -11.648 1 68.94 155 ASP B CA 1
ATOM 5691 C C . ASP B 1 155 ? -13.383 9.211 -13.078 1 68.94 155 ASP B C 1
ATOM 5693 O O . ASP B 1 155 ? -14.266 9.922 -13.562 1 68.94 155 ASP B O 1
ATOM 5697 N N . SER B 1 156 ? -12.375 8.812 -13.742 1 70.62 156 SER B N 1
ATOM 5698 C CA . SER B 1 156 ? -12.133 9.328 -15.086 1 70.62 156 SER B CA 1
ATOM 5699 C C . SER B 1 156 ? -12.82 8.469 -16.141 1 70.62 156 SER B C 1
ATOM 5701 O O . SER B 1 156 ? -12.734 8.758 -17.328 1 70.62 156 SER B O 1
ATOM 5703 N N . MET B 1 157 ? -13.539 7.566 -15.711 1 77.56 157 MET B N 1
ATOM 5704 C CA . MET B 1 157 ? -14.195 6.672 -16.656 1 77.56 157 MET B CA 1
ATOM 5705 C C . MET B 1 157 ? -15.281 7.406 -17.438 1 77.56 157 MET B C 1
ATOM 5707 O O . MET B 1 157 ? -15.938 8.305 -16.906 1 77.56 157 MET B O 1
ATOM 5711 N N . VAL B 1 158 ? -15.398 7.109 -18.688 1 72.31 158 VAL B N 1
ATOM 5712 C CA . VAL B 1 158 ? -16.344 7.773 -19.594 1 72.31 158 VAL B CA 1
ATOM 5713 C C . VAL B 1 158 ? -17.359 6.766 -20.109 1 72.31 158 VAL B C 1
ATOM 5715 O O . VAL B 1 158 ? -17.078 5.574 -20.219 1 72.31 158 VAL B O 1
ATOM 5718 N N . PRO B 1 159 ? -18.609 7.195 -20.312 1 72.12 159 PRO B N 1
ATOM 5719 C CA . PRO B 1 159 ? -19.609 6.289 -20.875 1 72.12 159 PRO B CA 1
ATOM 5720 C C . PRO B 1 159 ? -19.203 5.719 -22.234 1 72.12 159 PRO B C 1
ATOM 5722 O O . PRO B 1 159 ? -18.531 6.402 -23.016 1 72.12 159 PRO B O 1
ATOM 5725 N N . ARG B 1 160 ? -19.422 4.426 -22.422 1 66 160 ARG B N 1
ATOM 5726 C CA . ARG B 1 160 ? -19 3.697 -23.609 1 66 160 ARG B CA 1
ATOM 5727 C C . ARG B 1 160 ? -19.531 4.371 -24.875 1 66 160 ARG B C 1
ATOM 5729 O O . ARG B 1 160 ? -18.875 4.348 -25.922 1 66 160 ARG B O 1
ATOM 5736 N N . ARG B 1 161 ? -20.703 4.91 -24.891 1 54.47 161 ARG B N 1
ATOM 5737 C CA . ARG B 1 161 ? -21.25 5.539 -26.094 1 54.47 161 ARG B CA 1
ATOM 5738 C C . ARG B 1 161 ? -20.344 6.66 -26.578 1 54.47 161 ARG B C 1
ATOM 5740 O O . ARG B 1 161 ? -20.234 6.895 -27.797 1 54.47 161 ARG B O 1
ATOM 5747 N N . VAL B 1 162 ? -19.766 7.328 -25.719 1 47.28 162 VAL B N 1
ATOM 5748 C CA . VAL B 1 162 ? -18.953 8.484 -26.094 1 47.28 162 VAL B CA 1
ATOM 5749 C C . VAL B 1 162 ? -17.641 8.016 -26.719 1 47.28 162 VAL B C 1
ATOM 5751 O O . VAL B 1 162 ? -17.109 8.672 -27.609 1 47.28 162 VAL B O 1
ATOM 5754 N N . VAL B 1 163 ? -17.078 7.051 -26.203 1 48.62 163 VAL B N 1
ATOM 5755 C CA . VAL B 1 163 ? -15.789 6.59 -26.719 1 48.62 163 VAL B CA 1
ATOM 5756 C C . VAL B 1 163 ? -15.984 6.023 -28.125 1 48.62 163 VAL B C 1
ATOM 5758 O O . VAL B 1 163 ? -15.039 5.98 -28.922 1 48.62 163 VAL B O 1
ATOM 5761 N N . GLU B 1 164 ? -17.109 5.516 -28.531 1 42.97 164 GLU B N 1
ATOM 5762 C CA . GLU B 1 164 ? -17.281 5.098 -29.922 1 42.97 164 GLU B CA 1
ATOM 5763 C C . GLU B 1 164 ? -17.422 6.301 -30.844 1 42.97 164 GLU B C 1
ATOM 5765 O O . GLU B 1 164 ? -17.5 6.148 -32.062 1 42.97 164 GLU B O 1
ATOM 5770 N N . MET B 1 165 ? -17.703 7.594 -30.438 1 37.91 165 MET B N 1
ATOM 5771 C CA . MET B 1 165 ? -17.766 8.703 -31.391 1 37.91 165 MET B CA 1
ATOM 5772 C C . MET B 1 165 ? -16.359 9.117 -31.812 1 37.91 165 MET B C 1
ATOM 5774 O O . MET B 1 165 ? -15.406 9.023 -31.047 1 37.91 165 MET B O 1
ATOM 5778 N N . SER B 1 166 ? -16.047 9.344 -33.156 1 36.69 166 SER B N 1
ATOM 5779 C CA . SER B 1 166 ? -14.797 9.805 -33.719 1 36.69 166 SER B CA 1
ATOM 5780 C C . SER B 1 166 ? -14.273 11.055 -33.031 1 36.69 166 SER B C 1
ATOM 5782 O O . SER B 1 166 ? -15.047 11.797 -32.438 1 36.69 166 SER B O 1
ATOM 5784 N N . PRO B 1 167 ? -13.047 11.305 -32.844 1 37.47 167 PRO B N 1
ATOM 5785 C CA . PRO B 1 167 ? -12.539 12.586 -32.344 1 37.47 167 PRO B CA 1
ATOM 5786 C C . PRO B 1 167 ? -13.305 13.781 -32.938 1 37.47 167 PRO B C 1
ATOM 5788 O O . PRO B 1 167 ? -13.531 14.773 -32.219 1 37.47 167 PRO B O 1
ATOM 5791 N N . ALA B 1 168 ? -13.648 13.664 -34.156 1 39.56 168 ALA B N 1
ATOM 5792 C CA . ALA B 1 168 ? -14.289 14.758 -34.906 1 39.56 168 ALA B CA 1
ATOM 5793 C C . ALA B 1 168 ? -15.68 15.055 -34.344 1 39.56 168 ALA B C 1
ATOM 5795 O O . ALA B 1 168 ? -16.031 16.219 -34.125 1 39.56 168 ALA B O 1
ATOM 5796 N N . GLU B 1 169 ? -16.422 14.062 -34.094 1 43.19 169 GLU B N 1
ATOM 5797 C CA . GLU B 1 169 ? -17.812 14.297 -33.719 1 43.19 169 GLU B CA 1
ATOM 5798 C C . GLU B 1 169 ? -17.922 14.758 -32.25 1 43.19 169 GLU B C 1
ATOM 5800 O O . GLU B 1 169 ? -18.781 15.586 -31.922 1 43.19 169 GLU B O 1
ATOM 5805 N N . TYR B 1 170 ? -17.062 14.383 -31.453 1 37.56 170 TYR B N 1
ATOM 5806 C CA . TYR B 1 170 ? -17 14.805 -30.047 1 37.56 170 TYR B CA 1
ATOM 5807 C C . TYR B 1 170 ? -16.547 16.25 -29.938 1 37.56 170 TYR B C 1
ATOM 5809 O O . TYR B 1 170 ? -17.141 17.031 -29.188 1 37.56 170 TYR B O 1
ATOM 5817 N N . ILE B 1 171 ? -15.594 16.719 -30.703 1 41.44 171 ILE B N 1
ATOM 5818 C CA . ILE B 1 171 ? -15.266 18.141 -30.859 1 41.44 171 ILE B CA 1
ATOM 5819 C C . ILE B 1 171 ? -16.5 18.906 -31.328 1 41.44 171 ILE B C 1
ATOM 5821 O O . ILE B 1 171 ? -16.781 19.984 -30.812 1 41.44 171 ILE B O 1
ATOM 5825 N N . GLN B 1 172 ? -17.172 18.328 -32.219 1 42.28 172 GLN B N 1
ATOM 5826 C CA . GLN B 1 172 ? -18.328 19.031 -32.719 1 42.28 172 GLN B CA 1
ATOM 5827 C C . GLN B 1 172 ? -19.406 19.172 -31.656 1 42.28 172 GLN B C 1
ATOM 5829 O O . GLN B 1 172 ? -20.031 20.234 -31.516 1 42.28 172 GLN B O 1
ATOM 5834 N N . LYS B 1 173 ? -19.688 18.109 -30.891 1 40.91 173 LYS B N 1
ATOM 5835 C CA . LYS B 1 173 ? -20.766 18.188 -29.906 1 40.91 173 LYS B CA 1
ATOM 5836 C C . LYS B 1 173 ? -20.344 19.047 -28.719 1 40.91 173 LYS B C 1
ATOM 5838 O O . LYS B 1 173 ? -21.141 19.828 -28.203 1 40.91 173 LYS B O 1
ATOM 5843 N N . VAL B 1 174 ? -19.125 18.922 -28.188 1 39.59 174 VAL B N 1
ATOM 5844 C CA . VAL B 1 174 ? -18.641 19.891 -27.203 1 39.59 174 VAL B CA 1
ATOM 5845 C C . VAL B 1 174 ? -18.703 21.297 -27.797 1 39.59 174 VAL B C 1
ATOM 5847 O O . VAL B 1 174 ? -19.094 22.25 -27.109 1 39.59 174 VAL B O 1
ATOM 5850 N N . GLU B 1 175 ? -18.25 21.422 -28.969 1 39.16 175 GLU B N 1
ATOM 5851 C CA . GLU B 1 175 ? -18.391 22.703 -29.656 1 39.16 175 GLU B CA 1
ATOM 5852 C C . GLU B 1 175 ? -19.875 23.094 -29.766 1 39.16 175 GLU B C 1
ATOM 5854 O O . GLU B 1 175 ? -20.203 24.281 -29.688 1 39.16 175 GLU B O 1
ATOM 5859 N N . GLN B 1 176 ? -20.734 22.156 -30.062 1 41.91 176 GLN B N 1
ATOM 5860 C CA . GLN B 1 176 ? -22.141 22.5 -30.141 1 41.91 176 GLN B CA 1
ATOM 5861 C C . GLN B 1 176 ? -22.703 22.828 -28.75 1 41.91 176 GLN B C 1
ATOM 5863 O O . GLN B 1 176 ? -23.547 23.719 -28.609 1 41.91 176 GLN B O 1
ATOM 5868 N N . GLU B 1 177 ? -22.562 21.953 -27.75 1 37.53 177 GLU B N 1
ATOM 5869 C CA . GLU B 1 177 ? -23.156 22.219 -26.453 1 37.53 177 GLU B CA 1
ATOM 5870 C C . GLU B 1 177 ? -22.438 23.375 -25.75 1 37.53 177 GLU B C 1
ATOM 5872 O O . GLU B 1 177 ? -23.047 24.109 -24.969 1 37.53 177 GLU B O 1
ATOM 5877 N N . ASN B 1 178 ? -21.109 23.328 -25.734 1 31.88 178 ASN B N 1
ATOM 5878 C CA . ASN B 1 178 ? -20.422 24.578 -25.406 1 31.88 178 ASN B CA 1
ATOM 5879 C C . ASN B 1 178 ? -20.031 25.344 -26.672 1 31.88 178 ASN B C 1
ATOM 5881 O O . ASN B 1 178 ? -18.984 25.109 -27.25 1 31.88 178 ASN B O 1
ATOM 5885 N N . PRO B 1 179 ? -21.016 25.781 -27.312 1 29.48 179 PRO B N 1
ATOM 5886 C CA . PRO B 1 179 ? -20.578 26.641 -28.422 1 29.48 179 PRO B CA 1
ATOM 5887 C C . PRO B 1 179 ? -19.5 27.641 -28 1 29.48 179 PRO B C 1
ATOM 5889 O O . PRO B 1 179 ? -19.703 28.391 -27.031 1 29.48 179 PRO B O 1
ATOM 5892 N N . VAL B 1 180 ? -18.312 27.125 -27.984 1 29.89 180 VAL B N 1
ATOM 5893 C CA . VAL B 1 180 ? -17.422 28.281 -27.938 1 29.89 180 VAL B CA 1
ATOM 5894 C C . VAL B 1 180 ? -18.016 29.406 -28.781 1 29.89 180 VAL B C 1
ATOM 5896 O O . VAL B 1 180 ? -18.297 29.234 -29.969 1 29.89 180 VAL B O 1
ATOM 5899 N N . THR B 1 181 ? -18.906 30.156 -28.156 1 26.67 181 THR B N 1
ATOM 5900 C CA . THR B 1 181 ? -19.062 31.406 -28.906 1 26.67 181 THR B CA 1
ATOM 5901 C C . THR B 1 181 ? -17.734 31.828 -29.531 1 26.67 181 THR B C 1
ATOM 5903 O O . THR B 1 181 ? -16.703 31.844 -28.859 1 26.67 181 THR B O 1
ATOM 5906 N N . PRO B 1 182 ? -17.547 31.547 -30.844 1 27.67 182 PRO B N 1
ATOM 5907 C CA . PRO B 1 182 ? -16.453 32.156 -31.594 1 27.67 182 PRO B CA 1
ATOM 5908 C C . PRO B 1 182 ? -16.109 33.562 -31.141 1 27.67 182 PRO B C 1
ATOM 5910 O O . PRO B 1 182 ? -15.367 34.281 -31.828 1 27.67 182 PRO B O 1
ATOM 5913 N N . GLU B 1 183 ? -16.906 34.031 -30.062 1 24.14 183 GLU B N 1
ATOM 5914 C CA . GLU B 1 183 ? -16.703 35.469 -30.188 1 24.14 183 GLU B CA 1
ATOM 5915 C C . GLU B 1 183 ? -15.219 35.812 -30.25 1 24.14 183 GLU B C 1
ATOM 5917 O O . GLU B 1 183 ? -14.812 36.688 -31.031 1 24.14 183 GLU B O 1
ATOM 5922 N N . VAL B 1 184 ? -14.492 35.594 -29.031 1 25.56 184 VAL B N 1
ATOM 5923 C CA . VAL B 1 184 ? -13.484 36.656 -29 1 25.56 184 VAL B CA 1
ATOM 5924 C C . VAL B 1 184 ? -12.312 36.281 -29.906 1 25.56 184 VAL B C 1
ATOM 5926 O O . VAL B 1 184 ? -11.242 35.906 -29.422 1 25.56 184 VAL B O 1
ATOM 5929 N N . GLU B 1 185 ? -12.453 35.125 -30.719 1 25.08 185 GLU B N 1
ATOM 5930 C CA . GLU B 1 185 ? -11.289 35.031 -31.594 1 25.08 185 GLU B CA 1
ATOM 5931 C C . GLU B 1 185 ? -11.031 36.375 -32.312 1 25.08 185 GLU B C 1
ATOM 5933 O O . GLU B 1 185 ? -9.992 36.531 -32.938 1 25.08 185 GLU B O 1
ATOM 5938 N N . GLU B 1 186 ? -12.164 37 -32.625 1 22.42 186 GLU B N 1
ATOM 5939 C CA . GLU B 1 186 ? -11.93 37.875 -33.75 1 22.42 186 GLU B CA 1
ATOM 5940 C C . GLU B 1 186 ? -10.867 38.938 -33.438 1 22.42 186 GLU B C 1
ATOM 5942 O O . GLU B 1 186 ? -10.18 39.406 -34.344 1 22.42 186 GLU B O 1
ATOM 5947 N N . GLU B 1 187 ? -11.023 39.562 -32.219 1 21.02 187 GLU B N 1
ATOM 5948 C CA . GLU B 1 187 ? -10.5 40.906 -32.5 1 21.02 187 GLU B CA 1
ATOM 5949 C C . GLU B 1 187 ? -8.992 40.875 -32.719 1 21.02 187 GLU B C 1
ATOM 5951 O O . GLU B 1 187 ? -8.477 41.562 -33.625 1 21.02 187 GLU B O 1
ATOM 5956 N N . GLN B 1 188 ? -8.156 40.531 -31.609 1 20.7 188 GLN B N 1
ATOM 5957 C CA . GLN B 1 188 ? -6.918 41.281 -31.734 1 20.7 188 GLN B CA 1
ATOM 5958 C C . GLN B 1 188 ? -5.961 40.625 -32.719 1 20.7 188 GLN B C 1
ATOM 5960 O O . GLN B 1 188 ? -5.215 39.719 -32.375 1 20.7 188 GLN B O 1
ATOM 5965 N N . GLN B 1 189 ? -6.52 40.062 -33.781 1 20.75 189 GLN B N 1
ATOM 5966 C CA . GLN B 1 189 ? -5.66 39.781 -34.906 1 20.75 189 GLN B CA 1
ATOM 5967 C C . GLN B 1 189 ? -4.785 41 -35.25 1 20.75 189 GLN B C 1
ATOM 5969 O O . GLN B 1 189 ? -5.012 41.688 -36.219 1 20.75 189 GLN B O 1
ATOM 5974 N N . MET B 1 190 ? -4.57 41.938 -34.125 1 20.86 190 MET B N 1
ATOM 5975 C CA . MET B 1 190 ? -3.85 43.094 -34.688 1 20.86 190 MET B CA 1
ATOM 5976 C C . MET B 1 190 ? -2.684 42.656 -35.562 1 20.86 190 MET B C 1
ATOM 5978 O O . MET B 1 190 ? -2.139 41.562 -35.344 1 20.86 190 MET B O 1
ATOM 5982 N N . SER B 1 191 ? -2.586 43.375 -36.625 1 20.53 191 SER B N 1
ATOM 5983 C CA . SER B 1 191 ? -1.796 43.531 -37.844 1 20.53 191 SER B CA 1
ATOM 5984 C C . SER B 1 191 ? -0.303 43.562 -37.531 1 20.53 191 SER B C 1
ATOM 5986 O O . SER B 1 191 ? 0.478 44.188 -38.25 1 20.53 191 SER B O 1
ATOM 5988 N N . MET B 1 192 ? 0.146 42.688 -36.531 1 20.77 192 MET B N 1
ATOM 5989 C CA . MET B 1 192 ? 1.566 43 -36.375 1 20.77 192 MET B CA 1
ATOM 5990 C C . MET B 1 192 ? 2.285 42.875 -37.719 1 20.77 192 MET B C 1
ATOM 5992 O O . MET B 1 192 ? 3 41.906 -37.969 1 20.77 192 MET B O 1
ATOM 5996 N N . GLU B 1 193 ? 1.405 43.094 -38.781 1 18.89 193 GLU B N 1
ATOM 5997 C CA . GLU B 1 193 ? 2.174 43.062 -40.031 1 18.89 193 GLU B CA 1
ATOM 5998 C C . GLU B 1 193 ? 3.414 43.938 -39.938 1 18.89 193 GLU B C 1
ATOM 6000 O O . GLU B 1 193 ? 4.434 43.688 -40.562 1 18.89 193 GLU B O 1
ATOM 6005 N N . GLU B 1 194 ? 3.145 45.188 -39.438 1 19.08 194 GLU B N 1
ATOM 6006 C CA . GLU B 1 194 ? 3.902 46.188 -40.188 1 19.08 194 GLU B CA 1
ATOM 6007 C C . GLU B 1 194 ? 5.402 46.062 -39.938 1 19.08 194 GLU B C 1
ATOM 6009 O O . GLU B 1 194 ? 5.832 45.938 -38.781 1 19.08 194 GLU B O 1
ATOM 6014 N N . GLY B 1 195 ? 6.191 45.594 -40.938 1 19.08 195 GLY B N 1
ATOM 6015 C CA . GLY B 1 195 ? 7.617 45.594 -41.219 1 19.08 195 GLY B CA 1
ATOM 6016 C C . GLY B 1 195 ? 8.289 46.906 -40.906 1 19.08 195 GLY B C 1
ATOM 6017 O O . GLY B 1 195 ? 9.438 47.125 -41.312 1 19.08 195 GLY B O 1
ATOM 6018 N N . THR B 1 196 ? 7.434 47.969 -40.344 1 18.56 196 THR B N 1
ATOM 6019 C CA . THR B 1 196 ? 8.062 49.219 -40.719 1 18.56 196 THR B CA 1
ATOM 6020 C C . THR B 1 196 ? 9.461 49.312 -40.094 1 18.56 196 THR B C 1
ATOM 6022 O O . THR B 1 196 ? 9.711 48.812 -39.031 1 18.56 196 THR B O 1
ATOM 6025 N N . THR B 1 197 ? 10.406 49.938 -40.938 1 18.28 197 THR B N 1
ATOM 6026 C CA . THR B 1 197 ? 11.758 50.469 -41.062 1 18.28 197 THR B CA 1
ATOM 6027 C C . THR B 1 197 ? 11.992 51.562 -40.031 1 18.28 197 THR B C 1
ATOM 6029 O O . THR B 1 197 ? 13.039 52.219 -40.031 1 18.28 197 THR B O 1
ATOM 6032 N N . LEU B 1 198 ? 10.961 51.906 -39.156 1 18.25 198 LEU B N 1
ATOM 6033 C CA . LEU B 1 198 ? 11.297 53.25 -38.719 1 18.25 198 LEU B CA 1
ATOM 6034 C C . LEU B 1 198 ? 12.688 53.281 -38.125 1 18.25 198 LEU B C 1
ATOM 6036 O O . LEU B 1 198 ? 13.148 52.312 -37.531 1 18.25 198 LEU B O 1
ATOM 6040 N N . ASP B 1 199 ? 13.344 54.5 -38.375 1 17.3 199 ASP B N 1
ATOM 6041 C CA . ASP B 1 199 ? 14.398 55.5 -38.312 1 17.3 199 ASP B CA 1
ATOM 6042 C C . ASP B 1 199 ? 14.742 55.844 -36.844 1 17.3 199 ASP B C 1
ATOM 6044 O O . ASP B 1 199 ? 13.922 55.656 -35.969 1 17.3 199 ASP B O 1
ATOM 6048 N N . ASP B 1 200 ? 15.992 56.344 -36.781 1 17.23 200 ASP B N 1
ATOM 6049 C CA . ASP B 1 200 ? 17 56.594 -35.75 1 17.23 200 ASP B CA 1
ATOM 6050 C C . ASP B 1 200 ? 16.438 57.438 -34.594 1 17.23 200 ASP B C 1
ATOM 6052 O O . ASP B 1 200 ? 16.672 57.125 -33.438 1 17.23 200 ASP B O 1
ATOM 6056 N N . SER B 1 201 ? 16.016 58.656 -34.969 1 15.88 201 SER B N 1
ATOM 6057 C CA . SER B 1 201 ? 16.688 59.75 -34.281 1 15.88 201 SER B CA 1
ATOM 6058 C C . SER B 1 201 ? 16 60.094 -32.969 1 15.88 201 SER B C 1
ATOM 6060 O O . SER B 1 201 ? 16.672 60.375 -31.984 1 15.88 201 SER B O 1
ATOM 6062 N N . GLY B 1 202 ? 14.773 60.531 -33.125 1 15.62 202 GLY B N 1
ATOM 6063 C CA . GLY B 1 202 ? 14.578 61.875 -32.625 1 15.62 202 GLY B CA 1
ATOM 6064 C C . GLY B 1 202 ? 14.391 61.906 -31.109 1 15.62 202 GLY B C 1
ATOM 6065 O O . GLY B 1 202 ? 14.211 60.875 -30.469 1 15.62 202 GLY B O 1
ATOM 6066 N N . THR B 1 203 ? 13.758 63.094 -30.781 1 16.05 203 THR B N 1
ATOM 6067 C CA . THR B 1 203 ? 13.891 64.188 -29.812 1 16.05 203 THR B CA 1
ATOM 6068 C C . THR B 1 203 ? 13.211 63.812 -28.5 1 16.05 203 THR B C 1
ATOM 6070 O O . THR B 1 203 ? 12.273 63.031 -28.484 1 16.05 203 THR B O 1
ATOM 6073 N N . PRO B 1 204 ? 13.57 64.562 -27.562 1 16.95 204 PRO B N 1
ATOM 6074 C CA . PRO B 1 204 ? 13.758 64.75 -26.109 1 16.95 204 PRO B CA 1
ATOM 6075 C C . PRO B 1 204 ? 12.438 64.812 -25.359 1 16.95 204 PRO B C 1
ATOM 6077 O O . PRO B 1 204 ? 12.344 64.438 -24.203 1 16.95 204 PRO B O 1
ATOM 6080 N N . PRO B 1 205 ? 11.367 65.438 -26.156 1 15.65 205 PRO B N 1
ATOM 6081 C CA . PRO B 1 205 ? 10.859 66.562 -25.406 1 15.65 205 PRO B CA 1
ATOM 6082 C C . PRO B 1 205 ? 10.039 66.188 -24.188 1 15.65 205 PRO B C 1
ATOM 6084 O O . PRO B 1 205 ? 9.57 65 -24.094 1 15.65 205 PRO B O 1
ATOM 6087 N N . GLY B 1 206 ? 9.789 67.188 -23.391 1 15.15 206 GLY B N 1
ATOM 6088 C CA . GLY B 1 206 ? 9.57 67.75 -22.062 1 15.15 206 GLY B CA 1
ATOM 6089 C C . GLY B 1 206 ? 8.164 67.5 -21.531 1 15.15 206 GLY B C 1
ATOM 6090 O O . GLY B 1 206 ? 7.98 67.188 -20.359 1 15.15 206 GLY B O 1
ATOM 6091 N N . SER B 1 207 ? 7.215 67.875 -22.484 1 15.03 207 SER B N 1
ATOM 6092 C CA . SER B 1 207 ? 6.398 68.938 -21.906 1 15.03 207 SER B CA 1
ATOM 6093 C C . SER B 1 207 ? 5.426 68.375 -20.875 1 15.03 207 SER B C 1
ATOM 6095 O O . SER B 1 207 ? 5.203 67.188 -20.812 1 15.03 207 SER B O 1
ATOM 6097 N N . ASN B 1 208 ? 4.332 69.125 -20.75 1 15.07 208 ASN B N 1
ATOM 6098 C CA . ASN B 1 208 ? 3.656 70 -19.828 1 15.07 208 ASN B CA 1
ATOM 6099 C C . ASN B 1 208 ? 2.475 69.312 -19.141 1 15.07 208 ASN B C 1
ATOM 6101 O O . ASN B 1 208 ? 2.293 69.438 -17.938 1 15.07 208 ASN B O 1
ATOM 6105 N N . GLY B 1 209 ? 1.578 68.75 -19.953 1 14.82 209 GLY B N 1
ATOM 6106 C CA . GLY B 1 209 ? 0.315 69.438 -19.703 1 14.82 209 GLY B CA 1
ATOM 6107 C C . GLY B 1 209 ? -0.375 69 -18.438 1 14.82 209 GLY B C 1
ATOM 6108 O O . GLY B 1 209 ? -0 67.938 -17.875 1 14.82 209 GLY B O 1
ATOM 6109 N N . ASN B 1 210 ? -1.667 69.562 -18.312 1 15.1 210 ASN B N 1
ATOM 6110 C CA . ASN B 1 210 ? -2.594 70.188 -17.422 1 15.1 210 ASN B CA 1
ATOM 6111 C C . ASN B 1 210 ? -3.445 69.25 -16.625 1 15.1 210 ASN B C 1
ATOM 6113 O O . ASN B 1 210 ? -3.943 68.25 -17.188 1 15.1 210 ASN B O 1
ATOM 6117 N N . PHE B 1 211 ? -3.242 69.188 -15.227 1 15.23 211 PHE B N 1
ATOM 6118 C CA . PHE B 1 211 ? -3.691 68.625 -13.953 1 15.23 211 PHE B CA 1
ATOM 6119 C C . PHE B 1 211 ? -5.191 68.875 -13.773 1 15.23 211 PHE B C 1
ATOM 6121 O O . PHE B 1 211 ? -5.742 68.562 -12.711 1 15.23 211 PHE B O 1
ATOM 6128 N N . CYS B 1 212 ? -5.945 69.625 -14.828 1 14.62 212 CYS B N 1
ATOM 6129 C CA . CYS B 1 212 ? -6.934 70.5 -14.195 1 14.62 212 CYS B CA 1
ATOM 6130 C C . CYS B 1 212 ? -7.836 69.688 -13.266 1 14.62 212 CYS B C 1
ATOM 6132 O O . CYS B 1 212 ? -7.871 68.438 -13.328 1 14.62 212 CYS B O 1
ATOM 6134 N N . SER B 1 213 ? -9.164 70.25 -13.141 1 14.7 213 SER B N 1
ATOM 6135 C CA . SER B 1 213 ? -10.125 71 -12.328 1 14.7 213 SER B CA 1
ATOM 6136 C C . SER B 1 213 ? -11.164 70.062 -11.719 1 14.7 213 SER B C 1
ATOM 6138 O O . SER B 1 213 ? -11.547 69.062 -12.344 1 14.7 213 SER B O 1
ATOM 6140 N N . VAL B 1 214 ? -11.406 70.188 -10.344 1 15.05 214 VAL B N 1
ATOM 6141 C CA . VAL B 1 214 ? -12.094 69.812 -9.117 1 15.05 214 VAL B CA 1
ATOM 6142 C C . VAL B 1 214 ? -13.609 69.875 -9.328 1 15.05 214 VAL B C 1
ATOM 6144 O O . VAL B 1 214 ? -14.375 69.188 -8.609 1 15.05 214 VAL B O 1
ATOM 6147 N N . ALA B 1 215 ? -14.227 70.812 -10.266 1 14.46 215 ALA B N 1
ATOM 6148 C CA . ALA B 1 215 ? -15.195 71.75 -9.688 1 14.46 215 ALA B CA 1
ATOM 6149 C C . ALA B 1 215 ? -16.438 71 -9.195 1 14.46 215 ALA B C 1
ATOM 6151 O O . ALA B 1 215 ? -16.641 69.812 -9.539 1 14.46 215 ALA B O 1
ATOM 6152 N N . SER B 1 216 ? -17.641 71.812 -9.383 1 14.62 216 SER B N 1
ATOM 6153 C CA . SER B 1 216 ? -18.672 72.562 -8.648 1 14.62 216 SER B CA 1
ATOM 6154 C C . SER B 1 216 ? -19.922 71.688 -8.453 1 14.62 216 SER B C 1
ATOM 6156 O O . SER B 1 216 ? -20.359 71.5 -7.32 1 14.62 216 SER B O 1
ATOM 6158 N N . GLY B 1 217 ? -21.141 72.125 -9.164 1 14.54 217 GLY B N 1
ATOM 6159 C CA . GLY B 1 217 ? -22.297 72.875 -8.688 1 14.54 217 GLY B CA 1
ATOM 6160 C C . GLY B 1 217 ? -23.453 71.938 -8.281 1 14.54 217 GLY B C 1
ATOM 6161 O O . GLY B 1 217 ? -23.344 70.75 -8.406 1 14.54 217 GLY B O 1
ATOM 6162 N N . PRO B 1 218 ? -24.75 72.312 -8.867 1 15.59 218 PRO B N 1
ATOM 6163 C CA . PRO B 1 218 ? -25.969 72.938 -8.305 1 15.59 218 PRO B CA 1
ATOM 6164 C C . PRO B 1 218 ? -26.984 71.875 -7.863 1 15.59 218 PRO B C 1
ATOM 6166 O O . PRO B 1 218 ? -26.781 70.688 -8.102 1 15.59 218 PRO B O 1
ATOM 6169 N N . GLU B 1 219 ? -28.344 72 -8.516 1 15.16 219 GLU B N 1
ATOM 6170 C CA . GLU B 1 219 ? -29.688 72.438 -8.172 1 15.16 219 GLU B CA 1
ATOM 6171 C C . GLU B 1 219 ? -30.594 71.25 -7.871 1 15.16 219 GLU B C 1
ATOM 6173 O O . GLU B 1 219 ? -30.25 70.125 -8.172 1 15.16 219 GLU B O 1
ATOM 6178 N N . ASP B 1 220 ? -32.094 71.438 -8.258 1 15.5 220 ASP B N 1
ATOM 6179 C CA . ASP B 1 220 ? -33.406 71.688 -7.656 1 15.5 220 ASP B CA 1
ATOM 6180 C C . ASP B 1 220 ? -34.219 70.375 -7.605 1 15.5 220 ASP B C 1
ATOM 6182 O O . ASP B 1 220 ? -34.531 69.875 -6.523 1 15.5 220 ASP B O 1
ATOM 6186 N N . ALA B 1 221 ? -35.5 70.438 -8.383 1 15.76 221 ALA B N 1
ATOM 6187 C CA . ALA B 1 221 ? -36.938 70.562 -8.125 1 15.76 221 ALA B CA 1
ATOM 6188 C C . ALA B 1 221 ? -37.625 69.188 -8.078 1 15.76 221 ALA B C 1
ATOM 6190 O O . ALA B 1 221 ? -37.125 68.188 -8.641 1 15.76 221 ALA B O 1
ATOM 6191 N N . LEU B 1 222 ? -38.844 69.188 -7.34 1 15.8 222 LEU B N 1
ATOM 6192 C CA . LEU B 1 222 ? -39.938 68.5 -6.676 1 15.8 222 LEU B CA 1
ATOM 6193 C C . LEU B 1 222 ? -40.719 67.625 -7.672 1 15.8 222 LEU B C 1
ATOM 6195 O O . LEU B 1 222 ? -41.719 67 -7.305 1 15.8 222 LEU B O 1
ATOM 6199 N N . VAL B 1 223 ? -40.25 67.5 -8.93 1 14.55 223 VAL B N 1
ATOM 6200 C CA . VAL B 1 223 ? -41.406 67.438 -9.812 1 14.55 223 VAL B CA 1
ATOM 6201 C C . VAL B 1 223 ? -42.312 66.25 -9.414 1 14.55 223 VAL B C 1
ATOM 6203 O O . VAL B 1 223 ? -41.844 65.125 -9.312 1 14.55 223 VAL B O 1
ATOM 6206 N N . THR B 1 224 ? -43.625 66.562 -8.938 1 15.84 224 THR B N 1
ATOM 6207 C CA . THR B 1 224 ? -44.906 66.125 -8.43 1 15.84 224 THR B CA 1
ATOM 6208 C C . THR B 1 224 ? -45.562 65.188 -9.445 1 15.84 224 THR B C 1
ATOM 6210 O O . THR B 1 224 ? -46.531 64.5 -9.117 1 15.84 224 THR B O 1
ATOM 6213 N N . ASP B 1 225 ? -45.219 65.25 -10.742 1 14.91 225 ASP B N 1
ATOM 6214 C CA . ASP B 1 225 ? -46.375 65.25 -11.656 1 14.91 225 ASP B CA 1
ATOM 6215 C C . ASP B 1 225 ? -47.25 64 -11.492 1 14.91 225 ASP B C 1
ATOM 6217 O O . ASP B 1 225 ? -46.781 63 -11.008 1 14.91 225 ASP B O 1
ATOM 6221 N N . ASP B 1 226 ? -48.469 64 -12.297 1 15.55 226 ASP B N 1
ATOM 6222 C CA . ASP B 1 226 ? -49.875 63.906 -12.594 1 15.55 226 ASP B CA 1
ATOM 6223 C C . ASP B 1 226 ? -50.25 62.5 -13.023 1 15.55 226 ASP B C 1
ATOM 6225 O O . ASP B 1 226 ? -51.219 61.938 -12.523 1 15.55 226 ASP B O 1
ATOM 6229 N N . THR B 1 227 ? -49.906 62.094 -14.266 1 15.99 227 THR B N 1
ATOM 6230 C CA . THR B 1 227 ? -50.969 61.875 -15.258 1 15.99 227 THR B CA 1
ATOM 6231 C C . THR B 1 227 ? -51.656 60.562 -15.039 1 15.99 227 THR B C 1
ATOM 6233 O O . THR B 1 227 ? -51.156 59.656 -14.367 1 15.99 227 THR B O 1
ATOM 6236 N N . ALA B 1 228 ? -52.719 60.281 -16.016 1 16.61 228 ALA B N 1
ATOM 6237 C CA . ALA B 1 228 ? -54.062 59.906 -16.5 1 16.61 228 ALA B CA 1
ATOM 6238 C C . ALA B 1 228 ? -54.156 58.375 -16.672 1 16.61 228 ALA B C 1
ATOM 6240 O O . ALA B 1 228 ? -53.125 57.688 -16.812 1 16.61 228 ALA B O 1
ATOM 6241 N N . ASP B 1 229 ? -55.406 57.938 -16.812 1 17.28 229 ASP B N 1
ATOM 6242 C CA . ASP B 1 229 ? -56.344 56.812 -16.594 1 17.28 229 ASP B CA 1
ATOM 6243 C C . ASP B 1 229 ? -56.062 55.656 -17.578 1 17.28 229 ASP B C 1
ATOM 6245 O O . ASP B 1 229 ? -56.625 54.562 -17.438 1 17.28 229 ASP B O 1
ATOM 6249 N N . THR B 1 230 ? -55.375 56.031 -18.672 1 16.8 230 THR B N 1
ATOM 6250 C CA . THR B 1 230 ? -56 55.469 -19.859 1 16.8 230 THR B CA 1
ATOM 6251 C C . THR B 1 230 ? -56 53.938 -19.797 1 16.8 230 THR B C 1
ATOM 6253 O O . THR B 1 230 ? -55.062 53.312 -19.328 1 16.8 230 THR B O 1
ATOM 6256 N N . PRO B 1 231 ? -57.125 53.469 -20.359 1 18.94 231 PRO B N 1
ATOM 6257 C CA . PRO B 1 231 ? -57.906 52.188 -20.344 1 18.94 231 PRO B CA 1
ATOM 6258 C C . PRO B 1 231 ? -57.125 51.031 -20.953 1 18.94 231 PRO B C 1
ATOM 6260 O O . PRO B 1 231 ? -57.562 49.906 -20.922 1 18.94 231 PRO B O 1
ATOM 6263 N N . GLN B 1 232 ? -55.812 51.344 -21.344 1 16.12 232 GLN B N 1
ATOM 6264 C CA . GLN B 1 232 ? -55.531 50.656 -22.594 1 16.12 232 GLN B CA 1
ATOM 6265 C C . GLN B 1 232 ? -55.75 49.156 -22.453 1 16.12 232 GLN B C 1
ATOM 6267 O O . GLN B 1 232 ? -55.344 48.531 -21.453 1 16.12 232 GLN B O 1
ATOM 6272 N N . GLU B 1 233 ? -56.562 48.562 -23.375 1 18.59 233 GLU B N 1
ATOM 6273 C CA . GLU B 1 233 ? -57.25 47.375 -23.875 1 18.59 233 GLU B CA 1
ATOM 6274 C C . GLU B 1 233 ? -56.25 46.219 -24.062 1 18.59 233 GLU B C 1
ATOM 6276 O O . GLU B 1 233 ? -56.656 45.125 -24.422 1 18.59 233 GLU B O 1
ATOM 6281 N N . GLY B 1 234 ? -54.938 46.469 -23.781 1 16.27 234 GLY B N 1
ATOM 6282 C CA . GLY B 1 234 ? -54.125 45.688 -24.688 1 16.27 234 GLY B CA 1
ATOM 6283 C C . GLY B 1 234 ? -54.406 44.188 -24.625 1 16.27 234 GLY B C 1
ATOM 6284 O O . GLY B 1 234 ? -54.938 43.719 -23.625 1 16.27 234 GLY B O 1
ATOM 6285 N N . LEU B 1 235 ? -54.281 43.562 -25.875 1 17.95 235 LEU B N 1
ATOM 6286 C CA . LEU B 1 235 ? -54.531 42.344 -26.609 1 17.95 235 LEU B CA 1
ATOM 6287 C C . LEU B 1 235 ? -53.938 41.125 -25.875 1 17.95 235 LEU B C 1
ATOM 6289 O O . LEU B 1 235 ? -52.75 41.125 -25.547 1 17.95 235 LEU B O 1
ATOM 6293 N N . SER B 1 236 ? -54.781 40.406 -25.172 1 17.94 236 SER B N 1
ATOM 6294 C CA . SER B 1 236 ? -54.656 39.281 -24.234 1 17.94 236 SER B CA 1
ATOM 6295 C C . SER B 1 236 ? -53.938 38.094 -24.875 1 17.94 236 SER B C 1
ATOM 6297 O O . SER B 1 236 ? -54.562 37.156 -25.328 1 17.94 236 SER B O 1
ATOM 6299 N N . PHE B 1 237 ? -52.938 38.312 -25.797 1 17.22 237 PHE B N 1
ATOM 6300 C CA . PHE B 1 237 ? -52.406 37.219 -26.625 1 17.22 237 PHE B CA 1
ATOM 6301 C C . PHE B 1 237 ? -52.094 36 -25.75 1 17.22 237 PHE B C 1
ATOM 6303 O O . PHE B 1 237 ? -51.312 36.094 -24.812 1 17.22 237 PHE B O 1
ATOM 6310 N N . ALA B 1 238 ? -52.969 35 -25.672 1 19.2 238 ALA B N 1
ATOM 6311 C CA . ALA B 1 238 ? -53.344 33.656 -25.25 1 19.2 238 ALA B CA 1
ATOM 6312 C C . ALA B 1 238 ? -52.219 32.656 -25.578 1 19.2 238 ALA B C 1
ATOM 6314 O O . ALA B 1 238 ? -52.469 31.438 -25.562 1 19.2 238 ALA B O 1
ATOM 6315 N N . SER B 1 239 ? -51.094 33.125 -26.125 1 17.59 239 SER B N 1
ATOM 6316 C CA . SER B 1 239 ? -50.219 32.125 -26.703 1 17.59 239 SER B CA 1
ATOM 6317 C C . SER B 1 239 ? -49.875 31.016 -25.703 1 17.59 239 SER B C 1
ATOM 6319 O O . SER B 1 239 ? -49.594 31.297 -24.547 1 17.59 239 SER B O 1
ATOM 6321 N N . LYS B 1 240 ? -50.406 29.75 -25.844 1 21.12 240 LYS B N 1
ATOM 6322 C CA . LYS B 1 240 ? -50.438 28.328 -25.5 1 21.12 240 LYS B CA 1
ATOM 6323 C C . LYS B 1 240 ? -49 27.812 -25.234 1 21.12 240 LYS B C 1
ATOM 6325 O O . LYS B 1 240 ? -48.312 27.422 -26.172 1 21.12 240 LYS B O 1
ATOM 6330 N N . ALA B 1 241 ? -48.219 28.422 -24.438 1 20.2 241 ALA B N 1
ATOM 6331 C CA . ALA B 1 241 ? -46.781 28.516 -24.156 1 20.2 241 ALA B CA 1
ATOM 6332 C C . ALA B 1 241 ? -46.219 27.156 -23.75 1 20.2 241 ALA B C 1
ATOM 6334 O O . ALA B 1 241 ? -46.781 26.469 -22.906 1 20.2 241 ALA B O 1
ATOM 6335 N N . GLY B 1 242 ? -45.344 26.609 -24.609 1 20.7 242 GLY B N 1
ATOM 6336 C CA . GLY B 1 242 ? -44.594 25.375 -24.828 1 20.7 242 GLY B CA 1
ATOM 6337 C C . GLY B 1 242 ? -43.938 24.844 -23.562 1 20.7 242 GLY B C 1
ATOM 6338 O O . GLY B 1 242 ? -43.312 25.594 -22.797 1 20.7 242 GLY B O 1
ATOM 6339 N N . GLY B 1 243 ? -44.625 23.922 -22.891 1 22.5 243 GLY B N 1
ATOM 6340 C CA . GLY B 1 243 ? -44.438 23.094 -21.703 1 22.5 243 GLY B CA 1
ATOM 6341 C C . GLY B 1 243 ? -42.969 22.641 -21.547 1 22.5 243 GLY B C 1
ATOM 6342 O O . GLY B 1 243 ? -42.594 21.609 -22.094 1 22.5 243 GLY B O 1
ATOM 6343 N N . GLY B 1 244 ? -42.125 23.5 -21.641 1 21.7 244 GLY B N 1
ATOM 6344 C CA . GLY B 1 244 ? -40.719 23.109 -21.594 1 21.7 244 GLY B CA 1
ATOM 6345 C C . GLY B 1 244 ? -40.375 22.281 -20.359 1 21.7 244 GLY B C 1
ATOM 6346 O O . GLY B 1 244 ? -40.688 22.703 -19.234 1 21.7 244 GLY B O 1
ATOM 6347 N N . LYS B 1 245 ? -40.406 20.953 -20.484 1 24.69 245 LYS B N 1
ATOM 6348 C CA . LYS B 1 245 ? -40 19.844 -19.609 1 24.69 245 LYS B CA 1
ATOM 6349 C C . LYS B 1 245 ? -38.812 20.234 -18.734 1 24.69 245 LYS B C 1
ATOM 6351 O O . LYS B 1 245 ? -37.719 20.516 -19.25 1 24.69 245 LYS B O 1
ATOM 6356 N N . LYS B 1 246 ? -39.094 21.062 -17.797 1 24.12 246 LYS B N 1
ATOM 6357 C CA . LYS B 1 246 ? -38.062 21.312 -16.797 1 24.12 246 LYS B CA 1
ATOM 6358 C C . LYS B 1 246 ? -37.156 20.109 -16.625 1 24.12 246 LYS B C 1
ATOM 6360 O O . LYS B 1 246 ? -37.625 19 -16.344 1 24.12 246 LYS B O 1
ATOM 6365 N N . MET B 1 247 ? -36.156 20.141 -17.344 1 23.8 247 MET B N 1
ATOM 6366 C CA . MET B 1 247 ? -35.062 19.188 -17.141 1 23.8 247 MET B CA 1
ATOM 6367 C C . MET B 1 247 ? -34.812 18.922 -15.664 1 23.8 247 MET B C 1
ATOM 6369 O O . MET B 1 247 ? -34.438 19.844 -14.93 1 23.8 247 MET B O 1
ATOM 6373 N N . SER B 1 248 ? -35.812 18.312 -14.883 1 26.72 248 SER B N 1
ATOM 6374 C CA . SER B 1 248 ? -35.562 17.672 -13.594 1 26.72 248 SER B CA 1
ATOM 6375 C C . SER B 1 248 ? -34.062 17.438 -13.375 1 26.72 248 SER B C 1
ATOM 6377 O O . SER B 1 248 ? -33.438 16.719 -14.156 1 26.72 248 SER B O 1
ATOM 6379 N N . GLY B 1 249 ? -33.406 18.469 -13.094 1 25.78 249 GLY B N 1
ATOM 6380 C CA . GLY B 1 249 ? -32 18.344 -12.734 1 25.78 249 GLY B CA 1
ATOM 6381 C C . GLY B 1 249 ? -31.703 17.078 -11.938 1 25.78 249 GLY B C 1
ATOM 6382 O O . GLY B 1 249 ? -32.062 16.969 -10.766 1 25.78 249 GLY B O 1
ATOM 6383 N N . LYS B 1 250 ? -32 15.93 -12.531 1 29.55 250 LYS B N 1
ATOM 6384 C CA . LYS B 1 250 ? -31.516 14.617 -12.109 1 29.55 250 LYS B CA 1
ATOM 6385 C C . LYS B 1 250 ? -30.266 14.742 -11.234 1 29.55 250 LYS B C 1
ATOM 6387 O O . LYS B 1 250 ? -29.234 15.25 -11.68 1 29.55 250 LYS B O 1
ATOM 6392 N N . SER B 1 251 ? -30.516 15.156 -10.039 1 30.55 251 SER B N 1
ATOM 6393 C CA . SER B 1 251 ? -29.391 14.898 -9.141 1 30.55 251 SER B CA 1
ATOM 6394 C C . SER B 1 251 ? -28.453 13.844 -9.727 1 30.55 251 SER B C 1
ATOM 6396 O O . SER B 1 251 ? -28.906 12.789 -10.172 1 30.55 251 SER B O 1
ATOM 6398 N N . ARG B 1 252 ? -27.609 14.234 -10.477 1 32.69 252 ARG B N 1
ATOM 6399 C CA . ARG B 1 252 ? -26.594 13.289 -10.938 1 32.69 252 ARG B CA 1
ATOM 6400 C C . ARG B 1 252 ? -26.422 12.133 -9.961 1 32.69 252 ARG B C 1
ATOM 6402 O O . ARG B 1 252 ? -25.734 12.258 -8.953 1 32.69 252 ARG B O 1
ATOM 6409 N N . ARG B 1 253 ? -27.5 11.531 -9.547 1 34.34 253 ARG B N 1
ATOM 6410 C CA . ARG B 1 253 ? -27.203 10.195 -9.039 1 34.34 253 ARG B CA 1
ATOM 6411 C C . ARG B 1 253 ? -25.938 9.633 -9.688 1 34.34 253 ARG B C 1
ATOM 6413 O O . ARG B 1 253 ? -25.859 9.508 -10.914 1 34.34 253 ARG B O 1
ATOM 6420 N N . SER B 1 254 ? -24.828 10.016 -9.164 1 42.41 254 SER B N 1
ATOM 6421 C CA . SER B 1 254 ? -23.625 9.352 -9.656 1 42.41 254 SER B CA 1
ATOM 6422 C C . SER B 1 254 ? -23.938 7.969 -10.219 1 42.41 254 SER B C 1
ATOM 6424 O O . SER B 1 254 ? -24.422 7.098 -9.492 1 42.41 254 SER B O 1
ATOM 6426 N N . GLU B 1 255 ? -24.641 7.879 -11.211 1 49.03 255 GLU B N 1
ATOM 6427 C CA . GLU B 1 255 ? -24.828 6.609 -11.906 1 49.03 255 GLU B CA 1
ATOM 6428 C C . GLU B 1 255 ? -23.719 5.621 -11.562 1 49.03 255 GLU B C 1
ATOM 6430 O O . GLU B 1 255 ? -22.547 5.98 -11.57 1 49.03 255 GLU B O 1
ATOM 6435 N N . LYS B 1 256 ? -24.109 4.695 -10.781 1 63.62 256 LYS B N 1
ATOM 6436 C CA . LYS B 1 256 ? -23.188 3.602 -10.469 1 63.62 256 LYS B CA 1
ATOM 6437 C C . LYS B 1 256 ? -22.438 3.143 -11.711 1 63.62 256 LYS B C 1
ATOM 6439 O O . LYS B 1 256 ? -23.047 2.746 -12.703 1 63.62 256 LYS B O 1
ATOM 6444 N N . LYS B 1 257 ? -21.281 3.6 -11.945 1 76.94 257 LYS B N 1
ATOM 6445 C CA . LYS B 1 257 ? -20.406 3.186 -13.039 1 76.94 257 LYS B CA 1
ATOM 6446 C C . LYS B 1 257 ? -20.297 1.665 -13.109 1 76.94 257 LYS B C 1
ATOM 6448 O O . LYS B 1 257 ? -20.062 1.009 -12.094 1 76.94 257 LYS B O 1
ATOM 6453 N N . THR B 1 258 ? -20.859 1.089 -14.289 1 76.31 258 THR B N 1
ATOM 6454 C CA . THR B 1 258 ? -20.719 -0.346 -14.516 1 76.31 258 THR B CA 1
ATOM 6455 C C . THR B 1 258 ? -19.828 -0.62 -15.719 1 76.31 258 THR B C 1
ATOM 6457 O O . THR B 1 258 ? -19.547 0.282 -16.516 1 76.31 258 THR B O 1
ATOM 6460 N N . ASN B 1 259 ? -19.281 -1.71 -15.844 1 81.69 259 ASN B N 1
ATOM 6461 C CA . ASN B 1 259 ? -18.422 -2.117 -16.938 1 81.69 259 ASN B CA 1
ATOM 6462 C C . ASN B 1 259 ? -19.156 -2.094 -18.281 1 81.69 259 ASN B C 1
ATOM 6464 O O . ASN B 1 259 ? -18.531 -1.976 -19.328 1 81.69 259 ASN B O 1
ATOM 6468 N N . ALA B 1 260 ? -20.422 -2.25 -18.25 1 73.5 260 ALA B N 1
ATOM 6469 C CA . ALA B 1 260 ? -21.234 -2.221 -19.484 1 73.5 260 ALA B CA 1
ATOM 6470 C C . ALA B 1 260 ? -21.422 -0.791 -19.969 1 73.5 260 ALA B C 1
ATOM 6472 O O . ALA B 1 260 ? -21.484 -0.55 -21.188 1 73.5 260 ALA B O 1
ATOM 6473 N N . THR B 1 261 ? -21.344 0.161 -19.094 1 72.75 261 THR B N 1
ATOM 6474 C CA . THR B 1 261 ? -21.719 1.527 -19.453 1 72.75 261 THR B CA 1
ATOM 6475 C C . THR B 1 261 ? -20.484 2.414 -19.547 1 72.75 261 THR B C 1
ATOM 6477 O O . THR B 1 261 ? -20.469 3.418 -20.25 1 72.75 261 THR B O 1
ATOM 6480 N N . HIS B 1 262 ? -19.484 2.006 -18.812 1 79 262 HIS B N 1
ATOM 6481 C CA . HIS B 1 262 ? -18.344 2.912 -18.734 1 79 262 HIS B CA 1
ATOM 6482 C C . HIS B 1 262 ? -17.047 2.191 -19.062 1 79 262 HIS B C 1
ATOM 6484 O O . HIS B 1 262 ? -16.938 0.977 -18.875 1 79 262 HIS B O 1
ATOM 6490 N N . ILE B 1 263 ? -16.188 2.932 -19.703 1 77.75 263 ILE B N 1
ATOM 6491 C CA . ILE B 1 263 ? -14.875 2.418 -20.047 1 77.75 263 ILE B CA 1
ATOM 6492 C C . ILE B 1 263 ? -13.812 3.459 -19.703 1 77.75 263 ILE B C 1
ATOM 6494 O O . ILE B 1 263 ? -14.078 4.664 -19.734 1 77.75 263 ILE B O 1
ATOM 6498 N N . SER B 1 264 ? -12.688 3.008 -19.312 1 82.75 264 SER B N 1
ATOM 6499 C CA . SER B 1 264 ? -11.578 3.914 -19.031 1 82.75 264 SER B CA 1
ATOM 6500 C C . SER B 1 264 ? -10.883 4.352 -20.328 1 82.75 264 SER B C 1
ATOM 6502 O O . SER B 1 264 ? -10.492 3.518 -21.141 1 82.75 264 SER B O 1
ATOM 6504 N N . ARG B 1 265 ? -10.648 5.625 -20.469 1 77.25 265 ARG B N 1
ATOM 6505 C CA . ARG B 1 265 ? -9.953 6.16 -21.625 1 77.25 265 ARG B CA 1
ATOM 6506 C C . ARG B 1 265 ? -8.445 5.957 -21.516 1 77.25 265 ARG B C 1
ATOM 6508 O O . ARG B 1 265 ? -7.777 5.648 -22.5 1 77.25 265 ARG B O 1
ATOM 6515 N N . THR B 1 266 ? -7.973 6.105 -20.406 1 82.25 266 THR B N 1
ATOM 6516 C CA . THR B 1 266 ? -6.539 6.059 -20.141 1 82.25 266 THR B CA 1
ATOM 6517 C C . THR B 1 266 ? -6.02 4.625 -20.203 1 82.25 266 THR B C 1
ATOM 6519 O O . THR B 1 266 ? -4.922 4.379 -20.719 1 82.25 266 THR B O 1
ATOM 6522 N N . ASP B 1 267 ? -6.805 3.674 -19.734 1 87.75 267 ASP B N 1
ATOM 6523 C CA . ASP B 1 267 ? -6.469 2.254 -19.734 1 87.75 267 ASP B CA 1
ATOM 6524 C C . ASP B 1 267 ? -7.672 1.403 -20.141 1 87.75 267 ASP B C 1
ATOM 6526 O O . ASP B 1 267 ? -8.352 0.835 -19.281 1 87.75 267 ASP B O 1
ATOM 6530 N N . PRO B 1 268 ? -7.793 1.183 -21.266 1 82.75 268 PRO B N 1
ATOM 6531 C CA . PRO B 1 268 ? -9 0.523 -21.781 1 82.75 268 PRO B CA 1
ATOM 6532 C C . PRO B 1 268 ? -9.086 -0.945 -21.375 1 82.75 268 PRO B C 1
ATOM 6534 O O . PRO B 1 268 ? -10.172 -1.529 -21.375 1 82.75 268 PRO B O 1
ATOM 6537 N N . ASP B 1 269 ? -8.086 -1.524 -21.078 1 87.56 269 ASP B N 1
ATOM 6538 C CA . ASP B 1 269 ? -8.102 -2.939 -20.719 1 87.56 269 ASP B CA 1
ATOM 6539 C C . ASP B 1 269 ? -8.508 -3.131 -19.25 1 87.56 269 ASP B C 1
ATOM 6541 O O . ASP B 1 269 ? -8.875 -4.234 -18.844 1 87.56 269 ASP B O 1
ATOM 6545 N N . ALA B 1 270 ? -8.375 -2.115 -18.5 1 88.06 270 ALA B N 1
ATOM 6546 C CA . ALA B 1 270 ? -8.766 -2.189 -17.094 1 88.06 270 ALA B CA 1
ATOM 6547 C C . ALA B 1 270 ? -10.289 -2.178 -16.938 1 88.06 270 ALA B C 1
ATOM 6549 O O . ALA B 1 270 ? -10.984 -1.485 -17.688 1 88.06 270 ALA B O 1
ATOM 6550 N N . ARG B 1 271 ? -10.781 -2.998 -16.016 1 87.44 271 ARG B N 1
ATOM 6551 C CA . ARG B 1 271 ? -12.219 -3.066 -15.781 1 87.44 271 ARG B CA 1
ATOM 6552 C C . ARG B 1 271 ? -12.539 -2.938 -14.297 1 87.44 271 ARG B C 1
ATOM 6554 O O . ARG B 1 271 ? -11.664 -3.109 -13.445 1 87.44 271 ARG B O 1
ATOM 6561 N N . ILE B 1 272 ? -13.758 -2.613 -14.07 1 84.38 272 ILE B N 1
ATOM 6562 C CA . ILE B 1 272 ? -14.211 -2.379 -12.703 1 84.38 272 ILE B CA 1
ATOM 6563 C C . ILE B 1 272 ? -14.367 -3.713 -11.977 1 84.38 272 ILE B C 1
ATOM 6565 O O . ILE B 1 272 ? -14.922 -4.664 -12.531 1 84.38 272 ILE B O 1
ATOM 6569 N N . PHE B 1 273 ? -13.812 -3.803 -10.828 1 82.5 273 PHE B N 1
ATOM 6570 C CA . PHE B 1 273 ? -14.031 -4.953 -9.961 1 82.5 273 PHE B CA 1
ATOM 6571 C C . PHE B 1 273 ? -14.562 -4.508 -8.602 1 82.5 273 PHE B C 1
ATOM 6573 O O . PHE B 1 273 ? -14.266 -3.402 -8.148 1 82.5 273 PHE B O 1
ATOM 6580 N N . ALA B 1 274 ? -15.461 -5.301 -8.047 1 77.31 274 ALA B N 1
ATOM 6581 C CA . ALA B 1 274 ? -16.078 -4.996 -6.754 1 77.31 274 ALA B CA 1
ATOM 6582 C C . ALA B 1 274 ? -15.945 -6.18 -5.797 1 77.31 274 ALA B C 1
ATOM 6584 O O . ALA B 1 274 ? -16.266 -7.312 -6.156 1 77.31 274 ALA B O 1
ATOM 6585 N N . ARG B 1 275 ? -15.234 -6.051 -4.75 1 71.75 275 ARG B N 1
ATOM 6586 C CA . ARG B 1 275 ? -15.211 -7.027 -3.666 1 71.75 275 ARG B CA 1
ATOM 6587 C C . ARG B 1 275 ? -16.109 -6.594 -2.514 1 71.75 275 ARG B C 1
ATOM 6589 O O . ARG B 1 275 ? -16.25 -5.398 -2.254 1 71.75 275 ARG B O 1
ATOM 6596 N N . PRO B 1 276 ? -16.719 -7.59 -1.984 1 65.19 276 PRO B N 1
ATOM 6597 C CA . PRO B 1 276 ? -17.641 -7.23 -0.898 1 65.19 276 PRO B CA 1
ATOM 6598 C C . PRO B 1 276 ? -16.969 -6.391 0.185 1 65.19 276 PRO B C 1
ATOM 6600 O O . PRO B 1 276 ? -15.875 -6.734 0.651 1 65.19 276 PRO B O 1
ATOM 6603 N N . GLY B 1 277 ? -17.547 -5.367 0.542 1 63.03 277 GLY B N 1
ATOM 6604 C CA . GLY B 1 277 ? -17.047 -4.508 1.612 1 63.03 277 GLY B CA 1
ATOM 6605 C C . GLY B 1 277 ? -16.016 -3.498 1.146 1 63.03 277 GLY B C 1
ATOM 6606 O O . GLY B 1 277 ? -15.508 -2.719 1.947 1 63.03 277 GLY B O 1
ATOM 6607 N N . GLN B 1 278 ? -15.68 -3.648 -0.127 1 70.31 278 GLN B N 1
ATOM 6608 C CA . GLN B 1 278 ? -14.688 -2.717 -0.66 1 70.31 278 GLN B CA 1
ATOM 6609 C C . GLN B 1 278 ? -15.289 -1.854 -1.769 1 70.31 278 GLN B C 1
ATOM 6611 O O . GLN B 1 278 ? -16.219 -2.281 -2.463 1 70.31 278 GLN B O 1
ATOM 6616 N N . PRO B 1 279 ? -14.844 -0.651 -1.802 1 70.81 279 PRO B N 1
ATOM 6617 C CA . PRO B 1 279 ? -15.312 0.185 -2.91 1 70.81 279 PRO B CA 1
ATOM 6618 C C . PRO B 1 279 ? -14.914 -0.37 -4.277 1 70.81 279 PRO B C 1
ATOM 6620 O O . PRO B 1 279 ? -13.953 -1.135 -4.379 1 70.81 279 PRO B O 1
ATOM 6623 N N . LYS B 1 280 ? -15.758 -0.003 -5.238 1 79 280 LYS B N 1
ATOM 6624 C CA . LYS B 1 280 ? -15.453 -0.411 -6.605 1 79 280 LYS B CA 1
ATOM 6625 C C . LYS B 1 280 ? -14.148 0.215 -7.086 1 79 280 LYS B C 1
ATOM 6627 O O . LYS B 1 280 ? -13.859 1.372 -6.777 1 79 280 LYS B O 1
ATOM 6632 N N . LYS B 1 281 ? -13.367 -0.573 -7.676 1 83.38 281 LYS B N 1
ATOM 6633 C CA . LYS B 1 281 ? -12.086 -0.101 -8.203 1 83.38 281 LYS B CA 1
ATOM 6634 C C . LYS B 1 281 ? -11.875 -0.566 -9.641 1 83.38 281 LYS B C 1
ATOM 6636 O O . LYS B 1 281 ? -12.555 -1.479 -10.109 1 83.38 281 LYS B O 1
ATOM 6641 N N . LEU B 1 282 ? -11.055 0.199 -10.32 1 86.94 282 LEU B N 1
ATOM 6642 C CA . LEU B 1 282 ? -10.641 -0.147 -11.672 1 86.94 282 LEU B CA 1
ATOM 6643 C C . LEU B 1 282 ? -9.305 -0.882 -11.664 1 86.94 282 LEU B C 1
ATOM 6645 O O . LEU B 1 282 ? -8.344 -0.426 -11.039 1 86.94 282 LEU B O 1
ATOM 6649 N N . GLY B 1 283 ? -9.359 -2.078 -12.281 1 92.06 283 GLY B N 1
ATOM 6650 C CA . GLY B 1 283 ? -8.055 -2.73 -12.273 1 92.06 283 GLY B CA 1
ATOM 6651 C C . GLY B 1 283 ? -8.07 -4.094 -12.938 1 92.06 283 GLY B C 1
ATOM 6652 O O . GLY B 1 283 ? -8.797 -4.312 -13.914 1 92.06 283 GLY B O 1
ATOM 6653 N N . TYR B 1 284 ? -7.098 -4.855 -12.633 1 94.5 284 TYR B N 1
ATOM 6654 C CA . TYR B 1 284 ? -6.832 -6.18 -13.18 1 94.5 284 TYR B CA 1
ATOM 6655 C C . TYR B 1 284 ? -6.832 -7.234 -12.086 1 94.5 284 TYR B C 1
ATOM 6657 O O . TYR B 1 284 ? -6.844 -6.902 -10.891 1 94.5 284 TYR B O 1
ATOM 6665 N N . ILE B 1 285 ? -6.914 -8.508 -12.523 1 94.12 285 ILE B N 1
ATOM 6666 C CA . ILE B 1 285 ? -6.781 -9.633 -11.609 1 94.12 285 ILE B CA 1
ATOM 6667 C C . ILE B 1 285 ? -5.578 -10.484 -12 1 94.12 285 ILE B C 1
ATOM 6669 O O . ILE B 1 285 ? -5.438 -10.867 -13.164 1 94.12 285 ILE B O 1
ATOM 6673 N N . GLU B 1 286 ? -4.695 -10.625 -11.109 1 96.5 286 GLU B N 1
ATOM 6674 C CA . GLU B 1 286 ? -3.588 -11.555 -11.297 1 96.5 286 GLU B CA 1
ATOM 6675 C C . GLU B 1 286 ? -3.924 -12.93 -10.727 1 96.5 286 GLU B C 1
ATOM 6677 O O . GLU B 1 286 ? -4.211 -13.07 -9.539 1 96.5 286 GLU B O 1
ATOM 6682 N N . CYS B 1 287 ? -3.902 -13.93 -11.523 1 96.75 287 CYS B N 1
ATOM 6683 C CA . CYS B 1 287 ? -4.086 -15.32 -11.125 1 96.75 287 CYS B CA 1
ATOM 6684 C C . CYS B 1 287 ? -2.75 -16.047 -11.039 1 96.75 287 CYS B C 1
ATOM 6686 O O . CYS B 1 287 ? -1.93 -15.953 -11.953 1 96.75 287 CYS B O 1
ATOM 6688 N N . VAL B 1 288 ? -2.553 -16.766 -9.938 1 97.56 288 VAL B N 1
ATOM 6689 C CA . VAL B 1 288 ? -1.272 -17.453 -9.781 1 97.56 288 VAL B CA 1
ATOM 6690 C C . VAL B 1 288 ? -1.509 -18.891 -9.328 1 97.56 288 VAL B C 1
ATOM 6692 O O . VAL B 1 288 ? -2.541 -19.203 -8.734 1 97.56 288 VAL B O 1
ATOM 6695 N N . THR B 1 289 ? -0.667 -19.766 -9.68 1 97.56 289 THR B N 1
ATOM 6696 C CA . THR B 1 289 ? -0.536 -21.109 -9.125 1 97.56 289 THR B CA 1
ATOM 6697 C C . THR B 1 289 ? 0.749 -21.234 -8.312 1 97.56 289 THR B C 1
ATOM 6699 O O . THR B 1 289 ? 1.805 -20.75 -8.734 1 97.56 289 THR B O 1
ATOM 6702 N N . VAL B 1 290 ? 0.611 -21.781 -7.156 1 97.81 290 VAL B N 1
ATOM 6703 C CA . VAL B 1 290 ? 1.748 -21.906 -6.25 1 97.81 290 VAL B CA 1
ATOM 6704 C C . VAL B 1 290 ? 1.94 -23.359 -5.848 1 97.81 290 VAL B C 1
ATOM 6706 O O . VAL B 1 290 ? 0.985 -24.031 -5.453 1 97.81 290 VAL B O 1
ATOM 6709 N N . ASP B 1 291 ? 3.125 -23.828 -6.031 1 96.88 291 ASP B N 1
ATOM 6710 C CA . ASP B 1 291 ? 3.459 -25.172 -5.57 1 96.88 291 ASP B CA 1
ATOM 6711 C C . ASP B 1 291 ? 3.58 -25.203 -4.047 1 96.88 291 ASP B C 1
ATOM 6713 O O . ASP B 1 291 ? 4.129 -24.281 -3.436 1 96.88 291 ASP B O 1
ATOM 6717 N N . SER B 1 292 ? 3.24 -26.219 -3.4 1 90.44 292 SER B N 1
ATOM 6718 C CA . SER B 1 292 ? 3.084 -26.297 -1.951 1 90.44 292 SER B CA 1
ATOM 6719 C C . SER B 1 292 ? 4.418 -26.562 -1.264 1 90.44 292 SER B C 1
ATOM 6721 O O . SER B 1 292 ? 4.559 -26.344 -0.06 1 90.44 292 SER B O 1
ATOM 6723 N N . LEU B 1 293 ? 5.398 -27 -1.899 1 90.44 293 LEU B N 1
ATOM 6724 C CA . LEU B 1 293 ? 6.641 -27.422 -1.26 1 90.44 293 LEU B CA 1
ATOM 6725 C C . LEU B 1 293 ? 7.387 -26.219 -0.686 1 90.44 293 LEU B C 1
ATOM 6727 O O . LEU B 1 293 ? 7.652 -26.172 0.518 1 90.44 293 LEU B O 1
ATOM 6731 N N . TYR B 1 294 ? 7.711 -25.234 -1.525 1 92.88 294 TYR B N 1
ATOM 6732 C CA . TYR B 1 294 ? 8.469 -24.062 -1.097 1 92.88 294 TYR B CA 1
ATOM 6733 C C . TYR B 1 294 ? 7.777 -22.766 -1.532 1 92.88 294 TYR B C 1
ATOM 6735 O O . TYR B 1 294 ? 8.398 -21.703 -1.566 1 92.88 294 TYR B O 1
ATOM 6743 N N . ASN B 1 295 ? 6.492 -22.906 -1.936 1 94.94 295 ASN B N 1
ATOM 6744 C CA . ASN B 1 295 ? 5.695 -21.766 -2.363 1 94.94 295 ASN B CA 1
ATOM 6745 C C . ASN B 1 295 ? 6.281 -21.109 -3.611 1 94.94 295 ASN B C 1
ATOM 6747 O O . ASN B 1 295 ? 6.336 -19.891 -3.705 1 94.94 295 ASN B O 1
ATOM 6751 N N . ILE B 1 296 ? 6.77 -21.969 -4.465 1 97.81 296 ILE B N 1
ATOM 6752 C CA . ILE B 1 296 ? 7.254 -21.469 -5.75 1 97.81 296 ILE B CA 1
ATOM 6753 C C . ILE B 1 296 ? 6.066 -21.188 -6.672 1 97.81 296 ILE B C 1
ATOM 6755 O O . ILE B 1 296 ? 5.16 -22 -6.793 1 97.81 296 ILE B O 1
ATOM 6759 N N . ILE B 1 297 ? 6.055 -20.016 -7.25 1 98.44 297 ILE B N 1
ATOM 6760 C CA . ILE B 1 297 ? 5.02 -19.656 -8.211 1 98.44 297 ILE B CA 1
ATOM 6761 C C . ILE B 1 297 ? 5.277 -20.375 -9.539 1 98.44 297 ILE B C 1
ATOM 6763 O O . ILE B 1 297 ? 6.348 -20.219 -10.141 1 98.44 297 ILE B O 1
ATOM 6767 N N . THR B 1 298 ? 4.336 -21.125 -10.031 1 98.31 298 THR B N 1
ATOM 6768 C CA . THR B 1 298 ? 4.566 -21.938 -11.227 1 98.31 298 THR B CA 1
ATOM 6769 C C . THR B 1 298 ? 3.756 -21.406 -12.406 1 98.31 298 THR B C 1
ATOM 6771 O O . THR B 1 298 ? 4.004 -21.766 -13.555 1 98.31 298 THR B O 1
ATOM 6774 N N . GLY B 1 299 ? 2.865 -20.531 -12.102 1 97.88 299 GLY B N 1
ATOM 6775 C CA . GLY B 1 299 ? 2.064 -19.938 -13.164 1 97.88 299 GLY B CA 1
ATOM 6776 C C . GLY B 1 299 ? 1.514 -18.562 -12.812 1 97.88 299 GLY B C 1
ATOM 6777 O O . GLY B 1 299 ? 1.178 -18.312 -11.648 1 97.88 299 GLY B O 1
ATOM 6778 N N . VAL B 1 300 ? 1.411 -17.734 -13.844 1 97.88 300 VAL B N 1
ATOM 6779 C CA . VAL B 1 300 ? 0.882 -16.391 -13.688 1 97.88 300 VAL B CA 1
ATOM 6780 C C . VAL B 1 300 ? 0.012 -16.031 -14.891 1 97.88 300 VAL B C 1
ATOM 6782 O O . VAL B 1 300 ? 0.396 -16.266 -16.031 1 97.88 300 VAL B O 1
ATOM 6785 N N . GLU B 1 301 ? -1.139 -15.586 -14.641 1 96.88 301 GLU B N 1
ATOM 6786 C CA . GLU B 1 301 ? -2.027 -15.055 -15.672 1 96.88 301 GLU B CA 1
ATOM 6787 C C . GLU B 1 301 ? -2.732 -13.789 -15.188 1 96.88 301 GLU B C 1
ATOM 6789 O O . GLU B 1 301 ? -3.098 -13.68 -14.016 1 96.88 301 GLU B O 1
ATOM 6794 N N . VAL B 1 302 ? -2.848 -12.852 -16.094 1 96.25 302 VAL B N 1
ATOM 6795 C CA . VAL B 1 302 ? -3.508 -11.602 -15.742 1 96.25 302 VAL B CA 1
ATOM 6796 C C . VAL B 1 302 ? -4.766 -11.422 -16.594 1 96.25 302 VAL B C 1
ATOM 6798 O O . VAL B 1 302 ? -4.73 -11.602 -17.812 1 96.25 302 VAL B O 1
ATOM 6801 N N . ILE B 1 303 ? -5.859 -11.125 -15.953 1 94.69 303 ILE B N 1
ATOM 6802 C CA . ILE B 1 303 ? -7.133 -10.922 -16.641 1 94.69 303 ILE B CA 1
ATOM 6803 C C . ILE B 1 303 ? -7.738 -9.586 -16.203 1 94.69 303 ILE B C 1
ATOM 6805 O O . ILE B 1 303 ? -7.336 -9.008 -15.195 1 94.69 303 ILE B O 1
ATOM 6809 N N . PRO B 1 304 ? -8.609 -9.07 -17.016 1 91.81 304 PRO B N 1
ATOM 6810 C CA . PRO B 1 304 ? -9.273 -7.828 -16.625 1 91.81 304 PRO B CA 1
ATOM 6811 C C . PRO B 1 304 ? -10.078 -7.977 -15.336 1 91.81 304 PRO B C 1
ATOM 6813 O O . PRO B 1 304 ? -10.508 -9.086 -14.992 1 91.81 304 PRO B O 1
ATOM 6816 N N . GLY B 1 305 ? -10.336 -6.953 -14.688 1 87.69 305 GLY B N 1
ATOM 6817 C CA . GLY B 1 305 ? -10.938 -6.938 -13.367 1 87.69 305 GLY B CA 1
ATOM 6818 C C . GLY B 1 305 ? -12.32 -7.562 -13.344 1 87.69 305 GLY B C 1
ATOM 6819 O O . GLY B 1 305 ? -12.766 -8.047 -12.297 1 87.69 305 GLY B O 1
ATOM 6820 N N . ASN B 1 306 ? -13.023 -7.609 -14.406 1 84.94 306 ASN B N 1
ATOM 6821 C CA . ASN B 1 306 ? -14.391 -8.125 -14.43 1 84.94 306 ASN B CA 1
ATOM 6822 C C . ASN B 1 306 ? -14.43 -9.578 -14.883 1 84.94 306 ASN B C 1
ATOM 6824 O O . ASN B 1 306 ? -15.484 -10.219 -14.828 1 84.94 306 ASN B O 1
ATOM 6828 N N . ALA B 1 307 ? -13.336 -10.086 -15.281 1 86.12 307 ALA B N 1
ATOM 6829 C CA . ALA B 1 307 ? -13.312 -11.43 -15.844 1 86.12 307 ALA B CA 1
ATOM 6830 C C . ALA B 1 307 ? -13.422 -12.492 -14.75 1 86.12 307 ALA B C 1
ATOM 6832 O O . ALA B 1 307 ? -13.164 -12.211 -13.578 1 86.12 307 ALA B O 1
ATOM 6833 N N . ASP B 1 308 ? -13.812 -13.648 -15.188 1 87.75 308 ASP B N 1
ATOM 6834 C CA . ASP B 1 308 ? -14 -14.781 -14.281 1 87.75 308 ASP B CA 1
ATOM 6835 C C . ASP B 1 308 ? -12.688 -15.539 -14.078 1 87.75 308 ASP B C 1
ATOM 6837 O O . ASP B 1 308 ? -12.141 -16.094 -15.031 1 87.75 308 ASP B O 1
ATOM 6841 N N . GLU B 1 309 ? -12.297 -15.672 -12.883 1 90.56 309 GLU B N 1
ATOM 6842 C CA . GLU B 1 309 ? -11.055 -16.359 -12.523 1 90.56 309 GLU B CA 1
ATOM 6843 C C . GLU B 1 309 ? -11.156 -17.859 -12.805 1 90.56 309 GLU B C 1
ATOM 6845 O O . GLU B 1 309 ? -10.156 -18.5 -13.141 1 90.56 309 GLU B O 1
ATOM 6850 N N . ALA B 1 310 ? -12.328 -18.391 -12.664 1 91.06 310 ALA B N 1
ATOM 6851 C CA . ALA B 1 310 ? -12.523 -19.828 -12.812 1 91.06 310 ALA B CA 1
ATOM 6852 C C . ALA B 1 310 ? -12.188 -20.281 -14.234 1 91.06 310 ALA B C 1
ATOM 6854 O O . ALA B 1 310 ? -11.766 -21.422 -14.438 1 91.06 310 ALA B O 1
ATOM 6855 N N . ARG B 1 311 ? -12.344 -19.438 -15.148 1 90.5 311 ARG B N 1
ATOM 6856 C CA . ARG B 1 311 ? -12.141 -19.797 -16.547 1 90.5 311 ARG B CA 1
ATOM 6857 C C . ARG B 1 311 ? -10.656 -19.984 -16.859 1 90.5 311 ARG B C 1
ATOM 6859 O O . ARG B 1 311 ? -10.297 -20.656 -17.828 1 90.5 311 ARG B O 1
ATOM 6866 N N . VAL B 1 312 ? -9.891 -19.406 -16.062 1 94.44 312 VAL B N 1
ATOM 6867 C CA . VAL B 1 312 ? -8.469 -19.438 -16.359 1 94.44 312 VAL B CA 1
ATOM 6868 C C . VAL B 1 312 ? -7.797 -20.578 -15.602 1 94.44 312 VAL B C 1
ATOM 6870 O O . VAL B 1 312 ? -6.688 -20.984 -15.938 1 94.44 312 VAL B O 1
ATOM 6873 N N . LEU B 1 313 ? -8.438 -21.141 -14.648 1 96.31 313 LEU B N 1
ATOM 6874 C CA . LEU B 1 313 ? -7.836 -22.109 -13.742 1 96.31 313 LEU B CA 1
ATOM 6875 C C . LEU B 1 313 ? -7.352 -23.328 -14.5 1 96.31 313 LEU B C 1
ATOM 6877 O O . LEU B 1 313 ? -6.164 -23.672 -14.453 1 96.31 313 LEU B O 1
ATOM 6881 N N . VAL B 1 314 ? -8.203 -24 -15.266 1 96.06 314 VAL B N 1
ATOM 6882 C CA . VAL B 1 314 ? -7.883 -25.281 -15.898 1 96.06 314 VAL B CA 1
ATOM 6883 C C . VAL B 1 314 ? -6.852 -25.062 -17 1 96.06 314 VAL B C 1
ATOM 6885 O O . VAL B 1 314 ? -5.848 -25.766 -17.078 1 96.06 314 VAL B O 1
ATOM 6888 N N . PRO B 1 315 ? -7.059 -24 -17.812 1 95.56 315 PRO B N 1
ATOM 6889 C CA . PRO B 1 315 ? -6.035 -23.75 -18.828 1 95.56 315 PRO B CA 1
ATOM 6890 C C . PRO B 1 315 ? -4.656 -23.5 -18.219 1 95.56 315 PRO B C 1
ATOM 6892 O O . PRO B 1 315 ? -3.641 -23.906 -18.797 1 95.56 315 PRO B O 1
ATOM 6895 N N . MET B 1 316 ? -4.594 -22.891 -17.141 1 96.75 316 MET B N 1
ATOM 6896 C CA . MET B 1 316 ? -3.32 -22.609 -16.484 1 96.75 316 MET B CA 1
ATOM 6897 C C . MET B 1 316 ? -2.662 -23.906 -16.016 1 96.75 316 MET B C 1
ATOM 6899 O O . MET B 1 316 ? -1.461 -24.109 -16.219 1 96.75 316 MET B O 1
ATOM 6903 N N . ILE B 1 317 ? -3.443 -24.766 -15.453 1 97 317 ILE B N 1
ATOM 6904 C CA . ILE B 1 317 ? -2.924 -26.047 -14.961 1 97 317 ILE B CA 1
ATOM 6905 C C . ILE B 1 317 ? -2.441 -26.891 -16.125 1 97 317 ILE B C 1
ATOM 6907 O O . ILE B 1 317 ? -1.339 -27.453 -16.094 1 97 317 ILE B O 1
ATOM 6911 N N . THR B 1 318 ? -3.238 -26.938 -17.172 1 96.38 318 THR B N 1
ATOM 6912 C CA . THR B 1 318 ? -2.898 -27.766 -18.328 1 96.38 318 THR B CA 1
ATOM 6913 C C . THR B 1 318 ? -1.624 -27.25 -18.984 1 96.38 318 THR B C 1
ATOM 6915 O O . THR B 1 318 ? -0.765 -28.047 -19.391 1 96.38 318 THR B O 1
ATOM 6918 N N . SER B 1 319 ? -1.538 -25.984 -19.078 1 95.75 319 SER B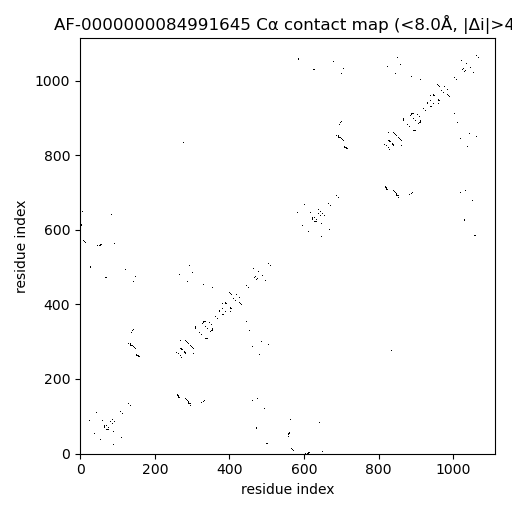 N 1
ATOM 6919 C CA . SER B 1 319 ? -0.343 -25.406 -19.672 1 95.75 319 SER B CA 1
ATOM 6920 C C . SER B 1 319 ? 0.908 -25.781 -18.891 1 95.75 319 SER B C 1
ATOM 6922 O O . SER B 1 319 ? 1.953 -26.062 -19.469 1 95.75 319 SER B O 1
ATOM 6924 N N . GLN B 1 320 ? 0.816 -25.844 -17.641 1 96.25 320 GLN B N 1
ATOM 6925 C CA . GLN B 1 320 ? 1.959 -26.156 -16.781 1 96.25 320 GLN B CA 1
ATOM 6926 C C . GLN B 1 320 ? 2.316 -27.625 -16.859 1 96.25 320 GLN B C 1
ATOM 6928 O O . GLN B 1 320 ? 3.492 -28 -16.797 1 96.25 320 GLN B O 1
ATOM 6933 N N . MET B 1 321 ? 1.272 -28.469 -16.969 1 96.25 321 MET B N 1
ATOM 6934 C CA . MET B 1 321 ? 1.524 -29.891 -17.141 1 96.25 321 MET B CA 1
ATOM 6935 C C . MET B 1 321 ? 2.324 -30.156 -18.406 1 96.25 321 MET B C 1
ATOM 6937 O O . MET B 1 321 ? 3.248 -30.969 -18.406 1 96.25 321 MET B O 1
ATOM 6941 N N . PHE B 1 322 ? 2.076 -29.406 -19.406 1 94.31 322 PHE B N 1
ATOM 6942 C CA . PHE B 1 322 ? 2.75 -29.578 -20.688 1 94.31 322 PHE B CA 1
ATOM 6943 C C . PHE B 1 322 ? 4.137 -28.938 -20.656 1 94.31 322 PHE B C 1
ATOM 6945 O O . PHE B 1 322 ? 5.117 -29.562 -21.078 1 94.31 322 PHE B O 1
ATOM 6952 N N . LYS B 1 323 ? 4.238 -27.781 -20.125 1 94.38 323 LYS B N 1
ATOM 6953 C CA . LYS B 1 323 ? 5.48 -27.016 -20.156 1 94.38 323 LYS B CA 1
ATOM 6954 C C . LYS B 1 323 ? 6.52 -27.609 -19.219 1 94.38 323 LYS B C 1
ATOM 6956 O O . LYS B 1 323 ? 7.703 -27.672 -19.547 1 94.38 323 LYS B O 1
ATOM 6961 N N . PHE B 1 324 ? 6.078 -28.062 -18.047 1 97 324 PHE B N 1
ATOM 6962 C CA . PHE B 1 324 ? 7.016 -28.453 -17 1 97 324 PHE B CA 1
ATOM 6963 C C . PHE B 1 324 ? 6.984 -29.969 -16.781 1 97 324 PHE B C 1
ATOM 6965 O O . PHE B 1 324 ? 7.812 -30.5 -16.031 1 97 324 PHE B O 1
ATOM 6972 N N . GLY B 1 325 ? 6.008 -30.609 -17.359 1 95.06 325 GLY B N 1
ATOM 6973 C CA . GLY B 1 325 ? 5.895 -32.062 -17.156 1 95.06 325 GLY B CA 1
ATOM 6974 C C . GLY B 1 325 ? 5.359 -32.406 -15.789 1 95.06 325 GLY B C 1
ATOM 6975 O O . GLY B 1 325 ? 5.727 -33.469 -15.234 1 95.06 325 GLY B O 1
ATOM 6976 N N . PHE B 1 326 ? 4.523 -31.547 -15.25 1 95.19 326 PHE B N 1
ATOM 6977 C CA . PHE B 1 326 ? 3.957 -31.797 -13.93 1 95.19 326 PHE B CA 1
ATOM 6978 C C . PHE B 1 326 ? 2.975 -32.969 -13.969 1 95.19 326 PHE B C 1
ATOM 6980 O O . PHE B 1 326 ? 2.197 -33.094 -14.914 1 95.19 326 PHE B O 1
ATOM 6987 N N . ARG B 1 327 ? 3.016 -33.781 -13.031 1 94.44 327 ARG B N 1
ATOM 6988 C CA . ARG B 1 327 ? 1.961 -34.75 -12.742 1 94.44 327 ARG B CA 1
ATOM 6989 C C . ARG B 1 327 ? 1.105 -34.312 -11.562 1 94.44 327 ARG B C 1
ATOM 6991 O O . ARG B 1 327 ? 1.286 -34.781 -10.438 1 94.44 327 ARG B O 1
ATOM 6998 N N . VAL B 1 328 ? 0.204 -33.5 -11.883 1 96.38 328 VAL B N 1
ATOM 6999 C CA . VAL B 1 328 ? -0.596 -32.844 -10.859 1 96.38 328 VAL B CA 1
ATOM 7000 C C . VAL B 1 328 ? -1.627 -33.812 -10.297 1 96.38 328 VAL B C 1
ATOM 7002 O O . VAL B 1 328 ? -2.404 -34.406 -11.055 1 96.38 328 VAL B O 1
ATOM 7005 N N . ASP B 1 329 ? -1.64 -33.938 -9 1 95.5 329 ASP B N 1
ATOM 7006 C CA . ASP B 1 329 ? -2.572 -34.812 -8.328 1 95.5 329 ASP B CA 1
ATOM 7007 C C . ASP B 1 329 ? -3.812 -34.062 -7.852 1 95.5 329 ASP B C 1
ATOM 7009 O O . ASP B 1 329 ? -4.926 -34.594 -7.902 1 95.5 329 ASP B O 1
ATOM 7013 N N . SER B 1 330 ? -3.564 -32.938 -7.395 1 96.5 330 SER B N 1
ATOM 7014 C CA . SER B 1 330 ? -4.676 -32.188 -6.812 1 96.5 330 SER B CA 1
ATOM 7015 C C . SER B 1 330 ? -4.48 -30.688 -6.961 1 96.5 330 SER B C 1
ATOM 7017 O O . SER B 1 330 ? -3.35 -30.219 -7.117 1 96.5 330 SER B O 1
ATOM 7019 N N . VAL B 1 331 ? -5.578 -29.969 -6.914 1 96.88 331 VAL B N 1
ATOM 7020 C CA . VAL B 1 331 ? -5.578 -28.5 -7.012 1 96.88 331 VAL B CA 1
ATOM 7021 C C . VAL B 1 331 ? -6.5 -27.922 -5.945 1 96.88 331 VAL B C 1
ATOM 7023 O O . VAL B 1 331 ? -7.59 -28.438 -5.699 1 96.88 331 VAL B O 1
ATOM 7026 N N . SER B 1 332 ? -6.016 -26.906 -5.301 1 96.12 332 SER B N 1
ATOM 7027 C CA . SER B 1 332 ? -6.848 -26.219 -4.324 1 96.12 332 SER B CA 1
ATOM 7028 C C . SER B 1 332 ? -7.172 -24.797 -4.781 1 96.12 332 SER B C 1
ATOM 7030 O O . SER B 1 332 ? -6.379 -24.172 -5.48 1 96.12 332 SER B O 1
ATOM 7032 N N . GLY B 1 333 ? -8.312 -24.312 -4.445 1 93.81 333 GLY B N 1
ATOM 7033 C CA . GLY B 1 333 ? -8.781 -22.984 -4.777 1 93.81 333 GLY B CA 1
ATOM 7034 C C . GLY B 1 333 ? -9.836 -22.469 -3.824 1 93.81 333 GLY B C 1
ATOM 7035 O O . GLY B 1 333 ? -10.172 -23.125 -2.842 1 93.81 333 GLY B O 1
ATOM 7036 N N . ASP B 1 334 ? -10.32 -21.312 -4.137 1 90.44 334 ASP B N 1
ATOM 7037 C CA . ASP B 1 334 ? -11.336 -20.688 -3.293 1 90.44 334 ASP B CA 1
ATOM 7038 C C . ASP B 1 334 ? -12.742 -21.062 -3.766 1 90.44 334 ASP B C 1
ATOM 7040 O O . ASP B 1 334 ? -12.898 -21.688 -4.816 1 90.44 334 ASP B O 1
ATOM 7044 N N . LYS B 1 335 ? -13.727 -20.688 -2.963 1 88.75 335 LYS B N 1
ATOM 7045 C CA . LYS B 1 335 ? -15.117 -21.047 -3.23 1 88.75 335 LYS B CA 1
ATOM 7046 C C . LYS B 1 335 ? -15.602 -20.438 -4.547 1 88.75 335 LYS B C 1
ATOM 7048 O O . LYS B 1 335 ? -16.453 -21 -5.227 1 88.75 335 LYS B O 1
ATOM 7053 N N . ALA B 1 336 ? -14.969 -19.359 -4.898 1 85.31 336 ALA B N 1
ATOM 7054 C CA . ALA B 1 336 ? -15.367 -18.656 -6.117 1 85.31 336 ALA B CA 1
ATOM 7055 C C . ALA B 1 336 ? -15 -19.453 -7.359 1 85.31 336 ALA B C 1
ATOM 7057 O O . ALA B 1 336 ? -15.586 -19.266 -8.43 1 85.31 336 ALA B O 1
ATOM 7058 N N . HIS B 1 337 ? -14.148 -20.391 -7.215 1 91.75 337 HIS B N 1
ATOM 7059 C CA . HIS B 1 337 ? -13.664 -21.172 -8.352 1 91.75 337 HIS B CA 1
ATOM 7060 C C . HIS B 1 337 ? -14.414 -22.5 -8.469 1 91.75 337 HIS B C 1
ATOM 7062 O O . HIS B 1 337 ? -14.188 -23.266 -9.406 1 91.75 337 HIS B O 1
ATOM 7068 N N . GLY B 1 338 ? -15.242 -22.719 -7.484 1 91.88 338 GLY B N 1
ATOM 7069 C CA . GLY B 1 338 ? -15.922 -24 -7.434 1 91.88 338 GLY B CA 1
ATOM 7070 C C . GLY B 1 338 ? -17.141 -24.078 -8.328 1 91.88 338 GLY B C 1
ATOM 7071 O O . GLY B 1 338 ? -18.266 -24.109 -7.848 1 91.88 338 GLY B O 1
ATOM 7072 N N . GLU B 1 339 ? -16.859 -24.234 -9.609 1 91.12 339 GLU B N 1
ATOM 7073 C CA . GLU B 1 339 ? -17.906 -24.391 -10.617 1 91.12 339 GLU B CA 1
ATOM 7074 C C . GLU B 1 339 ? -17.906 -25.797 -11.211 1 91.12 339 GLU B C 1
ATOM 7076 O O . GLU B 1 339 ? -16.891 -26.484 -11.188 1 91.12 339 GLU B O 1
ATOM 7081 N N . SER B 1 340 ? -19.125 -26.188 -11.695 1 90.5 340 SER B N 1
ATOM 7082 C CA . SER B 1 340 ? -19.266 -27.531 -12.234 1 90.5 340 SER B CA 1
ATOM 7083 C C . SER B 1 340 ? -18.328 -27.766 -13.422 1 90.5 340 SER B C 1
ATOM 7085 O O . SER B 1 340 ? -17.734 -28.828 -13.547 1 90.5 340 SER B O 1
ATOM 7087 N N . ARG B 1 341 ? -18.25 -26.719 -14.227 1 90.88 341 ARG B N 1
ATOM 7088 C CA . ARG B 1 341 ? -17.375 -26.828 -15.391 1 90.88 341 ARG B CA 1
ATOM 7089 C C . ARG B 1 341 ? -15.938 -27.094 -14.969 1 90.88 341 ARG B C 1
ATOM 7091 O O . ARG B 1 341 ? -15.266 -27.953 -15.547 1 90.88 341 ARG B O 1
ATOM 7098 N N . VAL B 1 342 ? -15.477 -26.453 -13.992 1 95.25 342 VAL B N 1
ATOM 7099 C CA . VAL B 1 342 ? -14.109 -26.594 -13.492 1 95.25 342 VAL B CA 1
ATOM 7100 C C . VAL B 1 342 ? -13.914 -28 -12.922 1 95.25 342 VAL B C 1
ATOM 7102 O O . VAL B 1 342 ? -12.906 -28.656 -13.219 1 95.25 342 VAL B O 1
ATOM 7105 N N . TYR B 1 343 ? -14.883 -28.469 -12.203 1 95.88 343 TYR B N 1
ATOM 7106 C CA . TYR B 1 343 ? -14.805 -29.797 -11.617 1 95.88 343 TYR B CA 1
ATOM 7107 C C . TYR B 1 343 ? -14.688 -30.875 -12.695 1 95.88 343 TYR B C 1
ATOM 7109 O O . TYR B 1 343 ? -13.812 -31.734 -12.633 1 95.88 343 TYR B O 1
ATOM 7117 N N . LYS B 1 344 ? -15.547 -30.766 -13.648 1 95.19 344 LYS B N 1
ATOM 7118 C CA . LYS B 1 344 ? -15.586 -31.766 -14.711 1 95.19 344 LYS B CA 1
ATOM 7119 C C . LYS B 1 344 ? -14.266 -31.812 -15.477 1 95.19 344 LYS B C 1
ATOM 7121 O O . LYS B 1 344 ? -13.734 -32.875 -15.766 1 95.19 344 LYS B O 1
ATOM 7126 N N . GLU B 1 345 ? -13.789 -30.672 -15.719 1 96 345 GLU B N 1
ATOM 7127 C CA . GLU B 1 345 ? -12.547 -30.578 -16.484 1 96 345 GLU B CA 1
ATOM 7128 C C . GLU B 1 345 ? -11.367 -31.109 -15.68 1 96 345 GLU B C 1
ATOM 7130 O O . GLU B 1 345 ? -10.516 -31.828 -16.219 1 96 345 GLU B O 1
ATOM 7135 N N . LEU B 1 346 ? -11.312 -30.812 -14.445 1 96.81 346 LEU B N 1
ATOM 7136 C CA . LEU B 1 346 ? -10.227 -31.297 -13.602 1 96.81 346 LEU B CA 1
ATOM 7137 C C . LEU B 1 346 ? -10.305 -32.812 -13.438 1 96.81 346 LEU B C 1
ATOM 7139 O O . LEU B 1 346 ? -9.289 -33.5 -13.531 1 96.81 346 LEU B O 1
ATOM 7143 N N . LEU B 1 347 ? -11.461 -33.344 -13.211 1 95.69 347 LEU B N 1
ATOM 7144 C CA . LEU B 1 347 ? -11.641 -34.75 -13.016 1 95.69 347 LEU B CA 1
ATOM 7145 C C . LEU B 1 347 ? -11.312 -35.531 -14.297 1 95.69 347 LEU B C 1
ATOM 7147 O O . LEU B 1 347 ? -10.781 -36.625 -14.242 1 95.69 347 LEU B O 1
ATOM 7151 N N . ALA B 1 348 ? -11.695 -34.906 -15.391 1 95.44 348 ALA B N 1
ATOM 7152 C CA . ALA B 1 348 ? -11.375 -35.531 -16.672 1 95.44 348 ALA B CA 1
ATOM 7153 C C . ALA B 1 348 ? -9.867 -35.656 -16.859 1 95.44 348 ALA B C 1
ATOM 7155 O O . ALA B 1 348 ? -9.398 -36.594 -17.531 1 95.44 348 ALA B O 1
ATOM 7156 N N . LEU B 1 349 ? -9.07 -34.844 -16.203 1 95.25 349 LEU B N 1
ATOM 7157 C CA . LEU B 1 349 ? -7.609 -34.875 -16.281 1 95.25 349 LEU B CA 1
ATOM 7158 C C . LEU B 1 349 ? -7.031 -35.75 -15.18 1 95.25 349 LEU B C 1
ATOM 7160 O O . LEU B 1 349 ? -5.812 -35.906 -15.086 1 95.25 349 LEU B O 1
ATOM 7164 N N . GLY B 1 350 ? -7.914 -36.25 -14.344 1 94.94 350 GLY B N 1
ATOM 7165 C CA . GLY B 1 350 ? -7.465 -37.094 -13.25 1 94.94 350 GLY B CA 1
ATOM 7166 C C . GLY B 1 350 ? -6.969 -36.281 -12.055 1 94.94 350 GLY B C 1
ATOM 7167 O O . GLY B 1 350 ? -6.207 -36.812 -11.234 1 94.94 350 GLY B O 1
ATOM 7168 N N . ILE B 1 351 ? -7.328 -35.094 -11.969 1 97.06 351 ILE B N 1
ATOM 7169 C CA . ILE B 1 351 ? -6.879 -34.219 -10.891 1 97.06 351 ILE B CA 1
ATOM 7170 C C . ILE B 1 351 ? -7.992 -34.062 -9.852 1 97.06 351 ILE B C 1
ATOM 7172 O O . ILE B 1 351 ? -9.148 -33.812 -10.203 1 97.06 351 ILE B O 1
ATOM 7176 N N . LYS B 1 352 ? -7.676 -34.188 -8.594 1 96.75 352 LYS B N 1
ATOM 7177 C CA . LYS B 1 352 ? -8.648 -34.031 -7.516 1 96.75 352 LYS B CA 1
ATOM 7178 C C . LYS B 1 352 ? -8.867 -32.531 -7.184 1 96.75 352 LYS B C 1
ATOM 7180 O O . LYS B 1 352 ? -7.938 -31.859 -6.75 1 96.75 352 LYS B O 1
ATOM 7185 N N . PRO B 1 353 ? -10.039 -32.062 -7.367 1 96.75 353 PRO B N 1
ATOM 7186 C CA . PRO B 1 353 ? -10.312 -30.672 -7.027 1 96.75 353 PRO B CA 1
ATOM 7187 C C . PRO B 1 353 ? -10.617 -30.469 -5.543 1 96.75 353 PRO B C 1
ATOM 7189 O O . PRO B 1 353 ? -11.656 -30.922 -5.059 1 96.75 353 PRO B O 1
ATOM 7192 N N . PHE B 1 354 ? -9.773 -29.891 -4.848 1 96.38 354 PHE B N 1
ATOM 7193 C CA . PHE B 1 354 ? -10.039 -29.484 -3.477 1 96.38 354 PHE B CA 1
ATOM 7194 C C . PHE B 1 354 ? -10.5 -28.031 -3.434 1 96.38 354 PHE B C 1
ATOM 7196 O O . PHE B 1 354 ? -9.836 -27.172 -2.852 1 96.38 354 PHE B O 1
ATOM 7203 N N . ILE B 1 355 ? -11.609 -27.75 -4.031 1 95.5 355 ILE B N 1
ATOM 7204 C CA . ILE B 1 355 ? -12.219 -26.422 -4.168 1 95.5 355 ILE B CA 1
ATOM 7205 C C . ILE B 1 355 ? -13.656 -26.469 -3.648 1 95.5 355 ILE B C 1
ATOM 7207 O O . ILE B 1 355 ? -14.516 -27.109 -4.246 1 95.5 355 ILE B O 1
ATOM 7211 N N . PRO B 1 356 ? -13.859 -25.781 -2.641 1 92.44 356 PRO B N 1
ATOM 7212 C CA . PRO B 1 356 ? -15.242 -25.75 -2.168 1 92.44 356 PRO B CA 1
ATOM 7213 C C . PRO B 1 356 ? -16.172 -24.984 -3.109 1 92.44 356 PRO B C 1
ATOM 7215 O O . PRO B 1 356 ? -15.703 -24.266 -4 1 92.44 356 PRO B O 1
ATOM 7218 N N . HIS B 1 357 ? -17.453 -25.25 -3.023 1 89.31 357 HIS B N 1
ATOM 7219 C CA . HIS B 1 357 ? -18.422 -24.562 -3.861 1 89.31 357 HIS B CA 1
ATOM 7220 C C . HIS B 1 357 ? -19.438 -23.812 -3.014 1 89.31 357 HIS B C 1
ATOM 7222 O O . HIS B 1 357 ? -19.594 -24.094 -1.822 1 89.31 357 HIS B O 1
ATOM 7228 N N . GLN B 1 358 ? -19.938 -22.797 -3.691 1 80.62 358 GLN B N 1
ATOM 7229 C CA . GLN B 1 358 ? -20.984 -22.047 -3.029 1 80.62 358 GLN B CA 1
ATOM 7230 C C . GLN B 1 358 ? -22.25 -22.891 -2.844 1 80.62 358 GLN B C 1
ATOM 7232 O O . GLN B 1 358 ? -22.5 -23.812 -3.633 1 80.62 358 GLN B O 1
ATOM 7237 N N . ASN B 1 359 ? -22.906 -22.641 -1.714 1 69 359 ASN B N 1
ATOM 7238 C CA . ASN B 1 359 ? -24.141 -23.375 -1.445 1 69 359 ASN B CA 1
ATOM 7239 C C . ASN B 1 359 ? -25.281 -22.906 -2.352 1 69 359 ASN B C 1
ATOM 7241 O O . ASN B 1 359 ? -25.531 -21.719 -2.482 1 69 359 ASN B O 1
ATOM 7245 N N . PHE B 1 360 ? -25.719 -23.875 -3.162 1 65.31 360 PHE B N 1
ATOM 7246 C CA . PHE B 1 360 ? -26.797 -23.562 -4.09 1 65.31 360 PHE B CA 1
ATOM 7247 C C . PHE B 1 360 ? -28.141 -23.547 -3.371 1 65.31 360 PHE B C 1
ATOM 7249 O O . PHE B 1 360 ? -29.141 -23.047 -3.912 1 65.31 360 PHE B O 1
ATOM 7256 N N . HIS B 1 361 ? -28.109 -24.156 -2.199 1 60.81 361 HIS B N 1
ATOM 7257 C CA . HIS B 1 361 ? -29.438 -24.375 -1.612 1 60.81 361 HIS B CA 1
ATOM 7258 C C . HIS B 1 361 ? -29.781 -23.266 -0.616 1 60.81 361 HIS B C 1
ATOM 7260 O O . HIS B 1 361 ? -28.953 -22.891 0.219 1 60.81 361 HIS B O 1
ATOM 7266 N N . GLU B 1 362 ? -30.625 -22.375 -1.045 1 57.22 362 GLU B N 1
ATOM 7267 C CA . GLU B 1 362 ? -31.172 -21.406 -0.111 1 57.22 362 GLU B CA 1
ATOM 7268 C C . GLU B 1 362 ? -31.797 -22.094 1.104 1 57.22 362 GLU B C 1
ATOM 7270 O O . GLU B 1 362 ? -32.594 -23.031 0.958 1 57.22 362 GLU B O 1
ATOM 7275 N N . THR B 1 363 ? -31.156 -22.094 2.184 1 54.91 363 THR B N 1
ATOM 7276 C CA . THR B 1 363 ? -31.734 -22.75 3.35 1 54.91 363 THR B CA 1
ATOM 7277 C C . THR B 1 363 ? -32.781 -21.859 4 1 54.91 363 THR B C 1
ATOM 7279 O O . THR B 1 363 ? -32.5 -20.734 4.414 1 54.91 363 THR B O 1
ATOM 7282 N N . ASN B 1 364 ? -34 -21.984 3.514 1 58.41 364 ASN B N 1
ATOM 7283 C CA . ASN B 1 364 ? -35.062 -21.406 4.324 1 58.41 364 ASN B CA 1
ATOM 7284 C C . ASN B 1 364 ? -35.188 -22.125 5.668 1 58.41 364 ASN B C 1
ATOM 7286 O O . ASN B 1 364 ? -35.438 -23.328 5.719 1 58.41 364 ASN B O 1
ATOM 7290 N N . ARG B 1 365 ? -34.875 -21.438 6.645 1 60.16 365 ARG B N 1
ATOM 7291 C CA . ARG B 1 365 ? -34.812 -22 7.988 1 60.16 365 ARG B CA 1
ATOM 7292 C C . ARG B 1 365 ? -36.156 -22.516 8.445 1 60.16 365 ARG B C 1
ATOM 7294 O O . ARG B 1 365 ? -36.25 -23.359 9.352 1 60.16 365 ARG B O 1
ATOM 7301 N N . ASN B 1 366 ? -37.125 -22.156 7.812 1 66.12 366 ASN B N 1
ATOM 7302 C CA . ASN B 1 366 ? -38.469 -22.5 8.328 1 66.12 366 ASN B CA 1
ATOM 7303 C C . ASN B 1 366 ? -38.969 -23.781 7.711 1 66.12 366 ASN B C 1
ATOM 7305 O O . ASN B 1 366 ? -40.031 -24.281 8.102 1 66.12 366 ASN B O 1
ATOM 7309 N N . ILE B 1 367 ? -38.312 -24.312 6.723 1 73.44 367 ILE B N 1
ATOM 7310 C CA . ILE B 1 367 ? -38.75 -25.531 6.051 1 73.44 367 ILE B CA 1
ATOM 7311 C C . ILE B 1 367 ? -37.656 -26.578 6.066 1 73.44 367 ILE B C 1
ATOM 7313 O O . ILE B 1 367 ? -36.5 -26.266 6.355 1 73.44 367 ILE B O 1
ATOM 7317 N N . TRP B 1 368 ? -38.188 -27.844 5.879 1 75.56 368 TRP B N 1
ATOM 7318 C CA . TRP B 1 368 ? -37.219 -28.938 5.859 1 75.56 368 TRP B CA 1
ATOM 7319 C C . TRP B 1 368 ? -36.094 -28.672 4.832 1 75.56 368 TRP B C 1
ATOM 7321 O O . TRP B 1 368 ? -36.406 -28.344 3.68 1 75.56 368 TRP B O 1
ATOM 7331 N N . PRO B 1 369 ? -34.969 -28.75 5.336 1 78.94 369 PRO B N 1
ATOM 7332 C CA . PRO B 1 369 ? -33.875 -28.594 4.375 1 78.94 369 PRO B CA 1
ATOM 7333 C C . PRO B 1 369 ? -33.875 -29.703 3.322 1 78.94 369 PRO B C 1
ATOM 7335 O O . PRO B 1 369 ? -34.469 -30.75 3.52 1 78.94 369 PRO B O 1
ATOM 7338 N N . GLN B 1 370 ? -33.344 -29.453 2.225 1 81.25 370 GLN B N 1
ATOM 7339 C CA . GLN B 1 370 ? -33.312 -30.375 1.093 1 81.25 370 GLN B CA 1
ATOM 7340 C C . GLN B 1 370 ? -32.625 -31.688 1.474 1 81.25 370 GLN B C 1
ATOM 7342 O O . GLN B 1 370 ? -32.938 -32.719 0.894 1 81.25 370 GLN B O 1
ATOM 7347 N N . GLU B 1 371 ? -31.875 -31.656 2.428 1 78.69 371 GLU B N 1
ATOM 7348 C CA . GLU B 1 371 ? -31.125 -32.844 2.848 1 78.69 371 GLU B CA 1
ATOM 7349 C C . GLU B 1 371 ? -32.031 -33.906 3.41 1 78.69 371 GLU B C 1
ATOM 7351 O O . GLU B 1 371 ? -31.688 -35.094 3.434 1 78.69 371 GLU B O 1
ATOM 7356 N N . LYS B 1 372 ? -33.156 -33.469 3.76 1 81.25 372 LYS B N 1
ATOM 7357 C CA . LYS B 1 372 ? -34.125 -34.406 4.332 1 81.25 372 LYS B CA 1
ATOM 7358 C C . LYS B 1 372 ? -34.812 -35.219 3.24 1 81.25 372 LYS B C 1
ATOM 7360 O O . LYS B 1 372 ? -35.375 -36.281 3.51 1 81.25 372 LYS B O 1
ATOM 7365 N N . PHE B 1 373 ? -34.781 -34.75 2.092 1 86.88 373 PHE B N 1
ATOM 7366 C CA . PHE B 1 373 ? -35.375 -35.438 0.964 1 86.88 373 PHE B CA 1
ATOM 7367 C C . PHE B 1 373 ? -34.375 -36.375 0.302 1 86.88 373 PHE B C 1
ATOM 7369 O O . PHE B 1 373 ? -33.219 -35.969 0.053 1 86.88 373 PHE B O 1
ATOM 7376 N N . ARG B 1 374 ? -34.781 -37.531 0.111 1 88.38 374 ARG B N 1
ATOM 7377 C CA . ARG B 1 374 ? -33.875 -38.531 -0.471 1 88.38 374 ARG B CA 1
ATOM 7378 C C . ARG B 1 374 ? -34 -38.562 -1.991 1 88.38 374 ARG B C 1
ATOM 7380 O O . ARG B 1 374 ? -35.094 -38.656 -2.525 1 88.38 374 ARG B O 1
ATOM 7387 N N . TYR B 1 375 ? -32.906 -38.469 -2.584 1 90.56 375 TYR B N 1
ATOM 7388 C CA . TYR B 1 375 ? -32.906 -38.5 -4.043 1 90.56 375 TYR B CA 1
ATOM 7389 C C . TYR B 1 375 ? -32.719 -39.938 -4.555 1 90.56 375 TYR B C 1
ATOM 7391 O O . TYR B 1 375 ? -31.828 -40.656 -4.113 1 90.56 375 TYR B O 1
ATOM 7399 N N . ASP B 1 376 ? -33.594 -40.312 -5.477 1 89.06 376 ASP B N 1
ATOM 7400 C CA . ASP B 1 376 ? -33.469 -41.594 -6.168 1 89.06 376 ASP B CA 1
ATOM 7401 C C . ASP B 1 376 ? -32.969 -41.406 -7.59 1 89.06 376 ASP B C 1
ATOM 7403 O O . ASP B 1 376 ? -33.688 -40.938 -8.461 1 89.06 376 ASP B O 1
ATOM 7407 N N . ALA B 1 377 ? -31.812 -41.844 -7.898 1 87.44 377 ALA B N 1
ATOM 7408 C CA . ALA B 1 377 ? -31.141 -41.625 -9.172 1 87.44 377 ALA B CA 1
ATOM 7409 C C . ALA B 1 377 ? -31.75 -42.469 -10.273 1 87.44 377 ALA B C 1
ATOM 7411 O O . ALA B 1 377 ? -31.75 -42.094 -11.445 1 87.44 377 ALA B O 1
ATOM 7412 N N . LYS B 1 378 ? -32.25 -43.594 -9.914 1 88.06 378 LYS B N 1
ATOM 7413 C CA . LYS B 1 378 ? -32.812 -44.5 -10.906 1 88.06 378 LYS B CA 1
ATOM 7414 C C . LYS B 1 378 ? -34.094 -43.938 -11.539 1 88.06 378 LYS B C 1
ATOM 7416 O O . LYS B 1 378 ? -34.219 -43.906 -12.766 1 88.06 378 LYS B O 1
ATOM 7421 N N . GLU B 1 379 ? -34.938 -43.438 -10.688 1 88.12 379 GLU B N 1
ATOM 7422 C CA . GLU B 1 379 ? -36.219 -42.875 -11.18 1 88.12 379 GLU B CA 1
ATOM 7423 C C . GLU B 1 379 ? -36.125 -41.375 -11.336 1 88.12 379 GLU B C 1
ATOM 7425 O O . GLU B 1 379 ? -37.094 -40.75 -11.812 1 88.12 379 GLU B O 1
ATOM 7430 N N . ASP B 1 380 ? -34.938 -40.875 -11.055 1 88 380 ASP B N 1
ATOM 7431 C CA . ASP B 1 380 ? -34.75 -39.406 -11.117 1 88 380 ASP B CA 1
ATOM 7432 C C . ASP B 1 380 ? -35.875 -38.688 -10.398 1 88 380 ASP B C 1
ATOM 7434 O O . ASP B 1 380 ? -36.562 -37.844 -11.008 1 88 380 ASP B O 1
ATOM 7438 N N . CYS B 1 381 ? -36.062 -38.906 -9.164 1 90.56 381 CYS B N 1
ATOM 7439 C CA . CYS B 1 381 ? -37.094 -38.281 -8.344 1 90.56 381 CYS B CA 1
ATOM 7440 C C . CYS B 1 381 ? -36.656 -38.156 -6.898 1 90.56 381 CYS B C 1
ATOM 7442 O O . CYS B 1 381 ? -35.625 -38.75 -6.508 1 90.56 381 CYS B O 1
ATOM 7444 N N . TYR B 1 382 ? -37.312 -37.25 -6.219 1 91.75 382 TYR B N 1
ATOM 7445 C CA . TYR B 1 382 ? -37.062 -37.094 -4.785 1 91.75 382 TYR B CA 1
ATOM 7446 C C . TYR B 1 382 ? -38.188 -37.75 -3.98 1 91.75 382 TYR B C 1
ATOM 7448 O O . TYR B 1 382 ? -39.344 -37.75 -4.414 1 91.75 382 TYR B O 1
ATOM 7456 N N . ILE B 1 383 ? -37.781 -38.281 -2.859 1 90.38 383 ILE B N 1
ATOM 7457 C CA . ILE B 1 383 ? -38.781 -38.875 -1.964 1 90.38 383 ILE B CA 1
ATOM 7458 C C . ILE B 1 383 ? -38.875 -38.062 -0.677 1 90.38 383 ILE B C 1
ATOM 7460 O O . ILE B 1 383 ? -37.875 -37.844 0.008 1 90.38 383 ILE B O 1
ATOM 7464 N N . CYS B 1 384 ? -40 -37.625 -0.41 1 87 384 CYS B N 1
ATOM 7465 C CA . CYS B 1 384 ? -40.219 -36.844 0.809 1 87 384 CYS B CA 1
ATOM 7466 C C . CYS B 1 384 ? -40.188 -37.75 2.035 1 87 384 CYS B C 1
ATOM 7468 O O . CYS B 1 384 ? -40.438 -38.969 1.93 1 87 384 CYS B O 1
ATOM 7470 N N . PRO B 1 385 ? -39.906 -37.156 3.121 1 84.75 385 PRO B N 1
ATOM 7471 C CA . PRO B 1 385 ? -39.906 -37.938 4.348 1 84.75 385 PRO B CA 1
ATOM 7472 C C . PRO B 1 385 ? -41.219 -38.625 4.625 1 84.75 385 PRO B C 1
ATOM 7474 O O . PRO B 1 385 ? -41.281 -39.656 5.32 1 84.75 385 PRO B O 1
ATOM 7477 N N . ASN B 1 386 ? -42.312 -38.188 4.059 1 83.25 386 ASN B N 1
ATOM 7478 C CA . ASN B 1 386 ? -43.625 -38.781 4.242 1 83.25 386 ASN B CA 1
ATOM 7479 C C . ASN B 1 386 ? -43.938 -39.781 3.131 1 83.25 386 ASN B C 1
ATOM 7481 O O . ASN B 1 386 ? -45.094 -40.188 2.975 1 83.25 386 ASN B O 1
ATOM 7485 N N . GLY B 1 387 ? -42.969 -40.031 2.318 1 82.75 387 GLY B N 1
ATOM 7486 C CA . GLY B 1 387 ? -43.125 -41.094 1.34 1 82.75 387 GLY B CA 1
ATOM 7487 C C . GLY B 1 387 ? -43.656 -40.625 0.007 1 82.75 387 GLY B C 1
ATOM 7488 O O . GLY B 1 387 ? -43.906 -41.438 -0.893 1 82.75 387 GLY B O 1
ATOM 7489 N N . LYS B 1 388 ? -43.875 -39.406 -0.092 1 85.88 388 LYS B N 1
ATOM 7490 C CA . LYS B 1 388 ? -44.375 -38.875 -1.363 1 85.88 388 LYS B CA 1
ATOM 7491 C C . LYS B 1 388 ? -43.25 -38.562 -2.326 1 85.88 388 LYS B C 1
ATOM 7493 O O . LYS B 1 388 ? -42.125 -38.25 -1.896 1 85.88 388 LYS B O 1
ATOM 7498 N N . VAL B 1 389 ? -43.562 -38.75 -3.631 1 87.75 389 VAL B N 1
ATOM 7499 C CA . VAL B 1 389 ? -42.531 -38.625 -4.656 1 87.75 389 VAL B CA 1
ATOM 7500 C C . VAL B 1 389 ? -42.625 -37.281 -5.336 1 87.75 389 VAL B C 1
ATOM 7502 O O . VAL B 1 389 ? -43.719 -36.812 -5.676 1 87.75 389 VAL B O 1
ATOM 7505 N N . LEU B 1 390 ? -41.469 -36.625 -5.383 1 90.12 390 LEU B N 1
ATOM 7506 C CA . LEU B 1 390 ? -41.344 -35.438 -6.184 1 90.12 390 LEU B CA 1
ATOM 7507 C C . LEU B 1 390 ? -40.75 -35.75 -7.562 1 90.12 390 LEU B C 1
ATOM 7509 O O . LEU B 1 390 ? -39.656 -36.25 -7.668 1 90.12 390 LEU B O 1
ATOM 7513 N N . ARG B 1 391 ? -41.438 -35.406 -8.602 1 87.81 391 ARG B N 1
ATOM 7514 C CA . ARG B 1 391 ? -41.031 -35.781 -9.961 1 87.81 391 ARG B CA 1
ATOM 7515 C C . ARG B 1 391 ? -40.469 -34.562 -10.695 1 87.81 391 ARG B C 1
ATOM 7517 O O . ARG B 1 391 ? -40.844 -33.438 -10.406 1 87.81 391 ARG B O 1
ATOM 7524 N N . TYR B 1 392 ? -39.562 -34.938 -11.578 1 89.19 392 TYR B N 1
ATOM 7525 C CA . TYR B 1 392 ? -38.969 -33.906 -12.422 1 89.19 392 TYR B CA 1
ATOM 7526 C C . TYR B 1 392 ? -40 -33.281 -13.344 1 89.19 392 TYR B C 1
ATOM 7528 O O . TYR B 1 392 ? -40.75 -34 -14.023 1 89.19 392 TYR B O 1
ATOM 7536 N N . GLN B 1 393 ? -40.094 -31.969 -13.305 1 83.31 393 GLN B N 1
ATOM 7537 C CA . GLN B 1 393 ? -41.125 -31.25 -14.055 1 83.31 393 GLN B CA 1
ATOM 7538 C C . GLN B 1 393 ? -40.656 -30.969 -15.484 1 83.31 393 GLN B C 1
ATOM 7540 O O . GLN B 1 393 ? -41.406 -30.438 -16.297 1 83.31 393 GLN B O 1
ATOM 7545 N N . GLY B 1 394 ? -39.469 -31.438 -15.914 1 78.81 394 GLY B N 1
ATOM 7546 C CA . GLY B 1 394 ? -38.969 -31.25 -17.266 1 78.81 394 GLY B CA 1
ATOM 7547 C C . GLY B 1 394 ? -38.406 -29.875 -17.516 1 78.81 394 GLY B C 1
ATOM 7548 O O . GLY B 1 394 ? -38.125 -29.516 -18.656 1 78.81 394 GLY B O 1
ATOM 7549 N N . CYS B 1 395 ? -38.312 -29.047 -16.5 1 78.06 395 CYS B N 1
ATOM 7550 C CA . CYS B 1 395 ? -37.781 -27.688 -16.688 1 78.06 395 CYS B CA 1
ATOM 7551 C C . CYS B 1 395 ? -36.469 -27.516 -15.953 1 78.06 395 CYS B C 1
ATOM 7553 O O . CYS B 1 395 ? -36.25 -28.094 -14.891 1 78.06 395 CYS B O 1
ATOM 7555 N N . ILE B 1 396 ? -35.531 -26.969 -16.703 1 78.81 396 ILE B N 1
ATOM 7556 C CA . ILE B 1 396 ? -34.25 -26.578 -16.125 1 78.81 396 ILE B CA 1
ATOM 7557 C C . ILE B 1 396 ? -34.219 -25.062 -15.883 1 78.81 396 ILE B C 1
ATOM 7559 O O . ILE B 1 396 ? -34.281 -24.281 -16.828 1 78.81 396 ILE B O 1
ATOM 7563 N N . ASP B 1 397 ? -34.25 -24.797 -14.641 1 75.38 397 ASP B N 1
ATOM 7564 C CA . ASP B 1 397 ? -34.219 -23.406 -14.234 1 75.38 397 ASP B CA 1
ATOM 7565 C C . ASP B 1 397 ? -32.844 -22.781 -14.477 1 75.38 397 ASP B C 1
ATOM 7567 O O . ASP B 1 397 ? -31.828 -23.328 -14.047 1 75.38 397 ASP B O 1
ATOM 7571 N N . ARG B 1 398 ? -32.844 -21.719 -15.117 1 73.44 398 ARG B N 1
ATOM 7572 C CA . ARG B 1 398 ? -31.656 -20.938 -15.43 1 73.44 398 ARG B CA 1
ATOM 7573 C C . ARG B 1 398 ? -30.594 -21.797 -16.094 1 73.44 398 ARG B C 1
ATOM 7575 O O . ARG B 1 398 ? -29.391 -21.562 -15.93 1 73.44 398 ARG B O 1
ATOM 7582 N N . GLY B 1 399 ? -31.094 -22.875 -16.641 1 71.06 399 GLY B N 1
ATOM 7583 C CA . GLY B 1 399 ? -30.203 -23.719 -17.422 1 71.06 399 GLY B CA 1
ATOM 7584 C C . GLY B 1 399 ? -29.312 -24.609 -16.562 1 71.06 399 GLY B C 1
ATOM 7585 O O . GLY B 1 399 ? -28.547 -25.406 -17.094 1 71.06 399 GLY B O 1
ATOM 7586 N N . ILE B 1 400 ? -29.516 -24.438 -15.266 1 81.12 400 ILE B N 1
ATOM 7587 C CA . ILE B 1 400 ? -28.547 -25.188 -14.484 1 81.12 400 ILE B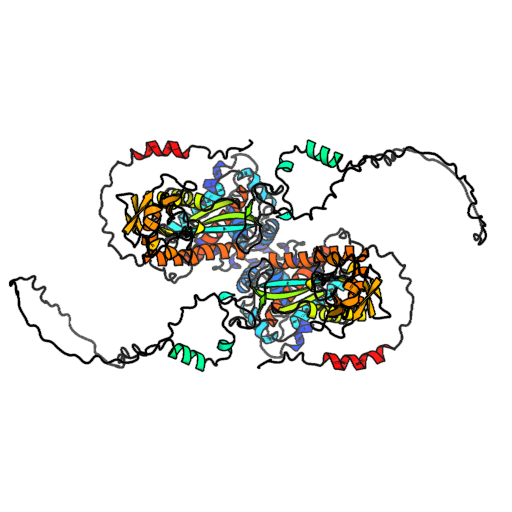 CA 1
ATOM 7588 C C . ILE B 1 400 ? -29.266 -25.969 -13.383 1 81.12 400 ILE B C 1
ATOM 7590 O O . ILE B 1 400 ? -28.719 -26.953 -12.859 1 81.12 400 ILE B O 1
ATOM 7594 N N . MET B 1 401 ? -30.531 -25.641 -13.18 1 86.06 401 MET B N 1
ATOM 7595 C CA . MET B 1 401 ? -31.219 -26.266 -12.055 1 86.06 401 MET B CA 1
ATOM 7596 C C . MET B 1 401 ? -32.406 -27.078 -12.531 1 86.06 401 MET B C 1
ATOM 7598 O O . MET B 1 401 ? -33.344 -26.531 -13.133 1 86.06 401 MET B O 1
ATOM 7602 N N . LYS B 1 402 ? -32.438 -28.344 -12.188 1 86.38 402 LYS B N 1
ATOM 7603 C CA . LYS B 1 402 ? -33.594 -29.188 -12.438 1 86.38 402 LYS B CA 1
ATOM 7604 C C . LYS B 1 402 ? -34.656 -29 -11.352 1 86.38 402 LYS B C 1
AT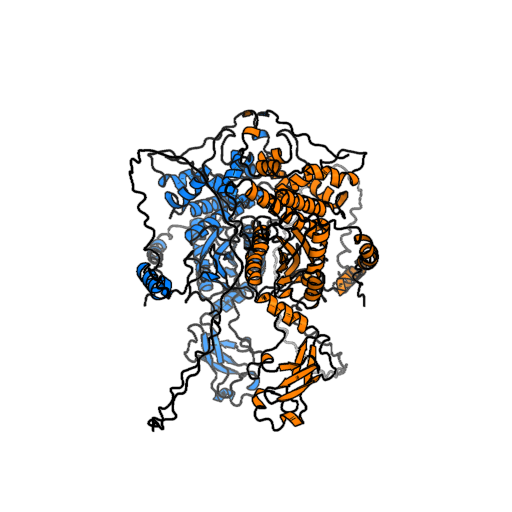OM 7606 O O . LYS B 1 402 ? -34.344 -28.984 -10.164 1 86.38 402 LYS B O 1
ATOM 7611 N N . VAL B 1 403 ? -35.844 -28.875 -11.773 1 87.88 403 VAL B N 1
ATOM 7612 C CA . VAL B 1 403 ? -36.906 -28.578 -10.828 1 87.88 403 VAL B CA 1
ATOM 7613 C C . VAL B 1 403 ? -37.75 -29.828 -10.594 1 87.88 403 VAL B C 1
ATOM 7615 O O . VAL B 1 403 ? -38.219 -30.469 -11.547 1 87.88 403 VAL B O 1
ATOM 7618 N N . TYR B 1 404 ? -37.906 -30.203 -9.297 1 88.69 404 TYR B N 1
ATOM 7619 C CA . TYR B 1 404 ? -38.719 -31.312 -8.852 1 88.69 404 TYR B CA 1
ATOM 7620 C C . TYR B 1 404 ? -39.906 -30.844 -8 1 88.69 404 TYR B C 1
ATOM 7622 O O . TYR B 1 404 ? -39.719 -29.984 -7.125 1 88.69 404 TYR B O 1
ATOM 7630 N N . ARG B 1 405 ? -41.031 -31.281 -8.297 1 87.19 405 ARG B N 1
ATOM 7631 C CA . ARG B 1 405 ? -42.219 -30.828 -7.574 1 87.19 405 ARG B CA 1
ATOM 7632 C C . ARG B 1 405 ? -43.125 -32 -7.215 1 87.19 405 ARG B C 1
ATOM 7634 O O . ARG B 1 405 ? -43.156 -33 -7.93 1 87.19 405 ARG B O 1
ATOM 7641 N N . THR B 1 406 ? -43.75 -31.812 -6.051 1 84.19 406 THR B N 1
ATOM 7642 C CA . THR B 1 406 ? -44.781 -32.75 -5.656 1 84.19 406 THR B CA 1
ATOM 7643 C C . THR B 1 406 ? -46.125 -32.375 -6.281 1 84.19 406 THR B C 1
ATOM 7645 O O . THR B 1 406 ? -46.344 -31.219 -6.637 1 84.19 406 THR B O 1
ATOM 7648 N N . ARG B 1 407 ? -46.969 -33.406 -6.402 1 79.5 407 ARG B N 1
ATOM 7649 C CA . ARG B 1 407 ? -48.344 -33.094 -6.84 1 79.5 407 ARG B CA 1
ATOM 7650 C C . ARG B 1 407 ? -49.156 -32.469 -5.719 1 79.5 407 ARG B C 1
ATOM 7652 O O . ARG B 1 407 ? -49.062 -32.906 -4.566 1 79.5 407 ARG B O 1
ATOM 7659 N N . PRO B 1 408 ? -49.75 -31.438 -6.039 1 77.69 408 PRO B N 1
ATOM 7660 C CA . PRO B 1 408 ? -50.531 -30.75 -5.008 1 77.69 408 PRO B CA 1
ATOM 7661 C C . PRO B 1 408 ? -51.469 -31.672 -4.25 1 77.69 408 PRO B C 1
ATOM 7663 O O . PRO B 1 408 ? -51.656 -31.5 -3.047 1 77.69 408 PRO B O 1
ATOM 7666 N N . ARG B 1 409 ? -51.969 -32.688 -4.883 1 76.62 409 ARG B N 1
ATOM 7667 C CA . ARG B 1 409 ? -52.938 -33.594 -4.246 1 76.62 409 ARG B CA 1
ATOM 7668 C C . ARG B 1 409 ? -52.25 -34.438 -3.154 1 76.62 409 ARG B C 1
ATOM 7670 O O . ARG B 1 409 ? -52.906 -34.812 -2.18 1 76.62 409 ARG B O 1
ATOM 7677 N N . ASP B 1 410 ? -51.031 -34.625 -3.365 1 78.38 410 ASP B N 1
ATOM 7678 C CA . ASP B 1 410 ? -50.312 -35.469 -2.426 1 78.38 410 ASP B CA 1
ATOM 7679 C C . ASP B 1 410 ? -49.969 -34.719 -1.15 1 78.38 410 ASP B C 1
ATOM 7681 O O . ASP B 1 410 ? -49.781 -35.312 -0.091 1 78.38 410 ASP B O 1
ATOM 7685 N N . CYS B 1 411 ? -49.938 -33.375 -1.223 1 77 411 CYS B N 1
ATOM 7686 C CA . CYS B 1 411 ? -49.531 -32.562 -0.082 1 77 411 CYS B CA 1
ATOM 7687 C C . CYS B 1 411 ? -50.719 -31.922 0.605 1 77 411 CYS B C 1
ATOM 7689 O O . CYS B 1 411 ? -50.594 -31.359 1.69 1 77 411 CYS B O 1
ATOM 7691 N N . LYS B 1 412 ? -51.812 -31.984 -0.008 1 74.38 412 LYS B N 1
ATOM 7692 C CA . LYS B 1 412 ? -53 -31.297 0.527 1 74.38 412 LYS B CA 1
ATOM 7693 C C . LYS B 1 412 ? -53.312 -31.797 1.933 1 74.38 412 LYS B C 1
ATOM 7695 O O . LYS B 1 412 ? -53.594 -31 2.828 1 74.38 412 LYS B O 1
ATOM 7700 N N . ASP B 1 413 ? -53.281 -33.094 2.107 1 73.88 413 ASP B N 1
ATOM 7701 C CA . ASP B 1 413 ? -53.688 -33.656 3.402 1 73.88 413 ASP B CA 1
ATOM 7702 C C . ASP B 1 413 ? -52.438 -34.094 4.195 1 73.88 413 ASP B C 1
ATOM 7704 O O . ASP B 1 413 ? -52.562 -34.938 5.094 1 73.88 413 ASP B O 1
ATOM 7708 N N . CYS B 1 414 ? -51.312 -33.562 3.838 1 79.75 414 CYS B N 1
ATOM 7709 C CA . CYS B 1 414 ? -50.094 -34 4.496 1 79.75 414 CYS B CA 1
ATOM 7710 C C . CYS B 1 414 ? -49.938 -33.344 5.871 1 79.75 414 CYS B C 1
ATOM 7712 O O . CYS B 1 414 ? -50.125 -32.156 6.012 1 79.75 414 CYS B O 1
ATOM 7714 N N . PRO B 1 415 ? -49.719 -34.094 6.91 1 77.75 415 PRO B N 1
ATOM 7715 C CA . PRO B 1 415 ? -49.562 -33.531 8.258 1 77.75 415 PRO B CA 1
ATOM 7716 C C . PRO B 1 415 ? -48.344 -32.625 8.398 1 77.75 415 PRO B C 1
ATOM 7718 O O . PRO B 1 415 ? -48.281 -31.828 9.328 1 77.75 415 PRO B O 1
ATOM 7721 N N . TYR B 1 416 ? -47.438 -32.688 7.516 1 78.81 416 TYR B N 1
ATOM 7722 C CA . TYR B 1 416 ? -46.219 -31.906 7.621 1 78.81 416 TYR B CA 1
ATOM 7723 C C . TYR B 1 416 ? -46.188 -30.781 6.598 1 78.81 416 TYR B C 1
ATOM 7725 O O . TYR B 1 416 ? -45.125 -30.281 6.227 1 78.81 416 TYR B O 1
ATOM 7733 N N . LYS B 1 417 ? -47.25 -30.438 6.191 1 76.19 417 LYS B N 1
ATOM 7734 C CA . LYS B 1 417 ? -47.344 -29.438 5.133 1 76.19 417 LYS B CA 1
ATOM 7735 C C . LYS B 1 417 ? -46.688 -28.125 5.547 1 76.19 417 LYS B C 1
ATOM 7737 O O . LYS B 1 417 ? -45.969 -27.516 4.762 1 76.19 417 LYS B O 1
ATOM 7742 N N . SER B 1 418 ? -46.812 -27.781 6.715 1 72.25 418 SER B N 1
ATOM 7743 C CA . SER B 1 418 ? -46.281 -26.5 7.191 1 72.25 418 SER B CA 1
ATOM 7744 C C . SER B 1 418 ? -44.781 -26.516 7.234 1 72.25 418 SER B C 1
ATOM 7746 O O . SER B 1 418 ? -44.125 -25.469 7.145 1 72.25 418 SER B O 1
ATOM 7748 N N . GLN B 1 419 ? -44.25 -27.625 7.324 1 74.94 419 GLN B N 1
ATOM 7749 C CA . GLN B 1 419 ? -42.812 -27.734 7.414 1 74.94 419 GLN B CA 1
ATOM 7750 C C . GLN B 1 419 ? -42.188 -27.938 6.039 1 74.94 419 GLN B C 1
ATOM 7752 O O . GLN B 1 419 ? -40.969 -27.812 5.875 1 74.94 419 GLN B O 1
ATOM 7757 N N . ARG B 1 420 ? -43.031 -28.234 5.156 1 70.12 420 ARG B N 1
ATOM 7758 C CA . ARG B 1 420 ? -42.5 -28.625 3.848 1 70.12 420 ARG B CA 1
ATOM 7759 C C . ARG B 1 420 ? -42.531 -27.453 2.877 1 70.12 420 ARG B C 1
ATOM 7761 O O . ARG B 1 420 ? -41.656 -27.344 2.01 1 70.12 420 ARG B O 1
ATOM 7768 N N . THR B 1 421 ? -43.562 -26.75 2.85 1 67.5 421 THR B N 1
ATOM 7769 C CA . THR B 1 421 ? -43.688 -25.703 1.844 1 67.5 421 THR B CA 1
ATOM 7770 C C . THR B 1 421 ? -44.375 -24.453 2.441 1 67.5 421 THR B C 1
ATOM 7772 O O . THR B 1 421 ? -45.156 -24.562 3.387 1 67.5 421 THR B O 1
ATOM 7775 N N . THR B 1 422 ? -43.875 -23.391 2.004 1 65.94 422 THR B N 1
ATOM 7776 C CA . THR B 1 422 ? -44.531 -22.141 2.385 1 65.94 422 THR B CA 1
ATOM 7777 C C . THR B 1 422 ? -45.656 -21.781 1.399 1 65.94 422 THR B C 1
ATOM 7779 O O . THR B 1 422 ? -46.469 -20.906 1.675 1 65.94 422 THR B O 1
ATOM 7782 N N . SER B 1 423 ? -45.656 -22.406 0.29 1 66.62 423 SER B N 1
ATOM 7783 C CA . SER B 1 423 ? -46.656 -22.062 -0.699 1 66.62 423 SER B CA 1
ATOM 7784 C C . SER B 1 423 ? -47.938 -22.859 -0.468 1 66.62 423 SER B C 1
ATOM 7786 O O . SER B 1 423 ? -47.906 -24.062 -0.196 1 66.62 423 SER B O 1
ATOM 7788 N N . GLU B 1 424 ? -49.031 -22.203 -0.38 1 62.69 424 GLU B N 1
ATOM 7789 C CA . GLU B 1 424 ? -50.344 -22.812 -0.193 1 62.69 424 GLU B CA 1
ATOM 7790 C C . GLU B 1 424 ? -50.812 -23.547 -1.452 1 62.69 424 GLU B C 1
ATOM 7792 O O . GLU B 1 424 ? -51.594 -24.5 -1.375 1 62.69 424 GLU B O 1
ATOM 7797 N N . LYS B 1 425 ? -50.406 -23.109 -2.58 1 61.72 425 LYS B N 1
ATOM 7798 C CA . LYS B 1 425 ? -50.969 -23.609 -3.828 1 61.72 425 LYS B CA 1
ATOM 7799 C C . LYS B 1 425 ? -50.125 -24.766 -4.387 1 61.72 425 LYS B C 1
ATOM 7801 O O . LYS B 1 425 ? -50.656 -25.688 -5 1 61.72 425 LYS B O 1
ATOM 7806 N N . VAL B 1 426 ? -48.781 -24.5 -4.172 1 64.56 426 VAL B N 1
ATOM 7807 C CA . VAL B 1 426 ? -47.875 -25.438 -4.852 1 64.56 426 VAL B CA 1
ATOM 7808 C C . VAL B 1 426 ? -47.125 -26.266 -3.822 1 64.56 426 VAL B C 1
ATOM 7810 O O . VAL B 1 426 ? -46.906 -25.812 -2.695 1 64.56 426 VAL B O 1
ATOM 7813 N N . GLY B 1 427 ? -47.062 -27.547 -3.959 1 70.88 427 GLY B N 1
ATOM 7814 C CA . GLY B 1 427 ? -46.281 -28.438 -3.088 1 70.88 427 GLY B CA 1
ATOM 7815 C C . GLY B 1 427 ? -44.844 -28.047 -2.984 1 70.88 427 GLY B C 1
ATOM 7816 O O . GLY B 1 427 ? -44.469 -26.906 -3.301 1 70.88 427 GLY B O 1
ATOM 7817 N N . ARG B 1 428 ? -44.031 -28.828 -2.365 1 78.69 428 ARG B N 1
ATOM 7818 C CA . ARG B 1 428 ? -42.625 -28.609 -2.15 1 78.69 428 ARG B CA 1
ATOM 7819 C C . ARG B 1 428 ? -41.844 -28.688 -3.467 1 78.69 428 ARG B C 1
ATOM 7821 O O . ARG B 1 428 ? -42.094 -29.578 -4.285 1 78.69 428 ARG B O 1
ATOM 7828 N N . THR B 1 429 ? -41.188 -27.641 -3.711 1 83.06 429 THR B N 1
ATOM 7829 C CA . THR B 1 429 ? -40.312 -27.594 -4.883 1 83.06 429 THR B CA 1
ATOM 7830 C C . THR B 1 429 ? -38.844 -27.703 -4.469 1 83.06 429 THR B C 1
ATOM 7832 O O . THR B 1 429 ? -38.406 -27.031 -3.547 1 83.06 429 THR B O 1
ATOM 7835 N N . ILE B 1 430 ? -38.188 -28.672 -5.055 1 84.62 430 ILE B N 1
ATOM 7836 C CA . ILE B 1 430 ? -36.75 -28.844 -4.82 1 84.62 430 ILE B CA 1
ATOM 7837 C C . ILE B 1 430 ? -36 -28.641 -6.125 1 84.62 430 ILE B C 1
ATOM 7839 O O . ILE B 1 430 ? -36.406 -29.156 -7.172 1 84.62 430 ILE B O 1
ATOM 7843 N N . LYS B 1 431 ? -35.062 -27.859 -6.059 1 84.75 431 LYS B N 1
ATOM 7844 C CA . LYS B 1 431 ? -34.188 -27.625 -7.215 1 84.75 431 LYS B CA 1
ATOM 7845 C C . LYS B 1 431 ? -32.844 -28.328 -7.059 1 84.75 431 LYS B C 1
ATOM 7847 O O . LYS B 1 431 ? -32.25 -28.266 -5.992 1 84.75 431 LYS B O 1
ATOM 7852 N N . ARG B 1 432 ? -32.562 -29.062 -8.078 1 86 432 ARG B N 1
ATOM 7853 C CA . ARG B 1 432 ? -31.297 -29.812 -8.07 1 86 432 ARG B CA 1
ATOM 7854 C C . ARG B 1 432 ? -30.422 -29.406 -9.25 1 86 432 ARG B C 1
ATOM 7856 O O . ARG B 1 432 ? -30.891 -29.312 -10.383 1 86 432 ARG B O 1
ATOM 7863 N N . HIS B 1 433 ? -29.234 -29.156 -8.945 1 87.69 433 HIS B N 1
ATOM 7864 C CA . HIS B 1 433 ? -28.297 -28.797 -10 1 87.69 433 HIS B CA 1
ATOM 7865 C C . HIS B 1 433 ? -28.109 -29.938 -10.992 1 87.69 433 HIS B C 1
ATOM 7867 O O . HIS B 1 433 ? -28.047 -31.094 -10.594 1 87.69 433 HIS B O 1
ATOM 7873 N N . VAL B 1 434 ? -27.969 -29.641 -12.25 1 86.31 434 VAL B N 1
ATOM 7874 C CA . VAL B 1 434 ? -27.812 -30.625 -13.312 1 86.31 434 VAL B CA 1
ATOM 7875 C C . VAL B 1 434 ? -26.578 -31.484 -13.039 1 86.31 434 VAL B C 1
ATOM 7877 O O . VAL B 1 434 ? -26.594 -32.688 -13.266 1 86.31 434 VAL B O 1
ATOM 7880 N N . ASP B 1 435 ? -25.594 -30.859 -12.516 1 89.12 435 ASP B N 1
ATOM 7881 C CA . ASP B 1 435 ? -24.359 -31.578 -12.211 1 89.12 435 ASP B CA 1
ATOM 7882 C C . ASP B 1 435 ? -24.25 -31.859 -10.711 1 89.12 435 ASP B C 1
ATOM 7884 O O . ASP B 1 435 ? -23.156 -31.812 -10.141 1 89.12 435 ASP B O 1
ATOM 7888 N N . ALA B 1 436 ? -25.281 -32.156 -10.125 1 87.44 436 ALA B N 1
ATOM 7889 C CA . ALA B 1 436 ? -25.328 -32.406 -8.68 1 87.44 436 ALA B CA 1
ATOM 7890 C C . ALA B 1 436 ? -24.391 -33.531 -8.281 1 87.44 436 ALA B C 1
ATOM 7892 O O . ALA B 1 436 ? -23.781 -33.5 -7.211 1 87.44 436 ALA B O 1
ATOM 7893 N N . ARG B 1 437 ? -24.328 -34.531 -9.094 1 87.38 437 ARG B N 1
ATOM 7894 C CA . ARG B 1 437 ? -23.484 -35.688 -8.797 1 87.38 437 ARG B CA 1
ATOM 7895 C C . ARG B 1 437 ? -22.016 -35.281 -8.656 1 87.38 437 ARG B C 1
ATOM 7897 O O . ARG B 1 437 ? -21.312 -35.812 -7.793 1 87.38 437 ARG B O 1
ATOM 7904 N N . VAL B 1 438 ? -21.656 -34.438 -9.539 1 92.31 438 VAL B N 1
ATOM 7905 C CA . VAL B 1 438 ? -20.281 -33.969 -9.508 1 92.31 438 VAL B CA 1
ATOM 7906 C C . VAL B 1 438 ? -20.016 -33.188 -8.211 1 92.31 438 VAL B C 1
ATOM 7908 O O . VAL B 1 438 ? -18.984 -33.406 -7.562 1 92.31 438 VAL B O 1
ATOM 7911 N N . PHE B 1 439 ? -20.938 -32.375 -7.82 1 91.81 439 PHE B N 1
ATOM 7912 C CA . PHE B 1 439 ? -20.797 -31.625 -6.586 1 91.81 439 PHE B CA 1
ATOM 7913 C C . PHE B 1 439 ? -20.734 -32.562 -5.379 1 91.81 439 PHE B C 1
ATOM 7915 O O . PHE B 1 439 ? -19.953 -32.312 -4.453 1 91.81 439 PHE B O 1
ATOM 7922 N N . GLU B 1 440 ? -21.578 -33.531 -5.387 1 88.88 440 GLU B N 1
ATOM 7923 C CA . GLU B 1 440 ? -21.594 -34.5 -4.285 1 88.88 440 GLU B CA 1
ATOM 7924 C C . GLU B 1 440 ? -20.266 -35.219 -4.191 1 88.88 440 GLU B C 1
ATOM 7926 O O . GLU B 1 440 ? -19.766 -35.5 -3.092 1 88.88 440 GLU B O 1
ATOM 7931 N N . TYR B 1 441 ? -19.812 -35.562 -5.352 1 92.62 441 TYR B N 1
ATOM 7932 C CA . TYR B 1 441 ? -18.516 -36.25 -5.379 1 92.62 441 TYR B CA 1
ATOM 7933 C C . TYR B 1 441 ? -17.438 -35.375 -4.773 1 92.62 441 TYR B C 1
ATOM 7935 O O . TYR B 1 441 ? -16.641 -35.812 -3.951 1 92.62 441 TYR B O 1
ATOM 7943 N N . VAL B 1 442 ? -17.359 -34.125 -5.188 1 94.44 442 VAL B N 1
ATOM 7944 C CA . VAL B 1 442 ? -16.359 -33.219 -4.688 1 94.44 442 VAL B CA 1
ATOM 7945 C C . VAL B 1 442 ? -16.547 -33 -3.188 1 94.44 442 VAL B C 1
ATOM 7947 O O . VAL B 1 442 ? -15.57 -32.875 -2.443 1 94.44 442 VAL B O 1
ATOM 7950 N N . ASP B 1 443 ? -17.75 -32.938 -2.756 1 92 443 ASP B N 1
ATOM 7951 C CA . ASP B 1 443 ? -18.031 -32.812 -1.329 1 92 443 ASP B CA 1
ATOM 7952 C C . ASP B 1 443 ? -17.422 -33.969 -0.539 1 92 443 ASP B C 1
ATOM 7954 O O . ASP B 1 443 ? -16.891 -33.75 0.561 1 92 443 ASP B O 1
ATOM 7958 N N . ARG B 1 444 ? -17.516 -35.125 -1.079 1 92.19 444 ARG B N 1
ATOM 7959 C CA . ARG B 1 444 ? -16.906 -36.281 -0.442 1 92.19 444 ARG B CA 1
ATOM 7960 C C . ARG B 1 444 ? -15.383 -36.156 -0.411 1 92.19 444 ARG B C 1
ATOM 7962 O O . ARG B 1 444 ? -14.742 -36.531 0.58 1 92.19 444 ARG B O 1
ATOM 7969 N N . LEU B 1 445 ? -14.867 -35.688 -1.455 1 93.94 445 LEU B N 1
ATOM 7970 C CA . LEU B 1 445 ? -13.422 -35.5 -1.529 1 93.94 445 LEU B CA 1
ATOM 7971 C C . LEU B 1 445 ? -12.953 -34.5 -0.484 1 93.94 445 LEU B C 1
ATOM 7973 O O . LEU B 1 445 ? -11.883 -34.656 0.107 1 93.94 445 LEU B O 1
ATOM 7977 N N . LEU B 1 446 ? -13.703 -33.406 -0.266 1 94.06 446 LEU B N 1
ATOM 7978 C CA . LEU B 1 446 ? -13.344 -32.312 0.637 1 94.06 446 LEU B CA 1
ATOM 7979 C C . LEU B 1 446 ? -13.375 -32.781 2.09 1 94.06 446 LEU B C 1
ATOM 7981 O O . LEU B 1 446 ? -12.828 -32.125 2.971 1 94.06 446 LEU B O 1
ATOM 7985 N N . LYS B 1 447 ? -13.945 -33.906 2.338 1 91.75 447 LYS B N 1
ATOM 7986 C CA . LYS B 1 447 ? -14.008 -34.438 3.695 1 91.75 447 LYS B CA 1
ATOM 7987 C C . LYS B 1 447 ? -12.789 -35.312 4.004 1 91.75 447 LYS B C 1
ATOM 7989 O O . LYS B 1 447 ? -12.539 -35.656 5.16 1 91.75 447 LYS B O 1
ATOM 7994 N N . ARG B 1 448 ? -12.07 -35.594 3.061 1 91.75 448 ARG B N 1
ATOM 7995 C CA . ARG B 1 448 ? -10.867 -36.375 3.242 1 91.75 448 ARG B CA 1
ATOM 7996 C C . ARG B 1 448 ? -9.773 -35.562 3.938 1 91.75 448 ARG B C 1
ATOM 7998 O O . ARG B 1 448 ? -9.773 -34.344 3.891 1 91.75 448 ARG B O 1
ATOM 8005 N N . PRO B 1 449 ? -8.867 -36.25 4.605 1 90.75 449 PRO B N 1
ATOM 8006 C CA . PRO B 1 449 ? -7.777 -35.531 5.309 1 90.75 449 PRO B CA 1
ATOM 8007 C C . PRO B 1 449 ? -6.863 -34.781 4.363 1 90.75 449 PRO B C 1
ATOM 8009 O O . PRO B 1 449 ? -6.344 -33.719 4.734 1 90.75 449 PRO B O 1
ATOM 8012 N N . GLU B 1 450 ? -6.738 -35.312 3.227 1 90.62 450 GLU B N 1
ATOM 8013 C CA . GLU B 1 450 ? -5.918 -34.594 2.238 1 90.62 450 GLU B CA 1
ATOM 8014 C C . GLU B 1 450 ? -6.469 -33.219 1.94 1 90.62 450 GLU B C 1
ATOM 8016 O O . GLU B 1 450 ? -5.711 -32.281 1.627 1 90.62 450 GLU B O 1
ATOM 8021 N N . ALA B 1 451 ? -7.691 -33.094 2.016 1 91.25 451 ALA B N 1
ATOM 8022 C CA . ALA B 1 451 ? -8.352 -31.828 1.721 1 91.25 451 ALA B CA 1
ATOM 8023 C C . ALA B 1 451 ? -8.031 -30.797 2.791 1 91.25 451 ALA B C 1
ATOM 8025 O O . ALA B 1 451 ? -7.949 -29.594 2.496 1 91.25 451 ALA B O 1
ATOM 8026 N N . ARG B 1 452 ? -7.848 -31.234 3.938 1 90.12 452 ARG B N 1
ATOM 8027 C CA . ARG B 1 452 ? -7.492 -30.328 5.027 1 90.12 452 ARG B CA 1
ATOM 8028 C C . ARG B 1 452 ? -6.098 -29.766 4.824 1 90.12 452 ARG B C 1
ATOM 8030 O O . ARG B 1 452 ? -5.871 -28.562 5.051 1 90.12 452 ARG B O 1
ATOM 8037 N N . GLU B 1 453 ? -5.32 -30.594 4.477 1 90 453 GLU B N 1
ATOM 8038 C CA . GLU B 1 453 ? -3.965 -30.125 4.188 1 90 453 GLU B CA 1
ATOM 8039 C C . GLU B 1 453 ? -3.953 -29.141 3.025 1 90 453 GLU B C 1
ATOM 8041 O O . GLU B 1 453 ? -3.256 -28.125 3.076 1 90 453 GLU B O 1
ATOM 8046 N N . ALA B 1 454 ? -4.691 -29.469 2.031 1 90.88 454 ALA B N 1
ATOM 8047 C CA . ALA B 1 454 ? -4.789 -28.594 0.866 1 90.88 454 ALA B CA 1
ATOM 8048 C C . ALA B 1 454 ? -5.312 -27.219 1.257 1 90.88 454 ALA B C 1
ATOM 8050 O O . ALA B 1 454 ? -4.875 -26.203 0.712 1 90.88 454 ALA B O 1
ATOM 8051 N N . ALA B 1 455 ? -6.18 -27.266 2.176 1 88.75 455 ALA B N 1
ATOM 8052 C CA . ALA B 1 455 ? -6.75 -26 2.648 1 88.75 455 ALA B CA 1
ATOM 8053 C C . ALA B 1 455 ? -5.695 -25.156 3.348 1 88.75 455 ALA B C 1
ATOM 8055 O O . ALA B 1 455 ? -5.672 -23.922 3.193 1 88.75 455 ALA B O 1
ATOM 8056 N N . ILE B 1 456 ? -4.887 -25.781 4.031 1 88.94 456 ILE B N 1
ATOM 8057 C CA . ILE B 1 456 ? -3.805 -25.094 4.719 1 88.94 456 ILE B CA 1
ATOM 8058 C C . ILE B 1 456 ? -2.842 -24.5 3.693 1 88.94 456 ILE B C 1
ATOM 8060 O O . ILE B 1 456 ? -2.443 -23.328 3.809 1 88.94 456 ILE B O 1
ATOM 8064 N N . TRP B 1 457 ? -2.568 -25.234 2.719 1 88.25 457 TRP B N 1
ATOM 8065 C CA . TRP B 1 457 ? -1.656 -24.766 1.683 1 88.25 457 TRP B CA 1
ATOM 8066 C C . TRP B 1 457 ? -2.246 -23.562 0.944 1 88.25 457 TRP B C 1
ATOM 8068 O O . TRP B 1 457 ? -1.527 -22.625 0.605 1 88.25 457 TRP B O 1
ATOM 8078 N N . ARG B 1 458 ? -3.422 -23.641 0.7 1 86.62 458 ARG B N 1
ATOM 8079 C CA . ARG B 1 458 ? -4.09 -22.547 0.016 1 86.62 458 ARG B CA 1
ATOM 8080 C C . ARG B 1 458 ? -3.996 -21.266 0.83 1 86.62 458 ARG B C 1
ATOM 8082 O O . ARG B 1 458 ? -3.791 -20.172 0.272 1 86.62 458 ARG B O 1
ATOM 8089 N N . ARG B 1 459 ? -4.121 -21.406 2.07 1 85.38 459 ARG B N 1
ATOM 8090 C CA . ARG B 1 459 ? -4.109 -20.25 2.955 1 85.38 459 ARG B CA 1
ATOM 8091 C C . ARG B 1 459 ? -2.693 -19.719 3.141 1 85.38 459 ARG B C 1
ATOM 8093 O O . ARG B 1 459 ? -2.488 -18.5 3.217 1 85.38 459 ARG B O 1
ATOM 8100 N N . THR B 1 460 ? -1.775 -20.516 3.1 1 85.69 460 THR B N 1
ATOM 8101 C CA . THR B 1 460 ? -0.417 -20.094 3.432 1 85.69 460 THR B CA 1
ATOM 8102 C C . THR B 1 460 ? 0.375 -19.781 2.166 1 85.69 460 THR B C 1
ATOM 8104 O O . THR B 1 460 ? 1.283 -18.938 2.188 1 85.69 460 THR B O 1
ATOM 8107 N N . GLY B 1 461 ? 0.038 -20.375 1.126 1 91.44 461 GLY B N 1
ATOM 8108 C CA . GLY B 1 461 ? 0.819 -20.219 -0.091 1 91.44 461 GLY B CA 1
ATOM 8109 C C . GLY B 1 461 ? 0.5 -18.938 -0.838 1 91.44 461 GLY B C 1
ATOM 8110 O O . GLY B 1 461 ? 1.186 -17.922 -0.669 1 91.44 461 GLY B O 1
ATOM 8111 N N . PRO B 1 462 ? -0.621 -18.938 -1.561 1 92.62 462 PRO B N 1
ATOM 8112 C CA . PRO B 1 462 ? -0.957 -17.766 -2.381 1 92.62 462 PRO B CA 1
ATOM 8113 C C . PRO B 1 462 ? -1.083 -16.484 -1.56 1 92.62 462 PRO B C 1
ATOM 8115 O O . PRO B 1 462 ? -0.677 -15.414 -2.016 1 92.62 462 PRO B O 1
ATOM 8118 N N . GLU B 1 463 ? -1.59 -16.547 -0.385 1 87.5 463 GLU B N 1
ATOM 8119 C CA . GLU B 1 463 ? -1.746 -15.359 0.446 1 87.5 463 GLU B CA 1
ATOM 8120 C C . GLU B 1 463 ? -0.394 -14.734 0.771 1 87.5 463 GLU B C 1
ATOM 8122 O O . GLU B 1 463 ? -0.243 -13.508 0.719 1 87.5 463 GLU B O 1
ATOM 8127 N N . THR B 1 464 ? 0.56 -15.547 1.062 1 90.94 464 THR B N 1
ATOM 8128 C CA . THR B 1 464 ? 1.905 -15.062 1.357 1 90.94 464 THR B CA 1
ATOM 8129 C C . THR B 1 464 ? 2.549 -14.461 0.112 1 90.94 464 THR B C 1
ATOM 8131 O O . THR B 1 464 ? 3.172 -13.398 0.183 1 90.94 464 THR B O 1
ATOM 8134 N N . VAL B 1 465 ? 2.361 -15.164 -0.945 1 95.31 465 VAL B N 1
ATOM 8135 C CA . VAL B 1 465 ? 2.943 -14.711 -2.205 1 95.31 465 VAL B CA 1
ATOM 8136 C C . VAL B 1 465 ? 2.365 -13.352 -2.586 1 95.31 465 VAL B C 1
ATOM 8138 O O . VAL B 1 465 ? 3.105 -12.438 -2.963 1 95.31 465 VAL B O 1
ATOM 8141 N N . PHE B 1 466 ? 1.085 -13.195 -2.443 1 94.62 466 PHE B N 1
ATOM 8142 C CA . PHE B 1 466 ? 0.438 -11.93 -2.779 1 94.62 466 PHE B CA 1
ATOM 8143 C C . PHE B 1 466 ? 0.851 -10.836 -1.804 1 94.62 466 PHE B C 1
ATOM 8145 O O . PHE B 1 466 ? 1.09 -9.695 -2.207 1 94.62 466 PHE B O 1
ATOM 8152 N N . GLY B 1 467 ? 0.912 -11.203 -0.51 1 90 467 GLY B N 1
ATOM 8153 C CA . GLY B 1 467 ? 1.364 -10.242 0.483 1 90 467 GLY B CA 1
ATOM 8154 C C . GLY B 1 467 ? 2.752 -9.695 0.198 1 90 467 GLY B C 1
ATOM 8155 O O . GLY B 1 467 ? 2.971 -8.484 0.254 1 90 467 GLY B O 1
ATOM 8156 N N . GLU B 1 468 ? 3.617 -10.516 -0.167 1 92.75 468 GLU B N 1
ATOM 8157 C CA . GLU B 1 468 ? 4.984 -10.133 -0.495 1 92.75 468 GLU B CA 1
ATOM 8158 C C . GLU B 1 468 ? 5.027 -9.258 -1.744 1 92.75 468 GLU B C 1
ATOM 8160 O O . GLU B 1 468 ? 5.758 -8.266 -1.789 1 92.75 468 GLU B O 1
ATOM 8165 N N . ALA B 1 469 ? 4.301 -9.703 -2.705 1 94.94 469 ALA B N 1
ATOM 8166 C CA . ALA B 1 469 ? 4.285 -8.977 -3.971 1 94.94 469 ALA B CA 1
ATOM 8167 C C . ALA B 1 469 ? 3.826 -7.535 -3.77 1 94.94 469 ALA B C 1
ATOM 8169 O O . ALA B 1 469 ? 4.41 -6.605 -4.332 1 94.94 469 ALA B O 1
ATOM 8170 N N . LYS B 1 470 ? 2.844 -7.352 -2.961 1 88.44 470 LYS B N 1
ATOM 8171 C CA . LYS B 1 470 ? 2.256 -6.031 -2.746 1 88.44 470 LYS B CA 1
ATOM 8172 C C . LYS B 1 470 ? 3.117 -5.191 -1.809 1 88.44 470 LYS B C 1
ATOM 8174 O O . LYS B 1 470 ? 3.275 -3.986 -2.016 1 88.44 470 LYS B O 1
ATOM 8179 N N . GLU B 1 471 ? 3.707 -5.773 -0.86 1 83.12 471 GLU B N 1
ATOM 8180 C CA . GLU B 1 471 ? 4.43 -5.035 0.17 1 83.12 471 GLU B CA 1
ATOM 8181 C C . GLU B 1 471 ? 5.855 -4.715 -0.278 1 83.12 471 GLU B C 1
ATOM 8183 O O . GLU B 1 471 ? 6.363 -3.623 -0.012 1 83.12 471 GLU B O 1
ATOM 8188 N N . TYR B 1 472 ? 6.473 -5.676 -0.982 1 85.75 472 TYR B N 1
ATOM 8189 C CA . TYR B 1 472 ? 7.914 -5.527 -1.158 1 85.75 472 TYR B CA 1
ATOM 8190 C C . TYR B 1 472 ? 8.266 -5.352 -2.631 1 85.75 472 TYR B C 1
ATOM 8192 O O . TYR B 1 472 ? 9.383 -4.941 -2.963 1 85.75 472 TYR B O 1
ATOM 8200 N N . HIS B 1 473 ? 7.34 -5.691 -3.475 1 90.38 473 HIS B N 1
ATOM 8201 C CA . HIS B 1 473 ? 7.734 -5.715 -4.879 1 90.38 473 HIS B CA 1
ATOM 8202 C C . HIS B 1 473 ? 6.891 -4.746 -5.703 1 90.38 473 HIS B C 1
ATOM 8204 O O . HIS B 1 473 ? 6.906 -4.801 -6.934 1 90.38 473 HIS B O 1
ATOM 8210 N N . GLY B 1 474 ? 6.082 -3.965 -5.086 1 83.06 474 GLY B N 1
ATOM 8211 C CA . GLY B 1 474 ? 5.398 -2.863 -5.742 1 83.06 474 GLY B CA 1
ATOM 8212 C C . GLY B 1 474 ? 4.211 -3.312 -6.578 1 83.06 474 GLY B C 1
ATOM 8213 O O . GLY B 1 474 ? 3.885 -2.684 -7.586 1 83.06 474 GLY B O 1
ATOM 8214 N N . LEU B 1 475 ? 3.57 -4.391 -6.258 1 89.94 475 LEU B N 1
ATOM 8215 C CA . LEU B 1 475 ? 2.514 -4.922 -7.109 1 89.94 475 LEU B CA 1
ATOM 8216 C C . LEU B 1 475 ? 1.145 -4.434 -6.652 1 89.94 475 LEU B C 1
ATOM 8218 O O . LEU B 1 475 ? 0.116 -4.961 -7.078 1 89.94 475 LEU B O 1
ATOM 8222 N N . ARG B 1 476 ? 1.037 -3.504 -5.809 1 85.31 476 ARG B N 1
ATOM 8223 C CA . ARG B 1 476 ? -0.254 -2.969 -5.391 1 85.31 476 ARG B CA 1
ATOM 8224 C C . ARG B 1 476 ? -0.934 -2.219 -6.531 1 85.31 476 ARG B C 1
ATOM 8226 O O . ARG B 1 476 ? -2.156 -2.273 -6.676 1 85.31 476 ARG B O 1
ATOM 8233 N N . ARG B 1 477 ? -0.125 -1.561 -7.262 1 87.06 477 ARG B N 1
ATOM 8234 C CA . ARG B 1 477 ? -0.611 -0.792 -8.406 1 87.06 477 ARG B CA 1
ATOM 8235 C C . ARG B 1 477 ? 0.112 -1.195 -9.688 1 87.06 477 ARG B C 1
ATOM 8237 O O . ARG B 1 477 ? 1.306 -1.502 -9.656 1 87.06 477 ARG B O 1
ATOM 8244 N N . ALA B 1 478 ? -0.691 -1.144 -10.734 1 91.44 478 ALA B N 1
ATOM 8245 C CA . ALA B 1 478 ? -0.077 -1.376 -12.039 1 91.44 478 ALA B CA 1
ATOM 8246 C C . ALA B 1 478 ? 0.849 -0.226 -12.422 1 91.44 478 ALA B C 1
ATOM 8248 O O . ALA B 1 478 ? 0.473 0.944 -12.312 1 91.44 478 ALA B O 1
ATOM 8249 N N . LYS B 1 479 ? 2.006 -0.577 -12.789 1 87.75 479 LYS B N 1
ATOM 8250 C CA . LYS B 1 479 ? 2.975 0.415 -13.25 1 87.75 479 LYS B CA 1
ATOM 8251 C C . LYS B 1 479 ? 2.695 0.83 -14.688 1 87.75 479 LYS B C 1
ATOM 8253 O O . LYS B 1 479 ? 2.984 1.962 -15.086 1 87.75 479 LYS B O 1
ATOM 8258 N N . PHE B 1 480 ? 2.168 -0.105 -15.367 1 88.81 480 PHE B N 1
ATOM 8259 C CA . PHE B 1 480 ? 1.956 0.102 -16.797 1 88.81 480 PHE B CA 1
ATOM 8260 C C . PHE B 1 480 ? 0.474 0.02 -17.141 1 88.81 480 PHE B C 1
ATOM 8262 O O . PHE B 1 480 ? -0.34 -0.395 -16.312 1 88.81 480 PHE B O 1
ATOM 8269 N N . ARG B 1 481 ? 0.232 0.499 -18.328 1 88.62 481 ARG B N 1
ATOM 8270 C CA . ARG B 1 481 ? -1.133 0.426 -18.844 1 88.62 481 ARG B CA 1
ATOM 8271 C C . ARG B 1 481 ? -1.263 -0.663 -19.906 1 88.62 481 ARG B C 1
ATOM 8273 O O . ARG B 1 481 ? -0.347 -0.872 -20.703 1 88.62 481 ARG B O 1
ATOM 8280 N N . GLY B 1 482 ? -2.416 -1.319 -19.828 1 90.5 482 GLY B N 1
ATOM 8281 C CA . GLY B 1 482 ? -2.648 -2.395 -20.781 1 90.5 482 GLY B CA 1
ATOM 8282 C C . GLY B 1 482 ? -2.396 -3.771 -20.203 1 90.5 482 GLY B C 1
ATOM 8283 O O . GLY B 1 482 ? -1.487 -3.949 -19.391 1 90.5 482 GLY B O 1
ATOM 8284 N N . LEU B 1 483 ? -3.096 -4.652 -20.703 1 91.88 483 LEU B N 1
ATOM 8285 C CA . LEU B 1 483 ? -3.068 -6.012 -20.172 1 91.88 483 LEU B CA 1
ATOM 8286 C C . LEU B 1 483 ? -1.701 -6.652 -20.375 1 91.88 483 LEU B C 1
ATOM 8288 O O . LEU B 1 483 ? -1.158 -7.285 -19.469 1 91.88 483 LEU B O 1
ATOM 8292 N N . GLU B 1 484 ? -1.151 -6.48 -21.516 1 91 484 GLU B N 1
ATOM 8293 C CA . GLU B 1 484 ? 0.126 -7.094 -21.875 1 91 484 GLU B CA 1
ATOM 8294 C C . GLU B 1 484 ? 1.248 -6.582 -20.969 1 91 484 GLU B C 1
ATOM 8296 O O . GLU B 1 484 ? 2.051 -7.367 -20.453 1 91 484 GLU B O 1
ATOM 8301 N N . HIS B 1 485 ? 1.25 -5.328 -20.781 1 91.44 485 HIS B N 1
ATOM 8302 C CA . HIS B 1 485 ? 2.311 -4.723 -19.984 1 91.44 485 HIS B CA 1
ATOM 8303 C C . HIS B 1 485 ? 2.146 -5.051 -18.5 1 91.44 485 HIS B C 1
ATOM 8305 O O . HIS B 1 485 ? 3.135 -5.191 -17.781 1 91.44 485 HIS B O 1
ATOM 8311 N N . VAL B 1 486 ? 0.904 -5.129 -18.062 1 93.62 486 VAL B N 1
ATOM 8312 C CA . VAL B 1 486 ? 0.664 -5.512 -16.672 1 93.62 486 VAL B CA 1
ATOM 8313 C C . VAL B 1 486 ? 1.078 -6.965 -16.469 1 93.62 486 VAL B C 1
ATOM 8315 O O . VAL B 1 486 ? 1.593 -7.32 -15.398 1 93.62 486 VAL B O 1
ATOM 8318 N N . LYS B 1 487 ? 0.844 -7.781 -17.484 1 95.25 487 LYS B N 1
ATOM 8319 C CA . LYS B 1 487 ? 1.287 -9.172 -17.406 1 95.25 487 LYS B CA 1
ATOM 8320 C C . LYS B 1 487 ? 2.803 -9.258 -17.266 1 95.25 487 LYS B C 1
ATOM 8322 O O . LYS B 1 487 ? 3.312 -10.062 -16.484 1 95.25 487 LYS B O 1
ATOM 8327 N N . GLU B 1 488 ? 3.492 -8.438 -17.984 1 94.38 488 GLU B N 1
ATOM 8328 C CA . GLU B 1 488 ? 4.945 -8.398 -17.875 1 94.38 488 GLU B CA 1
ATOM 8329 C C . GLU B 1 488 ? 5.383 -8.039 -16.469 1 94.38 488 GLU B C 1
ATOM 8331 O O . GLU B 1 488 ? 6.301 -8.648 -15.914 1 94.38 488 GLU B O 1
ATOM 8336 N N . GLN B 1 489 ? 4.723 -7.051 -15.906 1 94.81 489 GLN B N 1
ATOM 8337 C CA . GLN B 1 489 ? 5.008 -6.641 -14.539 1 94.81 489 GLN B CA 1
ATOM 8338 C C . GLN B 1 489 ? 4.801 -7.797 -13.562 1 94.81 489 GLN B C 1
ATOM 8340 O O . GLN B 1 489 ? 5.633 -8.031 -12.688 1 94.81 489 GLN B O 1
ATOM 8345 N N . CYS B 1 490 ? 3.715 -8.508 -13.742 1 97.44 490 CYS B N 1
ATOM 8346 C CA . CYS B 1 490 ? 3.383 -9.617 -12.852 1 97.44 490 CYS B CA 1
ATOM 8347 C C . CYS B 1 490 ? 4.379 -10.758 -13.008 1 97.44 490 CYS B C 1
ATOM 8349 O O . CYS B 1 490 ? 4.801 -11.359 -12.023 1 97.44 490 CYS B O 1
ATOM 8351 N N . LEU B 1 491 ? 4.75 -11.039 -14.195 1 97.62 491 LEU B N 1
ATOM 8352 C CA . LEU B 1 491 ? 5.711 -12.109 -14.469 1 97.62 491 LEU B CA 1
ATOM 8353 C C . LEU B 1 491 ? 7.062 -11.797 -13.836 1 97.62 491 LEU B C 1
ATOM 8355 O O . LEU B 1 491 ? 7.68 -12.664 -13.219 1 97.62 491 LEU B O 1
ATOM 8359 N N . LEU B 1 492 ? 7.484 -10.594 -13.969 1 96.94 492 LEU B N 1
ATOM 8360 C CA . LEU B 1 492 ? 8.773 -10.203 -13.398 1 96.94 492 LEU B CA 1
ATOM 8361 C C . LEU B 1 492 ? 8.727 -10.219 -11.875 1 96.94 492 LEU B C 1
ATOM 8363 O O . LEU B 1 492 ? 9.703 -10.578 -11.227 1 96.94 492 LEU B O 1
ATOM 8367 N N . THR B 1 493 ? 7.602 -9.781 -11.344 1 97.81 493 THR B N 1
ATOM 8368 C CA . THR B 1 493 ? 7.43 -9.844 -9.898 1 97.81 493 THR B CA 1
ATOM 8369 C C . THR B 1 493 ? 7.52 -11.281 -9.406 1 97.81 493 THR B C 1
ATOM 8371 O O . THR B 1 493 ? 8.227 -11.57 -8.438 1 97.81 493 THR B O 1
ATOM 8374 N N . ALA B 1 494 ? 6.797 -12.156 -10.086 1 98.38 494 ALA B N 1
ATOM 8375 C CA . ALA B 1 494 ? 6.816 -13.57 -9.719 1 98.38 494 ALA B CA 1
ATOM 8376 C C . ALA B 1 494 ? 8.219 -14.156 -9.867 1 98.38 494 ALA B C 1
ATOM 8378 O O . ALA B 1 494 ? 8.648 -14.961 -9.039 1 98.38 494 ALA B O 1
ATOM 8379 N N . THR B 1 495 ? 8.906 -13.758 -10.906 1 98.31 495 THR B N 1
ATOM 8380 C CA . THR B 1 495 ? 10.281 -14.195 -11.117 1 98.31 495 THR B CA 1
ATOM 8381 C C . THR B 1 495 ? 11.172 -13.773 -9.953 1 98.31 495 THR B C 1
ATOM 8383 O O . THR B 1 495 ? 11.945 -14.578 -9.43 1 98.31 495 THR B O 1
ATOM 8386 N N . ALA B 1 496 ? 11.016 -12.547 -9.609 1 98.06 496 ALA B N 1
ATOM 8387 C CA . ALA B 1 496 ? 11.797 -12.023 -8.484 1 98.06 496 ALA B CA 1
ATOM 8388 C C . ALA B 1 496 ? 11.492 -12.797 -7.207 1 98.06 496 ALA B C 1
ATOM 8390 O O . ALA B 1 496 ? 12.406 -13.148 -6.457 1 98.06 496 ALA B O 1
ATOM 8391 N N . GLN B 1 497 ? 10.289 -13.078 -6.953 1 98 497 GLN B N 1
ATOM 8392 C CA . GLN B 1 497 ? 9.891 -13.812 -5.758 1 98 497 GLN B CA 1
ATOM 8393 C C . GLN B 1 497 ? 10.469 -15.227 -5.773 1 98 497 GLN B C 1
ATOM 8395 O O . GLN B 1 497 ? 10.961 -15.711 -4.754 1 98 497 GLN B O 1
ATOM 8400 N N . ASN B 1 498 ? 10.344 -15.938 -6.918 1 98.38 498 ASN B N 1
ATOM 8401 C CA . ASN B 1 498 ? 10.891 -17.281 -7.035 1 98.38 498 ASN B CA 1
ATOM 8402 C C . ASN B 1 498 ? 12.391 -17.297 -6.785 1 98.38 498 ASN B C 1
ATOM 8404 O O . ASN B 1 498 ? 12.906 -18.203 -6.113 1 98.38 498 ASN B O 1
ATOM 8408 N N . ILE B 1 499 ? 13.094 -16.312 -7.309 1 98.06 499 ILE B N 1
ATOM 8409 C CA . ILE B 1 499 ? 14.539 -16.234 -7.125 1 98.06 499 ILE B CA 1
ATOM 8410 C C . ILE B 1 499 ? 14.859 -16.031 -5.645 1 98.06 499 ILE B C 1
ATOM 8412 O O . ILE B 1 499 ? 15.773 -16.672 -5.109 1 98.06 499 ILE B O 1
ATOM 8416 N N . LYS B 1 500 ? 14.172 -15.164 -5.023 1 97 500 LYS B N 1
ATOM 8417 C CA . LYS B 1 500 ? 14.391 -14.93 -3.596 1 97 500 LYS B CA 1
ATOM 8418 C C . LYS B 1 500 ? 14.172 -16.219 -2.793 1 97 500 LYS B C 1
ATOM 8420 O O . LYS B 1 500 ? 14.938 -16.516 -1.881 1 97 500 LYS B O 1
ATOM 8425 N N . ARG B 1 501 ? 13.172 -16.922 -3.154 1 96.25 501 ARG B N 1
ATOM 8426 C CA . ARG B 1 501 ? 12.891 -18.188 -2.461 1 96.25 501 ARG B CA 1
ATOM 8427 C C . ARG B 1 501 ? 13.961 -19.219 -2.75 1 96.25 501 ARG B C 1
ATOM 8429 O O . ARG B 1 501 ? 14.336 -20 -1.869 1 96.25 501 ARG B O 1
ATOM 8436 N N . MET B 1 502 ? 14.383 -19.266 -3.943 1 96.62 502 MET B N 1
ATOM 8437 C CA . MET B 1 502 ? 15.461 -20.172 -4.309 1 96.62 502 MET B CA 1
ATOM 8438 C C . MET B 1 502 ? 16.719 -19.875 -3.494 1 96.62 502 MET B C 1
ATOM 8440 O O . MET B 1 502 ? 17.344 -20.797 -2.963 1 96.62 502 MET B O 1
ATOM 8444 N N . VAL B 1 503 ? 17.047 -18.578 -3.361 1 95.88 503 VAL B N 1
ATOM 8445 C CA . VAL B 1 503 ? 18.219 -18.172 -2.6 1 95.88 503 VAL B CA 1
ATOM 8446 C C . VAL B 1 503 ? 18.062 -18.562 -1.136 1 95.88 503 VAL B C 1
ATOM 8448 O O . VAL B 1 503 ? 18.969 -19.125 -0.529 1 95.88 503 VAL B O 1
ATOM 8451 N N . LYS B 1 504 ? 16.938 -18.312 -0.623 1 93.94 504 LYS B N 1
ATOM 8452 C CA . LYS B 1 504 ? 16.672 -18.641 0.777 1 93.94 504 LYS B CA 1
ATOM 8453 C C . LYS B 1 504 ? 16.766 -20.141 1.022 1 93.94 504 LYS B C 1
ATOM 8455 O O . LYS B 1 504 ? 17.328 -20.578 2.025 1 93.94 504 LYS B O 1
ATOM 8460 N N . ALA B 1 505 ? 16.188 -20.922 0.153 1 92.88 505 ALA B N 1
ATOM 8461 C CA . ALA B 1 505 ? 16.156 -22.375 0.3 1 92.88 505 ALA B CA 1
ATOM 8462 C C . ALA B 1 505 ? 17.562 -22.969 0.165 1 92.88 505 ALA B C 1
ATOM 8464 O O . ALA B 1 505 ? 17.906 -23.922 0.876 1 92.88 505 ALA B O 1
ATOM 8465 N N . LEU B 1 506 ? 18.344 -22.453 -0.667 1 91.69 506 LEU B N 1
ATOM 8466 C CA . LEU B 1 506 ? 19.641 -23.062 -0.968 1 91.69 506 LEU B CA 1
ATOM 8467 C C . LEU B 1 506 ? 20.719 -22.547 -0.033 1 91.69 506 LEU B C 1
ATOM 8469 O O . LEU B 1 506 ? 21.75 -23.188 0.151 1 91.69 506 LEU B O 1
ATOM 8473 N N . THR B 1 507 ? 20.641 -21.312 0.448 1 84 507 THR B N 1
ATOM 8474 C CA . THR B 1 507 ? 21.656 -20.781 1.355 1 84 507 THR B CA 1
ATOM 8475 C C . THR B 1 507 ? 21.391 -21.234 2.789 1 84 507 THR B C 1
ATOM 8477 O O . THR B 1 507 ? 22.297 -21.266 3.613 1 84 507 THR B O 1
ATOM 8480 N N . ARG B 1 508 ? 20.109 -21.25 3.227 1 66.06 508 ARG B N 1
ATOM 8481 C CA . ARG B 1 508 ? 19.828 -21.656 4.598 1 66.06 508 ARG B CA 1
ATOM 8482 C C . ARG B 1 508 ? 20.188 -23.125 4.812 1 66.06 508 ARG B C 1
ATOM 8484 O O . ARG B 1 508 ? 19.969 -23.969 3.936 1 66.06 508 ARG B O 1
ATOM 8491 N N . ARG B 1 509 ? 21.344 -23.422 5.5 1 54.81 509 ARG B N 1
ATOM 8492 C CA . ARG B 1 509 ? 21.797 -24.75 5.875 1 54.81 509 ARG B CA 1
ATOM 8493 C C . ARG B 1 509 ? 20.609 -25.641 6.262 1 54.81 509 ARG B C 1
ATOM 8495 O O . ARG B 1 509 ? 20.641 -26.859 6.07 1 54.81 509 ARG B O 1
ATOM 8502 N N . LYS B 1 510 ? 19.719 -25.266 7.316 1 47.59 510 LYS B N 1
ATOM 8503 C CA . LYS B 1 510 ? 18.812 -26.266 7.859 1 47.59 510 LYS B CA 1
ATOM 8504 C C . LYS B 1 510 ? 17.547 -26.391 7.012 1 47.59 510 LYS B C 1
ATOM 8506 O O . LYS B 1 510 ? 16.922 -25.375 6.672 1 47.59 510 LYS B O 1
ATOM 8511 N N . PRO B 1 511 ? 17.328 -27.5 6.449 1 44.25 511 PRO B N 1
ATOM 8512 C CA . PRO B 1 511 ? 16.203 -27.797 5.559 1 44.25 511 PRO B CA 1
ATOM 8513 C C . PRO B 1 511 ? 14.867 -27.297 6.098 1 44.25 511 PRO B C 1
ATOM 8515 O O . PRO B 1 511 ? 14.617 -27.359 7.305 1 44.25 511 PRO B O 1
ATOM 8518 N N . PRO B 1 512 ? 14.305 -26.281 5.543 1 42.97 512 PRO B N 1
ATOM 8519 C CA . PRO B 1 512 ? 12.984 -25.938 6.086 1 42.97 512 PRO B CA 1
ATOM 8520 C C . PRO B 1 512 ? 12.164 -27.156 6.48 1 42.97 512 PRO B C 1
ATOM 8522 O O . PRO B 1 512 ? 12.367 -28.25 5.934 1 42.97 512 PRO B O 1
ATOM 8525 N N . LYS B 1 513 ? 11.633 -27.344 7.629 1 38.03 513 LYS B N 1
ATOM 8526 C CA . LYS B 1 513 ? 10.734 -28.453 7.906 1 38.03 513 LYS B CA 1
ATOM 8527 C C . LYS B 1 513 ? 9.797 -28.703 6.73 1 38.03 513 LYS B C 1
ATOM 8529 O O . LYS B 1 513 ? 8.969 -27.859 6.395 1 38.03 513 LYS B O 1
ATOM 8534 N N . VAL B 1 514 ? 10.312 -29.25 5.691 1 35.44 514 VAL B N 1
ATOM 8535 C CA . VAL B 1 514 ? 9.477 -29.688 4.582 1 35.44 514 VAL B CA 1
ATOM 8536 C C . VAL B 1 514 ? 8.164 -30.266 5.113 1 35.44 514 VAL B C 1
ATOM 8538 O O . VAL B 1 514 ? 8.18 -31.203 5.922 1 35.44 514 VAL B O 1
ATOM 8541 N N . ARG B 1 515 ? 7.168 -29.531 5.207 1 38.69 515 ARG B N 1
ATOM 8542 C CA . ARG B 1 515 ? 5.895 -30.188 5.512 1 38.69 515 ARG B CA 1
ATOM 8543 C C . ARG B 1 515 ? 5.715 -31.453 4.688 1 38.69 515 ARG B C 1
ATOM 8545 O O . ARG B 1 515 ? 5.434 -31.391 3.488 1 38.69 515 ARG B O 1
ATOM 8552 N N . GLU B 1 516 ? 6.566 -32.5 4.871 1 31.33 516 GLU B N 1
ATOM 8553 C CA . GLU B 1 516 ? 6.363 -33.781 4.203 1 31.33 516 GLU B CA 1
ATOM 8554 C C . GLU B 1 516 ? 4.883 -34.156 4.172 1 31.33 516 GLU B C 1
ATOM 8556 O O . GLU B 1 516 ? 4.234 -34.219 5.219 1 31.33 516 GLU B O 1
ATOM 8561 N N . ALA B 1 517 ? 4.086 -33.75 3.148 1 35.12 517 ALA B N 1
ATOM 8562 C CA . ALA B 1 517 ? 2.844 -34.5 2.998 1 35.12 517 ALA B CA 1
ATOM 8563 C C . ALA B 1 517 ? 3.039 -35.969 3.381 1 35.12 517 ALA B C 1
ATOM 8565 O O . ALA B 1 517 ? 3.957 -36.625 2.889 1 35.12 517 ALA B O 1
ATOM 8566 N N . ALA B 1 518 ? 2.828 -36.375 4.527 1 31.67 518 ALA B N 1
ATOM 8567 C CA . ALA B 1 518 ? 2.768 -37.75 4.965 1 31.67 518 ALA B CA 1
ATOM 8568 C C . ALA B 1 518 ? 2.16 -38.656 3.881 1 31.67 518 ALA B C 1
ATOM 8570 O O . ALA B 1 518 ? 0.957 -38.906 3.891 1 31.67 518 ALA B O 1
ATOM 8571 N N . MET B 1 519 ? 2.27 -38.438 2.527 1 30.56 519 MET B N 1
ATOM 8572 C CA . MET B 1 519 ? 1.867 -39.656 1.826 1 30.56 519 MET B CA 1
ATOM 8573 C C . MET B 1 519 ? 2.715 -40.844 2.266 1 30.56 519 MET B C 1
ATOM 8575 O O . MET B 1 519 ? 3.889 -40.688 2.605 1 30.56 519 MET B O 1
ATOM 8579 N N . PRO B 1 520 ? 2.18 -42 2.65 1 28.27 520 PRO B N 1
ATOM 8580 C CA . PRO B 1 520 ? 2.939 -43.219 2.945 1 28.27 520 PRO B CA 1
ATOM 8581 C C . PRO B 1 520 ? 4.051 -43.469 1.93 1 28.27 520 PRO B C 1
ATOM 8583 O O . PRO B 1 520 ? 3.939 -43.062 0.77 1 28.27 520 PRO B O 1
ATOM 8586 N N . ALA B 1 521 ? 5.281 -43.625 2.285 1 27.14 521 ALA B N 1
ATOM 8587 C CA . ALA B 1 521 ? 6.492 -44.062 1.585 1 27.14 521 ALA B CA 1
ATOM 8588 C C . ALA B 1 521 ? 6.219 -45.25 0.689 1 27.14 521 ALA B C 1
ATOM 8590 O O . ALA B 1 521 ? 6.238 -46.406 1.151 1 27.14 521 ALA B O 1
ATOM 8591 N N . ARG B 1 522 ? 5.164 -45.406 -0.174 1 26.28 522 ARG B N 1
ATOM 8592 C CA . ARG B 1 522 ? 5.383 -46.562 -1.054 1 26.28 522 ARG B CA 1
ATOM 8593 C C . ARG B 1 522 ? 6.762 -46.5 -1.701 1 26.28 522 ARG B C 1
ATOM 8595 O O . ARG B 1 522 ? 7.215 -45.438 -2.104 1 26.28 522 ARG B O 1
ATOM 8602 N N . THR B 1 523 ? 7.676 -47.438 -1.404 1 25.33 523 THR B N 1
ATOM 8603 C CA . THR B 1 523 ? 8.93 -47.844 -2.023 1 25.33 523 THR B CA 1
ATOM 8604 C C . THR B 1 523 ? 8.844 -47.75 -3.545 1 25.33 523 THR B C 1
ATOM 8606 O O . THR B 1 523 ? 8.016 -48.438 -4.168 1 25.33 523 THR B O 1
ATOM 8609 N N . LEU B 1 524 ? 9.039 -46.656 -4.105 1 23.34 524 LEU B N 1
ATOM 8610 C CA . LEU B 1 524 ? 9.219 -46.594 -5.551 1 23.34 524 LEU B CA 1
ATOM 8611 C C . LEU B 1 524 ? 10.242 -47.625 -6.023 1 23.34 524 LEU B C 1
ATOM 8613 O O . LEU B 1 524 ? 11.445 -47.438 -5.832 1 23.34 524 LEU B O 1
ATOM 8617 N N . LYS B 1 525 ? 9.938 -48.906 -5.785 1 24.38 525 LYS B N 1
ATOM 8618 C CA . LYS B 1 525 ? 10.625 -49.844 -6.66 1 24.38 525 LYS B CA 1
ATOM 8619 C C . LYS B 1 525 ? 10.57 -49.375 -8.117 1 24.38 525 LYS B C 1
ATOM 8621 O O . LYS B 1 525 ? 9.531 -48.938 -8.586 1 24.38 525 LYS B O 1
ATOM 8626 N N . ALA B 1 526 ? 11.703 -49.219 -8.797 1 25.05 526 ALA B N 1
ATOM 8627 C CA . ALA B 1 526 ? 12.117 -48.969 -10.18 1 25.05 526 ALA B CA 1
ATOM 8628 C C . ALA B 1 526 ? 11.352 -49.875 -11.141 1 25.05 526 ALA B C 1
ATOM 8630 O O . ALA B 1 526 ? 11.766 -51 -11.398 1 25.05 526 ALA B O 1
ATOM 8631 N N . ASN B 1 527 ? 10.109 -50.219 -10.93 1 21.77 527 ASN B N 1
ATOM 8632 C CA . ASN B 1 527 ? 9.578 -51.031 -12.023 1 21.77 527 ASN B CA 1
ATOM 8633 C C . ASN B 1 527 ? 9.805 -50.375 -13.375 1 21.77 527 ASN B C 1
ATOM 8635 O O . ASN B 1 527 ? 9.531 -49.188 -13.539 1 21.77 527 ASN B O 1
ATOM 8639 N N . GLN B 1 528 ? 10.641 -50.969 -14.352 1 23.55 528 GLN B N 1
ATOM 8640 C CA . GLN B 1 528 ? 10.984 -50.875 -15.766 1 23.55 528 GLN B CA 1
ATOM 8641 C C . GLN B 1 528 ? 9.734 -50.75 -16.625 1 23.55 528 GLN B C 1
ATOM 8643 O O . GLN B 1 528 ? 9.391 -51.656 -17.375 1 23.55 528 GLN B O 1
ATOM 8648 N N . VAL B 1 529 ? 8.539 -50.5 -16.188 1 22.27 529 VAL B N 1
ATOM 8649 C CA . VAL B 1 529 ? 7.555 -50.719 -17.234 1 22.27 529 VAL B CA 1
ATOM 8650 C C . VAL B 1 529 ? 7.895 -49.844 -18.453 1 22.27 529 VAL B C 1
ATOM 8652 O O . VAL B 1 529 ? 8.172 -48.656 -18.312 1 22.27 529 VAL B O 1
ATOM 8655 N N . GLN B 1 530 ? 8.273 -50.438 -19.609 1 22.31 530 GLN B N 1
ATOM 8656 C CA . GLN B 1 530 ? 8.391 -50.125 -21.031 1 22.31 530 GLN B CA 1
ATOM 8657 C C . GLN B 1 530 ? 7.18 -49.375 -21.531 1 22.31 530 GLN B C 1
ATOM 8659 O O . GLN B 1 530 ? 6.109 -49.938 -21.734 1 22.31 530 GLN B O 1
ATOM 8664 N N . THR B 1 531 ? 6.82 -48.344 -20.969 1 22.64 531 THR B N 1
ATOM 8665 C CA . THR B 1 531 ? 5.715 -47.531 -21.5 1 22.64 531 THR B CA 1
ATOM 8666 C C . THR B 1 531 ? 5.914 -47.25 -22.984 1 22.64 531 THR B C 1
ATOM 8668 O O . THR B 1 531 ? 6.805 -46.5 -23.359 1 22.64 531 THR B O 1
ATOM 8671 N N . ARG B 1 532 ? 5.727 -48.25 -23.875 1 23.02 532 ARG B N 1
ATOM 8672 C CA . ARG B 1 532 ? 5.574 -48.25 -25.328 1 23.02 532 ARG B CA 1
ATOM 8673 C C . ARG B 1 532 ? 4.77 -47.031 -25.797 1 23.02 532 ARG B C 1
ATOM 8675 O O . ARG B 1 532 ? 4.078 -46.406 -24.984 1 23.02 532 ARG B O 1
ATOM 8682 N N . SER B 1 533 ? 4.34 -46.969 -27.281 1 23.42 533 SER B N 1
ATOM 8683 C CA . SER B 1 533 ? 4.074 -46.156 -28.469 1 23.42 533 SER B CA 1
ATOM 8684 C C . SER B 1 533 ? 2.711 -45.5 -28.391 1 23.42 533 SER B C 1
ATOM 8686 O O . SER B 1 533 ? 2.273 -44.844 -29.344 1 23.42 533 SER B O 1
ATOM 8688 N N . SER B 1 534 ? 1.884 -45.875 -27.438 1 22.86 534 SER B N 1
ATOM 8689 C CA . SER B 1 534 ? 0.527 -45.469 -27.797 1 22.86 534 SER B CA 1
ATOM 8690 C C . SER B 1 534 ? 0.372 -43.938 -27.781 1 22.86 534 SER B C 1
ATOM 8692 O O . SER B 1 534 ? -0.744 -43.438 -27.875 1 22.86 534 SER B O 1
ATOM 8694 N N . PHE B 1 535 ? 1.387 -43.188 -27.594 1 24.52 535 PHE B N 1
ATOM 8695 C CA . PHE B 1 535 ? 1.279 -41.75 -27.641 1 24.52 535 PHE B CA 1
ATOM 8696 C C . PHE B 1 535 ? 0.797 -41.281 -29.016 1 24.52 535 PHE B C 1
ATOM 8698 O O . PHE B 1 535 ? 0.697 -40.094 -29.281 1 24.52 535 PHE B O 1
ATOM 8705 N N . SER B 1 536 ? 0.732 -42.188 -30 1 24.94 536 SER B N 1
ATOM 8706 C CA . SER B 1 536 ? 0.428 -41.75 -31.359 1 24.94 536 SER B CA 1
ATOM 8707 C C . SER B 1 536 ? -0.985 -41.188 -31.453 1 24.94 536 SER B C 1
ATOM 8709 O O . SER B 1 536 ? -1.231 -40.25 -32.188 1 24.94 536 SER B O 1
ATOM 8711 N N . LEU B 1 537 ? -1.962 -41.875 -30.844 1 23.97 537 LEU B N 1
ATOM 8712 C CA . LEU B 1 537 ? -3.322 -41.562 -31.266 1 23.97 537 LEU B CA 1
ATOM 8713 C C . LEU B 1 537 ? -3.77 -40.219 -30.688 1 23.97 537 LEU B C 1
ATOM 8715 O O . LEU B 1 537 ? -4.59 -39.531 -31.281 1 23.97 537 LEU B O 1
ATOM 8719 N N . ILE B 1 538 ? -3.385 -39.906 -29.453 1 25.95 538 ILE B N 1
ATOM 8720 C CA . ILE B 1 538 ? -4.059 -38.75 -28.891 1 25.95 538 ILE B CA 1
ATOM 8721 C C . ILE B 1 538 ? -3.518 -37.469 -29.531 1 25.95 538 ILE B C 1
ATOM 8723 O O . ILE B 1 538 ? -3.982 -36.344 -29.234 1 25.95 538 ILE B O 1
ATOM 8727 N N . GLN B 1 539 ? -2.455 -37.469 -30.359 1 26.39 539 GLN B N 1
ATOM 8728 C CA . GLN B 1 539 ? -1.943 -36.312 -31.078 1 26.39 539 GLN B CA 1
ATOM 8729 C C . GLN B 1 539 ? -3.021 -35.688 -31.969 1 26.39 539 GLN B C 1
ATOM 8731 O O . GLN B 1 539 ? -3.029 -34.469 -32.188 1 26.39 539 GLN B O 1
ATOM 8736 N N . SER B 1 540 ? -3.809 -36.531 -32.656 1 26.38 540 SER B N 1
ATOM 8737 C CA . SER B 1 540 ? -4.605 -35.969 -33.75 1 26.38 540 SER B CA 1
ATOM 8738 C C . SER B 1 540 ? -5.664 -35 -33.219 1 26.38 540 SER B C 1
ATOM 8740 O O . SER B 1 540 ? -5.926 -33.969 -33.844 1 26.38 540 SER B O 1
ATOM 8742 N N . ASN B 1 541 ? -6.473 -35.438 -32.219 1 26.2 541 ASN B N 1
ATOM 8743 C CA . ASN B 1 541 ? -7.668 -34.625 -31.969 1 26.2 541 ASN B CA 1
ATOM 8744 C C . ASN B 1 541 ? -7.34 -33.344 -31.219 1 26.2 541 ASN B C 1
ATOM 8746 O O . ASN B 1 541 ? -8.188 -32.469 -31.094 1 26.2 541 ASN B O 1
ATOM 8750 N N . LEU B 1 542 ? -6.305 -33.312 -30.484 1 25.89 542 LEU B N 1
ATOM 8751 C CA . LEU B 1 542 ? -6.055 -32.094 -29.688 1 25.89 542 LEU B CA 1
ATOM 8752 C C . LEU B 1 542 ? -5.637 -30.938 -30.578 1 25.89 542 LEU B C 1
ATOM 8754 O O . LEU B 1 542 ? -5.484 -29.812 -30.109 1 25.89 542 LEU B O 1
ATOM 8758 N N . THR B 1 543 ? -5.125 -31.141 -31.797 1 28.31 543 THR B N 1
ATOM 8759 C CA . THR B 1 543 ? -4.797 -30.047 -32.719 1 28.31 543 THR B CA 1
ATOM 8760 C C . THR B 1 543 ? -6.023 -29.172 -32.969 1 28.31 543 THR B C 1
ATOM 8762 O O . THR B 1 543 ? -5.891 -28.016 -33.344 1 28.31 543 THR B O 1
ATOM 8765 N N . ALA B 1 544 ? -7.227 -29.812 -33.125 1 26.45 544 ALA B N 1
ATOM 8766 C CA . ALA B 1 544 ? -8.391 -29.078 -33.625 1 26.45 544 ALA B CA 1
ATOM 8767 C C . ALA B 1 544 ? -8.836 -28.031 -32.594 1 26.45 544 ALA B C 1
ATOM 8769 O O . ALA B 1 544 ? -9.312 -26.953 -32.969 1 26.45 544 ALA B O 1
ATOM 8770 N N . LEU B 1 545 ? -8.898 -28.422 -31.328 1 26.08 545 LEU B N 1
ATOM 8771 C CA . LEU B 1 545 ? -9.57 -27.5 -30.406 1 26.08 545 LEU B CA 1
ATOM 8772 C C . LEU B 1 545 ? -8.695 -26.281 -30.125 1 26.08 545 LEU B C 1
ATOM 8774 O O . LEU B 1 545 ? -9.188 -25.25 -29.641 1 26.08 545 LEU B O 1
ATOM 8778 N N . CYS B 1 546 ? -7.422 -26.422 -30.109 1 27.72 546 CYS B N 1
ATOM 8779 C CA . CYS B 1 546 ? -6.578 -25.312 -29.656 1 27.72 546 CYS B CA 1
ATOM 8780 C C . CYS B 1 546 ? -6.5 -24.234 -30.719 1 27.72 546 CYS B C 1
ATOM 8782 O O . CYS B 1 546 ? -5.777 -23.25 -30.562 1 27.72 546 CYS B O 1
ATOM 8784 N N . SER B 1 547 ? -6.828 -24.531 -31.953 1 26.45 547 SER B N 1
ATOM 8785 C CA . SER B 1 547 ? -6.531 -23.516 -32.969 1 26.45 547 SER B CA 1
ATOM 8786 C C . SER B 1 547 ? -7.453 -22.297 -32.812 1 26.45 547 SER B C 1
ATOM 8788 O O . SER B 1 547 ? -7.406 -21.375 -33.625 1 26.45 547 SER B O 1
ATOM 8790 N N . GLY B 1 548 ? -8.688 -22.484 -32.219 1 25.53 548 GLY B N 1
ATOM 8791 C CA . GLY B 1 548 ? -9.578 -21.359 -32.5 1 25.53 548 GLY B CA 1
ATOM 8792 C C . GLY B 1 548 ? -9.156 -20.078 -31.812 1 25.53 548 GLY B C 1
ATOM 8793 O O . GLY B 1 548 ? -8.586 -20.109 -30.719 1 25.53 548 GLY B O 1
ATOM 8794 N N . PRO B 1 549 ? -8.766 -19.062 -32.594 1 26.86 549 PRO B N 1
ATOM 8795 C CA . PRO B 1 549 ? -8.531 -17.719 -32.031 1 26.86 549 PRO B CA 1
ATOM 8796 C C . PRO B 1 549 ? -9.625 -17.281 -31.062 1 26.86 549 PRO B C 1
ATOM 8798 O O . PRO B 1 549 ? -10.805 -17.547 -31.297 1 26.86 549 PRO B O 1
ATOM 8801 N N . ILE B 1 550 ? -9.516 -17.547 -29.812 1 25.86 550 ILE B N 1
ATOM 8802 C CA . ILE B 1 550 ? -10.5 -16.969 -28.891 1 25.86 550 ILE B CA 1
ATOM 8803 C C . ILE B 1 550 ? -10.867 -15.562 -29.344 1 25.86 550 ILE B C 1
ATOM 8805 O O . ILE B 1 550 ? -10.078 -14.625 -29.172 1 25.86 550 ILE B O 1
ATOM 8809 N N . VAL B 1 551 ? -11.398 -15.352 -30.562 1 24.47 551 VAL B N 1
ATOM 8810 C CA . VAL B 1 551 ? -11.938 -14.086 -31.047 1 24.47 551 VAL B CA 1
ATOM 8811 C C . VAL B 1 551 ? -13.047 -13.602 -30.109 1 24.47 551 VAL B C 1
ATOM 8813 O O . VAL B 1 551 ? -14.039 -14.297 -29.906 1 24.47 551 VAL B O 1
ATOM 8816 N N . PHE B 1 552 ? -12.719 -12.953 -29.047 1 23.25 552 PHE B N 1
ATOM 8817 C CA . PHE B 1 552 ? -13.719 -12.164 -28.344 1 23.25 552 PHE B CA 1
ATOM 8818 C C . PHE B 1 552 ? -14.609 -11.406 -29.328 1 23.25 552 PHE B C 1
ATOM 8820 O O . PHE B 1 552 ? -14.109 -10.672 -30.172 1 23.25 552 PHE B O 1
ATOM 8827 N N . GLN B 1 553 ? -15.602 -12.047 -29.891 1 20.61 553 GLN B N 1
ATOM 8828 C CA . GLN B 1 553 ? -16.672 -11.414 -30.656 1 20.61 553 GLN B CA 1
ATOM 8829 C C . GLN B 1 553 ? -17.047 -10.062 -30.062 1 20.61 553 GLN B C 1
ATOM 8831 O O . GLN B 1 553 ? -17.203 -9.93 -28.844 1 20.61 553 GLN B O 1
ATOM 8836 N N . ARG B 1 554 ? -16.734 -9.055 -30.844 1 21.06 554 ARG B N 1
ATOM 8837 C CA . ARG B 1 554 ? -17.188 -7.672 -30.797 1 21.06 554 ARG B CA 1
ATOM 8838 C C . ARG B 1 554 ? -18.719 -7.605 -30.703 1 21.06 554 ARG B C 1
ATOM 8840 O O . ARG B 1 554 ? -19.422 -7.914 -31.656 1 21.06 554 ARG B O 1
ATOM 8847 N N . ALA B 1 555 ? -19.344 -8.211 -29.719 1 19.55 555 ALA B N 1
ATOM 8848 C CA . ALA B 1 555 ? -20.781 -7.953 -29.672 1 19.55 555 ALA B CA 1
ATOM 8849 C C . ALA B 1 555 ? -21.094 -6.48 -29.938 1 19.55 555 ALA B C 1
ATOM 8851 O O . ALA B 1 555 ? -20.875 -5.633 -29.062 1 19.55 555 ALA B O 1
ATOM 8852 N N . ILE B 1 556 ? -20.688 -5.965 -31.094 1 18.62 556 ILE B N 1
ATOM 8853 C CA . ILE B 1 556 ? -21.25 -4.734 -31.641 1 18.62 556 ILE B CA 1
ATOM 8854 C C . ILE B 1 556 ? -22.75 -4.895 -31.859 1 18.62 556 ILE B C 1
ATOM 8856 O O . ILE B 1 556 ? -23.391 -4.023 -32.438 1 18.62 556 ILE B O 1
ATOM 8860 N N . ALA B 1 557 ? -23.453 -5.836 -31.219 1 18.62 557 ALA B N 1
ATOM 8861 C CA . ALA B 1 557 ? -24.766 -5.215 -31.375 1 18.62 557 ALA B CA 1
ATOM 8862 C C . ALA B 1 557 ? -24.891 -3.967 -30.516 1 18.62 557 ALA B C 1
ATOM 8864 O O . ALA B 1 557 ? -24.391 -3.93 -29.391 1 18.62 557 ALA B O 1
#

Sequence (1114 aa):
MMGQKVRQCSMFFGCWHSLIPENHFLRQVERVVDFSFIRKKVAHLYSHTGRPSIDPEVLIRILLIGYFYGITSERELMEQIRVNLAFREFIGYELDEEIPDHSTLSKNRHGRFKGTSVFQEIFDEIVRQCMAAGLVAGKHLSFDGTTIQANASYDSMVPRRVVEMSPAEYIQKVEQENPVTPEVEEEQQMSMEEGTTLDDSGTPPGSNGNFCSVASGPEDALVTDDTADTPQEGLSFASKAGGGKKMSGKSRRSEKKTNATHISRTDPDARIFARPGQPKKLGYIECVTVDSLYNIITGVEVIPGNADEARVLVPMITSQMFKFGFRVDSVSGDKAHGESRVYKELLALGIKPFIPHQNFHETNRNIWPQEKFRYDAKEDCYICPNGKVLRYQGCIDRGIMKVYRTRPRDCKDCPYKSQRTTSEKVGRTIKRHVDARVFEYVDRLLKRPEAREAAIWRRTGPETVFGEAKEYHGLRRAKFRGLEHVKEQCLLTATAQNIKRMVKALTRRKPPKVREAAMPARTLKANQVQTRSSFSLIQSNLTALCSGPIVFQRAIAMMGQKVRQCSMFFGCWHSLIPENHFLRQVERVVDFSFIRKKVAHLYSHTGRPSIDPEVLIRILLIGYFYGITSERELMEQIRVNLAFREFIGYELDEEIPDHSTLSKNRHGRFKGTSVFQEIFDEIVRQCMAAGLVAGKHLSFDGTTIQANASYDSMVPRRVVEMSPAEYIQKVEQENPVTPEVEEEQQMSMEEGTTLDDSGTPPGSNGNFCSVASGPEDALVTDDTADTPQEGLSFASKAGGGKKMSGKSRRSEKKTNATHISRTDPDARIFARPGQPKKLGYIECVTVDSLYNIITGVEVIPGNADEARVLVPMITSQMFKFGFRVDSVSGDKAHGESRVYKELLALGIKPFIPHQNFHETNRNIWPQEKFRYDAKEDCYICPNGKVLRYQGCIDRGIMKVYRTRPRDCKDCPYKSQRTTSEKVGRTIKRHVDARVFEYVDRLLKRPEAREAAIWRRTGPETVFGEAKEYHGLRRAKFRGLEHVKEQCLLTATAQNIKRMVKALTRRKPPKVREAAMPARTLKANQVQTRSSFSLIQSNLTALCSGPIVFQRAIA